Protein AF-0000000070204857 (afdb_homodimer)

Nearest PDB structures (foldseek):
  5bkc-assembly1_B  TM=8.266E-01  e=1.968E-17  Delftia acidovorans
  1oii-assembly3_C  TM=8.706E-01  e=5.759E-16  Pseudomonas putida
  4y0e-assembly2_E  TM=8.214E-01  e=3.615E-16  Mycobacteroides abscessus ATCC 19977
  6dch-assembly1_A  TM=8.134E-01  e=6.105E-16  Streptomyces coeruleorubidus
  6y0n-assembly1_A  TM=5.730E-01  e=2.270E-07  Streptomyces vinaceus

pLDDT: mean 84.27, std 20.11, range [22.27, 98.81]

Secondary structure (DSSP, 8-state):
------------------------S-SSS-----------S-EEEESSSSS-EEEES--TTS--HHHHHHHHHHHHHHSEEEE-S----HHHHHHHHHHHSPBP-GGG-TTS---TT---TTEEEEESSTTTSBTT-S-SSSB-TTTTSSS--SEEEEEEEE--SS-PEEEEEHHHHHHTS-HHHHHHHTTEEEEBSS-TT-EEESEEE-TTT-SEEE--B-GGGB---EEE-SS-EEEPPHHHHHHHHHHHHHHHHHHS--EEE---TT-EEEEETTTEEEEE-TTTT--HHHH---EEEEEEEPP-S---SS-----EEE--TT-TT-EEEEE-TTT---SSTT----HHHHHHHHHHH-TT-EEPP--SHHHHHHHHHHHHHHTS-EEEEEE--STT--EETTEEPS---BPTT-S--TTS---EEEE-TTS-EEEE-SS---STTS--S-EEE-TTSS-EEEPPEEEEEEE----/----------------------TT--SSS-----------S-EEEESSSSS-EEEES--TTS--HHHHHHHHHHHHHHSEEEE-S----HHHHHHHHHHHSPBP-GGG-TTS---TT---TTEEEEESSTTTSBTT-S-SSSB-TTTTSSS--SEEEEEEEE--SS-PEEEEEHHHHHHTS-HHHHHHHTTEEEEBSS-TT-EEESEEE-TTT-SEEE--B-GGGB---EEE-SS-EEEPPHHHHHHHHHHHHHHHHHTS--EEE---TT-EEEEETTTEEEEE-TTTT--HHHH---EEEEEEEPP-S---SS-----EEE--TT-TT-EEEEE-TTT---SSTT----HHHHHHHHHHH-TT-EEPP--SHHHHHHHHHHHHHHTS-EEEEEE--STT--EETTEEPS---BPTT-S--TTS---EEEE-TTS-EEEE-SS---STTS--S-EEE-TTS--EEE--EEEEEEE----

Radius of gyration: 36.21 Å; Cα contacts (8 Å, |Δi|>4): 2112; chains: 2; bounding box: 62×176×93 Å

InterPro domains:
  IPR001304 C-type lectin-like [PF00059] (352-445)
  IPR001304 C-type lectin-like [PS50041] (345-443)
  IPR003819 TauD/TfdA-like domain [PF02668] (44-286)
  IPR016186 C-type lectin-like/link domain superfamily [G3DSA:3.10.100.10] (314-448)
  IPR016187 C-type lectin fold [SSF56436] (350-444)
  IPR042098 Glutarate 2-hydroxylase superfamily [G3DSA:3.60.130.10] (36-313)
  IPR051178 TfdA dioxygenase [PTHR43779] (42-314)

Organism: Mizuhopecten yessoensis (NCBI:txid6573)

Sequence (958 aa):
MHRLTVSIVLLMSIGVSAVEESCDRHSGIQTECQVPFSTCGYTLRPLSSKFGAEVTGVDLTTVNQSCADALKQEALMYRFLLFRDQDLTWQEQIKFTNLLGAVFSETSSLRRPFHPKTPDPRIAYLSNDPLEGIPGQGVEAWHVDGNSVPAPHQFTLIYCVSATRNGPTLIVPLKEIVDMFTPEERAFLDSIRYVSGNNESITMPLIYKHPVRNYDTIVVALGLLSGQYILRQDDHDTILSKEETQRIKDLIEAKIIGSNLIYSHQYKSKDLLLLNNPSVAHIAGPGSQNPVEVAGLRLMHRSTVRGDRPPSKTSSIKYACAQFEPFASGYCLFSLKDSVFYPRYGFFDTRDAARQRCKSIDEGADLATIPNKKWNNLAKTIIERTGVPHWLNGTNPQEEDVFWGEVKSEFTNWHREQPNDHDGPEVCLIMGPFGTWLDLACEPKTQPGADPGPVITWEDGVRRKFNVYPLCGVLHKQSMHRLTVSIVLLMSIGVSAVEESCDRHSGIQTECQVPFSTCGYTLRPLSSKFGAEVTGVDLTTVNQSCADALKQEALMYRFLLFRDQDLTWQEQIKFTNLLGAVFSETSSLRRPFHPKTPDPRIAYLSNDPLEGIPGQGVEAWHVDGNSVPAPHQFTLIYCVSATRNGPTLIVPLKEIVDMFTPEERAFLDSIRYVSGNNESITMPLIYKHPVRNYDTIVVALGLLSGQYILRQDDHDTILSKEETQRIKDLIEAKIIGSNLIYSHQYKSKDLLLLNNPSVAHIAGPGSQNPVEVAGLRLMHRSTVRGDRPPSKTSSIKYACAQFEPFASGYCLFSLKDSVFYPRYGFFDTRDAARQRCKSIDEGADLATIPNKKWNNLAKTIIERTGVPHWLNGTNPQEEDVFWGEVKSEFTNWHREQPNDHDGPEVCLIMGPFGTWLDLACEPKTQPGADPGPVITWEDGVRRKFNVYPLCGVLHKQS

Solvent-accessible surface area (backbone atoms only — not comparable to full-atom values): 50820 Å² total; per-residue (Å²): 132,83,76,76,77,75,78,78,78,78,77,78,77,79,76,79,76,77,76,73,78,69,83,68,78,80,68,88,67,79,70,75,70,69,70,70,73,55,58,65,62,52,44,79,42,73,71,48,96,84,42,30,26,36,45,41,66,65,60,71,85,71,58,48,61,69,35,32,50,48,51,47,44,31,22,64,52,27,29,21,33,37,38,62,75,47,88,70,52,75,66,44,49,52,51,46,44,45,54,67,33,62,61,37,57,59,74,74,53,89,80,55,90,77,44,89,81,41,90,45,62,47,42,45,39,34,14,34,38,76,91,73,11,40,53,79,68,51,55,76,36,52,23,26,59,38,61,58,44,76,22,44,19,42,32,41,36,43,32,25,70,31,43,29,82,49,33,21,42,34,35,36,55,26,45,63,53,57,67,66,48,49,73,67,54,43,58,56,45,65,31,27,27,38,22,10,40,83,30,69,86,28,65,40,52,25,45,20,26,27,90,51,54,50,46,58,20,55,72,43,42,32,69,76,49,29,41,57,25,33,40,56,50,97,86,50,76,42,76,41,49,67,67,54,33,47,44,52,47,17,49,52,50,38,48,56,65,42,57,44,58,42,47,61,45,70,59,48,54,22,27,32,38,37,35,23,26,67,38,29,32,36,27,40,30,46,35,44,63,39,50,44,91,77,38,37,54,30,33,32,42,36,36,38,20,51,33,90,59,57,64,34,75,61,66,82,68,63,72,52,70,47,57,53,79,90,36,65,79,22,35,26,38,35,67,31,62,69,42,51,65,61,64,39,84,41,44,49,64,31,53,66,54,34,30,51,50,28,27,72,76,36,76,76,26,28,39,23,78,60,65,35,70,69,48,44,54,53,50,26,59,57,28,44,74,67,61,40,28,24,38,39,45,35,32,29,88,52,82,84,48,42,23,55,75,90,40,71,47,89,43,84,54,58,32,90,82,39,58,62,42,76,89,44,82,22,40,22,33,29,32,38,34,85,49,32,30,38,51,34,52,48,48,65,43,78,55,89,91,39,74,39,47,41,49,67,45,45,92,86,72,54,82,38,77,30,44,54,30,37,27,22,24,29,65,47,68,81,122,136,81,78,76,75,78,77,79,77,77,76,79,77,79,77,79,78,75,75,71,79,64,84,71,76,85,67,88,67,81,71,76,72,71,73,72,71,59,58,66,62,54,46,78,40,72,71,47,97,82,42,28,26,36,45,41,66,63,60,71,85,71,58,49,62,69,36,32,50,46,50,47,41,28,22,64,50,26,30,21,32,37,36,62,75,47,89,71,52,74,65,44,49,51,52,47,42,45,53,67,33,61,62,37,56,60,74,74,54,88,80,57,91,78,45,88,80,43,90,44,62,47,42,43,39,35,16,34,38,74,90,72,10,40,53,79,66,52,54,74,36,53,22,26,59,37,62,57,44,77,21,46,20,40,33,39,35,42,33,25,70,33,43,29,83,48,34,22,42,34,36,35,56,25,45,62,54,56,68,66,47,49,73,67,55,45,58,56,45,63,30,27,27,38,22,11,40,84,29,72,86,30,65,39,51,24,45,19,26,28,91,51,53,51,45,57,19,57,72,43,43,32,69,76,48,28,41,58,26,32,41,58,50,98,85,50,75,41,77,40,48,69,68,55,33,46,44,52,45,17,48,52,50,38,48,55,66,42,56,44,57,42,48,63,46,72,61,49,56,22,27,31,39,39,36,25,27,66,39,29,33,34,26,42,30,45,36,44,64,39,50,43,91,77,37,37,55,29,32,33,42,36,37,37,19,49,34,90,60,57,63,35,74,63,66,82,69,62,73,52,68,47,56,52,80,91,36,64,80,22,36,26,35,35,69,32,62,65,42,50,64,54,62,38,79,36,44,48,65,32,55,66,53,34,30,50,50,28,27,71,77,34,75,75,25,28,40,23,78,60,64,35,70,69,47,41,52,54,49,26,58,57,27,45,74,67,61,40,29,25,38,38,45,34,33,29,87,52,80,84,48,42,21,56,77,91,41,71,48,88,44,84,53,60,32,91,82,39,59,61,43,76,88,45,84,23,40,22,32,30,31,39,33,88,49,32,29,40,52,34,54,50,47,65,43,78,53,88,92,37,72,40,44,41,49,65,46,47,93,86,71,55,82,41,78,32,41,54,28,36,27,22,24,29,65,47,70,80,121

Structure (mmCIF, N/CA/C/O backbone):
data_AF-0000000070204857-model_v1
#
loop_
_entity.id
_entity.type
_entity.pdbx_description
1 polymer 'C-type lectin domain-containing protein'
#
loop_
_atom_site.group_PDB
_atom_site.id
_atom_site.type_symbol
_atom_site.label_atom_id
_atom_site.label_alt_id
_atom_site.label_comp_id
_atom_site.label_asym_id
_atom_site.label_entity_id
_atom_site.label_seq_id
_atom_site.pdbx_PDB_ins_code
_atom_site.Cartn_x
_atom_site.Cartn_y
_atom_site.Cartn_z
_atom_site.occupancy
_atom_site.B_iso_or_equiv
_atom_site.auth_seq_id
_atom_site.auth_comp_id
_atom_site.auth_asym_id
_atom_site.auth_atom_id
_atom_site.pdbx_PDB_model_num
ATOM 1 N N . MET A 1 1 ? -27.75 -80.562 -56.062 1 24.8 1 MET A N 1
ATOM 2 C CA . MET A 1 1 ? -27.453 -79.375 -56.844 1 24.8 1 MET A CA 1
ATOM 3 C C . MET A 1 1 ? -28.031 -78.125 -56.219 1 24.8 1 MET A C 1
ATOM 5 O O . MET A 1 1 ? -28.609 -77.25 -56.906 1 24.8 1 MET A O 1
ATOM 9 N N . HIS A 1 2 ? -28.359 -78.188 -54.969 1 28.3 2 HIS A N 1
ATOM 10 C CA . HIS A 1 2 ? -29.031 -77.25 -54.062 1 28.3 2 HIS A CA 1
ATOM 11 C C . HIS A 1 2 ? -28.328 -75.875 -54.062 1 28.3 2 HIS A C 1
ATOM 13 O O . HIS A 1 2 ? -27.141 -75.812 -53.719 1 28.3 2 HIS A O 1
ATOM 19 N N . ARG A 1 3 ? -28.906 -75 -54.969 1 26.59 3 ARG A N 1
ATOM 20 C CA . ARG A 1 3 ? -28.469 -73.688 -55.438 1 26.59 3 ARG A CA 1
ATOM 21 C C . ARG A 1 3 ? -28.422 -72.688 -54.25 1 26.59 3 ARG A C 1
ATOM 23 O O . ARG A 1 3 ? -29.453 -72.375 -53.656 1 26.59 3 ARG A O 1
ATOM 30 N N . LEU A 1 4 ? -27.422 -72.812 -53.406 1 28.52 4 LEU A N 1
ATOM 31 C CA . LEU A 1 4 ? -27.188 -72 -52.219 1 28.52 4 LEU A CA 1
ATOM 32 C C . LEU A 1 4 ? -27.188 -70.5 -52.594 1 28.52 4 LEU A C 1
ATOM 34 O O . LEU A 1 4 ? -26.344 -70.062 -53.375 1 28.52 4 LEU A O 1
ATOM 38 N N . THR A 1 5 ? -28.391 -69.938 -52.781 1 26.88 5 THR A N 1
ATOM 39 C CA . THR A 1 5 ? -28.562 -68.562 -53.219 1 26.88 5 THR A CA 1
ATOM 40 C C . THR A 1 5 ? -27.906 -67.562 -52.25 1 26.88 5 THR A C 1
ATOM 42 O O . THR A 1 5 ? -28.25 -67.562 -51.062 1 26.88 5 THR A O 1
ATOM 45 N N . VAL A 1 6 ? -26.625 -67.312 -52.375 1 28.92 6 VAL A N 1
ATOM 46 C CA . VAL A 1 6 ? -25.781 -66.438 -51.562 1 28.92 6 VAL A CA 1
ATOM 47 C C . VAL A 1 6 ? -26.359 -65 -51.594 1 28.92 6 VAL A C 1
ATOM 49 O O . VAL A 1 6 ? -26.438 -64.375 -52.656 1 28.92 6 VAL A O 1
ATOM 52 N N . SER A 1 7 ? -27.453 -64.812 -50.906 1 25.75 7 SER A N 1
ATOM 53 C CA . SER A 1 7 ? -28.047 -63.469 -50.969 1 25.75 7 SER A CA 1
ATOM 54 C C . SER A 1 7 ? -27.016 -62.375 -50.625 1 25.75 7 SER A C 1
ATOM 56 O O . SER A 1 7 ? -26.328 -62.469 -49.594 1 25.75 7 SER A O 1
ATOM 58 N N . ILE A 1 8 ? -26.531 -61.594 -51.594 1 25.61 8 ILE A N 1
ATOM 59 C CA . ILE A 1 8 ? -25.578 -60.5 -51.594 1 25.61 8 ILE A CA 1
ATOM 60 C C . ILE A 1 8 ? -26.141 -59.344 -50.781 1 25.61 8 ILE A C 1
ATOM 62 O O . ILE A 1 8 ? -27.203 -58.781 -51.094 1 25.61 8 ILE A O 1
ATOM 66 N N . VAL A 1 9 ? -26.203 -59.438 -49.469 1 24.94 9 VAL A N 1
ATOM 67 C CA . VAL A 1 9 ? -26.719 -58.312 -48.656 1 24.94 9 VAL A CA 1
ATOM 68 C C . VAL A 1 9 ? -25.938 -57.031 -49 1 24.94 9 VAL A C 1
ATOM 70 O O . VAL A 1 9 ? -24.719 -57 -48.844 1 24.94 9 VAL A O 1
ATOM 73 N N . LEU A 1 10 ? -26.375 -56.219 -49.969 1 23.8 10 LEU A N 1
ATOM 74 C CA . LEU A 1 10 ? -25.875 -54.906 -50.375 1 23.8 10 LEU A CA 1
ATOM 75 C C . LEU A 1 10 ? -25.844 -53.938 -49.188 1 23.8 10 LEU A C 1
ATOM 77 O O . LEU A 1 10 ? -26.891 -53.594 -48.625 1 23.8 10 LEU A O 1
ATOM 81 N N . LEU A 1 11 ? -24.828 -54.031 -48.312 1 22.89 11 LEU A N 1
ATOM 82 C CA . LEU A 1 11 ? -24.656 -53.062 -47.219 1 22.89 11 LEU A CA 1
ATOM 83 C C . LEU A 1 11 ? -24.625 -51.625 -47.719 1 22.89 11 LEU A C 1
ATOM 85 O O . LEU A 1 11 ? -23.719 -51.281 -48.469 1 22.89 11 LEU A O 1
ATOM 89 N N . MET A 1 12 ? -25.734 -51 -48.062 1 22.61 12 MET A N 1
ATOM 90 C CA . MET A 1 12 ? -25.797 -49.594 -48.438 1 22.61 12 MET A CA 1
ATOM 91 C C . MET A 1 12 ? -25.172 -48.719 -47.344 1 22.61 12 MET A C 1
ATOM 93 O O . MET A 1 12 ? -25.609 -48.75 -46.188 1 22.61 12 MET A O 1
ATOM 97 N N . SER A 1 13 ? -23.844 -48.438 -47.375 1 22.27 13 SER A N 1
ATOM 98 C CA . SER A 1 13 ? -23.125 -47.5 -46.5 1 22.27 13 SER A CA 1
ATOM 99 C C . SER A 1 13 ? -23.734 -46.125 -46.562 1 22.27 13 SER A C 1
ATOM 101 O O . SER A 1 13 ? -23.75 -45.469 -47.625 1 22.27 13 SER A O 1
ATOM 103 N N . ILE A 1 14 ? -24.781 -45.781 -45.906 1 25.72 14 ILE A N 1
ATOM 104 C CA . ILE A 1 14 ? -25.312 -44.438 -45.812 1 25.72 14 ILE A CA 1
ATOM 105 C C . ILE A 1 14 ? -24.219 -43.5 -45.281 1 25.72 14 ILE A C 1
ATOM 107 O O . ILE A 1 14 ? -23.719 -43.656 -44.188 1 25.72 14 ILE A O 1
ATOM 111 N N . GLY A 1 15 ? -23.406 -42.844 -46.219 1 22.52 15 GLY A N 1
ATOM 112 C CA . GLY A 1 15 ? -22.438 -41.781 -46 1 22.52 15 GLY A CA 1
ATOM 113 C C . GLY A 1 15 ? -23.016 -40.594 -45.281 1 22.52 15 GLY A C 1
ATOM 114 O O . GLY A 1 15 ? -23.938 -39.938 -45.781 1 22.52 15 GLY A O 1
ATOM 115 N N . VAL A 1 16 ? -23.219 -40.531 -43.969 1 24.33 16 VAL A N 1
ATOM 116 C CA . VAL A 1 16 ? -23.641 -39.344 -43.219 1 24.33 16 VAL A CA 1
ATOM 117 C C . VAL A 1 16 ? -22.734 -38.156 -43.594 1 24.33 16 VAL A C 1
ATOM 119 O O . VAL A 1 16 ? -21.531 -38.219 -43.375 1 24.33 16 VAL A O 1
ATOM 122 N N . SER A 1 17 ? -23.047 -37.312 -44.594 1 24.58 17 SER A N 1
ATOM 123 C CA . SER A 1 17 ? -22.453 -36.031 -44.906 1 24.58 17 SER A CA 1
ATOM 124 C C . SER A 1 17 ? -22.469 -35.094 -43.688 1 24.58 17 SER A C 1
ATOM 126 O O . SER A 1 17 ? -23.516 -34.562 -43.344 1 24.58 17 SER A O 1
ATOM 128 N N . ALA A 1 18 ? -21.656 -35.281 -42.688 1 27.3 18 ALA A N 1
ATOM 129 C CA . ALA A 1 18 ? -21.5 -34.219 -41.688 1 27.3 18 ALA A CA 1
ATOM 130 C C . ALA A 1 18 ? -21.156 -32.906 -42.375 1 27.3 18 ALA A C 1
ATOM 132 O O . ALA A 1 18 ? -20.094 -32.75 -42.969 1 27.3 18 ALA A O 1
ATOM 133 N N . VAL A 1 19 ? -22.078 -32.156 -42.906 1 26.39 19 VAL A N 1
ATOM 134 C CA . VAL A 1 19 ? -21.969 -30.781 -43.375 1 26.39 19 VAL A CA 1
ATOM 135 C C . VAL A 1 19 ? -21.125 -29.953 -42.406 1 26.39 19 VAL A C 1
ATOM 137 O O . VAL A 1 19 ? -21.547 -29.703 -41.281 1 26.39 19 VAL A O 1
ATOM 140 N N . GLU A 1 20 ? -19.828 -30 -42.531 1 27.56 20 GLU A N 1
ATOM 141 C CA . GLU A 1 20 ? -18.859 -29.047 -42 1 27.56 20 GLU A CA 1
ATOM 142 C C . GLU A 1 20 ? -19.25 -27.609 -42.344 1 27.56 20 GLU A C 1
ATOM 144 O O . GLU A 1 20 ? -19.234 -27.219 -43.5 1 27.56 20 GLU A O 1
ATOM 149 N N . GLU A 1 21 ? -20.266 -27.094 -41.656 1 29.62 21 GLU A N 1
ATOM 150 C CA . GLU A 1 21 ? -20.594 -25.703 -41.906 1 29.62 21 GLU A CA 1
ATOM 151 C C . GLU A 1 21 ? -19.344 -24.844 -42.031 1 29.62 21 GLU A C 1
ATOM 153 O O . GLU A 1 21 ? -18.531 -24.781 -41.094 1 29.62 21 GLU A O 1
ATOM 158 N N . SER A 1 22 ? -18.875 -24.609 -43.156 1 27.98 22 SER A N 1
ATOM 159 C CA . SER A 1 22 ? -17.797 -23.781 -43.719 1 27.98 22 SER A CA 1
ATOM 160 C C . SER A 1 22 ? -17.859 -22.359 -43.188 1 27.98 22 SER A C 1
ATOM 162 O O . SER A 1 22 ? -18.859 -21.656 -43.375 1 27.98 22 SER A O 1
ATOM 164 N N . CYS A 1 23 ? -17.266 -22.125 -41.969 1 31.67 23 CYS A N 1
ATOM 165 C CA . CYS A 1 23 ? -17.031 -20.719 -41.625 1 31.67 23 CYS A CA 1
ATOM 166 C C . CYS A 1 23 ? -16.422 -19.969 -42.781 1 31.67 23 CYS A C 1
ATOM 168 O O . CYS A 1 23 ? -15.266 -19.547 -42.719 1 31.67 23 CYS A O 1
ATOM 170 N N . ASP A 1 24 ? -16.75 -20.281 -44.094 1 28.94 24 ASP A N 1
ATOM 171 C CA . ASP A 1 24 ? -16.266 -19.641 -45.312 1 28.94 24 ASP A CA 1
ATOM 172 C C . ASP A 1 24 ? -16.656 -18.156 -45.344 1 28.94 24 ASP A C 1
ATOM 174 O O . ASP A 1 24 ? -17.625 -17.75 -44.719 1 28.94 24 ASP A O 1
ATOM 178 N N . ARG A 1 25 ? -16.062 -17.328 -46.219 1 29.75 25 ARG A N 1
ATOM 179 C CA . ARG A 1 25 ? -15.953 -15.945 -46.656 1 29.75 25 ARG A CA 1
ATOM 180 C C . ARG A 1 25 ? -17.328 -15.367 -47 1 29.75 25 ARG A C 1
ATOM 182 O O . ARG A 1 25 ? -17.484 -14.148 -47.125 1 29.75 25 ARG A O 1
ATOM 189 N N . HIS A 1 26 ? -18.156 -15.82 -47.906 1 26.12 26 HIS A N 1
ATOM 190 C CA . HIS A 1 26 ? -18.688 -14.844 -48.844 1 26.12 26 HIS A CA 1
ATOM 191 C C . HIS A 1 26 ? -19.672 -13.898 -48.156 1 26.12 26 HIS A C 1
ATOM 193 O O . HIS A 1 26 ? -19.875 -12.773 -48.625 1 26.12 26 HIS A O 1
ATOM 199 N N . SER A 1 27 ? -20.797 -14.336 -47.719 1 27.88 27 SER A N 1
ATOM 200 C CA . SER A 1 27 ? -21.922 -13.422 -47.625 1 27.88 27 SER A CA 1
ATOM 201 C C . SER A 1 27 ? -21.75 -12.453 -46.438 1 27.88 27 SER A C 1
ATOM 203 O O . SER A 1 27 ? -20.984 -12.734 -45.531 1 27.88 27 SER A O 1
ATOM 205 N N . GLY A 1 28 ? -22.188 -11.078 -46.469 1 27.33 28 GLY A N 1
ATOM 206 C CA . GLY A 1 28 ? -22.078 -9.875 -45.656 1 27.33 28 GLY A CA 1
ATOM 207 C C . GLY A 1 28 ? -22.141 -10.156 -44.188 1 27.33 28 GLY A C 1
ATOM 208 O O . GLY A 1 28 ? -22.078 -9.234 -43.375 1 27.33 28 GLY A O 1
ATOM 209 N N . ILE A 1 29 ? -22.969 -11.133 -43.875 1 28.77 29 ILE A N 1
ATOM 210 C CA . ILE A 1 29 ? -23.281 -11.266 -42.469 1 28.77 29 ILE A CA 1
ATOM 211 C C . ILE A 1 29 ? -22.078 -11.883 -41.719 1 28.77 29 ILE A C 1
ATOM 213 O O . ILE A 1 29 ? -21.672 -13 -42.062 1 28.77 29 ILE A O 1
ATOM 217 N N . GLN A 1 30 ? -21.156 -11.07 -41.281 1 26.59 30 GLN A N 1
ATOM 218 C CA . GLN A 1 30 ? -20.031 -11.336 -40.406 1 26.59 30 GLN A CA 1
ATOM 219 C C . GLN A 1 30 ? -20.344 -12.453 -39.406 1 26.59 30 GLN A C 1
ATOM 221 O O . GLN A 1 30 ? -20.969 -12.211 -38.375 1 26.59 30 GLN A O 1
ATOM 226 N N . THR A 1 31 ? -20.812 -13.625 -40 1 28.38 31 THR A N 1
ATOM 227 C CA . THR A 1 31 ? -21 -14.688 -39.031 1 28.38 31 THR A CA 1
ATOM 228 C C . THR A 1 31 ? -19.719 -14.938 -38.25 1 28.38 31 THR A C 1
ATOM 230 O O . THR A 1 31 ? -18.672 -15.219 -38.844 1 28.38 31 THR A O 1
ATOM 233 N N . GLU A 1 32 ? -19.531 -14.352 -37.125 1 29.53 32 GLU A N 1
ATOM 234 C CA . GLU A 1 32 ? -18.531 -14.508 -36.062 1 29.53 32 GLU A CA 1
ATOM 235 C C . GLU A 1 32 ? -18.141 -15.977 -35.906 1 29.53 32 GLU A C 1
ATOM 237 O O . GLU A 1 32 ? -19 -16.812 -35.594 1 29.53 32 GLU A O 1
ATOM 242 N N . CYS A 1 33 ? -17.453 -16.562 -36.812 1 29.3 33 CYS A N 1
ATOM 243 C CA . CYS A 1 33 ? -16.922 -17.906 -36.625 1 29.3 33 CYS A CA 1
ATOM 244 C C . CYS A 1 33 ? -16.438 -18.094 -35.188 1 29.3 33 CYS A C 1
ATOM 246 O O . CYS A 1 33 ? -15.398 -17.578 -34.812 1 29.3 33 CYS A O 1
ATOM 248 N N . GLN A 1 34 ? -17.297 -18.25 -34.312 1 30.02 34 GLN A N 1
ATOM 249 C CA . GLN A 1 34 ? -17.109 -18.547 -32.906 1 30.02 34 GLN A CA 1
ATOM 250 C C . GLN A 1 34 ? -16.344 -19.844 -32.719 1 30.02 34 GLN A C 1
ATOM 252 O O . GLN A 1 34 ? -16.812 -20.922 -33.094 1 30.02 34 GLN A O 1
ATOM 257 N N . VAL A 1 35 ? -15.164 -20.062 -33.219 1 31.95 35 VAL A N 1
ATOM 258 C CA . VAL A 1 35 ? -14.547 -21.281 -32.719 1 31.95 35 VAL A CA 1
ATOM 259 C C . VAL A 1 35 ? -14.812 -21.422 -31.203 1 31.95 35 VAL A C 1
ATOM 261 O O . VAL A 1 35 ? -14.57 -20.5 -30.438 1 31.95 35 VAL A O 1
ATOM 264 N N . PRO A 1 36 ? -15.383 -22.438 -30.703 1 33.38 36 PRO A N 1
ATOM 265 C CA . PRO A 1 36 ? -15.82 -22.531 -29.297 1 33.38 36 PRO A CA 1
ATOM 266 C C . PRO A 1 36 ? -14.656 -22.672 -28.328 1 33.38 36 PRO A C 1
ATOM 268 O O . PRO A 1 36 ? -14.062 -23.75 -28.219 1 33.38 36 PRO A O 1
ATOM 271 N N . PHE A 1 37 ? -13.375 -22.281 -28.406 1 36.69 37 PHE A N 1
ATOM 272 C CA . PHE A 1 37 ? -12.82 -22.297 -27.062 1 36.69 37 PHE A CA 1
ATOM 273 C C . PHE A 1 37 ? -13.898 -22 -26.031 1 36.69 37 PHE A C 1
ATOM 275 O O . PHE A 1 37 ? -14.484 -20.922 -26.016 1 36.69 37 PHE A O 1
ATOM 282 N N . SER A 1 38 ? -14.555 -22.875 -25.781 1 43.16 38 SER A N 1
ATOM 283 C CA . SER A 1 38 ? -15.719 -22.719 -24.906 1 43.16 38 SER A CA 1
ATOM 284 C C . SER A 1 38 ? -15.367 -21.953 -23.641 1 43.16 38 SER A C 1
ATOM 286 O O . SER A 1 38 ? -14.891 -22.547 -22.672 1 43.16 38 SER A O 1
ATOM 288 N N . THR A 1 39 ? -14.453 -20.844 -23.672 1 55.59 39 THR A N 1
ATOM 289 C CA . THR A 1 39 ? -14.727 -20.016 -22.516 1 55.59 39 THR A CA 1
ATOM 290 C C . THR A 1 39 ? -16.219 -20 -22.203 1 55.59 39 THR A C 1
ATOM 292 O O . THR A 1 39 ? -17.047 -20.188 -23.094 1 55.59 39 THR A O 1
ATOM 295 N N . CYS A 1 40 ? -16.391 -21.031 -21.266 1 70.38 40 CYS A N 1
ATOM 296 C CA . CYS A 1 40 ? -17.797 -21.047 -20.844 1 70.38 40 CYS A CA 1
ATOM 297 C C . CYS A 1 40 ? -18.359 -19.625 -20.797 1 70.38 40 CYS A C 1
ATOM 299 O O . CYS A 1 40 ? -19.203 -19.312 -19.953 1 70.38 40 CYS A O 1
ATOM 301 N N . GLY A 1 41 ? -17.797 -18.703 -21.719 1 71.69 41 GLY A N 1
ATOM 302 C CA . GLY A 1 41 ? -18.391 -17.406 -21.953 1 71.69 41 GLY A CA 1
ATOM 303 C C . GLY A 1 41 ? -18.094 -16.406 -20.844 1 71.69 41 GLY A C 1
ATOM 304 O O . GLY A 1 41 ? -18.734 -15.359 -20.75 1 71.69 41 GLY A O 1
ATOM 305 N N . TYR A 1 42 ? -17.047 -16.734 -20.016 1 83.12 42 TYR A N 1
ATOM 306 C CA . TYR A 1 42 ? -16.781 -15.789 -18.938 1 83.12 42 TYR A CA 1
ATOM 307 C C . TYR A 1 42 ? -15.961 -14.602 -19.438 1 83.12 42 TYR A C 1
ATOM 309 O O . TYR A 1 42 ? -15.383 -14.656 -20.531 1 83.12 42 TYR A O 1
ATOM 317 N N . THR A 1 43 ? -16.016 -13.508 -18.766 1 78.94 43 THR A N 1
ATOM 318 C CA . THR A 1 43 ? -15.164 -12.344 -18.984 1 78.94 43 THR A CA 1
ATOM 319 C C . THR A 1 43 ? -14.312 -12.062 -17.75 1 78.94 43 THR A C 1
ATOM 321 O O . THR A 1 43 ? -14.672 -12.461 -16.641 1 78.94 43 THR A O 1
ATOM 324 N N . LEU A 1 44 ? -13.133 -11.484 -18.031 1 80.94 44 LEU A N 1
ATOM 325 C CA . LEU A 1 44 ? -12.203 -11.18 -16.953 1 80.94 44 LEU A CA 1
ATOM 326 C C . LEU A 1 44 ? -11.977 -9.672 -16.828 1 80.94 44 LEU A C 1
ATOM 328 O O . LEU A 1 44 ? -11.875 -8.977 -17.844 1 80.94 44 LEU A O 1
ATOM 332 N N . ARG A 1 45 ? -11.93 -9.242 -15.648 1 84.44 45 ARG A N 1
ATOM 333 C CA . ARG A 1 45 ? -11.555 -7.867 -15.344 1 84.44 45 ARG A CA 1
ATOM 334 C C . ARG A 1 45 ? -10.461 -7.82 -14.281 1 84.44 45 ARG A C 1
ATOM 336 O O . ARG A 1 45 ? -10.656 -8.289 -13.164 1 84.44 45 ARG A O 1
ATOM 343 N N . PRO A 1 46 ? -9.312 -7.25 -14.633 1 84.69 46 PRO A N 1
ATOM 344 C CA . PRO A 1 46 ? -8.25 -7.152 -13.633 1 84.69 46 PRO A CA 1
ATOM 345 C C . PRO A 1 46 ? -8.688 -6.371 -12.391 1 84.69 46 PRO A C 1
ATOM 347 O O . PRO A 1 46 ? -9.414 -5.379 -12.5 1 84.69 46 PRO A O 1
ATOM 350 N N . LEU A 1 47 ? -8.273 -6.801 -11.234 1 90.81 47 LEU A N 1
ATOM 351 C CA . LEU A 1 47 ? -8.617 -6.156 -9.969 1 90.81 47 LEU A CA 1
ATOM 352 C C . LEU A 1 47 ? -7.492 -5.242 -9.508 1 90.81 47 LEU A C 1
ATOM 354 O O . LEU A 1 47 ? -7.703 -4.371 -8.656 1 90.81 47 LEU A O 1
ATOM 358 N N . SER A 1 48 ? -6.277 -5.523 -9.914 1 86.12 48 SER A N 1
ATOM 359 C CA . SER A 1 48 ? -5.102 -4.703 -9.656 1 86.12 48 SER A CA 1
ATOM 360 C C . SER A 1 48 ? -4.16 -4.688 -10.852 1 86.12 48 SER A C 1
ATOM 362 O O . SER A 1 48 ? -4.414 -5.359 -11.859 1 86.12 48 SER A O 1
ATOM 364 N N . SER A 1 49 ? -3.107 -3.912 -10.758 1 76.5 49 SER A N 1
ATOM 365 C CA . SER A 1 49 ? -2.166 -3.814 -11.867 1 76.5 49 SER A CA 1
ATOM 366 C C . SER A 1 49 ? -1.281 -5.055 -11.953 1 76.5 49 SER A C 1
ATOM 368 O O . SER A 1 49 ? -0.729 -5.359 -13.008 1 76.5 49 SER A O 1
ATOM 370 N N . LYS A 1 50 ? -1.2 -5.84 -10.883 1 80.31 50 LYS A N 1
ATOM 371 C CA . LYS A 1 50 ? -0.207 -6.91 -10.852 1 80.31 50 LYS A CA 1
ATOM 372 C C . LYS A 1 50 ? -0.875 -8.281 -10.773 1 80.31 50 LYS A C 1
ATOM 374 O O . LYS A 1 50 ? -0.32 -9.273 -11.242 1 80.31 50 LYS A O 1
ATOM 379 N N . PHE A 1 51 ? -2.09 -8.289 -10.094 1 89.19 51 PHE A N 1
ATOM 380 C CA . PHE A 1 51 ? -2.672 -9.602 -9.844 1 89.19 51 PHE A CA 1
ATOM 381 C C . PHE A 1 51 ? -4.16 -9.484 -9.547 1 89.19 51 PHE A C 1
ATOM 383 O O . PHE A 1 51 ? -4.664 -8.391 -9.281 1 89.19 51 PHE A O 1
ATOM 390 N N . GLY A 1 52 ? -4.848 -10.586 -9.695 1 92.88 52 GLY A N 1
ATOM 391 C CA . GLY A 1 52 ? -6.266 -10.672 -9.391 1 92.88 52 GLY A CA 1
ATOM 392 C C . GLY A 1 52 ? -7.152 -10.312 -10.57 1 92.88 52 GLY A C 1
ATOM 393 O O . GLY A 1 52 ? -6.848 -9.383 -11.328 1 92.88 52 GLY A O 1
ATOM 394 N N . ALA A 1 53 ? -8.172 -11.07 -10.727 1 90.31 53 ALA A N 1
ATOM 395 C CA . ALA A 1 53 ? -9.164 -10.758 -11.742 1 90.31 53 ALA A CA 1
ATOM 396 C C . ALA A 1 53 ? -10.562 -11.18 -11.297 1 90.31 53 ALA A C 1
ATOM 398 O O . ALA A 1 53 ? -10.727 -12.195 -10.625 1 90.31 53 ALA A O 1
ATOM 399 N N . GLU A 1 54 ? -11.492 -10.383 -11.641 1 93.81 54 GLU A N 1
ATOM 400 C CA . GLU A 1 54 ? -12.898 -10.742 -11.461 1 93.81 54 GLU A CA 1
ATOM 401 C C . GLU A 1 54 ? -13.43 -11.5 -12.672 1 93.81 54 GLU A C 1
ATOM 403 O O . GLU A 1 54 ? -13.188 -11.102 -13.82 1 93.81 54 GLU A O 1
ATOM 408 N N . VAL A 1 55 ? -14.031 -12.578 -12.328 1 91.94 55 VAL A N 1
ATOM 409 C CA . VAL A 1 55 ? -14.633 -13.383 -13.383 1 91.94 55 VAL A CA 1
ATOM 410 C C . VAL A 1 55 ? -16.141 -13.164 -13.406 1 91.94 55 VAL A C 1
ATOM 412 O O . VAL A 1 55 ? -16.812 -13.336 -12.383 1 91.94 55 VAL A O 1
ATOM 415 N N . THR A 1 56 ? -16.641 -12.805 -14.531 1 89.19 56 THR A N 1
ATOM 416 C CA . THR A 1 56 ? -18.078 -12.625 -14.688 1 89.19 56 THR A CA 1
ATOM 417 C C . THR A 1 56 ? -18.609 -13.484 -15.828 1 89.19 56 THR A C 1
ATOM 419 O O . THR A 1 56 ? -17.859 -13.891 -16.719 1 89.19 56 THR A O 1
ATOM 422 N N . GLY A 1 57 ? -19.906 -13.867 -15.719 1 88.19 57 GLY A N 1
ATOM 423 C CA . GLY A 1 57 ? -20.562 -14.586 -16.812 1 88.19 57 GLY A CA 1
ATOM 424 C C . GLY A 1 57 ? -20.391 -16.094 -16.719 1 88.19 57 GLY A C 1
ATOM 425 O O . GLY A 1 57 ? -20.453 -16.797 -17.719 1 88.19 57 GLY A O 1
ATOM 426 N N . VAL A 1 58 ? -20.078 -16.531 -15.562 1 92.44 58 VAL A N 1
ATOM 427 C CA . VAL A 1 58 ? -19.938 -17.984 -15.398 1 92.44 58 VAL A CA 1
ATOM 428 C C . VAL A 1 58 ? -20.719 -18.453 -14.172 1 92.44 58 VAL A C 1
ATOM 430 O O . VAL A 1 58 ? -20.781 -17.75 -13.156 1 92.44 58 VAL A O 1
ATOM 433 N N . ASP A 1 59 ? -21.391 -19.5 -14.312 1 95.31 59 ASP A N 1
ATOM 434 C CA . ASP A 1 59 ? -22.047 -20.219 -13.234 1 95.31 59 ASP A CA 1
ATOM 435 C C . ASP A 1 59 ? -21.234 -21.453 -12.836 1 95.31 59 ASP A C 1
ATOM 437 O O . ASP A 1 59 ? -21.188 -22.438 -13.578 1 95.31 59 ASP A O 1
ATOM 441 N N . LEU A 1 60 ? -20.672 -21.469 -11.625 1 96.81 60 LEU A N 1
ATOM 442 C CA . LEU A 1 60 ? -19.719 -22.484 -11.203 1 96.81 60 LEU A CA 1
ATOM 443 C C . LEU A 1 60 ? -20.422 -23.828 -10.992 1 96.81 60 LEU A C 1
ATOM 445 O O . LEU A 1 60 ? -19.766 -24.859 -10.922 1 96.81 60 LEU A O 1
ATOM 449 N N . THR A 1 61 ? -21.734 -23.812 -10.891 1 95.81 61 THR A N 1
ATOM 450 C CA . THR A 1 61 ? -22.469 -25.062 -10.711 1 95.81 61 THR A CA 1
ATOM 451 C C . THR A 1 61 ? -22.562 -25.844 -12.016 1 95.81 61 THR A C 1
ATOM 453 O O . THR A 1 61 ? -22.891 -27.031 -12.016 1 95.81 61 THR A O 1
ATOM 456 N N . THR A 1 62 ? -22.266 -25.219 -13.141 1 92.88 62 THR A N 1
ATOM 457 C CA . THR A 1 62 ? -22.469 -25.859 -14.438 1 92.88 62 THR A CA 1
ATOM 458 C C . THR A 1 62 ? -21.141 -25.984 -15.188 1 92.88 62 THR A C 1
ATOM 460 O O . THR A 1 62 ? -21.125 -26.375 -16.359 1 92.88 62 THR A O 1
ATOM 463 N N . VAL A 1 63 ? -20.141 -25.688 -14.531 1 92.75 63 VAL A N 1
ATOM 464 C CA . VAL A 1 63 ? -18.828 -25.703 -15.172 1 92.75 63 VAL A CA 1
ATOM 465 C C . VAL A 1 63 ? -18.391 -27.141 -15.469 1 92.75 63 VAL A C 1
ATOM 467 O O . VAL A 1 63 ? -18.547 -28.016 -14.625 1 92.75 63 VAL A O 1
ATOM 470 N N . ASN A 1 64 ? -17.938 -27.359 -16.703 1 88.69 64 ASN A N 1
ATOM 471 C CA . ASN A 1 64 ? -17.359 -28.656 -17.047 1 88.69 64 ASN A CA 1
ATOM 472 C C . ASN A 1 64 ? -15.836 -28.625 -16.969 1 88.69 64 ASN A C 1
ATOM 474 O O . ASN A 1 64 ? -15.25 -27.609 -16.562 1 88.69 64 ASN A O 1
ATOM 478 N N . GLN A 1 65 ? -15.219 -29.719 -17.297 1 87.31 65 GLN A N 1
ATOM 479 C CA . GLN A 1 65 ? -13.781 -29.859 -17.109 1 87.31 65 GLN A CA 1
ATOM 480 C C . GLN A 1 65 ? -13.008 -28.875 -17.984 1 87.31 65 GLN A C 1
ATOM 482 O O . GLN A 1 65 ? -12.023 -28.281 -17.531 1 87.31 65 GLN A O 1
ATOM 487 N N . SER A 1 66 ? -13.484 -28.719 -19.156 1 77.5 66 SER A N 1
ATOM 488 C CA . SER A 1 66 ? -12.789 -27.828 -20.078 1 77.5 66 SER A CA 1
ATOM 489 C C . SER A 1 66 ? -12.797 -26.391 -19.562 1 77.5 66 SER A C 1
ATOM 491 O O . SER A 1 66 ? -11.766 -25.719 -19.562 1 77.5 66 SER A O 1
ATOM 493 N N . CYS A 1 67 ? -13.953 -26.016 -19.125 1 83.69 67 CYS A N 1
ATOM 494 C CA . CYS A 1 67 ? -14.078 -24.672 -18.562 1 83.69 67 CYS A CA 1
ATOM 495 C C . CYS A 1 67 ? -13.242 -24.531 -17.297 1 83.69 67 CYS A C 1
ATOM 497 O O . CYS A 1 67 ? -12.57 -23.516 -17.109 1 83.69 67 CYS A O 1
ATOM 499 N N . ALA A 1 68 ? -13.281 -25.516 -16.469 1 90.38 68 ALA A N 1
ATOM 500 C CA . ALA A 1 68 ? -12.5 -25.5 -15.242 1 90.38 68 ALA A CA 1
ATOM 501 C C . ALA A 1 68 ? -11.008 -25.391 -15.531 1 90.38 68 ALA A C 1
ATOM 503 O O . ALA A 1 68 ? -10.273 -24.688 -14.828 1 90.38 68 ALA A O 1
ATOM 504 N N . ASP A 1 69 ? -10.57 -26.094 -16.531 1 83.19 69 ASP A N 1
ATOM 505 C CA . ASP A 1 69 ? -9.172 -26.031 -16.938 1 83.19 69 ASP A CA 1
ATOM 506 C C . ASP A 1 69 ? -8.789 -24.609 -17.359 1 83.19 69 ASP A C 1
ATOM 508 O O . ASP A 1 69 ? -7.703 -24.141 -17.016 1 83.19 69 ASP A O 1
ATOM 512 N N . ALA A 1 70 ? -9.68 -23.984 -18.047 1 77.69 70 ALA A N 1
ATOM 513 C CA . ALA A 1 70 ? -9.438 -22.609 -18.469 1 77.69 70 ALA A CA 1
ATOM 514 C C . ALA A 1 70 ? -9.352 -21.672 -17.25 1 77.69 70 ALA A C 1
ATOM 516 O O . ALA A 1 70 ? -8.453 -20.844 -17.172 1 77.69 70 ALA A O 1
ATOM 517 N N . LEU A 1 71 ? -10.281 -21.844 -16.328 1 88.25 71 LEU A N 1
ATOM 518 C CA . LEU A 1 71 ? -10.305 -21.016 -15.125 1 88.25 71 LEU A CA 1
ATOM 519 C C . LEU A 1 71 ? -9.062 -21.266 -14.281 1 88.25 71 LEU A C 1
ATOM 521 O O . LEU A 1 71 ? -8.539 -20.344 -13.656 1 88.25 71 LEU A O 1
ATOM 525 N N . LYS A 1 72 ? -8.664 -22.5 -14.273 1 88.94 72 LYS A N 1
ATOM 526 C CA . LYS A 1 72 ? -7.426 -22.828 -13.57 1 88.94 72 LYS A CA 1
ATOM 527 C C . LYS A 1 72 ? -6.238 -22.078 -14.156 1 88.94 72 LYS A C 1
ATOM 529 O O . LYS A 1 72 ? -5.422 -21.531 -13.406 1 88.94 72 LYS A O 1
ATOM 534 N N . GLN A 1 73 ? -6.188 -22.031 -15.383 1 80.56 73 GLN A N 1
ATOM 535 C CA . GLN A 1 73 ? -5.109 -21.297 -16.031 1 80.56 73 GLN A CA 1
ATOM 536 C C . GLN A 1 73 ? -5.188 -19.812 -15.734 1 80.56 73 GLN A C 1
ATOM 538 O O . GLN A 1 73 ? -4.164 -19.172 -15.484 1 80.56 73 GLN A O 1
ATOM 543 N N . GLU A 1 74 ? -6.438 -19.297 -15.742 1 83 74 GLU A N 1
ATOM 544 C CA . GLU A 1 74 ? -6.617 -17.891 -15.383 1 83 74 GLU A CA 1
ATOM 545 C C . GLU A 1 74 ? -6.145 -17.625 -13.953 1 83 74 GLU A C 1
ATOM 547 O O . GLU A 1 74 ? -5.508 -16.594 -13.688 1 83 74 GLU A O 1
ATOM 552 N N . ALA A 1 75 ? -6.402 -18.547 -13.109 1 91.56 75 ALA A N 1
ATOM 553 C CA . ALA A 1 75 ? -6.027 -18.406 -11.703 1 91.56 75 ALA A CA 1
ATOM 554 C C . ALA A 1 75 ? -4.512 -18.375 -11.539 1 91.56 75 ALA A C 1
ATOM 556 O O . ALA A 1 75 ? -3.984 -17.688 -10.664 1 91.56 75 ALA A O 1
ATOM 557 N N . LEU A 1 76 ? -3.863 -19.203 -12.336 1 86.25 76 LEU A N 1
ATOM 558 C CA . LEU A 1 76 ? -2.404 -19.219 -12.289 1 86.25 76 LEU A CA 1
ATOM 559 C C . LEU A 1 76 ? -1.836 -17.922 -12.836 1 86.25 76 LEU A C 1
ATOM 561 O O . LEU A 1 76 ? -0.877 -17.375 -12.281 1 86.25 76 LEU A O 1
ATOM 565 N N . MET A 1 77 ? -2.457 -17.375 -13.812 1 77.69 77 MET A N 1
ATOM 566 C CA . MET A 1 77 ? -1.978 -16.156 -14.453 1 77.69 77 MET A CA 1
ATOM 567 C C . MET A 1 77 ? -2.252 -14.93 -13.578 1 77.69 77 MET A C 1
ATOM 569 O O . MET A 1 77 ? -1.365 -14.102 -13.367 1 77.69 77 MET A O 1
ATOM 573 N N . TYR A 1 78 ? -3.484 -14.844 -13.102 1 86.06 78 TYR A N 1
ATOM 574 C CA . TYR A 1 78 ? -3.883 -13.672 -12.328 1 86.06 78 TYR A CA 1
ATOM 575 C C . TYR A 1 78 ? -3.582 -13.875 -10.844 1 86.06 78 TYR A C 1
ATOM 577 O O . TYR A 1 78 ? -3.719 -12.945 -10.047 1 86.06 78 TYR A O 1
ATOM 585 N N . ARG A 1 79 ? -3.141 -15.125 -10.516 1 93.38 79 ARG A N 1
ATOM 586 C CA . ARG A 1 79 ? -2.67 -15.477 -9.172 1 93.38 79 ARG A CA 1
ATOM 587 C C . ARG A 1 79 ? -3.838 -15.617 -8.203 1 93.38 79 ARG A C 1
ATOM 589 O O . ARG A 1 79 ? -3.738 -16.344 -7.207 1 93.38 79 ARG A O 1
ATOM 596 N N . PHE A 1 80 ? -4.953 -14.914 -8.43 1 96.44 80 PHE A N 1
ATOM 597 C CA . PHE A 1 80 ? -6.23 -15.258 -7.812 1 96.44 80 PHE A CA 1
ATOM 598 C C . PHE A 1 80 ? -7.395 -14.742 -8.656 1 96.44 80 PHE A C 1
ATOM 600 O O . PHE A 1 80 ? -7.223 -13.828 -9.469 1 96.44 80 PHE A O 1
ATOM 607 N N . LEU A 1 81 ? -8.562 -15.359 -8.461 1 96.81 81 LEU A N 1
ATOM 608 C CA . LEU A 1 81 ? -9.789 -14.977 -9.148 1 96.81 81 LEU A CA 1
ATOM 609 C C . LEU A 1 81 ? -10.906 -14.695 -8.156 1 96.81 81 LEU A C 1
ATOM 611 O O . LEU A 1 81 ? -10.977 -15.328 -7.098 1 96.81 81 LEU A O 1
ATOM 615 N N . LEU A 1 82 ? -11.711 -13.734 -8.477 1 98.44 82 LEU A N 1
ATOM 616 C CA . LEU A 1 82 ? -12.93 -13.414 -7.746 1 98.44 82 LEU A CA 1
ATOM 617 C C . LEU A 1 82 ? -14.164 -13.711 -8.586 1 98.44 82 LEU A C 1
ATOM 619 O O . LEU A 1 82 ? -14.297 -13.219 -9.711 1 98.44 82 LEU A O 1
ATOM 623 N N . PHE A 1 83 ? -15.023 -14.586 -8.102 1 98.12 83 PHE A N 1
ATOM 624 C CA . PHE A 1 83 ? -16.328 -14.852 -8.688 1 98.12 83 PHE A CA 1
ATOM 625 C C . PHE A 1 83 ? -17.438 -14.203 -7.867 1 98.12 83 PHE A C 1
ATOM 627 O O . PHE A 1 83 ? -17.5 -14.391 -6.652 1 98.12 83 PHE A O 1
ATOM 634 N N . ARG A 1 84 ? -18.266 -13.461 -8.516 1 96.25 84 ARG A N 1
ATOM 635 C CA . ARG A 1 84 ? -19.359 -12.789 -7.809 1 96.25 84 ARG A CA 1
ATOM 636 C C . ARG A 1 84 ? -20.672 -13.531 -8.008 1 96.25 84 ARG A C 1
ATOM 638 O O . ARG A 1 84 ? -20.859 -14.242 -9 1 96.25 84 ARG A O 1
ATOM 645 N N . ASP A 1 85 ? -21.516 -13.422 -7.043 1 96.06 85 ASP A N 1
ATOM 646 C CA . ASP A 1 85 ? -22.922 -13.812 -7.105 1 96.06 85 ASP A CA 1
ATOM 647 C C . ASP A 1 85 ? -23.062 -15.297 -7.461 1 96.06 85 ASP A C 1
ATOM 649 O O . ASP A 1 85 ? -23.797 -15.648 -8.391 1 96.06 85 ASP A O 1
ATOM 653 N N . GLN A 1 86 ? -22.281 -16.094 -6.793 1 97.88 86 GLN A N 1
ATOM 654 C CA . GLN A 1 86 ? -22.375 -17.547 -6.957 1 97.88 86 GLN A CA 1
ATOM 655 C C . GLN A 1 86 ? -23.297 -18.156 -5.898 1 97.88 86 GLN A C 1
ATOM 657 O O . GLN A 1 86 ? -23.188 -17.812 -4.715 1 97.88 86 GLN A O 1
ATOM 662 N N . ASP A 1 87 ? -24.172 -18.922 -6.332 1 97 87 ASP A N 1
ATOM 663 C CA . ASP A 1 87 ? -25.016 -19.688 -5.402 1 97 87 ASP A CA 1
ATOM 664 C C . ASP A 1 87 ? -24.547 -21.141 -5.309 1 97 87 ASP A C 1
ATOM 666 O O . ASP A 1 87 ? -25 -21.984 -6.074 1 97 87 ASP A O 1
ATOM 670 N N . LEU A 1 88 ? -23.781 -21.391 -4.258 1 97.88 88 LEU A N 1
ATOM 671 C CA . LEU A 1 88 ? -23.141 -22.703 -4.172 1 97.88 88 LEU A CA 1
ATOM 672 C C . LEU A 1 88 ? -23.578 -23.438 -2.902 1 97.88 88 LEU A C 1
ATOM 674 O O . LEU A 1 88 ? -23.578 -22.859 -1.814 1 97.88 88 LEU A O 1
ATOM 678 N N . THR A 1 89 ? -23.984 -24.672 -3.127 1 97.38 89 THR A N 1
ATOM 679 C CA . THR A 1 89 ? -24 -25.594 -1.993 1 97.38 89 THR A CA 1
ATOM 680 C C . THR A 1 89 ? -22.594 -26.094 -1.698 1 97.38 89 THR A C 1
ATOM 682 O O . THR A 1 89 ? -21.672 -25.906 -2.5 1 97.38 89 THR A O 1
ATOM 685 N N . TRP A 1 90 ? -22.453 -26.656 -0.457 1 96.31 90 TRP A N 1
ATOM 686 C CA . TRP A 1 90 ? -21.125 -27.172 -0.123 1 96.31 90 TRP A CA 1
ATOM 687 C C . TRP A 1 90 ? -20.703 -28.281 -1.093 1 96.31 90 TRP A C 1
ATOM 689 O O . TRP A 1 90 ? -19.531 -28.406 -1.432 1 96.31 90 TRP A O 1
ATOM 699 N N . GLN A 1 91 ? -21.625 -29.094 -1.625 1 97.88 91 GLN A N 1
ATOM 700 C CA . GLN A 1 91 ? -21.344 -30.156 -2.592 1 97.88 91 GLN A CA 1
ATOM 701 C C . GLN A 1 91 ? -20.859 -29.562 -3.916 1 97.88 91 GLN A C 1
ATOM 703 O O . GLN A 1 91 ? -19.922 -30.094 -4.531 1 97.88 91 GLN A O 1
ATOM 708 N N . GLU A 1 92 ? -21.547 -28.547 -4.285 1 98.12 92 GLU A N 1
ATOM 709 C CA . GLU A 1 92 ? -21.172 -27.906 -5.535 1 98.12 92 GLU A CA 1
ATOM 710 C C . GLU A 1 92 ? -19.781 -27.266 -5.43 1 98.12 92 GLU A C 1
ATOM 712 O O . GLU A 1 92 ? -19.016 -27.266 -6.395 1 98.12 92 GLU A O 1
ATOM 717 N N . GLN A 1 93 ? -19.453 -26.641 -4.266 1 98.25 93 GLN A N 1
ATOM 718 C CA . GLN A 1 93 ? -18.109 -26.109 -4.059 1 98.25 93 GLN A CA 1
ATOM 719 C C . GLN A 1 93 ? -17.047 -27.203 -4.152 1 98.25 93 GLN A C 1
ATOM 721 O O . GLN A 1 93 ? -16.016 -27.016 -4.801 1 98.25 93 GLN A O 1
ATOM 726 N N . ILE A 1 94 ? -17.328 -28.328 -3.541 1 97.44 94 ILE A N 1
ATOM 727 C CA . ILE A 1 94 ? -16.391 -29.438 -3.582 1 97.44 94 ILE A CA 1
ATOM 728 C C . ILE A 1 94 ? -16.25 -29.938 -5.02 1 97.44 94 ILE A C 1
ATOM 730 O O . ILE A 1 94 ? -15.148 -30.266 -5.465 1 97.44 94 ILE A O 1
ATOM 734 N N . LYS A 1 95 ? -17.391 -30.016 -5.723 1 97.94 95 LYS A N 1
ATOM 735 C CA . LYS A 1 95 ? -17.344 -30.438 -7.117 1 97.94 95 LYS A CA 1
ATOM 736 C C . LYS A 1 95 ? -16.438 -29.547 -7.949 1 97.94 95 LYS A C 1
ATOM 738 O O . LYS A 1 95 ? -15.609 -30.031 -8.719 1 97.94 95 LYS A O 1
ATOM 743 N N . PHE A 1 96 ? -16.672 -28.266 -7.816 1 98.12 96 PHE A N 1
ATOM 744 C CA . PHE A 1 96 ? -15.844 -27.328 -8.555 1 98.12 96 PHE A CA 1
ATOM 745 C C . PHE A 1 96 ? -14.383 -27.438 -8.141 1 98.12 96 PHE A C 1
ATOM 747 O O . PHE A 1 96 ? -13.484 -27.406 -8.984 1 98.12 96 PHE A O 1
ATOM 754 N N . THR A 1 97 ? -14.078 -27.547 -6.812 1 98.38 97 THR A N 1
ATOM 755 C CA . THR A 1 97 ? -12.719 -27.719 -6.312 1 98.38 97 THR A CA 1
ATOM 756 C C . THR A 1 97 ? -12.07 -28.953 -6.945 1 98.38 97 THR A C 1
ATOM 758 O O . THR A 1 97 ? -10.906 -28.906 -7.352 1 98.38 97 THR A O 1
ATOM 761 N N . ASN A 1 98 ? -12.828 -29.984 -7.105 1 97.5 98 ASN A N 1
ATOM 762 C CA . ASN A 1 98 ? -12.336 -31.234 -7.676 1 97.5 98 ASN A CA 1
ATOM 763 C C . ASN A 1 98 ? -11.992 -31.078 -9.148 1 97.5 98 ASN A C 1
ATOM 765 O O . ASN A 1 98 ? -11.109 -31.781 -9.664 1 97.5 98 ASN A O 1
ATOM 769 N N . LEU A 1 99 ? -12.703 -30.25 -9.852 1 96.44 99 LEU A N 1
ATOM 770 C CA . LEU A 1 99 ? -12.414 -30 -11.258 1 96.44 99 LEU A CA 1
ATOM 771 C C . LEU A 1 99 ? -11.062 -29.312 -11.414 1 96.44 99 LEU A C 1
ATOM 773 O O . LEU A 1 99 ? -10.43 -29.406 -12.469 1 96.44 99 LEU A O 1
ATOM 777 N N . LEU A 1 100 ? -10.617 -28.625 -10.367 1 96.19 100 LEU A N 1
ATOM 778 C CA . LEU A 1 100 ? -9.375 -27.875 -10.43 1 96.19 100 LEU A CA 1
ATOM 779 C C . LEU A 1 100 ? -8.188 -28.75 -10.039 1 96.19 100 LEU A C 1
ATOM 781 O O . LEU A 1 100 ? -7.039 -28.422 -10.352 1 96.19 100 LEU A O 1
ATOM 785 N N . GLY A 1 101 ? -8.406 -29.766 -9.305 1 95.88 101 GLY A N 1
ATOM 786 C CA . GLY A 1 101 ? -7.375 -30.672 -8.82 1 95.88 101 GLY A CA 1
ATOM 787 C C . GLY A 1 101 ? -7.836 -31.531 -7.66 1 95.88 101 GLY A C 1
ATOM 788 O O . GLY A 1 101 ? -9.008 -31.484 -7.273 1 95.88 101 GLY A O 1
ATOM 789 N N . ALA A 1 102 ? -6.875 -32.344 -7.094 1 95.69 102 ALA A N 1
ATOM 790 C CA . ALA A 1 102 ? -7.199 -33.219 -5.98 1 95.69 102 ALA A CA 1
ATOM 791 C C . ALA A 1 102 ? -7.57 -32.438 -4.734 1 95.69 102 ALA A C 1
ATOM 793 O O . ALA A 1 102 ? -6.781 -31.609 -4.254 1 95.69 102 ALA A O 1
ATOM 794 N N . VAL A 1 103 ? -8.75 -32.688 -4.168 1 95.75 103 VAL A N 1
ATOM 795 C CA . VAL A 1 103 ? -9.266 -31.953 -3.014 1 95.75 103 VAL A CA 1
ATOM 796 C C . VAL A 1 103 ? -8.547 -32.406 -1.748 1 95.75 103 VAL A C 1
ATOM 798 O O . VAL A 1 103 ? -8.359 -33.625 -1.544 1 95.75 103 VAL A O 1
ATOM 801 N N . PHE A 1 104 ? -8.141 -31.438 -0.982 1 92.19 104 PHE A N 1
ATOM 802 C CA . PHE A 1 104 ? -7.523 -31.734 0.305 1 92.19 104 PHE A CA 1
ATOM 803 C C . PHE A 1 104 ? -8.578 -32.125 1.33 1 92.19 104 PHE A C 1
ATOM 805 O O . PHE A 1 104 ? -9.648 -31.531 1.396 1 92.19 104 PHE A O 1
ATOM 812 N N . SER A 1 105 ? -8.328 -33.219 1.922 1 83.5 105 SER A N 1
ATOM 813 C CA . SER A 1 105 ? -9.227 -33.688 2.986 1 83.5 105 SER A CA 1
ATOM 814 C C . SER A 1 105 ? -8.531 -33.625 4.344 1 83.5 105 SER A C 1
ATOM 816 O O . SER A 1 105 ? -7.406 -34.125 4.484 1 83.5 105 SER A O 1
ATOM 818 N N . GLU A 1 106 ? -8.93 -32.688 5.152 1 64.44 106 GLU A N 1
ATOM 819 C CA . GLU A 1 106 ? -8.352 -32.5 6.477 1 64.44 106 GLU A CA 1
ATOM 820 C C . GLU A 1 106 ? -8.461 -33.75 7.34 1 64.44 106 GLU A C 1
ATOM 822 O O . GLU A 1 106 ? -8.164 -33.719 8.531 1 64.44 106 GLU A O 1
ATOM 827 N N . THR A 1 107 ? -8.984 -34.844 6.887 1 52.69 107 THR A N 1
ATOM 828 C CA . THR A 1 107 ? -9.234 -35.938 7.793 1 52.69 107 THR A CA 1
ATOM 829 C C . THR A 1 107 ? -7.996 -36.25 8.625 1 52.69 107 THR A C 1
ATOM 831 O O . THR A 1 107 ? -8.102 -36.812 9.719 1 52.69 107 THR A O 1
ATOM 834 N N . SER A 1 108 ? -6.828 -36.031 8.125 1 45.09 108 SER A N 1
ATOM 835 C CA . SER A 1 108 ? -5.73 -36.75 8.758 1 45.09 108 SER A CA 1
ATOM 836 C C . SER A 1 108 ? -5.137 -35.938 9.914 1 45.09 108 SER A C 1
ATOM 838 O O . SER A 1 108 ? -4.293 -36.469 10.656 1 45.09 108 SER A O 1
ATOM 840 N N . SER A 1 109 ? -5.27 -34.594 9.891 1 47.16 109 SER A N 1
ATOM 841 C CA . SER A 1 109 ? -4.449 -34 10.945 1 47.16 109 SER A CA 1
ATOM 842 C C . SER A 1 109 ? -5.227 -33.906 12.258 1 47.16 109 SER A C 1
ATOM 844 O O . SER A 1 109 ? -6.336 -33.344 12.281 1 47.16 109 SER A O 1
ATOM 846 N N . LEU A 1 110 ? -5.117 -34.719 13.172 1 46.66 110 LEU A N 1
ATOM 847 C CA . LEU A 1 110 ? -5.645 -34.75 14.531 1 46.66 110 LEU A CA 1
ATOM 848 C C . LEU A 1 110 ? -5.773 -33.344 15.109 1 46.66 110 LEU A C 1
ATOM 850 O O . LEU A 1 110 ? -6.543 -33.125 16.047 1 46.66 110 LEU A O 1
ATOM 854 N N . ARG A 1 111 ? -5.059 -32.406 14.602 1 50.06 111 ARG A N 1
ATOM 855 C CA . ARG A 1 111 ? -4.992 -31.156 15.352 1 50.06 111 ARG A CA 1
ATOM 856 C C . ARG A 1 111 ? -5.73 -30.047 14.625 1 50.06 111 ARG A C 1
ATOM 858 O O . ARG A 1 111 ? -5.672 -28.891 15.039 1 50.06 111 ARG A O 1
ATOM 865 N N . ARG A 1 112 ? -6.5 -30.5 13.641 1 61.88 112 ARG A N 1
ATOM 866 C CA . ARG A 1 112 ? -7.16 -29.359 13.023 1 61.88 112 ARG A CA 1
ATOM 867 C C . ARG A 1 112 ? -8.57 -29.172 13.578 1 61.88 112 ARG A C 1
ATOM 869 O O . ARG A 1 112 ? -9.305 -30.141 13.742 1 61.88 112 ARG A O 1
ATOM 876 N N . PRO A 1 113 ? -8.891 -27.922 13.828 1 69.12 113 PRO A N 1
ATOM 877 C CA . PRO A 1 113 ? -10.219 -27.656 14.375 1 69.12 113 PRO A CA 1
ATOM 878 C C . PRO A 1 113 ? -11.344 -28.047 13.422 1 69.12 113 PRO A C 1
ATOM 880 O O . PRO A 1 113 ? -11.188 -27.953 12.203 1 69.12 113 PRO A O 1
ATOM 883 N N . PHE A 1 114 ? -12.273 -28.797 13.938 1 81.56 114 PHE A N 1
ATOM 884 C CA . PHE A 1 114 ? -13.461 -29.234 13.211 1 81.56 114 PHE A CA 1
ATOM 885 C C . PHE A 1 114 ? -14.727 -28.688 13.852 1 81.56 114 PHE A C 1
ATOM 887 O O . PHE A 1 114 ? -14.844 -28.672 15.078 1 81.56 114 PHE A O 1
ATOM 894 N N . HIS A 1 115 ? -15.555 -28.156 12.945 1 90.19 115 HIS A N 1
ATOM 895 C CA . HIS A 1 115 ? -16.844 -27.703 13.445 1 90.19 115 HIS A CA 1
ATOM 896 C C . HIS A 1 115 ? -17.938 -28.719 13.188 1 90.19 115 HIS A C 1
ATOM 898 O O . HIS A 1 115 ? -18 -29.328 12.109 1 90.19 115 HIS A O 1
ATOM 904 N N . PRO A 1 116 ? -18.828 -28.828 14.078 1 90.88 116 PRO A N 1
ATOM 905 C CA . PRO A 1 116 ? -19.859 -29.859 13.938 1 90.88 116 PRO A CA 1
ATOM 906 C C . PRO A 1 116 ? -20.766 -29.625 12.734 1 90.88 116 PRO A C 1
ATOM 908 O O . PRO A 1 116 ? -21.312 -30.578 12.18 1 90.88 116 PRO A O 1
ATOM 911 N N . LYS A 1 117 ? -20.938 -28.422 12.328 1 93.44 117 LYS A N 1
ATOM 912 C CA . LYS A 1 117 ? -21.828 -28.109 11.211 1 93.44 117 LYS A CA 1
ATOM 913 C C . LYS A 1 117 ? -21.156 -28.406 9.875 1 93.44 117 LYS A C 1
ATOM 915 O O . LYS A 1 117 ? -21.812 -28.375 8.828 1 93.44 117 LYS A O 1
ATOM 920 N N . THR A 1 118 ? -19.906 -28.641 9.922 1 92.81 118 THR A N 1
ATOM 921 C CA . THR A 1 118 ? -19.203 -28.969 8.68 1 92.81 118 THR A CA 1
ATOM 922 C C . THR A 1 118 ? -19.656 -30.328 8.148 1 92.81 118 THR A C 1
ATOM 924 O O . THR A 1 118 ? -19.453 -31.344 8.797 1 92.81 118 THR A O 1
ATOM 927 N N . PRO A 1 119 ? -20.172 -30.422 6.977 1 92.56 119 PRO A N 1
ATOM 928 C CA . PRO A 1 119 ? -20.812 -31.641 6.48 1 92.56 119 PRO A CA 1
ATOM 929 C C . PRO A 1 119 ? -19.812 -32.625 5.895 1 92.56 119 PRO A C 1
ATOM 931 O O . PRO A 1 119 ? -20.141 -33.812 5.734 1 92.56 119 PRO A O 1
ATOM 934 N N . ASP A 1 120 ? -18.672 -32.219 5.52 1 92.12 120 ASP A N 1
ATOM 935 C CA . ASP A 1 120 ? -17.688 -33 4.77 1 92.12 120 ASP A CA 1
ATOM 936 C C . ASP A 1 120 ? -16.266 -32.625 5.168 1 92.12 120 ASP A C 1
ATOM 938 O O . ASP A 1 120 ? -15.969 -31.453 5.367 1 92.12 120 ASP A O 1
ATOM 942 N N . PRO A 1 121 ? -15.344 -33.562 5.348 1 91 121 PRO A N 1
ATOM 943 C CA . PRO A 1 121 ? -13.977 -33.25 5.758 1 91 121 PRO A CA 1
ATOM 944 C C . PRO A 1 121 ? -13.211 -32.469 4.707 1 91 121 PRO A C 1
ATOM 946 O O . PRO A 1 121 ? -12.148 -31.906 4.996 1 91 121 PRO A O 1
ATOM 949 N N . ARG A 1 122 ? -13.703 -32.406 3.529 1 94.25 122 ARG A N 1
ATOM 950 C CA . ARG A 1 122 ? -13.031 -31.703 2.441 1 94.25 122 ARG A CA 1
ATOM 951 C C . ARG A 1 122 ? -13.367 -30.219 2.463 1 94.25 122 ARG A C 1
ATOM 953 O O . ARG A 1 122 ? -12.812 -29.438 1.684 1 94.25 122 ARG A O 1
ATOM 960 N N . ILE A 1 123 ? -14.25 -29.844 3.383 1 94.12 123 ILE A N 1
ATOM 961 C CA . ILE A 1 123 ? -14.648 -28.438 3.463 1 94.12 123 ILE A CA 1
ATOM 962 C C . ILE A 1 123 ? -14.609 -27.969 4.914 1 94.12 123 ILE A C 1
ATOM 964 O O . ILE A 1 123 ? -14.867 -28.75 5.832 1 94.12 123 ILE A O 1
ATOM 968 N N . ALA A 1 124 ? -14.25 -26.734 5.203 1 94.38 124 ALA A N 1
ATOM 969 C CA . ALA A 1 124 ? -14.234 -26.125 6.531 1 94.38 124 ALA A CA 1
ATOM 970 C C . ALA A 1 124 ? -15.188 -24.938 6.594 1 94.38 124 ALA A C 1
ATOM 972 O O . ALA A 1 124 ? -15.266 -24.141 5.652 1 94.38 124 ALA A O 1
ATOM 973 N N . TYR A 1 125 ? -15.953 -24.859 7.637 1 96.19 125 TYR A N 1
ATOM 974 C CA . TYR A 1 125 ? -16.781 -23.688 7.922 1 96.19 125 TYR A CA 1
ATOM 975 C C . TYR A 1 125 ? -16.094 -22.75 8.883 1 96.19 125 TYR A C 1
ATOM 977 O O . TYR A 1 125 ? -15.797 -23.109 10.031 1 96.19 125 TYR A O 1
ATOM 985 N N . LEU A 1 126 ? -15.781 -21.562 8.445 1 96.62 126 LEU A N 1
ATOM 986 C CA . LEU A 1 126 ? -15.117 -20.531 9.234 1 96.62 126 LEU A CA 1
ATOM 987 C C . LEU A 1 126 ? -16.078 -19.375 9.523 1 96.62 126 LEU A C 1
ATOM 989 O O . LEU A 1 126 ? -16.828 -18.953 8.648 1 96.62 126 LEU A O 1
ATOM 993 N N . SER A 1 127 ? -16.078 -18.906 10.75 1 97.44 127 SER A N 1
ATOM 994 C CA . SER A 1 127 ? -17.078 -17.906 11.109 1 97.44 127 SER A CA 1
ATOM 995 C C . SER A 1 127 ? -16.625 -17.047 12.289 1 97.44 127 SER A C 1
ATOM 997 O O . SER A 1 127 ? -15.656 -17.406 12.969 1 97.44 127 SER A O 1
ATOM 999 N N . ASN A 1 128 ? -17.219 -15.859 12.414 1 96.94 128 ASN A N 1
ATOM 1000 C CA . ASN A 1 128 ? -17.062 -15.055 13.625 1 96.94 128 ASN A CA 1
ATOM 1001 C C . ASN A 1 128 ? -18.047 -15.484 14.711 1 96.94 128 ASN A C 1
ATOM 1003 O O . ASN A 1 128 ? -18.094 -14.883 15.789 1 96.94 128 ASN A O 1
ATOM 1007 N N . ASP A 1 129 ? -18.844 -16.484 14.445 1 96.88 129 ASP A N 1
ATOM 1008 C CA . ASP A 1 129 ? -19.797 -17.094 15.367 1 96.88 129 ASP A CA 1
ATOM 1009 C C . ASP A 1 129 ? -19.484 -18.578 15.586 1 96.88 129 ASP A C 1
ATOM 1011 O O . ASP A 1 129 ? -19.641 -19.391 14.672 1 96.88 129 ASP A O 1
ATOM 1015 N N . PRO A 1 130 ? -19.125 -18.938 16.812 1 95.81 130 PRO A N 1
ATOM 1016 C CA . PRO A 1 130 ? -18.766 -20.344 17.078 1 95.81 130 PRO A CA 1
ATOM 1017 C C . PRO A 1 130 ? -19.922 -21.297 16.828 1 95.81 130 PRO A C 1
ATOM 1019 O O . PRO A 1 130 ? -19.703 -22.516 16.688 1 95.81 130 PRO A O 1
ATOM 1022 N N . LEU A 1 131 ? -21.094 -20.766 16.797 1 96.31 131 LEU A N 1
ATOM 1023 C CA . LEU A 1 131 ? -22.234 -21.609 16.531 1 96.31 131 LEU A CA 1
ATOM 1024 C C . LEU A 1 131 ? -22.328 -21.953 15.039 1 96.31 131 LEU A C 1
ATOM 1026 O O . LEU A 1 131 ? -22.984 -22.938 14.664 1 96.31 131 LEU A O 1
ATOM 1030 N N . GLU A 1 132 ? -21.688 -21.141 14.195 1 96.75 132 GLU A N 1
ATOM 1031 C CA . GLU A 1 132 ? -21.859 -21.297 12.75 1 96.75 132 GLU A CA 1
ATOM 1032 C C . GLU A 1 132 ? -20.609 -21.859 12.094 1 96.75 132 GLU A C 1
ATOM 1034 O O . GLU A 1 132 ? -20.688 -22.469 11.023 1 96.75 132 GLU A O 1
ATOM 1039 N N . GLY A 1 133 ? -19.484 -21.703 12.641 1 96.5 133 GLY A N 1
ATOM 1040 C CA . GLY A 1 133 ? -18.203 -22.141 12.109 1 96.5 133 GLY A CA 1
ATOM 1041 C C . GLY A 1 133 ? -17.047 -21.953 13.078 1 96.5 133 GLY A C 1
ATOM 1042 O O . GLY A 1 133 ? -17.25 -21.484 14.203 1 96.5 133 GLY A O 1
ATOM 1043 N N . ILE A 1 134 ? -15.867 -22.375 12.672 1 94.88 134 ILE A N 1
ATOM 1044 C CA . ILE A 1 134 ? -14.664 -22.25 13.492 1 94.88 134 ILE A CA 1
ATOM 1045 C C . ILE A 1 134 ? -14.242 -20.781 13.562 1 94.88 134 ILE A C 1
ATOM 1047 O O . ILE A 1 134 ? -13.938 -20.172 12.539 1 94.88 134 ILE A O 1
ATOM 1051 N N . PRO A 1 135 ? -14.18 -20.156 14.734 1 94.56 135 PRO A N 1
ATOM 1052 C CA . PRO A 1 135 ? -13.727 -18.766 14.852 1 94.56 135 PRO A CA 1
ATOM 1053 C C . PRO A 1 135 ? -12.211 -18.641 14.867 1 94.56 135 PRO A C 1
ATOM 1055 O O . PRO A 1 135 ? -11.5 -19.625 15.102 1 94.56 135 PRO A O 1
ATOM 1058 N N . GLY A 1 136 ? -11.719 -17.5 14.539 1 92.31 136 GLY A N 1
ATOM 1059 C CA . GLY A 1 136 ? -10.32 -17.156 14.75 1 92.31 136 GLY A CA 1
ATOM 1060 C C . GLY A 1 136 ? -9.406 -17.703 13.672 1 92.31 136 GLY A C 1
ATOM 1061 O O . GLY A 1 136 ? -8.18 -17.688 13.82 1 92.31 136 GLY A O 1
ATOM 1062 N N . GLN A 1 137 ? -9.961 -18.219 12.633 1 89.94 137 GLN A N 1
ATOM 1063 C CA . GLN A 1 137 ? -9.133 -18.75 11.562 1 89.94 137 GLN A CA 1
ATOM 1064 C C . GLN A 1 137 ? -8.781 -17.672 10.547 1 89.94 137 GLN A C 1
ATOM 1066 O O . GLN A 1 137 ? -9.617 -16.828 10.203 1 89.94 137 GLN A O 1
ATOM 1071 N N . GLY A 1 138 ? -7.543 -17.672 10.141 1 91.75 138 GLY A N 1
ATOM 1072 C CA . GLY A 1 138 ? -7.094 -16.781 9.094 1 91.75 138 GLY A CA 1
ATOM 1073 C C . GLY A 1 138 ? -6.566 -15.453 9.617 1 91.75 138 GLY A C 1
ATOM 1074 O O . GLY A 1 138 ? -5.988 -14.664 8.875 1 91.75 138 GLY A O 1
ATOM 1075 N N . VAL A 1 139 ? -6.773 -15.188 10.906 1 93.12 139 VAL A N 1
ATOM 1076 C CA . VAL A 1 139 ? -6.402 -13.898 11.477 1 93.12 139 VAL A CA 1
ATOM 1077 C C . VAL A 1 139 ? -5.031 -14.008 12.148 1 93.12 139 VAL A C 1
ATOM 1079 O O . VAL A 1 139 ? -4.512 -13.016 12.672 1 93.12 139 VAL A O 1
ATOM 1082 N N . GLU A 1 140 ? -4.434 -15.172 12.188 1 90.94 140 GLU A N 1
ATOM 1083 C CA . GLU A 1 140 ? -3.217 -15.422 12.953 1 90.94 140 GLU A CA 1
ATOM 1084 C C . GLU A 1 140 ? -2.062 -14.555 12.461 1 90.94 140 GLU A C 1
ATOM 1086 O O . GLU A 1 140 ? -1.401 -13.875 13.25 1 90.94 140 GLU A O 1
ATOM 1091 N N . ALA A 1 141 ? -1.74 -14.633 11.203 1 96.25 141 ALA A N 1
ATOM 1092 C CA . ALA A 1 141 ? -0.68 -13.891 10.523 1 96.25 141 ALA A CA 1
ATOM 1093 C C . ALA A 1 141 ? -0.766 -14.07 9.008 1 96.25 141 ALA A C 1
ATOM 1095 O O . ALA A 1 141 ? -1.516 -14.922 8.523 1 96.25 141 ALA A O 1
ATOM 1096 N N . TRP A 1 142 ? -0.056 -13.227 8.305 1 98.5 142 TRP A N 1
ATOM 1097 C CA . TRP A 1 142 ? 0.083 -13.461 6.871 1 98.5 142 TRP A CA 1
ATOM 1098 C C . TRP A 1 142 ? 0.567 -14.875 6.598 1 98.5 142 TRP A C 1
ATOM 1100 O O . TRP A 1 142 ? 1.515 -15.352 7.227 1 98.5 142 TRP A O 1
ATOM 1110 N N . HIS A 1 143 ? -0.101 -15.562 5.609 1 98.31 143 HIS A N 1
ATOM 1111 C CA . HIS A 1 143 ? 0.281 -16.953 5.414 1 98.31 143 HIS A CA 1
ATOM 1112 C C . HIS A 1 143 ? -0.103 -17.438 4.02 1 98.31 143 HIS A C 1
ATOM 1114 O O . HIS A 1 143 ? -0.921 -16.812 3.344 1 98.31 143 HIS A O 1
ATOM 1120 N N . VAL A 1 144 ? 0.559 -18.453 3.635 1 97.25 144 VAL A N 1
ATOM 1121 C CA . VAL A 1 144 ? 0.187 -19.328 2.52 1 97.25 144 VAL A CA 1
ATOM 1122 C C . VAL A 1 144 ? -0.499 -20.578 3.049 1 97.25 144 VAL A C 1
ATOM 1124 O O . VAL A 1 144 ? -0.034 -21.188 4.016 1 97.25 144 VAL A O 1
ATOM 1127 N N . ASP A 1 145 ? -1.628 -20.891 2.453 1 96.06 145 ASP A N 1
ATOM 1128 C CA . ASP A 1 145 ? -2.266 -22.125 2.891 1 96.06 145 ASP A CA 1
ATOM 1129 C C . ASP A 1 145 ? -1.435 -23.344 2.488 1 96.06 145 ASP A C 1
ATOM 1131 O O . ASP A 1 145 ? -0.861 -23.375 1.397 1 96.06 145 ASP A O 1
ATOM 1135 N N . GLY A 1 146 ? -1.415 -24.328 3.361 1 94.31 146 GLY A N 1
ATOM 1136 C CA . GLY A 1 146 ? -0.601 -25.516 3.146 1 94.31 146 GLY A CA 1
ATOM 1137 C C . GLY A 1 146 ? 0.827 -25.344 3.633 1 94.31 146 GLY A C 1
ATOM 1138 O O . GLY A 1 146 ? 1.737 -26.016 3.129 1 94.31 146 GLY A O 1
ATOM 1139 N N . ASN A 1 147 ? 1.024 -24.438 4.586 1 94.31 147 ASN A N 1
ATOM 1140 C CA . ASN A 1 147 ? 2.348 -24.219 5.16 1 94.31 147 ASN A CA 1
ATOM 1141 C C . ASN A 1 147 ? 2.719 -25.297 6.164 1 94.31 147 ASN A C 1
ATOM 1143 O O . ASN A 1 147 ? 3.822 -25.297 6.711 1 94.31 147 ASN A O 1
ATOM 1147 N N . SER A 1 148 ? 1.827 -26.281 6.367 1 92.88 148 SER A N 1
ATOM 1148 C CA . SER A 1 148 ? 2.086 -27.359 7.328 1 92.88 148 SER A CA 1
ATOM 1149 C C . SER A 1 148 ? 2.08 -28.719 6.648 1 92.88 148 SER A C 1
ATOM 1151 O O . SER A 1 148 ? 2 -29.75 7.32 1 92.88 148 SER A O 1
ATOM 1153 N N . VAL A 1 149 ? 2.037 -28.734 5.34 1 92.81 149 VAL A N 1
ATOM 1154 C CA . VAL A 1 149 ? 2.133 -29.953 4.547 1 92.81 149 VAL A CA 1
ATOM 1155 C C . VAL A 1 149 ? 3.332 -29.875 3.607 1 92.81 149 VAL A C 1
ATOM 1157 O O . VAL A 1 149 ? 3.902 -28.797 3.414 1 92.81 149 VAL A O 1
ATOM 1160 N N . PRO A 1 150 ? 3.771 -30.953 3.072 1 93.12 150 PRO A N 1
ATOM 1161 C CA . PRO A 1 150 ? 5.027 -31 2.32 1 93.12 150 PRO A CA 1
ATOM 1162 C C . PRO A 1 150 ? 5.023 -30.062 1.113 1 93.12 150 PRO A C 1
ATOM 1164 O O . PRO A 1 150 ? 6.074 -29.531 0.73 1 93.12 150 PRO A O 1
ATOM 1167 N N . ALA A 1 151 ? 3.854 -29.953 0.504 1 94.62 151 ALA A N 1
ATOM 1168 C CA . ALA A 1 151 ? 3.68 -29 -0.593 1 94.62 151 ALA A CA 1
ATOM 1169 C C . ALA A 1 151 ? 2.527 -28.031 -0.312 1 94.62 151 ALA A C 1
ATOM 1171 O O . ALA A 1 151 ? 1.391 -28.469 -0.102 1 94.62 151 ALA A O 1
ATOM 1172 N N . PRO A 1 152 ? 2.873 -26.719 -0.356 1 95.12 152 PRO A N 1
ATOM 1173 C CA . PRO A 1 152 ? 1.758 -25.781 -0.17 1 95.12 152 PRO A CA 1
ATOM 1174 C C . PRO A 1 152 ? 0.592 -26.062 -1.116 1 95.12 152 PRO A C 1
ATOM 1176 O O . PRO A 1 152 ? 0.805 -26.469 -2.26 1 95.12 152 PRO A O 1
ATOM 1179 N N . HIS A 1 153 ? -0.629 -25.906 -0.574 1 96.62 153 HIS A N 1
ATOM 1180 C CA . HIS A 1 153 ? -1.808 -26.125 -1.401 1 96.62 153 HIS A CA 1
ATOM 1181 C C . HIS A 1 153 ? -1.751 -25.312 -2.686 1 96.62 153 HIS A C 1
ATOM 1183 O O . HIS A 1 153 ? -1.285 -24.172 -2.676 1 96.62 153 HIS A O 1
ATOM 1189 N N . GLN A 1 154 ? -2.178 -25.969 -3.74 1 96.38 154 GLN A N 1
ATOM 1190 C CA . GLN A 1 154 ? -2.158 -25.25 -5.012 1 96.38 154 GLN A CA 1
ATOM 1191 C C . GLN A 1 154 ? -3.178 -24.109 -5.02 1 96.38 154 GLN A C 1
ATOM 1193 O O . GLN A 1 154 ? -2.846 -22.969 -5.359 1 96.38 154 GLN A O 1
ATOM 1198 N N . PHE A 1 155 ? -4.43 -24.453 -4.637 1 98.06 155 PHE A N 1
ATOM 1199 C CA . PHE A 1 155 ? -5.484 -23.453 -4.621 1 98.06 155 PHE A CA 1
ATOM 1200 C C . PHE A 1 155 ? -6.262 -23.5 -3.312 1 98.06 155 PHE A C 1
ATOM 1202 O O . PHE A 1 155 ? -6.402 -24.562 -2.707 1 98.06 155 PHE A O 1
ATOM 1209 N N . THR A 1 156 ? -6.684 -22.406 -2.859 1 98.31 156 THR A N 1
ATOM 1210 C CA . THR A 1 156 ? -7.672 -22.266 -1.796 1 98.31 156 THR A CA 1
ATOM 1211 C C . THR A 1 156 ? -8.922 -21.562 -2.311 1 98.31 156 THR A C 1
ATOM 1213 O O . THR A 1 156 ? -8.828 -20.516 -2.953 1 98.31 156 THR A O 1
ATOM 1216 N N . LEU A 1 157 ? -10.055 -22.156 -2.117 1 98.69 157 LEU A N 1
ATOM 1217 C CA . LEU A 1 157 ? -11.344 -21.562 -2.459 1 98.69 157 LEU A CA 1
ATOM 1218 C C . LEU A 1 157 ? -12.078 -21.109 -1.205 1 98.69 157 LEU A C 1
ATOM 1220 O O . LEU A 1 157 ? -12.367 -21.906 -0.319 1 98.69 157 LEU A O 1
ATOM 1224 N N . ILE A 1 158 ? -12.352 -19.844 -1.122 1 98.62 158 ILE A N 1
ATOM 1225 C CA . ILE A 1 158 ? -13.102 -19.266 -0.008 1 98.62 158 ILE A CA 1
ATOM 1226 C C . ILE A 1 158 ? -14.445 -18.719 -0.506 1 98.62 158 ILE A C 1
ATOM 1228 O O . ILE A 1 158 ? -14.484 -17.734 -1.244 1 98.62 158 ILE A O 1
ATOM 1232 N N . TYR A 1 159 ? -15.492 -19.391 -0.149 1 98.75 159 TYR A N 1
ATOM 1233 C CA . TYR A 1 159 ? -16.844 -18.984 -0.518 1 98.75 159 TYR A CA 1
ATOM 1234 C C . TYR A 1 159 ? -17.531 -18.25 0.632 1 98.75 159 TYR A C 1
ATOM 1236 O O . TYR A 1 159 ? -17.625 -18.781 1.74 1 98.75 159 TYR A O 1
ATOM 1244 N N . CYS A 1 160 ? -17.984 -17.047 0.335 1 98.62 160 CYS A N 1
ATOM 1245 C CA . CYS A 1 160 ? -18.625 -16.234 1.356 1 98.62 160 CYS A CA 1
ATOM 1246 C C . CYS A 1 160 ? -20.125 -16.484 1.394 1 98.62 160 CYS A C 1
ATOM 1248 O O . CYS A 1 160 ? -20.859 -15.977 0.55 1 98.62 160 CYS A O 1
ATOM 1250 N N . VAL A 1 161 ? -20.562 -17.188 2.373 1 98.31 161 VAL A N 1
ATOM 1251 C CA . VAL A 1 161 ? -21.984 -17.438 2.562 1 98.31 161 VAL A CA 1
ATOM 1252 C C . VAL A 1 161 ? -22.672 -16.203 3.125 1 98.31 161 VAL A C 1
ATOM 1254 O O . VAL A 1 161 ? -23.734 -15.805 2.652 1 98.31 161 VAL A O 1
ATOM 1257 N N . SER A 1 162 ? -22.047 -15.641 4.098 1 97.81 162 SER A N 1
ATOM 1258 C CA . SER A 1 162 ? -22.5 -14.406 4.738 1 97.81 162 SER A CA 1
ATOM 1259 C C . SER A 1 162 ? -21.312 -13.477 5.035 1 97.81 162 SER A C 1
ATOM 1261 O O . SER A 1 162 ? -20.266 -13.93 5.48 1 97.81 162 SER A O 1
ATOM 1263 N N . ALA A 1 163 ? -21.562 -12.242 4.738 1 96.31 163 ALA A N 1
ATOM 1264 C CA . ALA A 1 163 ? -20.469 -11.281 4.883 1 96.31 163 ALA A CA 1
ATOM 1265 C C . ALA A 1 163 ? -20.734 -10.312 6.023 1 96.31 163 ALA A C 1
ATOM 1267 O O . ALA A 1 163 ? -21.891 -9.914 6.25 1 96.31 163 ALA A O 1
ATOM 1268 N N . THR A 1 164 ? -19.688 -9.961 6.73 1 93.19 164 THR A N 1
ATOM 1269 C CA . THR A 1 164 ? -19.75 -8.859 7.691 1 93.19 164 THR A CA 1
ATOM 1270 C C . THR A 1 164 ? -19.625 -7.516 6.984 1 93.19 164 THR A C 1
ATOM 1272 O O . THR A 1 164 ? -19.234 -7.453 5.82 1 93.19 164 THR A O 1
ATOM 1275 N N . ARG A 1 165 ? -20 -6.488 7.746 1 86.5 165 ARG A N 1
ATOM 1276 C CA . ARG A 1 165 ? -19.891 -5.137 7.199 1 86.5 165 ARG A CA 1
ATOM 1277 C C . ARG A 1 165 ? -18.438 -4.746 6.969 1 86.5 165 ARG A C 1
ATOM 1279 O O . ARG A 1 165 ? -18.125 -4.016 6.023 1 86.5 165 ARG A O 1
ATOM 1286 N N . ASN A 1 166 ? -17.625 -5.16 7.824 1 87.94 166 ASN A N 1
ATOM 1287 C CA . ASN A 1 166 ? -16.172 -4.977 7.688 1 87.94 166 ASN A CA 1
ATOM 1288 C C . ASN A 1 166 ? -15.422 -6.273 7.949 1 87.94 166 ASN A C 1
ATOM 1290 O O . ASN A 1 166 ? -15.992 -7.242 8.445 1 87.94 166 ASN A O 1
ATOM 1294 N N . GLY A 1 167 ? -14.18 -6.324 7.508 1 93.69 167 GLY A N 1
ATOM 1295 C CA . GLY A 1 167 ? -13.367 -7.516 7.672 1 93.69 167 GLY A CA 1
ATOM 1296 C C . GLY A 1 167 ? -12.945 -8.141 6.352 1 93.69 167 GLY A C 1
ATOM 1297 O O . GLY A 1 167 ? -13.328 -9.266 6.039 1 93.69 167 GLY A O 1
ATOM 1298 N N . PRO A 1 168 ? -12.188 -7.453 5.688 1 97.19 168 PRO A N 1
ATOM 1299 C CA . PRO A 1 168 ? -11.734 -7.949 4.391 1 97.19 168 PRO A CA 1
ATOM 1300 C C . PRO A 1 168 ? -10.734 -9.094 4.516 1 97.19 168 PRO A C 1
ATOM 1302 O O . PRO A 1 168 ? -10.219 -9.359 5.605 1 97.19 168 PRO A O 1
ATOM 1305 N N . THR A 1 169 ? -10.633 -9.859 3.525 1 98.19 169 THR A N 1
ATOM 1306 C CA . THR A 1 169 ? -9.414 -10.648 3.326 1 98.19 169 THR A CA 1
ATOM 1307 C C . THR A 1 169 ? -8.359 -9.836 2.59 1 98.19 169 THR A C 1
ATOM 1309 O O . THR A 1 169 ? -8.656 -9.18 1.59 1 98.19 169 THR A O 1
ATOM 1312 N N . LEU A 1 170 ? -7.23 -9.734 3.174 1 98.38 170 LEU A N 1
ATOM 1313 C CA . LEU A 1 170 ? -6.102 -9.047 2.551 1 98.38 170 LEU A CA 1
ATOM 1314 C C . LEU A 1 170 ? -5.211 -10.039 1.808 1 98.38 170 LEU A C 1
ATOM 1316 O O . LEU A 1 170 ? -4.922 -11.125 2.314 1 98.38 170 LEU A O 1
ATOM 1320 N N . ILE A 1 171 ? -4.836 -9.688 0.556 1 98.69 171 ILE A N 1
ATOM 1321 C CA . ILE A 1 171 ? -4.047 -10.562 -0.308 1 98.69 171 ILE A CA 1
ATOM 1322 C C . ILE A 1 171 ? -2.824 -9.805 -0.821 1 98.69 171 ILE A C 1
ATOM 1324 O O . ILE A 1 171 ? -2.92 -8.641 -1.204 1 98.69 171 ILE A O 1
ATOM 1328 N N . VAL A 1 172 ? -1.644 -10.438 -0.852 1 98.38 172 VAL A N 1
ATOM 1329 C CA . VAL A 1 172 ? -0.423 -9.805 -1.332 1 98.38 172 VAL A CA 1
ATOM 1330 C C . VAL A 1 172 ? 0.312 -10.742 -2.285 1 98.38 172 VAL A C 1
ATOM 1332 O O . VAL A 1 172 ? 0.345 -11.953 -2.066 1 98.38 172 VAL A O 1
ATOM 1335 N N . PRO A 1 173 ? 0.9 -10.25 -3.428 1 97.19 173 PRO A N 1
ATOM 1336 C CA . PRO A 1 173 ? 1.641 -11.094 -4.371 1 97.19 173 PRO A CA 1
ATOM 1337 C C . PRO A 1 173 ? 3.059 -11.398 -3.896 1 97.19 173 PRO A C 1
ATOM 1339 O O . PRO A 1 173 ? 3.816 -10.484 -3.562 1 97.19 173 PRO A O 1
ATOM 1342 N N . LEU A 1 174 ? 3.438 -12.641 -3.953 1 98.12 174 LEU A N 1
ATOM 1343 C CA . LEU A 1 174 ? 4.656 -13.094 -3.297 1 98.12 174 LEU A CA 1
ATOM 1344 C C . LEU A 1 174 ? 5.875 -12.844 -4.18 1 98.12 174 LEU A C 1
ATOM 1346 O O . LEU A 1 174 ? 6.965 -12.562 -3.674 1 98.12 174 LEU A O 1
ATOM 1350 N N . LYS A 1 175 ? 5.73 -12.938 -5.492 1 94.12 175 LYS A N 1
ATOM 1351 C CA . LYS A 1 175 ? 6.859 -12.656 -6.379 1 94.12 175 LYS A CA 1
ATOM 1352 C C . LYS A 1 175 ? 7.406 -11.25 -6.145 1 94.12 175 LYS A C 1
ATOM 1354 O O . LYS A 1 175 ? 8.617 -11.062 -6.016 1 94.12 175 LYS A O 1
ATOM 1359 N N . GLU A 1 176 ? 6.496 -10.289 -6.121 1 94.56 176 GLU A N 1
ATOM 1360 C CA . GLU A 1 176 ? 6.891 -8.898 -5.934 1 94.56 176 GLU A CA 1
ATOM 1361 C C . GLU A 1 176 ? 7.512 -8.68 -4.559 1 94.56 176 GLU A C 1
ATOM 1363 O O . GLU A 1 176 ? 8.438 -7.879 -4.414 1 94.56 176 GLU A O 1
ATOM 1368 N N . ILE A 1 177 ? 7.004 -9.336 -3.547 1 97.56 177 ILE A N 1
ATOM 1369 C CA . ILE A 1 177 ? 7.598 -9.234 -2.219 1 97.56 177 ILE A CA 1
ATOM 1370 C C . ILE A 1 177 ? 9.039 -9.734 -2.258 1 97.56 177 ILE A C 1
ATOM 1372 O O . ILE A 1 177 ? 9.938 -9.094 -1.7 1 97.56 177 ILE A O 1
ATOM 1376 N N . VAL A 1 178 ? 9.266 -10.867 -2.904 1 97.12 178 VAL A N 1
ATOM 1377 C CA . VAL A 1 178 ? 10.617 -11.414 -3.043 1 97.12 178 VAL A CA 1
ATOM 1378 C C . VAL A 1 178 ? 11.508 -10.406 -3.773 1 97.12 178 VAL A C 1
ATOM 1380 O O . VAL A 1 178 ? 12.664 -10.211 -3.398 1 97.12 178 VAL A O 1
ATOM 1383 N N . ASP A 1 179 ? 10.953 -9.766 -4.766 1 91.75 179 ASP A N 1
ATOM 1384 C CA . ASP A 1 179 ? 11.703 -8.82 -5.582 1 91.75 179 ASP A CA 1
ATOM 1385 C C . ASP A 1 179 ? 12.094 -7.586 -4.77 1 91.75 179 ASP A C 1
ATOM 1387 O O . ASP A 1 179 ? 12.977 -6.82 -5.176 1 91.75 179 ASP A O 1
ATOM 1391 N N . MET A 1 180 ? 11.516 -7.355 -3.67 1 93.56 180 MET A N 1
ATOM 1392 C CA . MET A 1 180 ? 11.758 -6.156 -2.873 1 93.56 180 MET A CA 1
ATOM 1393 C C . MET A 1 180 ? 12.977 -6.336 -1.977 1 93.56 180 MET A C 1
ATOM 1395 O O . MET A 1 180 ? 13.492 -5.363 -1.426 1 93.56 180 MET A O 1
ATOM 1399 N N . PHE A 1 181 ? 13.422 -7.578 -1.74 1 94.88 181 PHE A N 1
ATOM 1400 C CA . PHE A 1 181 ? 14.578 -7.797 -0.877 1 94.88 181 PHE A CA 1
ATOM 1401 C C . PHE A 1 181 ? 15.844 -7.242 -1.519 1 94.88 181 PHE A C 1
ATOM 1403 O O . PHE A 1 181 ? 16.047 -7.363 -2.73 1 94.88 181 PHE A O 1
ATOM 1410 N N . THR A 1 182 ? 16.688 -6.586 -0.7 1 91.81 182 THR A N 1
ATOM 1411 C CA . THR A 1 182 ? 18 -6.188 -1.176 1 91.81 182 THR A CA 1
ATOM 1412 C C . THR A 1 182 ? 18.844 -7.41 -1.524 1 91.81 182 THR A C 1
ATOM 1414 O O . THR A 1 182 ? 18.547 -8.523 -1.086 1 91.81 182 THR A O 1
ATOM 1417 N N . PRO A 1 183 ? 19.906 -7.238 -2.258 1 91.62 183 PRO A N 1
ATOM 1418 C CA . PRO A 1 183 ? 20.766 -8.375 -2.584 1 91.62 183 PRO A CA 1
ATOM 1419 C C . PRO A 1 183 ? 21.297 -9.102 -1.343 1 91.62 183 PRO A C 1
ATOM 1421 O O . PRO A 1 183 ? 21.359 -10.328 -1.318 1 91.62 183 PRO A O 1
ATOM 1424 N N . GLU A 1 184 ? 21.625 -8.312 -0.325 1 91.88 184 GLU A N 1
ATOM 1425 C CA . GLU A 1 184 ? 22.125 -8.906 0.911 1 91.88 184 GLU A CA 1
ATOM 1426 C C . GLU A 1 184 ? 21.031 -9.695 1.625 1 91.88 184 GLU A C 1
ATOM 1428 O O . GLU A 1 184 ? 21.281 -10.812 2.092 1 91.88 184 GLU A O 1
ATOM 1433 N N . GLU A 1 185 ? 19.859 -9.133 1.741 1 94.25 185 GLU A N 1
ATOM 1434 C CA . GLU A 1 185 ? 18.734 -9.828 2.34 1 94.25 185 GLU A CA 1
ATOM 1435 C C . GLU A 1 185 ? 18.406 -11.109 1.583 1 94.25 185 GLU A C 1
ATOM 1437 O O . GLU A 1 185 ? 18.188 -12.156 2.195 1 94.25 185 GLU A O 1
ATOM 1442 N N . ARG A 1 186 ? 18.453 -10.984 0.242 1 94.31 186 ARG A N 1
ATOM 1443 C CA . ARG A 1 186 ? 18.125 -12.117 -0.616 1 94.31 186 ARG A CA 1
ATOM 1444 C C . ARG A 1 186 ? 19.125 -13.258 -0.426 1 94.31 186 ARG A C 1
ATOM 1446 O O . ARG A 1 186 ? 18.719 -14.422 -0.297 1 94.31 186 ARG A O 1
ATOM 1453 N N . ALA A 1 187 ? 20.375 -12.945 -0.346 1 92.88 187 ALA A N 1
ATOM 1454 C CA . ALA A 1 187 ? 21.406 -13.953 -0.156 1 92.88 187 ALA A CA 1
ATOM 1455 C C . ALA A 1 187 ? 21.234 -14.68 1.176 1 92.88 187 ALA A C 1
ATOM 1457 O O . ALA A 1 187 ? 21.344 -15.906 1.243 1 92.88 187 ALA A O 1
ATOM 1458 N N . PHE A 1 188 ? 20.969 -13.938 2.197 1 96.25 188 PHE A N 1
ATOM 1459 C CA . PHE A 1 188 ? 20.75 -14.516 3.52 1 96.25 188 PHE A CA 1
ATOM 1460 C C . PHE A 1 188 ? 19.5 -15.406 3.521 1 96.25 188 PHE A C 1
ATOM 1462 O O . PHE A 1 188 ? 19.562 -16.547 3.973 1 96.25 188 PHE A O 1
ATOM 1469 N N . LEU A 1 189 ? 18.344 -14.898 2.914 1 97.75 189 LEU A N 1
ATOM 1470 C CA . LEU A 1 189 ? 17.078 -15.609 2.941 1 97.75 189 LEU A CA 1
ATOM 1471 C C . LEU A 1 189 ? 17.141 -16.875 2.084 1 97.75 189 LEU A C 1
ATOM 1473 O O . LEU A 1 189 ? 16.453 -17.859 2.367 1 97.75 189 LEU A O 1
ATOM 1477 N N . ASP A 1 190 ? 17.969 -16.875 1.082 1 95 190 ASP A N 1
ATOM 1478 C CA . ASP A 1 190 ? 18.156 -18.047 0.226 1 95 190 ASP A CA 1
ATOM 1479 C C . ASP A 1 190 ? 18.75 -19.219 1.012 1 95 190 ASP A C 1
ATOM 1481 O O . ASP A 1 190 ? 18.609 -20.375 0.605 1 95 190 ASP A O 1
ATOM 1485 N N . SER A 1 191 ? 19.344 -18.906 2.131 1 96.44 191 SER A N 1
ATOM 1486 C CA . SER A 1 191 ? 19.984 -19.938 2.934 1 96.44 191 SER A CA 1
ATOM 1487 C C . SER A 1 191 ? 19.078 -20.406 4.066 1 96.44 191 SER A C 1
ATOM 1489 O O . SER A 1 191 ? 19.453 -21.25 4.871 1 96.44 191 SER A O 1
ATOM 1491 N N . ILE A 1 192 ? 17.938 -19.875 4.121 1 98.25 192 ILE A N 1
ATOM 1492 C CA . ILE A 1 192 ? 17.031 -20.156 5.23 1 98.25 192 ILE A CA 1
ATOM 1493 C C . ILE A 1 192 ? 16.031 -21.234 4.816 1 98.25 192 ILE A C 1
ATOM 1495 O O . ILE A 1 192 ? 15.5 -21.203 3.705 1 98.25 192 ILE A O 1
ATOM 1499 N N . ARG A 1 193 ? 15.695 -22.156 5.699 1 97.69 193 ARG A N 1
ATOM 1500 C CA . ARG A 1 193 ? 14.602 -23.094 5.562 1 97.69 193 ARG A CA 1
ATOM 1501 C C . ARG A 1 193 ? 13.469 -22.766 6.523 1 97.69 193 ARG A C 1
ATOM 1503 O O . ARG A 1 193 ? 13.703 -22.5 7.703 1 97.69 193 ARG A O 1
ATOM 1510 N N . TYR A 1 194 ? 12.352 -22.75 5.98 1 98.12 194 TYR A N 1
ATOM 1511 C CA . TYR A 1 194 ? 11.125 -22.625 6.758 1 98.12 194 TYR A CA 1
ATOM 1512 C C . TYR A 1 194 ? 10.828 -23.906 7.527 1 98.12 194 TYR A C 1
ATOM 1514 O O . TYR A 1 194 ? 11.094 -25 7.035 1 98.12 194 TYR A O 1
ATOM 1522 N N . VAL A 1 195 ? 10.281 -23.719 8.727 1 97.44 195 VAL A N 1
ATOM 1523 C CA . VAL A 1 195 ? 9.789 -24.812 9.555 1 97.44 195 VAL A CA 1
ATOM 1524 C C . VAL A 1 195 ? 8.375 -24.5 10.031 1 97.44 195 VAL A C 1
ATOM 1526 O O . VAL A 1 195 ? 8.117 -23.406 10.562 1 97.44 195 VAL A O 1
ATOM 1529 N N . SER A 1 196 ? 7.457 -25.438 9.828 1 95.56 196 SER A N 1
ATOM 1530 C CA . SER A 1 196 ? 6.078 -25.219 10.242 1 95.56 196 SER A CA 1
ATOM 1531 C C . SER A 1 196 ? 5.949 -25.219 11.758 1 95.56 196 SER A C 1
ATOM 1533 O O . SER A 1 196 ? 6.574 -26.031 12.445 1 95.56 196 SER A O 1
ATOM 1535 N N . GLY A 1 197 ? 5.215 -24.25 12.234 1 93.38 197 GLY A N 1
ATOM 1536 C CA . GLY A 1 197 ? 4.918 -24.234 13.656 1 93.38 197 GLY A CA 1
ATOM 1537 C C . GLY A 1 197 ? 3.916 -25.297 14.078 1 93.38 197 GLY A C 1
ATOM 1538 O O . GLY A 1 197 ? 3.938 -25.766 15.219 1 93.38 197 GLY A O 1
ATOM 1539 N N . ASN A 1 198 ? 3.088 -25.688 13.195 1 88.5 198 ASN A N 1
ATOM 1540 C CA . ASN A 1 198 ? 2.037 -26.672 13.469 1 88.5 198 ASN A CA 1
ATOM 1541 C C . ASN A 1 198 ? 2.537 -28.094 13.273 1 88.5 198 ASN A C 1
ATOM 1543 O O . ASN A 1 198 ? 1.975 -29.047 13.836 1 88.5 198 ASN A O 1
ATOM 1547 N N . ASN A 1 199 ? 3.514 -28.328 12.445 1 88.69 199 ASN A N 1
ATOM 1548 C CA . ASN A 1 199 ? 4.121 -29.609 12.117 1 88.69 199 ASN A CA 1
ATOM 1549 C C . ASN A 1 199 ? 5.617 -29.469 11.852 1 88.69 199 ASN A C 1
ATOM 1551 O O . ASN A 1 199 ? 6.039 -29.359 10.695 1 88.69 199 ASN A O 1
ATOM 1555 N N . GLU A 1 200 ? 6.398 -29.625 12.828 1 90.69 200 GLU A N 1
ATOM 1556 C CA . GLU A 1 200 ? 7.816 -29.297 12.758 1 90.69 200 GLU A CA 1
ATOM 1557 C C . GLU A 1 200 ? 8.562 -30.25 11.828 1 90.69 200 GLU A C 1
ATOM 1559 O O . GLU A 1 200 ? 9.711 -29.984 11.453 1 90.69 200 GLU A O 1
ATOM 1564 N N . SER A 1 201 ? 7.934 -31.297 11.398 1 92.25 201 SER A N 1
ATOM 1565 C CA . SER A 1 201 ? 8.555 -32.219 10.445 1 92.25 201 SER A CA 1
ATOM 1566 C C . SER A 1 201 ? 8.555 -31.625 9.039 1 92.25 201 SER A C 1
ATOM 1568 O O . SER A 1 201 ? 9.273 -32.094 8.156 1 92.25 201 SER A O 1
ATOM 1570 N N . ILE A 1 202 ? 7.734 -30.656 8.867 1 94.19 202 ILE A N 1
ATOM 1571 C CA . ILE A 1 202 ? 7.648 -30 7.57 1 94.19 202 ILE A CA 1
ATOM 1572 C C . ILE A 1 202 ? 8.68 -28.875 7.484 1 94.19 202 ILE A C 1
ATOM 1574 O O . ILE A 1 202 ? 8.578 -27.875 8.188 1 94.19 202 ILE A O 1
ATOM 1578 N N . THR A 1 203 ? 9.664 -29.078 6.695 1 95.38 203 THR A N 1
ATOM 1579 C CA . THR A 1 203 ? 10.688 -28.094 6.398 1 95.38 203 THR A CA 1
ATOM 1580 C C . THR A 1 203 ? 10.836 -27.891 4.895 1 95.38 203 THR A C 1
ATOM 1582 O O . THR A 1 203 ? 10.711 -28.844 4.121 1 95.38 203 THR A O 1
ATOM 1585 N N . MET A 1 204 ? 11.07 -26.734 4.48 1 96.19 204 MET A N 1
ATOM 1586 C CA . MET A 1 204 ? 11.227 -26.422 3.064 1 96.19 204 MET A CA 1
ATOM 1587 C C . MET A 1 204 ? 12.023 -25.141 2.873 1 96.19 204 MET A C 1
ATOM 1589 O O . MET A 1 204 ? 12.172 -24.359 3.811 1 96.19 204 MET A O 1
ATOM 1593 N N . PRO A 1 205 ? 12.609 -24.969 1.659 1 97.12 205 PRO A N 1
ATOM 1594 C CA . PRO A 1 205 ? 13.273 -23.688 1.435 1 97.12 205 PRO A CA 1
ATOM 1595 C C . PRO A 1 205 ? 12.328 -22.484 1.622 1 97.12 205 PRO A C 1
ATOM 1597 O O . PRO A 1 205 ? 11.188 -22.531 1.168 1 97.12 205 PRO A O 1
ATOM 1600 N N . LEU A 1 206 ? 12.844 -21.469 2.309 1 98.25 206 LEU A N 1
ATOM 1601 C CA . LEU A 1 206 ? 12.008 -20.297 2.525 1 98.25 206 LEU A CA 1
ATOM 1602 C C . LEU A 1 206 ? 11.648 -19.641 1.2 1 98.25 206 LEU A C 1
ATOM 1604 O O . LEU A 1 206 ? 10.484 -19.297 0.968 1 98.25 206 LEU A O 1
ATOM 1608 N N . ILE A 1 207 ? 12.672 -19.422 0.326 1 97.81 207 ILE A N 1
ATOM 1609 C CA . ILE A 1 207 ? 12.477 -18.938 -1.038 1 97.81 207 ILE A CA 1
ATOM 1610 C C . ILE A 1 207 ? 12.664 -20.094 -2.021 1 97.81 207 ILE A C 1
ATOM 1612 O O . ILE A 1 207 ? 13.633 -20.844 -1.928 1 97.81 207 ILE A O 1
ATOM 1616 N N . TYR A 1 208 ? 11.695 -20.281 -2.895 1 95.62 208 TYR A N 1
ATOM 1617 C CA . TYR A 1 208 ? 11.727 -21.391 -3.842 1 95.62 208 TYR A CA 1
ATOM 1618 C C . TYR A 1 208 ? 11.125 -20.984 -5.18 1 95.62 208 TYR A C 1
ATOM 1620 O O . TYR A 1 208 ? 10.625 -19.859 -5.328 1 95.62 208 TYR A O 1
ATOM 1628 N N . LYS A 1 209 ? 11.227 -21.891 -6.156 1 90.38 209 LYS A N 1
ATOM 1629 C CA . LYS A 1 209 ? 10.664 -21.656 -7.48 1 90.38 209 LYS A CA 1
ATOM 1630 C C . LYS A 1 209 ? 9.18 -22.031 -7.523 1 90.38 209 LYS A C 1
ATOM 1632 O O . LYS A 1 209 ? 8.805 -23.125 -7.098 1 90.38 209 LYS A O 1
ATOM 1637 N N . HIS A 1 210 ? 8.43 -21.031 -7.98 1 91 210 HIS A N 1
ATOM 1638 C CA . HIS A 1 210 ? 7.023 -21.344 -8.188 1 91 210 HIS A CA 1
ATOM 1639 C C . HIS A 1 210 ? 6.859 -22.594 -9.039 1 91 210 HIS A C 1
ATOM 1641 O O . HIS A 1 210 ? 7.504 -22.734 -10.078 1 91 210 HIS A O 1
ATOM 1647 N N . PRO A 1 211 ? 6.016 -23.469 -8.617 1 85.56 211 PRO A N 1
ATOM 1648 C CA . PRO A 1 211 ? 5.969 -24.781 -9.258 1 85.56 211 PRO A CA 1
ATOM 1649 C C . PRO A 1 211 ? 5.488 -24.719 -10.703 1 85.56 211 PRO A C 1
ATOM 1651 O O . PRO A 1 211 ? 5.805 -25.609 -11.508 1 85.56 211 PRO A O 1
ATOM 1654 N N . VAL A 1 212 ? 4.77 -23.688 -11.016 1 77.62 212 VAL A N 1
ATOM 1655 C CA . VAL A 1 212 ? 4.207 -23.625 -12.359 1 77.62 212 VAL A CA 1
ATOM 1656 C C . VAL A 1 212 ? 4.832 -22.453 -13.117 1 77.62 212 VAL A C 1
ATOM 1658 O O . VAL A 1 212 ? 5.277 -22.609 -14.258 1 77.62 212 VAL A O 1
ATOM 1661 N N . ARG A 1 213 ? 5.039 -21.344 -12.43 1 76.94 213 ARG A N 1
ATOM 1662 C CA . ARG A 1 213 ? 5.457 -20.125 -13.117 1 76.94 213 ARG A CA 1
ATOM 1663 C C . ARG A 1 213 ? 6.969 -19.938 -13.039 1 76.94 213 ARG A C 1
ATOM 1665 O O . ARG A 1 213 ? 7.535 -19.109 -13.75 1 76.94 213 ARG A O 1
ATOM 1672 N N . ASN A 1 214 ? 7.621 -20.625 -12.227 1 78.56 214 ASN A N 1
ATOM 1673 C CA . ASN A 1 214 ? 9.07 -20.75 -12.109 1 78.56 214 ASN A CA 1
ATOM 1674 C C . ASN A 1 214 ? 9.703 -19.453 -11.594 1 78.56 214 ASN A C 1
ATOM 1676 O O . ASN A 1 214 ? 10.93 -19.328 -11.578 1 78.56 214 ASN A O 1
ATOM 1680 N N . TYR A 1 215 ? 8.953 -18.438 -11.305 1 81.25 215 TYR A N 1
ATOM 1681 C CA . TYR A 1 215 ? 9.562 -17.297 -10.625 1 81.25 215 TYR A CA 1
ATOM 1682 C C . TYR A 1 215 ? 9.836 -17.625 -9.156 1 81.25 215 TYR A C 1
ATOM 1684 O O . TYR A 1 215 ? 9.32 -18.609 -8.625 1 81.25 215 TYR A O 1
ATOM 1692 N N . ASP A 1 216 ? 10.656 -16.797 -8.562 1 89.94 216 ASP A N 1
ATOM 1693 C CA . ASP A 1 216 ? 10.938 -16.984 -7.145 1 89.94 216 ASP A CA 1
ATOM 1694 C C . ASP A 1 216 ? 9.758 -16.531 -6.285 1 89.94 216 ASP A C 1
ATOM 1696 O O . ASP A 1 216 ? 9.156 -15.492 -6.535 1 89.94 216 ASP A O 1
ATOM 1700 N N . THR A 1 217 ? 9.391 -17.359 -5.418 1 95.88 217 THR A N 1
ATOM 1701 C CA . THR A 1 217 ? 8.352 -17.078 -4.434 1 95.88 217 THR A CA 1
ATOM 1702 C C . THR A 1 217 ? 8.844 -17.422 -3.027 1 95.88 217 THR A C 1
ATOM 1704 O O . THR A 1 217 ? 10.016 -17.719 -2.828 1 95.88 217 THR A O 1
ATOM 1707 N N . ILE A 1 218 ? 7.988 -17.234 -1.979 1 98.38 218 ILE A N 1
ATOM 1708 C CA . ILE A 1 218 ? 8.406 -17.359 -0.586 1 98.38 218 ILE A CA 1
ATOM 1709 C C . ILE A 1 218 ? 7.289 -18.031 0.223 1 98.38 218 ILE A C 1
ATOM 1711 O O . ILE A 1 218 ? 6.109 -17.75 0.004 1 98.38 218 ILE A O 1
ATOM 1715 N N . VAL A 1 219 ? 7.637 -18.938 1.088 1 97.5 219 VAL A N 1
ATOM 1716 C CA . VAL A 1 219 ? 6.656 -19.5 2.016 1 97.5 219 VAL A CA 1
ATOM 1717 C C . VAL A 1 219 ? 6.414 -18.516 3.162 1 97.5 219 VAL A C 1
ATOM 1719 O O . VAL A 1 219 ? 7.234 -18.406 4.074 1 97.5 219 VAL A O 1
ATOM 1722 N N . VAL A 1 220 ? 5.289 -17.922 3.137 1 97.81 220 VAL A N 1
ATOM 1723 C CA . VAL A 1 220 ? 4.926 -16.984 4.184 1 97.81 220 VAL A CA 1
ATOM 1724 C C . VAL A 1 220 ? 3.982 -17.641 5.184 1 97.81 220 VAL A C 1
ATOM 1726 O O . VAL A 1 220 ? 2.879 -18.062 4.82 1 97.81 220 VAL A O 1
ATOM 1729 N N . ALA A 1 221 ? 4.312 -17.828 6.32 1 97.5 221 ALA A N 1
ATOM 1730 C CA . ALA A 1 221 ? 3.572 -18.203 7.52 1 97.5 221 ALA A CA 1
ATOM 1731 C C . ALA A 1 221 ? 4.176 -17.562 8.766 1 97.5 221 ALA A C 1
ATOM 1733 O O . ALA A 1 221 ? 5.094 -18.109 9.375 1 97.5 221 ALA A O 1
ATOM 1734 N N . LEU A 1 222 ? 3.645 -16.453 9.102 1 97 222 LEU A N 1
ATOM 1735 C CA . LEU A 1 222 ? 4.266 -15.641 10.141 1 97 222 LEU A CA 1
ATOM 1736 C C . LEU A 1 222 ? 3.615 -15.906 11.5 1 97 222 LEU A C 1
ATOM 1738 O O . LEU A 1 222 ? 2.83 -16.844 11.641 1 97 222 LEU A O 1
ATOM 1742 N N . GLY A 1 223 ? 4.047 -15.234 12.5 1 92.62 223 GLY A N 1
ATOM 1743 C CA . GLY A 1 223 ? 3.508 -15.461 13.836 1 92.62 223 GLY A CA 1
ATOM 1744 C C . GLY A 1 223 ? 3.773 -16.859 14.359 1 92.62 223 GLY A C 1
ATOM 1745 O O . GLY A 1 223 ? 4.887 -17.375 14.227 1 92.62 223 GLY A O 1
ATOM 1746 N N . LEU A 1 224 ? 2.707 -17.453 14.914 1 90.38 224 LEU A N 1
ATOM 1747 C CA . LEU A 1 224 ? 2.855 -18.766 15.539 1 90.38 224 LEU A CA 1
ATOM 1748 C C . LEU A 1 224 ? 2.717 -19.875 14.5 1 90.38 224 LEU A C 1
ATOM 1750 O O . LEU A 1 224 ? 2.826 -21.047 14.836 1 90.38 224 LEU A O 1
ATOM 1754 N N . LEU A 1 225 ? 2.529 -19.516 13.258 1 92.69 225 LEU A N 1
ATOM 1755 C CA . LEU A 1 225 ? 2.369 -20.5 12.195 1 92.69 225 LEU A CA 1
ATOM 1756 C C . LEU A 1 225 ? 3.717 -21.094 11.797 1 92.69 225 LEU A C 1
ATOM 1758 O O . LEU A 1 225 ? 3.77 -22.109 11.109 1 92.69 225 LEU A O 1
ATOM 1762 N N . SER A 1 226 ? 4.73 -20.422 12.203 1 94 226 SER A N 1
ATOM 1763 C CA . SER A 1 226 ? 6.066 -20.938 11.906 1 94 226 SER A CA 1
ATOM 1764 C C . SER A 1 226 ? 6.777 -21.406 13.164 1 94 226 SER A C 1
ATOM 1766 O O . SER A 1 226 ? 6.492 -20.922 14.266 1 94 226 SER A O 1
ATOM 1768 N N . GLY A 1 227 ? 7.648 -22.422 13 1 95.69 227 GLY A N 1
ATOM 1769 C CA . GLY A 1 227 ? 8.648 -22.766 14 1 95.69 227 GLY A CA 1
ATOM 1770 C C . GLY A 1 227 ? 9.945 -22 13.836 1 95.69 227 GLY A C 1
ATOM 1771 O O . GLY A 1 227 ? 9.984 -20.953 13.195 1 95.69 227 GLY A O 1
ATOM 1772 N N . GLN A 1 228 ? 10.938 -22.484 14.539 1 97.19 228 GLN A N 1
ATOM 1773 C CA . GLN A 1 228 ? 12.266 -21.891 14.383 1 97.19 228 GLN A CA 1
ATOM 1774 C C . GLN A 1 228 ? 12.891 -22.266 13.047 1 97.19 228 GLN A C 1
ATOM 1776 O O . GLN A 1 228 ? 13 -23.453 12.719 1 97.19 228 GLN A O 1
ATOM 1781 N N . TYR A 1 229 ? 13.289 -21.266 12.281 1 98.12 229 TYR A N 1
ATOM 1782 C CA . TYR A 1 229 ? 13.859 -21.5 10.953 1 98.12 229 TYR A CA 1
ATOM 1783 C C . TYR A 1 229 ? 15.227 -22.156 11.055 1 98.12 229 TYR A C 1
ATOM 1785 O O . TYR A 1 229 ? 15.828 -22.188 12.133 1 98.12 229 TYR A O 1
ATOM 1793 N N . ILE A 1 230 ? 15.695 -22.719 10.016 1 97.94 230 ILE A N 1
ATOM 1794 C CA . ILE A 1 230 ? 17 -23.375 9.914 1 97.94 230 ILE A CA 1
ATOM 1795 C C . ILE A 1 230 ? 17.875 -22.625 8.93 1 97.94 230 ILE A C 1
ATOM 1797 O O . ILE A 1 230 ? 17.453 -22.281 7.832 1 97.94 230 ILE A O 1
ATOM 1801 N N . LEU A 1 231 ? 19.062 -22.297 9.328 1 97.38 231 LEU A N 1
ATOM 1802 C CA . LEU A 1 231 ? 20.078 -21.719 8.453 1 97.38 231 LEU A CA 1
ATOM 1803 C C . LEU A 1 231 ? 20.938 -22.812 7.844 1 97.38 231 LEU A C 1
ATOM 1805 O O . LEU A 1 231 ? 21.594 -23.578 8.562 1 97.38 231 LEU A O 1
ATOM 1809 N N . ARG A 1 232 ? 20.906 -22.891 6.52 1 94.38 232 ARG A N 1
ATOM 1810 C CA . ARG A 1 232 ? 21.734 -23.875 5.812 1 94.38 232 ARG A CA 1
ATOM 1811 C C . ARG A 1 232 ? 23.094 -23.281 5.469 1 94.38 232 ARG A C 1
ATOM 1813 O O . ARG A 1 232 ? 23.188 -22.25 4.816 1 94.38 232 ARG A O 1
ATOM 1820 N N . GLN A 1 233 ? 24.047 -23.953 5.977 1 87.88 233 GLN A N 1
ATOM 1821 C CA . GLN A 1 233 ? 25.422 -23.609 5.664 1 87.88 233 GLN A CA 1
ATOM 1822 C C . GLN A 1 233 ? 26.141 -24.75 4.941 1 87.88 233 GLN A C 1
ATOM 1824 O O . GLN A 1 233 ? 25.547 -25.812 4.727 1 87.88 233 GLN A O 1
ATOM 1829 N N . ASP A 1 234 ? 27.266 -24.516 4.391 1 85.44 234 ASP A N 1
ATOM 1830 C CA . ASP A 1 234 ? 28.016 -25.484 3.588 1 85.44 234 ASP A CA 1
ATOM 1831 C C . ASP A 1 234 ? 28.25 -26.781 4.367 1 85.44 234 ASP A C 1
ATOM 1833 O O . ASP A 1 234 ? 28.156 -27.875 3.807 1 85.44 234 ASP A O 1
ATOM 1837 N N . ASP A 1 235 ? 28.469 -26.625 5.562 1 85.12 235 ASP A N 1
ATOM 1838 C CA . ASP A 1 235 ? 28.938 -27.812 6.27 1 85.12 235 ASP A CA 1
ATOM 1839 C C . ASP A 1 235 ? 27.891 -28.297 7.273 1 85.12 235 ASP A C 1
ATOM 1841 O O . ASP A 1 235 ? 27.938 -29.453 7.707 1 85.12 235 ASP A O 1
ATOM 1845 N N . HIS A 1 236 ? 27.016 -27.422 7.668 1 90.31 236 HIS A N 1
ATOM 1846 C CA . HIS A 1 236 ? 26.047 -27.859 8.672 1 90.31 236 HIS A CA 1
ATOM 1847 C C . HIS A 1 236 ? 24.812 -26.953 8.695 1 90.31 236 HIS A C 1
ATOM 1849 O O . HIS A 1 236 ? 24.859 -25.828 8.211 1 90.31 236 HIS A O 1
ATOM 1855 N N . ASP A 1 237 ? 23.734 -27.562 9.234 1 93.06 237 ASP A N 1
ATOM 1856 C CA . ASP A 1 237 ? 22.5 -26.812 9.477 1 93.06 237 ASP A CA 1
ATOM 1857 C C . ASP A 1 237 ? 22.453 -26.297 10.914 1 93.06 237 ASP A C 1
ATOM 1859 O O . ASP A 1 237 ? 22.906 -26.969 11.836 1 93.06 237 ASP A O 1
ATOM 1863 N N . THR A 1 238 ? 22 -25.094 11.07 1 95.81 238 THR A N 1
ATOM 1864 C CA . THR A 1 238 ? 21.844 -24.484 12.391 1 95.81 238 THR A CA 1
ATOM 1865 C C . THR A 1 238 ? 20.391 -24.047 12.609 1 95.81 238 THR A C 1
ATOM 1867 O O . THR A 1 238 ? 19.828 -23.344 11.773 1 95.81 238 THR A O 1
ATOM 1870 N N . ILE A 1 239 ? 19.844 -24.469 13.688 1 96.88 239 ILE A N 1
ATOM 1871 C CA . ILE A 1 239 ? 18.516 -23.984 14.055 1 96.88 239 ILE A CA 1
ATOM 1872 C C . ILE A 1 239 ? 18.641 -22.562 14.617 1 96.88 239 ILE A C 1
ATOM 1874 O O . ILE A 1 239 ? 19.375 -22.328 15.578 1 96.88 239 ILE A O 1
ATOM 1878 N N . LEU A 1 240 ? 17.922 -21.672 14.039 1 97.31 240 LEU A N 1
ATOM 1879 C CA . LEU A 1 240 ? 17.969 -20.297 14.5 1 97.31 240 LEU A CA 1
ATOM 1880 C C . LEU A 1 240 ? 17.188 -20.125 15.797 1 97.31 240 LEU A C 1
ATOM 1882 O O . LEU A 1 240 ? 16.234 -20.875 16.062 1 97.31 240 LEU A O 1
ATOM 1886 N N . SER A 1 241 ? 17.641 -19.219 16.625 1 96.44 241 SER A N 1
ATOM 1887 C CA . SER A 1 241 ? 16.906 -18.922 17.844 1 96.44 241 SER A CA 1
ATOM 1888 C C . SER A 1 241 ? 15.539 -18.328 17.547 1 96.44 241 SER A C 1
ATOM 1890 O O . SER A 1 241 ? 15.25 -17.969 16.406 1 96.44 241 SER A O 1
ATOM 1892 N N . LYS A 1 242 ? 14.711 -18.281 18.578 1 96.5 242 LYS A N 1
ATOM 1893 C CA . LYS A 1 242 ? 13.391 -17.672 18.422 1 96.5 242 LYS A CA 1
ATOM 1894 C C . LYS A 1 242 ? 13.508 -16.203 17.984 1 96.5 242 LYS A C 1
ATOM 1896 O O . LYS A 1 242 ? 12.734 -15.75 17.141 1 96.5 242 LYS A O 1
ATOM 1901 N N . GLU A 1 243 ? 14.484 -15.523 18.547 1 95.5 243 GLU A N 1
ATOM 1902 C CA . GLU A 1 243 ? 14.68 -14.109 18.25 1 95.5 243 GLU A CA 1
ATOM 1903 C C . GLU A 1 243 ? 15.156 -13.914 16.812 1 95.5 243 GLU A C 1
ATOM 1905 O O . GLU A 1 243 ? 14.703 -12.992 16.125 1 95.5 243 GLU A O 1
ATOM 1910 N N . GLU A 1 244 ? 16.062 -14.727 16.391 1 96.31 244 GLU A N 1
ATOM 1911 C CA . GLU A 1 244 ? 16.547 -14.656 15.023 1 96.31 244 GLU A CA 1
ATOM 1912 C C . GLU A 1 244 ? 15.438 -14.953 14.023 1 96.31 244 GLU A C 1
ATOM 1914 O O . GLU A 1 244 ? 15.344 -14.297 12.984 1 96.31 244 GLU A O 1
ATOM 1919 N N . THR A 1 245 ? 14.648 -15.945 14.352 1 97.69 245 THR A N 1
ATOM 1920 C CA . THR A 1 245 ? 13.508 -16.297 13.508 1 97.69 245 THR A CA 1
ATOM 1921 C C . THR A 1 245 ? 12.516 -15.141 13.422 1 97.69 245 THR A C 1
ATOM 1923 O O . THR A 1 245 ? 12.047 -14.797 12.344 1 97.69 245 THR A O 1
ATOM 1926 N N . GLN A 1 246 ? 12.266 -14.562 14.602 1 97 246 GLN A N 1
ATOM 1927 C CA . GLN A 1 246 ? 11.344 -13.43 14.641 1 97 246 GLN A CA 1
ATOM 1928 C C . GLN A 1 246 ? 11.852 -12.266 13.797 1 97 246 GLN A C 1
ATOM 1930 O O . GLN A 1 246 ? 11.062 -11.586 13.141 1 97 246 GLN A O 1
ATOM 1935 N N . ARG A 1 247 ? 13.117 -12.047 13.812 1 96.44 247 ARG A N 1
ATOM 1936 C CA . ARG A 1 247 ? 13.703 -10.984 13.008 1 96.44 247 ARG A CA 1
ATOM 1937 C C . ARG A 1 247 ? 13.406 -11.195 11.523 1 96.44 247 ARG A C 1
ATOM 1939 O O . ARG A 1 247 ? 13.094 -10.242 10.812 1 96.44 247 ARG A O 1
ATOM 1946 N N . ILE A 1 248 ? 13.508 -12.414 11.055 1 97.62 248 ILE A N 1
ATOM 1947 C CA . ILE A 1 248 ? 13.234 -12.734 9.656 1 97.62 248 ILE A CA 1
ATOM 1948 C C . ILE A 1 248 ? 11.75 -12.516 9.367 1 97.62 248 ILE A C 1
ATOM 1950 O O . ILE A 1 248 ? 11.398 -11.914 8.352 1 97.62 248 ILE A O 1
ATOM 1954 N N . LYS A 1 249 ? 10.906 -13.008 10.258 1 98 249 LYS A N 1
ATOM 1955 C CA . LYS A 1 249 ? 9.469 -12.828 10.094 1 98 249 LYS A CA 1
ATOM 1956 C C . LYS A 1 249 ? 9.102 -11.352 10.031 1 98 249 LYS A C 1
ATOM 1958 O O . LYS A 1 249 ? 8.273 -10.945 9.219 1 98 249 LYS A O 1
ATOM 1963 N N . ASP A 1 250 ? 9.758 -10.578 10.867 1 97.5 250 ASP A N 1
ATOM 1964 C CA . ASP A 1 250 ? 9.508 -9.141 10.898 1 97.5 250 ASP A CA 1
ATOM 1965 C C . ASP A 1 250 ? 9.945 -8.469 9.594 1 97.5 250 ASP A C 1
ATOM 1967 O O . ASP A 1 250 ? 9.281 -7.555 9.109 1 97.5 250 ASP A O 1
ATOM 1971 N N . LEU A 1 251 ? 11.094 -8.891 9.109 1 97.31 251 LEU A N 1
ATOM 1972 C CA . LEU A 1 251 ? 11.562 -8.375 7.832 1 97.31 251 LEU A CA 1
ATOM 1973 C C . LEU A 1 251 ? 10.539 -8.617 6.73 1 97.31 251 LEU A C 1
ATOM 1975 O O . LEU A 1 251 ? 10.211 -7.707 5.969 1 97.31 251 LEU A O 1
ATOM 1979 N N . ILE A 1 252 ? 10 -9.82 6.68 1 98.31 252 ILE A N 1
ATOM 1980 C CA . ILE A 1 252 ? 9.016 -10.195 5.668 1 98.31 252 ILE A CA 1
ATOM 1981 C C . ILE A 1 252 ? 7.746 -9.367 5.859 1 98.31 252 ILE A C 1
ATOM 1983 O O . ILE A 1 252 ? 7.203 -8.82 4.898 1 98.31 252 ILE A O 1
ATOM 1987 N N . GLU A 1 253 ? 7.289 -9.266 7.035 1 97.81 253 GLU A N 1
ATOM 1988 C CA . GLU A 1 253 ? 6.066 -8.523 7.324 1 97.81 253 GLU A CA 1
ATOM 1989 C C . GLU A 1 253 ? 6.227 -7.043 6.977 1 97.81 253 GLU A C 1
ATOM 1991 O O . GLU A 1 253 ? 5.312 -6.426 6.426 1 97.81 253 GLU A O 1
ATOM 1996 N N . ALA A 1 254 ? 7.391 -6.48 7.305 1 96.44 254 ALA A N 1
ATOM 1997 C CA . ALA A 1 254 ? 7.66 -5.086 6.957 1 96.44 254 ALA A CA 1
ATOM 1998 C C . ALA A 1 254 ? 7.59 -4.871 5.449 1 96.44 254 ALA A C 1
ATOM 2000 O O . ALA A 1 254 ? 7.031 -3.873 4.984 1 96.44 254 ALA A O 1
ATOM 2001 N N . LYS A 1 255 ? 8.188 -5.812 4.707 1 97.38 255 LYS A N 1
ATOM 2002 C CA . LYS A 1 255 ? 8.117 -5.719 3.254 1 97.38 255 LYS A CA 1
ATOM 2003 C C . LYS A 1 255 ? 6.672 -5.793 2.766 1 97.38 255 LYS A C 1
ATOM 2005 O O . LYS A 1 255 ? 6.273 -5.043 1.87 1 97.38 255 LYS A O 1
ATOM 2010 N N . ILE A 1 256 ? 5.863 -6.621 3.377 1 97.94 256 ILE A N 1
ATOM 2011 C CA . ILE A 1 256 ? 4.473 -6.801 2.965 1 97.94 256 ILE A CA 1
ATOM 2012 C C . ILE A 1 256 ? 3.695 -5.508 3.203 1 97.94 256 ILE A C 1
ATOM 2014 O O . ILE A 1 256 ? 3.092 -4.961 2.277 1 97.94 256 ILE A O 1
ATOM 2018 N N . ILE A 1 257 ? 3.729 -4.98 4.363 1 95.69 257 ILE A N 1
ATOM 2019 C CA . ILE A 1 257 ? 2.945 -3.809 4.73 1 95.69 257 ILE A CA 1
ATOM 2020 C C . ILE A 1 257 ? 3.428 -2.594 3.939 1 95.69 257 ILE A C 1
ATOM 2022 O O . ILE A 1 257 ? 2.619 -1.776 3.49 1 95.69 257 ILE A O 1
ATOM 2026 N N . GLY A 1 258 ? 4.719 -2.555 3.707 1 93.75 258 GLY A N 1
ATOM 2027 C CA . GLY A 1 258 ? 5.293 -1.419 3 1 93.75 258 GLY A CA 1
ATOM 2028 C C . GLY A 1 258 ? 5.238 -1.566 1.492 1 93.75 258 GLY A C 1
ATOM 2029 O O . GLY A 1 258 ? 5.641 -0.659 0.76 1 93.75 258 GLY A O 1
ATOM 2030 N N . SER A 1 259 ? 4.77 -2.656 1 1 94.56 259 SER A N 1
ATOM 2031 C CA . SER A 1 259 ? 4.812 -2.93 -0.433 1 94.56 259 SER A CA 1
ATOM 2032 C C . SER A 1 259 ? 3.824 -2.049 -1.19 1 94.56 259 SER A C 1
ATOM 2034 O O . SER A 1 259 ? 4.035 -1.738 -2.365 1 94.56 259 SER A O 1
ATOM 2036 N N . ASN A 1 260 ? 2.73 -1.702 -0.491 1 94.5 260 ASN A N 1
ATOM 2037 C CA . ASN A 1 260 ? 1.599 -1.03 -1.122 1 94.5 260 ASN A CA 1
ATOM 2038 C C . ASN A 1 260 ? 1.056 -1.833 -2.301 1 94.5 260 ASN A C 1
ATOM 2040 O O . ASN A 1 260 ? 0.792 -1.276 -3.367 1 94.5 260 ASN A O 1
ATOM 2044 N N . LEU A 1 261 ? 1.068 -3.16 -2.129 1 95.25 261 LEU A N 1
ATOM 2045 C CA . LEU A 1 261 ? 0.544 -4.07 -3.141 1 95.25 261 LEU A CA 1
ATOM 2046 C C . LEU A 1 261 ? -0.561 -4.949 -2.562 1 95.25 261 LEU A C 1
ATOM 2048 O O . LEU A 1 261 ? -0.864 -6.012 -3.109 1 95.25 261 LEU A O 1
ATOM 2052 N N . ILE A 1 262 ? -1.144 -4.484 -1.446 1 97.31 262 ILE A N 1
ATOM 2053 C CA . ILE A 1 262 ? -2.152 -5.301 -0.779 1 97.31 262 ILE A CA 1
ATOM 2054 C C . ILE A 1 262 ? -3.514 -5.078 -1.436 1 97.31 262 ILE A C 1
ATOM 2056 O O . ILE A 1 262 ? -3.959 -3.938 -1.584 1 97.31 262 ILE A O 1
ATOM 2060 N N . TYR A 1 263 ? -4.102 -6.066 -1.95 1 97.44 263 TYR A N 1
ATOM 2061 C CA . TYR A 1 263 ? -5.496 -6.02 -2.379 1 97.44 263 TYR A CA 1
ATOM 2062 C C . TYR A 1 263 ? -6.434 -6.352 -1.224 1 97.44 263 TYR A C 1
ATOM 2064 O O . TYR A 1 263 ? -6.32 -7.414 -0.609 1 97.44 263 TYR A O 1
ATOM 2072 N N . SER A 1 264 ? -7.297 -5.473 -0.879 1 97.12 264 SER A N 1
ATOM 2073 C CA . SER A 1 264 ? -8.273 -5.629 0.193 1 97.12 264 SER A CA 1
ATOM 2074 C C . SER A 1 264 ? -9.641 -6.004 -0.36 1 97.12 264 SER A C 1
ATOM 2076 O O . SER A 1 264 ? -10.32 -5.172 -0.967 1 97.12 264 SER A O 1
ATOM 2078 N N . HIS A 1 265 ? -10.094 -7.215 -0.076 1 97.69 265 HIS A N 1
ATOM 2079 C CA . HIS A 1 265 ? -11.383 -7.652 -0.599 1 97.69 265 HIS A CA 1
ATOM 2080 C C . HIS A 1 265 ? -12.453 -7.637 0.489 1 97.69 265 HIS A C 1
ATOM 2082 O O . HIS A 1 265 ? -12.508 -8.547 1.32 1 97.69 265 HIS A O 1
ATOM 2088 N N . GLN A 1 266 ? -13.297 -6.684 0.452 1 95.44 266 GLN A N 1
ATOM 2089 C CA . GLN A 1 266 ? -14.492 -6.699 1.287 1 95.44 266 GLN A CA 1
ATOM 2090 C C . GLN A 1 266 ? -15.602 -7.531 0.645 1 95.44 266 GLN A C 1
ATOM 2092 O O . GLN A 1 266 ? -16.141 -7.164 -0.403 1 95.44 266 GLN A O 1
ATOM 2097 N N . TYR A 1 267 ? -15.992 -8.57 1.312 1 96.94 267 TYR A N 1
ATOM 2098 C CA . TYR A 1 267 ? -16.875 -9.586 0.74 1 96.94 267 TYR A CA 1
ATOM 2099 C C . TYR A 1 267 ? -18.297 -9.062 0.617 1 96.94 267 TYR A C 1
ATOM 2101 O O . TYR A 1 267 ? -18.75 -8.258 1.437 1 96.94 267 TYR A O 1
ATOM 2109 N N . LYS A 1 268 ? -18.938 -9.508 -0.386 1 96.25 268 LYS A N 1
ATOM 2110 C CA . LYS A 1 268 ? -20.391 -9.656 -0.456 1 96.25 268 LYS A CA 1
ATOM 2111 C C . LYS A 1 268 ? -20.797 -11.133 -0.409 1 96.25 268 LYS A C 1
ATOM 2113 O O . LYS A 1 268 ? -20.031 -12 -0.838 1 96.25 268 LYS A O 1
ATOM 2118 N N . SER A 1 269 ? -21.953 -11.312 0.177 1 97.56 269 SER A N 1
ATOM 2119 C CA . SER A 1 269 ? -22.438 -12.688 0.115 1 97.56 269 SER A CA 1
ATOM 2120 C C . SER A 1 269 ? -22.406 -13.219 -1.313 1 97.56 269 SER A C 1
ATOM 2122 O O . SER A 1 269 ? -22.734 -12.492 -2.258 1 97.56 269 SER A O 1
ATOM 2124 N N . LYS A 1 270 ? -21.906 -14.516 -1.438 1 98.31 270 LYS A N 1
ATOM 2125 C CA . LYS A 1 270 ? -21.891 -15.242 -2.703 1 98.31 270 LYS A CA 1
ATOM 2126 C C . LYS A 1 270 ? -20.641 -14.93 -3.508 1 98.31 270 LYS A C 1
ATOM 2128 O O . LYS A 1 270 ? -20.531 -15.305 -4.68 1 98.31 270 LYS A O 1
ATOM 2133 N N . ASP A 1 271 ? -19.75 -14.195 -2.871 1 98.25 271 ASP A N 1
ATOM 2134 C CA . ASP A 1 271 ? -18.406 -14.078 -3.447 1 98.25 271 ASP A CA 1
ATOM 2135 C C . ASP A 1 271 ? -17.625 -15.375 -3.281 1 98.25 271 ASP A C 1
ATOM 2137 O O . ASP A 1 271 ? -17.703 -16.031 -2.24 1 98.25 271 ASP A O 1
ATOM 2141 N N . LEU A 1 272 ? -16.859 -15.75 -4.242 1 98.81 272 LEU A N 1
ATOM 2142 C CA . LEU A 1 272 ? -15.891 -16.844 -4.117 1 98.81 272 LEU A CA 1
ATOM 2143 C C . LEU A 1 272 ? -14.508 -16.391 -4.555 1 98.81 272 LEU A C 1
ATOM 2145 O O . LEU A 1 272 ? -14.336 -15.875 -5.668 1 98.81 272 LEU A O 1
ATOM 2149 N N . LEU A 1 273 ? -13.555 -16.531 -3.676 1 98.75 273 LEU A N 1
ATOM 2150 C CA . LEU A 1 273 ? -12.156 -16.297 -4.004 1 98.75 273 LEU A CA 1
ATOM 2151 C C . LEU A 1 273 ? -11.453 -17.609 -4.324 1 98.75 273 LEU A C 1
ATOM 2153 O O . LEU A 1 273 ? -11.609 -18.594 -3.604 1 98.75 273 LEU A O 1
ATOM 2157 N N . LEU A 1 274 ? -10.789 -17.641 -5.414 1 98.75 274 LEU A N 1
ATOM 2158 C CA . LEU A 1 274 ? -9.875 -18.719 -5.789 1 98.75 274 LEU A CA 1
ATOM 2159 C C . LEU A 1 274 ? -8.43 -18.234 -5.738 1 98.75 274 LEU A C 1
ATOM 2161 O O . LEU A 1 274 ? -7.965 -17.547 -6.648 1 98.75 274 LEU A O 1
ATOM 2165 N N . LEU A 1 275 ? -7.68 -18.672 -4.723 1 98.69 275 LEU A N 1
ATOM 2166 C CA . LEU A 1 275 ? -6.324 -18.188 -4.473 1 98.69 275 LEU A CA 1
ATOM 2167 C C . LEU A 1 275 ? -5.293 -19.219 -4.93 1 98.69 275 LEU A C 1
ATOM 2169 O O . LEU A 1 275 ? -5.395 -20.391 -4.582 1 98.69 275 LEU A O 1
ATOM 2173 N N . ASN A 1 276 ? -4.352 -18.828 -5.707 1 96.81 276 ASN A N 1
ATOM 2174 C CA . ASN A 1 276 ? -3.182 -19.656 -5.965 1 96.81 276 ASN A CA 1
ATOM 2175 C C . ASN A 1 276 ? -2.107 -19.469 -4.898 1 96.81 276 ASN A C 1
ATOM 2177 O O . ASN A 1 276 ? -1.348 -18.5 -4.945 1 96.81 276 ASN A O 1
ATOM 2181 N N . ASN A 1 277 ? -1.917 -20.359 -4.031 1 97.94 277 ASN A N 1
ATOM 2182 C CA . ASN A 1 277 ? -1.175 -20.188 -2.787 1 97.94 277 ASN A CA 1
ATOM 2183 C C . ASN A 1 277 ? 0.312 -19.969 -3.047 1 97.94 277 ASN A C 1
ATOM 2185 O O . ASN A 1 277 ? 0.954 -19.172 -2.369 1 97.94 277 ASN A O 1
ATOM 2189 N N . PRO A 1 278 ? 0.905 -20.625 -4.027 1 96.38 278 PRO A N 1
ATOM 2190 C CA . PRO A 1 278 ? 2.316 -20.328 -4.281 1 96.38 278 PRO A CA 1
ATOM 2191 C C . PRO A 1 278 ? 2.535 -18.891 -4.785 1 96.38 278 PRO A C 1
ATOM 2193 O O . PRO A 1 278 ? 3.672 -18.422 -4.824 1 96.38 278 PRO A O 1
ATOM 2196 N N . SER A 1 279 ? 1.458 -18.188 -5.148 1 96.19 279 SER A N 1
ATOM 2197 C CA . SER A 1 279 ? 1.601 -16.875 -5.758 1 96.19 279 SER A CA 1
ATOM 2198 C C . SER A 1 279 ? 1.248 -15.766 -4.77 1 96.19 279 SER A C 1
ATOM 2200 O O . SER A 1 279 ? 1.71 -14.633 -4.906 1 96.19 279 SER A O 1
ATOM 2202 N N . VAL A 1 280 ? 0.35 -16.062 -3.795 1 98.44 280 VAL A N 1
ATOM 2203 C CA . VAL A 1 280 ? -0.138 -15 -2.926 1 98.44 280 VAL A CA 1
ATOM 2204 C C . VAL A 1 280 ? -0.158 -15.484 -1.478 1 98.44 280 VAL A C 1
ATOM 2206 O O . VAL A 1 280 ? -0.318 -16.688 -1.218 1 98.44 280 VAL A O 1
ATOM 2209 N N . ALA A 1 281 ? 0.064 -14.633 -0.564 1 98.69 281 ALA A N 1
ATOM 2210 C CA . ALA A 1 281 ? -0.278 -14.82 0.844 1 98.69 281 ALA A CA 1
ATOM 2211 C C . ALA A 1 281 ? -1.522 -14.016 1.216 1 98.69 281 ALA A C 1
ATOM 2213 O O . ALA A 1 281 ? -1.915 -13.102 0.493 1 98.69 281 ALA A O 1
ATOM 2214 N N . HIS A 1 282 ? -2.18 -14.406 2.258 1 98.69 282 HIS A N 1
ATOM 2215 C CA . HIS A 1 282 ? -3.395 -13.703 2.66 1 98.69 282 HIS A CA 1
ATOM 2216 C C . HIS A 1 282 ? -3.568 -13.727 4.176 1 98.69 282 HIS A C 1
ATOM 2218 O O . HIS A 1 282 ? -2.873 -14.469 4.871 1 98.69 282 HIS A O 1
ATOM 2224 N N . ILE A 1 283 ? -4.406 -12.914 4.672 1 98.25 283 ILE A N 1
ATOM 2225 C CA . ILE A 1 283 ? -4.793 -12.836 6.074 1 98.25 283 ILE A CA 1
ATOM 2226 C C . ILE A 1 283 ? -6.211 -12.289 6.191 1 98.25 283 ILE A C 1
ATOM 2228 O O . ILE A 1 283 ? -6.633 -11.453 5.383 1 98.25 283 ILE A O 1
ATOM 2232 N N . ALA A 1 284 ? -6.984 -12.859 7.102 1 97.69 284 ALA A N 1
ATOM 2233 C CA . ALA A 1 284 ? -8.242 -12.211 7.449 1 97.69 284 ALA A CA 1
ATOM 2234 C C . ALA A 1 284 ? -8 -10.875 8.141 1 97.69 284 ALA A C 1
ATOM 2236 O O . ALA A 1 284 ? -7.383 -10.82 9.203 1 97.69 284 ALA A O 1
ATOM 2237 N N . GLY A 1 285 ? -8.469 -9.836 7.531 1 96.06 285 GLY A N 1
ATOM 2238 C CA . GLY A 1 285 ? -8.117 -8.484 7.953 1 96.06 285 GLY A CA 1
ATOM 2239 C C . GLY A 1 285 ? -8.875 -8.023 9.18 1 96.06 285 GLY A C 1
ATOM 2240 O O . GLY A 1 285 ? -9.695 -8.766 9.719 1 96.06 285 GLY A O 1
ATOM 2241 N N . PRO A 1 286 ? -8.531 -6.773 9.602 1 95.5 286 PRO A N 1
ATOM 2242 C CA . PRO A 1 286 ? -9.203 -6.207 10.773 1 95.5 286 PRO A CA 1
ATOM 2243 C C . PRO A 1 286 ? -10.727 -6.191 10.625 1 95.5 286 PRO A C 1
ATOM 2245 O O . PRO A 1 286 ? -11.242 -5.832 9.562 1 95.5 286 PRO A O 1
ATOM 2248 N N . GLY A 1 287 ? -11.422 -6.672 11.695 1 95.69 287 GLY A N 1
ATOM 2249 C CA . GLY A 1 287 ? -12.875 -6.656 11.703 1 95.69 287 GLY A CA 1
ATOM 2250 C C . GLY A 1 287 ? -13.484 -7.98 11.305 1 95.69 287 GLY A C 1
ATOM 2251 O O . GLY A 1 287 ? -14.695 -8.18 11.445 1 95.69 287 GLY A O 1
ATOM 2252 N N . SER A 1 288 ? -12.633 -8.938 10.844 1 96.44 288 SER A N 1
ATOM 2253 C CA . SER A 1 288 ? -13.148 -10.211 10.336 1 96.44 288 SER A CA 1
ATOM 2254 C C . SER A 1 288 ? -13.734 -11.055 11.461 1 96.44 288 SER A C 1
ATOM 2256 O O . SER A 1 288 ? -14.492 -11.992 11.203 1 96.44 288 SER A O 1
ATOM 2258 N N . GLN A 1 289 ? -13.352 -10.727 12.688 1 95.88 289 GLN A N 1
ATOM 2259 C CA . GLN A 1 289 ? -13.812 -11.539 13.805 1 95.88 289 GLN A CA 1
ATOM 2260 C C . GLN A 1 289 ? -14.664 -10.711 14.766 1 95.88 289 GLN A C 1
ATOM 2262 O O . GLN A 1 289 ? -14.859 -11.102 15.922 1 95.88 289 GLN A O 1
ATOM 2267 N N . ASN A 1 290 ? -15.086 -9.461 14.359 1 95.81 290 ASN A N 1
ATOM 2268 C CA . ASN A 1 290 ? -16.016 -8.703 15.188 1 95.81 290 ASN A CA 1
ATOM 2269 C C . ASN A 1 290 ? -17.281 -9.508 15.492 1 95.81 290 ASN A C 1
ATOM 2271 O O . ASN A 1 290 ? -17.766 -10.258 14.648 1 95.81 290 ASN A O 1
ATOM 2275 N N . PRO A 1 291 ? -17.797 -9.367 16.672 1 95.19 291 PRO A N 1
ATOM 2276 C CA . PRO A 1 291 ? -18.953 -10.172 17.062 1 95.19 291 PRO A CA 1
ATOM 2277 C C . PRO A 1 291 ? -20.156 -9.953 16.141 1 95.19 291 PRO A C 1
ATOM 2279 O O . PRO A 1 291 ? -20.344 -8.852 15.617 1 95.19 291 PRO A O 1
ATOM 2282 N N . VAL A 1 292 ? -20.969 -10.945 16.062 1 95 292 VAL A N 1
ATOM 2283 C CA . VAL A 1 292 ? -22.109 -10.969 15.156 1 95 292 VAL A CA 1
ATOM 2284 C C . VAL A 1 292 ? -23.062 -9.82 15.492 1 95 292 VAL A C 1
ATOM 2286 O O . VAL A 1 292 ? -23.656 -9.211 14.594 1 95 292 VAL A O 1
ATOM 2289 N N . GLU A 1 293 ? -23.203 -9.453 16.734 1 93.81 293 GLU A N 1
ATOM 2290 C CA . GLU A 1 293 ? -24.156 -8.453 17.188 1 93.81 293 GLU A CA 1
ATOM 2291 C C . GLU A 1 293 ? -23.812 -7.062 16.656 1 93.81 293 GLU A C 1
ATOM 2293 O O . GLU A 1 293 ? -24.703 -6.23 16.469 1 93.81 293 GLU A O 1
ATOM 2298 N N . VAL A 1 294 ? -22.531 -6.887 16.391 1 92.88 294 VAL A N 1
ATOM 2299 C CA . VAL A 1 294 ? -22.125 -5.527 16.031 1 92.88 294 VAL A CA 1
ATOM 2300 C C . VAL A 1 294 ? -21.797 -5.457 14.547 1 92.88 294 VAL A C 1
ATOM 2302 O O . VAL A 1 294 ? -21.969 -4.41 13.914 1 92.88 294 VAL A O 1
ATOM 2305 N N . ALA A 1 295 ? -21.312 -6.605 13.992 1 94.06 295 ALA A N 1
ATOM 2306 C CA . ALA A 1 295 ? -20.797 -6.535 12.625 1 94.06 295 ALA A CA 1
ATOM 2307 C C . ALA A 1 295 ? -21.594 -7.438 11.688 1 94.06 295 ALA A C 1
ATOM 2309 O O . ALA A 1 295 ? -21.391 -7.398 10.469 1 94.06 295 ALA A O 1
ATOM 2310 N N . GLY A 1 296 ? -22.453 -8.25 12.211 1 95.06 296 GLY A N 1
ATOM 2311 C CA . GLY A 1 296 ? -23.141 -9.25 11.406 1 95.06 296 GLY A CA 1
ATOM 2312 C C . GLY A 1 296 ? -22.375 -10.562 11.32 1 95.06 296 GLY A C 1
ATOM 2313 O O . GLY A 1 296 ? -21.234 -10.656 11.797 1 95.06 296 GLY A O 1
ATOM 2314 N N . LEU A 1 297 ? -23.031 -11.516 10.711 1 97.19 297 LEU A N 1
ATOM 2315 C CA . LEU A 1 297 ? -22.453 -12.852 10.609 1 97.19 297 LEU A CA 1
ATOM 2316 C C . LEU A 1 297 ? -21.469 -12.93 9.453 1 97.19 297 LEU A C 1
ATOM 2318 O O . LEU A 1 297 ? -21.766 -12.484 8.344 1 97.19 297 LEU A O 1
ATOM 2322 N N . ARG A 1 298 ? -20.359 -13.414 9.797 1 97.81 298 ARG A N 1
ATOM 2323 C CA . ARG A 1 298 ? -19.391 -13.875 8.797 1 97.81 298 ARG A CA 1
ATOM 2324 C C . ARG A 1 298 ? -19.375 -15.398 8.711 1 97.81 298 ARG A C 1
ATOM 2326 O O . ARG A 1 298 ? -19.156 -16.078 9.711 1 97.81 298 ARG A O 1
ATOM 2333 N N . LEU A 1 299 ? -19.656 -15.906 7.621 1 98.12 299 LEU A N 1
ATOM 2334 C CA . LEU A 1 299 ? -19.578 -17.344 7.391 1 98.12 299 LEU A CA 1
ATOM 2335 C C . LEU A 1 299 ? -18.922 -17.641 6.051 1 98.12 299 LEU A C 1
ATOM 2337 O O . LEU A 1 299 ? -19.422 -17.25 5 1 98.12 299 LEU A O 1
ATOM 2341 N N . MET A 1 300 ? -17.812 -18.344 6.133 1 97.88 300 MET A N 1
ATOM 2342 C CA . MET A 1 300 ? -17.016 -18.703 4.957 1 97.88 300 MET A CA 1
ATOM 2343 C C . MET A 1 300 ? -16.859 -20.219 4.855 1 97.88 300 MET A C 1
ATOM 2345 O O . MET A 1 300 ? -16.625 -20.891 5.859 1 97.88 300 MET A O 1
ATOM 2349 N N . HIS A 1 301 ? -17.062 -20.75 3.707 1 97.69 301 HIS A N 1
ATOM 2350 C CA . HIS A 1 301 ? -16.719 -22.141 3.396 1 97.69 301 HIS A CA 1
ATOM 2351 C C . HIS A 1 301 ? -15.398 -22.219 2.635 1 97.69 301 HIS A C 1
ATOM 2353 O O . HIS A 1 301 ? -15.234 -21.562 1.601 1 97.69 301 HIS A O 1
ATOM 2359 N N . ARG A 1 302 ? -14.5 -23.016 3.154 1 97.06 302 ARG A N 1
ATOM 2360 C CA . ARG A 1 302 ? -13.188 -23.109 2.533 1 97.06 302 ARG A CA 1
ATOM 2361 C C . ARG A 1 302 ? -12.906 -24.531 2.057 1 97.06 302 ARG A C 1
ATOM 2363 O O . ARG A 1 302 ? -13.094 -25.5 2.805 1 97.06 302 ARG A O 1
ATOM 2370 N N . SER A 1 303 ? -12.578 -24.734 0.863 1 96.94 303 SER A N 1
ATOM 2371 C CA . SER A 1 303 ? -12.023 -25.969 0.304 1 96.94 303 SER A CA 1
ATOM 2372 C C . SER A 1 303 ? -10.672 -25.719 -0.35 1 96.94 303 SER A C 1
ATOM 2374 O O . SER A 1 303 ? -10.312 -24.578 -0.634 1 96.94 303 SER A O 1
ATOM 2376 N N . THR A 1 304 ? -9.867 -26.766 -0.486 1 96.69 304 THR A N 1
ATOM 2377 C CA . THR A 1 304 ? -8.492 -26.562 -0.93 1 96.69 304 THR A CA 1
ATOM 2378 C C . THR A 1 304 ? -8.07 -27.641 -1.915 1 96.69 304 THR A C 1
ATOM 2380 O O . THR A 1 304 ? -8.5 -28.797 -1.797 1 96.69 304 THR A O 1
ATOM 2383 N N . VAL A 1 305 ? -7.348 -27.281 -2.928 1 97.44 305 VAL A N 1
ATOM 2384 C CA . VAL A 1 305 ? -6.672 -28.203 -3.842 1 97.44 305 VAL A CA 1
ATOM 2385 C C . VAL A 1 305 ? -5.25 -28.453 -3.355 1 97.44 305 VAL A C 1
ATOM 2387 O O . VAL A 1 305 ? -4.477 -27.516 -3.148 1 97.44 305 VAL A O 1
ATOM 2390 N N . ARG A 1 306 ? -4.855 -29.656 -3.225 1 95.31 306 ARG A N 1
ATOM 2391 C CA . ARG A 1 306 ? -3.545 -30.031 -2.705 1 95.31 306 ARG A CA 1
ATOM 2392 C C . ARG A 1 306 ? -2.434 -29.594 -3.654 1 95.31 306 ARG A C 1
ATOM 2394 O O . ARG A 1 306 ? -2.646 -29.516 -4.867 1 95.31 306 ARG A O 1
ATOM 2401 N N . GLY A 1 307 ? -1.298 -29.328 -3.027 1 94.06 307 GLY A N 1
ATOM 2402 C CA . GLY A 1 307 ? -0.094 -29.172 -3.826 1 94.06 307 GLY A CA 1
ATOM 2403 C C . GLY A 1 307 ? 0.552 -30.484 -4.211 1 94.06 307 GLY A C 1
ATOM 2404 O O . GLY A 1 307 ? 0.478 -31.453 -3.463 1 94.06 307 GLY A O 1
ATOM 2405 N N . ASP A 1 308 ? 1.21 -30.5 -5.387 1 88.06 308 ASP A N 1
ATOM 2406 C CA . ASP A 1 308 ? 1.792 -31.766 -5.836 1 88.06 308 ASP A CA 1
ATOM 2407 C C . ASP A 1 308 ? 3.314 -31.672 -5.91 1 88.06 308 ASP A C 1
ATOM 2409 O O . ASP A 1 308 ? 3.998 -32.688 -6.031 1 88.06 308 ASP A O 1
ATOM 2413 N N . ARG A 1 309 ? 3.82 -30.578 -5.746 1 88.69 309 ARG A N 1
ATOM 2414 C CA . ARG A 1 309 ? 5.262 -30.391 -5.859 1 88.69 309 ARG A CA 1
ATOM 2415 C C . ARG A 1 309 ? 5.828 -29.703 -4.625 1 88.69 309 ARG A C 1
ATOM 2417 O O . ARG A 1 309 ? 5.539 -28.531 -4.375 1 88.69 309 ARG A O 1
ATOM 2424 N N . PRO A 1 310 ? 6.664 -30.406 -3.939 1 93.19 310 PRO A N 1
ATOM 2425 C CA . PRO A 1 310 ? 7.32 -29.75 -2.812 1 93.19 310 PRO A CA 1
ATOM 2426 C C . PRO A 1 310 ? 8.211 -28.594 -3.25 1 93.19 310 PRO A C 1
ATOM 2428 O O . PRO A 1 310 ? 8.836 -28.656 -4.312 1 93.19 310 PRO A O 1
ATOM 2431 N N . PRO A 1 311 ? 8.297 -27.562 -2.477 1 94.94 311 PRO A N 1
ATOM 2432 C CA . PRO A 1 311 ? 9.117 -26.391 -2.82 1 94.94 311 PRO A CA 1
ATOM 2433 C C . PRO A 1 311 ? 10.578 -26.766 -3.057 1 94.94 311 PRO A C 1
ATOM 2435 O O . PRO A 1 311 ? 11.156 -27.547 -2.291 1 94.94 311 PRO A O 1
ATOM 2438 N N . SER A 1 312 ? 11.086 -26.328 -4.152 1 91.94 312 SER A N 1
ATOM 2439 C CA . SER A 1 312 ? 12.477 -26.547 -4.539 1 91.94 312 SER A CA 1
ATOM 2440 C C . SER A 1 312 ? 13.086 -25.281 -5.137 1 91.94 312 SER A C 1
ATOM 2442 O O . SER A 1 312 ? 12.375 -24.469 -5.723 1 9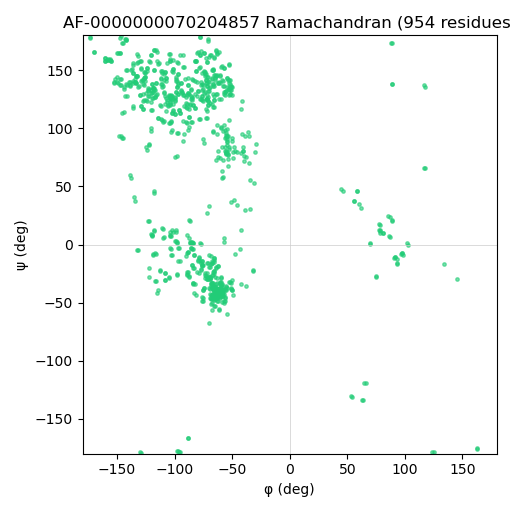1.94 312 SER A O 1
ATOM 2444 N N . LYS A 1 313 ? 14.414 -25.172 -4.938 1 89.25 313 LYS A N 1
ATOM 2445 C CA . LYS A 1 313 ? 15.117 -24.031 -5.512 1 89.25 313 LYS A CA 1
ATOM 2446 C C . LYS A 1 313 ? 15.406 -24.25 -6.992 1 89.25 313 LYS A C 1
ATOM 2448 O O . LYS A 1 313 ? 15.758 -23.312 -7.707 1 89.25 313 LYS A O 1
ATOM 2453 N N . THR A 1 314 ? 15.25 -25.391 -7.387 1 81.5 314 THR A N 1
ATOM 2454 C CA . THR A 1 314 ? 15.578 -25.75 -8.758 1 81.5 314 THR A CA 1
ATOM 2455 C C . THR A 1 314 ? 14.398 -25.469 -9.688 1 81.5 314 THR A C 1
ATOM 2457 O O . THR A 1 314 ? 13.25 -25.75 -9.352 1 81.5 314 THR A O 1
ATOM 2460 N N . SER A 1 315 ? 14.82 -24.828 -10.781 1 75.88 315 SER A N 1
ATOM 2461 C CA . SER A 1 315 ? 13.812 -24.531 -11.805 1 75.88 315 SER A CA 1
ATOM 2462 C C . SER A 1 315 ? 13.25 -25.812 -12.414 1 75.88 315 SER A C 1
ATOM 2464 O O . SER A 1 315 ? 13.953 -26.812 -12.531 1 75.88 315 SER A O 1
ATOM 2466 N N . SER A 1 316 ? 11.984 -25.766 -12.703 1 72.75 316 SER A N 1
ATOM 2467 C CA . SER A 1 316 ? 11.359 -26.891 -13.375 1 72.75 316 SER A CA 1
ATOM 2468 C C . SER A 1 316 ? 11.539 -26.797 -14.883 1 72.75 316 SER A C 1
ATOM 2470 O O . SER A 1 316 ? 11.109 -27.688 -15.617 1 72.75 316 SER A O 1
ATOM 2472 N N . ILE A 1 317 ? 12.242 -25.719 -15.227 1 77.5 317 ILE A N 1
ATOM 2473 C CA . ILE A 1 317 ? 12.508 -25.531 -16.656 1 77.5 317 ILE A CA 1
ATOM 2474 C C . ILE A 1 317 ? 13.531 -26.562 -17.125 1 77.5 317 ILE A C 1
ATOM 2476 O O . ILE A 1 317 ? 14.602 -26.703 -16.516 1 77.5 317 ILE A O 1
ATOM 2480 N N . LYS A 1 318 ? 13.141 -27.266 -18.109 1 79.31 318 LYS A N 1
ATOM 2481 C CA . LYS A 1 318 ? 14.031 -28.266 -18.672 1 79.31 318 LYS A CA 1
ATOM 2482 C C . LYS A 1 318 ? 14.797 -27.719 -19.875 1 79.31 318 LYS A C 1
ATOM 2484 O O . LYS A 1 318 ? 14.203 -27.375 -20.891 1 79.31 318 LYS A O 1
ATOM 2489 N N . TYR A 1 319 ? 16.094 -27.609 -19.656 1 86.5 319 TYR A N 1
ATOM 2490 C CA . TYR A 1 319 ? 16.969 -27.141 -20.734 1 86.5 319 TYR A CA 1
ATOM 2491 C C . TYR A 1 319 ? 17.422 -28.312 -21.609 1 86.5 319 TYR A C 1
ATOM 2493 O O . TYR A 1 319 ? 17.781 -29.375 -21.109 1 86.5 319 TYR A O 1
ATOM 2501 N N . ALA A 1 320 ? 17.266 -28.188 -22.906 1 92.62 320 ALA A N 1
ATOM 2502 C CA . ALA A 1 320 ? 17.859 -29.094 -23.875 1 92.62 320 ALA A CA 1
ATOM 2503 C C . ALA A 1 320 ? 19.078 -28.453 -24.547 1 92.62 320 ALA A C 1
ATOM 2505 O O . ALA A 1 320 ? 18.922 -27.562 -25.391 1 92.62 320 ALA A O 1
ATOM 2506 N N . CYS A 1 321 ? 20.25 -28.922 -24.156 1 93.75 321 CYS A N 1
ATOM 2507 C CA . CYS A 1 321 ? 21.484 -28.281 -24.625 1 93.75 321 CYS A CA 1
ATOM 2508 C C . CYS A 1 321 ? 22.203 -29.141 -25.641 1 93.75 321 CYS A C 1
ATOM 2510 O O . CYS A 1 321 ? 22.141 -30.375 -25.578 1 93.75 321 CYS A O 1
ATOM 2512 N N . ALA A 1 322 ? 22.812 -28.469 -26.641 1 94.62 322 ALA A N 1
ATOM 2513 C CA . ALA A 1 322 ? 23.625 -29.125 -27.656 1 94.62 322 ALA A CA 1
ATOM 2514 C C . ALA A 1 322 ? 24.734 -28.203 -28.156 1 94.62 322 ALA A C 1
ATOM 2516 O O . ALA A 1 322 ? 24.781 -27.031 -27.797 1 94.62 322 ALA A O 1
ATOM 2517 N N . GLN A 1 323 ? 25.703 -28.75 -28.828 1 94.44 323 GLN A N 1
ATOM 2518 C CA . GLN A 1 323 ? 26.844 -28 -29.359 1 94.44 323 GLN A CA 1
ATOM 2519 C C . GLN A 1 323 ? 26.891 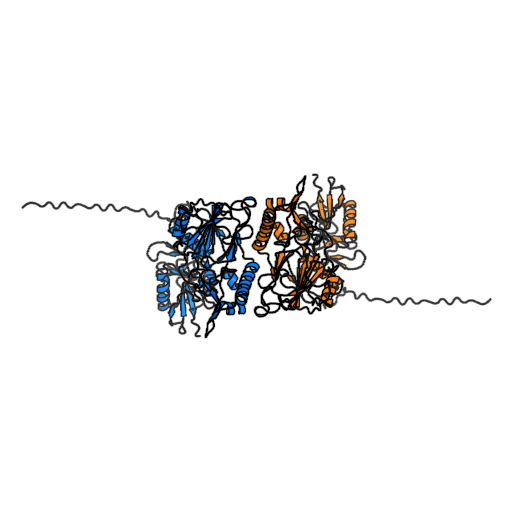-28.078 -30.875 1 94.44 323 GLN A C 1
ATOM 2521 O O . GLN A 1 323 ? 27.938 -28.328 -31.469 1 94.44 323 GLN A O 1
ATOM 2526 N N . PHE A 1 324 ? 25.781 -27.922 -31.5 1 93.62 324 PHE A N 1
ATOM 2527 C CA . PHE A 1 324 ? 25.75 -27.891 -32.969 1 93.62 324 PHE A CA 1
ATOM 2528 C C . PHE A 1 324 ? 26.219 -26.531 -33.469 1 93.62 324 PHE A C 1
ATOM 2530 O O . PHE A 1 324 ? 26.109 -25.531 -32.781 1 93.62 324 PHE A O 1
ATOM 2537 N N . GLU A 1 325 ? 26.734 -26.547 -34.625 1 92 325 GLU A N 1
ATOM 2538 C CA . GLU A 1 325 ? 27.078 -25.281 -35.25 1 92 325 GLU A CA 1
ATOM 2539 C C . GLU A 1 325 ? 25.844 -24.406 -35.438 1 92 325 GLU A C 1
ATOM 2541 O O . GLU A 1 325 ? 24.75 -24.906 -35.688 1 92 325 GLU A O 1
ATOM 2546 N N . PRO A 1 326 ? 25.812 -23.141 -35.344 1 92.56 326 PRO A N 1
ATOM 2547 C CA . PRO A 1 326 ? 27 -22.297 -35.125 1 92.56 326 PRO A CA 1
ATOM 2548 C C . PRO A 1 326 ? 27.312 -22.078 -33.656 1 92.56 326 PRO A C 1
ATOM 2550 O O . PRO A 1 326 ? 28.203 -21.281 -33.344 1 92.56 326 PRO A O 1
ATOM 2553 N N . PHE A 1 327 ? 26.656 -22.75 -32.812 1 92.56 327 PHE A N 1
ATOM 2554 C CA . PHE A 1 327 ? 26.875 -22.547 -31.391 1 92.56 327 PHE A CA 1
ATOM 2555 C C . PHE A 1 327 ? 27.797 -23.625 -30.828 1 92.56 327 PHE A C 1
ATOM 2557 O O . PHE A 1 327 ? 27.359 -24.438 -30.016 1 92.56 327 PHE A O 1
ATOM 2564 N N . ALA A 1 328 ? 29.016 -23.516 -31.094 1 87.62 328 ALA A N 1
ATOM 2565 C CA . ALA A 1 328 ? 29.984 -24.562 -30.781 1 87.62 328 ALA A CA 1
ATOM 2566 C C . ALA A 1 328 ? 30.219 -24.641 -29.266 1 87.62 328 ALA A C 1
ATOM 2568 O O . ALA A 1 328 ? 30.562 -25.703 -28.75 1 87.62 328 ALA A O 1
ATOM 2569 N N . SER A 1 329 ? 30.062 -23.562 -28.547 1 89.06 329 SER A N 1
ATOM 2570 C CA . SER A 1 329 ? 30.312 -23.531 -27.109 1 89.06 329 SER A CA 1
ATOM 2571 C C . SER A 1 329 ? 29.094 -24.031 -26.344 1 89.06 329 SER A C 1
ATOM 2573 O O . SER A 1 329 ? 29.172 -24.266 -25.125 1 89.06 329 SER A O 1
ATOM 2575 N N . GLY A 1 330 ? 28.062 -24.203 -27.078 1 93.19 330 GLY A N 1
ATOM 2576 C CA . GLY A 1 330 ? 26.875 -24.719 -26.438 1 93.19 330 GLY A CA 1
ATOM 2577 C C . GLY A 1 330 ? 25.703 -23.75 -26.484 1 93.19 330 GLY A C 1
ATOM 2578 O O . GLY A 1 330 ? 25.891 -22.547 -26.344 1 93.19 330 GLY A O 1
ATOM 2579 N N . TYR A 1 331 ? 24.562 -24.234 -26.797 1 94.81 331 TYR A N 1
ATOM 2580 C CA . TYR A 1 331 ? 23.297 -23.5 -26.859 1 94.81 331 TYR A CA 1
ATOM 2581 C C . TYR A 1 331 ? 22.141 -24.359 -26.328 1 94.81 331 TYR A C 1
ATOM 2583 O O . TYR A 1 331 ? 22.078 -25.562 -26.625 1 94.81 331 TYR A O 1
ATOM 2591 N N . CYS A 1 332 ? 21.375 -23.781 -25.375 1 95.44 332 CYS A N 1
ATOM 2592 C CA . CYS A 1 332 ? 20.266 -24.531 -24.781 1 95.44 332 CYS A CA 1
ATOM 2593 C C . CYS A 1 332 ? 18.922 -23.938 -25.188 1 95.44 332 CYS A C 1
ATOM 2595 O O . CYS A 1 332 ? 18.766 -22.719 -25.281 1 95.44 332 CYS A O 1
ATOM 2597 N N . LEU A 1 333 ? 18.031 -24.844 -25.484 1 95.5 333 LEU A N 1
ATOM 2598 C CA . LEU A 1 333 ? 16.641 -24.469 -25.766 1 95.5 333 LEU A CA 1
ATOM 2599 C C . LEU A 1 333 ? 15.719 -24.875 -24.625 1 95.5 333 LEU A C 1
ATOM 2601 O O . LEU A 1 333 ? 15.938 -25.891 -23.969 1 95.5 333 LEU A O 1
ATOM 2605 N N . PHE A 1 334 ? 14.711 -24 -24.281 1 92.31 334 PHE A N 1
ATOM 2606 C CA . PHE A 1 334 ? 13.703 -24.391 -23.297 1 92.31 334 PHE A CA 1
ATOM 2607 C C . PHE A 1 334 ? 12.375 -23.703 -23.594 1 92.31 334 PHE A C 1
ATOM 2609 O O . PHE A 1 334 ? 12.344 -22.578 -24.094 1 92.31 334 PHE A O 1
ATOM 2616 N N . SER A 1 335 ? 11.242 -24.406 -23.344 1 91.19 335 SER A N 1
ATOM 2617 C CA . SER A 1 335 ? 9.891 -23.906 -23.562 1 91.19 335 SER A CA 1
ATOM 2618 C C . SER A 1 335 ? 9.352 -23.219 -22.312 1 91.19 335 SER A C 1
ATOM 2620 O O . SER A 1 335 ? 9.633 -23.641 -21.188 1 91.19 335 SER A O 1
ATOM 2622 N N . LEU A 1 336 ? 8.586 -22.109 -22.547 1 85.38 336 LEU A N 1
ATOM 2623 C CA . LEU A 1 336 ? 7.945 -21.438 -21.422 1 85.38 336 LEU A CA 1
ATOM 2624 C C . LEU A 1 336 ? 6.469 -21.812 -21.344 1 85.38 336 LEU A C 1
ATOM 2626 O O . LEU A 1 336 ? 5.68 -21.125 -20.688 1 85.38 336 LEU A O 1
ATOM 2630 N N . LYS A 1 337 ? 6.078 -22.797 -22.109 1 76 337 LYS A N 1
ATOM 2631 C CA . LYS A 1 337 ? 4.684 -23.234 -22.109 1 76 337 LYS A CA 1
ATOM 2632 C C . LYS A 1 337 ? 4.188 -23.469 -20.688 1 76 337 LYS A C 1
ATOM 2634 O O . LYS A 1 337 ? 3.061 -23.094 -20.344 1 76 337 LYS A O 1
ATOM 2639 N N . ASP A 1 338 ? 4.949 -24 -19.844 1 64.75 338 ASP A N 1
ATOM 2640 C CA . ASP A 1 338 ? 4.496 -24.266 -18.484 1 64.75 338 ASP A CA 1
ATOM 2641 C C . ASP A 1 338 ? 4.973 -23.172 -17.516 1 64.75 338 ASP A C 1
ATOM 2643 O O . ASP A 1 338 ? 4.887 -23.344 -16.297 1 64.75 338 ASP A O 1
ATOM 2647 N N . SER A 1 339 ? 5.461 -22.094 -18.125 1 67.81 339 SER A N 1
ATOM 2648 C CA . SER A 1 339 ? 5.98 -21.016 -17.281 1 67.81 339 SER A CA 1
ATOM 2649 C C . SER A 1 339 ? 5.254 -19.703 -17.562 1 67.81 339 SER A C 1
ATOM 2651 O O . SER A 1 339 ? 5.406 -18.734 -16.828 1 67.81 339 SER A O 1
ATOM 2653 N N . VAL A 1 340 ? 4.797 -19.578 -18.734 1 63.75 340 VAL A N 1
ATOM 2654 C CA . VAL A 1 340 ? 4.047 -18.391 -19.109 1 63.75 340 VAL A CA 1
ATOM 2655 C C . VAL A 1 340 ? 2.568 -18.734 -19.281 1 63.75 340 VAL A C 1
ATOM 2657 O O . VAL A 1 340 ? 2.23 -19.828 -19.75 1 63.75 340 VAL A O 1
ATOM 2660 N N . PHE A 1 341 ? 1.755 -17.969 -18.594 1 54.78 341 PHE A N 1
ATOM 2661 C CA . PHE A 1 341 ? 0.329 -18.25 -18.703 1 54.78 341 PHE A CA 1
ATOM 2662 C C . PHE A 1 341 ? -0.373 -17.188 -19.531 1 54.78 341 PHE A C 1
ATOM 2664 O O . PHE A 1 341 ? -0.045 -16 -19.438 1 54.78 341 PHE A O 1
ATOM 2671 N N . TYR A 1 342 ? -0.892 -17.516 -20.641 1 60.03 342 TYR A N 1
ATOM 2672 C CA . TYR A 1 342 ? -1.776 -16.625 -21.406 1 60.03 342 TYR A CA 1
ATOM 2673 C C . TYR A 1 342 ? -3.236 -16.891 -21.047 1 60.03 342 TYR A C 1
ATOM 2675 O O . TYR A 1 342 ? -3.73 -18.016 -21.188 1 60.03 342 TYR A O 1
ATOM 2683 N N . PRO A 1 343 ? -3.873 -15.875 -20.203 1 50.06 343 PRO A N 1
ATOM 2684 C CA . PRO A 1 343 ? -5.215 -16.078 -19.656 1 50.06 343 PRO A CA 1
ATOM 2685 C C . PRO A 1 343 ? -6.227 -16.531 -20.703 1 50.06 343 PRO A C 1
ATOM 2687 O O . PRO A 1 343 ? -7.18 -17.234 -20.391 1 50.06 343 PRO A O 1
ATOM 2690 N N . ARG A 1 344 ? -6.191 -15.93 -21.859 1 51.91 344 ARG A N 1
ATOM 2691 C CA . ARG A 1 344 ? -7.199 -16.234 -22.859 1 51.91 344 ARG A CA 1
ATOM 2692 C C . ARG A 1 344 ? -6.551 -16.703 -24.156 1 51.91 344 ARG A C 1
ATOM 2694 O O . ARG A 1 344 ? -5.465 -16.25 -24.516 1 51.91 344 ARG A O 1
ATOM 2701 N N . TYR A 1 345 ? -7.305 -17.812 -24.531 1 49.78 345 TYR A N 1
ATOM 2702 C CA . TYR A 1 345 ? -6.93 -18.188 -25.891 1 49.78 345 TYR A CA 1
ATOM 2703 C C . TYR A 1 345 ? -6.984 -16.984 -26.828 1 49.78 345 TYR A C 1
ATOM 2705 O O . TYR A 1 345 ? -7.895 -16.156 -26.734 1 49.78 345 TYR A O 1
ATOM 2713 N N . GLY A 1 346 ? -6.086 -16.828 -27.578 1 51.84 346 GLY A N 1
ATOM 2714 C CA . GLY A 1 346 ? -5.992 -15.703 -28.484 1 51.84 346 GLY A CA 1
ATOM 2715 C C . GLY A 1 346 ? -5.207 -14.539 -27.922 1 51.84 346 GLY A C 1
ATOM 2716 O O . GLY A 1 346 ? -4.832 -13.617 -28.656 1 51.84 346 GLY A O 1
ATOM 2717 N N . PHE A 1 347 ? -5.098 -14.688 -26.578 1 56.94 347 PHE A N 1
ATOM 2718 C CA . PHE A 1 347 ? -4.25 -13.656 -25.984 1 56.94 347 PHE A CA 1
ATOM 2719 C C . PHE A 1 347 ? -2.807 -14.133 -25.891 1 56.94 347 PHE A C 1
ATOM 2721 O O . PHE A 1 347 ? -2.52 -15.109 -25.188 1 56.94 347 PHE A O 1
ATOM 2728 N N . PHE A 1 348 ? -2.109 -13.836 -27.016 1 62.97 348 PHE A N 1
ATOM 2729 C CA . PHE A 1 348 ? -0.698 -14.203 -26.938 1 62.97 348 PHE A CA 1
ATOM 2730 C C . PHE A 1 348 ? 0.17 -12.953 -26.781 1 62.97 348 PHE A C 1
ATOM 2732 O O . PHE A 1 348 ? -0.26 -11.852 -27.125 1 62.97 348 PHE A O 1
ATOM 2739 N N . ASP A 1 349 ? 1.238 -13.188 -26.266 1 72.69 349 ASP A N 1
ATOM 2740 C CA . ASP A 1 349 ? 2.252 -12.141 -26.156 1 72.69 349 ASP A CA 1
ATOM 2741 C C . ASP A 1 349 ? 2.695 -11.648 -27.531 1 72.69 349 ASP A C 1
ATOM 2743 O O . ASP A 1 349 ? 2.693 -12.414 -28.5 1 72.69 349 ASP A O 1
ATOM 2747 N N . THR A 1 350 ? 2.865 -10.344 -27.641 1 81.44 350 THR A N 1
ATOM 2748 C CA . THR A 1 350 ? 3.693 -9.898 -28.766 1 81.44 350 THR A CA 1
ATOM 2749 C C . THR A 1 350 ? 5.039 -10.617 -28.766 1 81.44 350 THR A C 1
ATOM 2751 O O . THR A 1 350 ? 5.438 -11.195 -27.75 1 81.44 350 THR A O 1
ATOM 2754 N N . ARG A 1 351 ? 5.57 -10.672 -29.938 1 89.5 351 ARG A N 1
ATOM 2755 C CA . ARG A 1 351 ? 6.91 -11.25 -30 1 89.5 351 ARG A CA 1
ATOM 2756 C C . ARG A 1 351 ? 7.84 -10.594 -28.984 1 89.5 351 ARG A C 1
ATOM 2758 O O . ARG A 1 351 ? 8.641 -11.266 -28.344 1 89.5 351 ARG A O 1
ATOM 2765 N N . ASP A 1 352 ? 7.66 -9.266 -28.812 1 88.62 352 ASP A N 1
ATOM 2766 C CA . ASP A 1 352 ? 8.531 -8.539 -27.891 1 88.62 352 ASP A CA 1
ATOM 2767 C C . ASP A 1 352 ? 8.273 -8.969 -26.438 1 88.62 352 ASP A C 1
ATOM 2769 O O . ASP A 1 352 ? 9.219 -9.133 -25.672 1 88.62 352 ASP A O 1
ATOM 2773 N N . ALA A 1 353 ? 7.039 -9.094 -26.109 1 84 353 ALA A N 1
ATOM 2774 C CA . ALA A 1 353 ? 6.707 -9.578 -24.766 1 84 353 ALA A CA 1
ATOM 2775 C C . ALA A 1 353 ? 7.262 -10.977 -24.531 1 84 353 ALA A C 1
ATOM 2777 O O . ALA A 1 353 ? 7.754 -11.289 -23.438 1 84 353 ALA A O 1
ATOM 2778 N N . ALA A 1 354 ? 7.176 -11.781 -25.578 1 89 354 ALA A N 1
ATOM 2779 C CA . ALA A 1 354 ? 7.707 -13.141 -25.484 1 89 354 ALA A CA 1
ATOM 2780 C C . ALA A 1 354 ? 9.211 -13.125 -25.25 1 89 354 ALA A C 1
ATOM 2782 O O . ALA A 1 354 ? 9.727 -13.914 -24.453 1 89 354 ALA A O 1
ATOM 2783 N N . ARG A 1 355 ? 9.906 -12.211 -25.875 1 93.25 355 ARG A N 1
ATOM 2784 C CA . ARG A 1 355 ? 11.344 -12.07 -25.672 1 93.25 355 ARG A CA 1
ATOM 2785 C C . ARG A 1 355 ? 11.664 -11.68 -24.234 1 93.25 355 ARG A C 1
ATOM 2787 O O . ARG A 1 355 ? 12.586 -12.227 -23.625 1 93.25 355 ARG A O 1
ATOM 2794 N N . GLN A 1 356 ? 10.844 -10.82 -23.75 1 86.94 356 GLN A N 1
ATOM 2795 C CA . GLN A 1 356 ? 11.055 -10.375 -22.391 1 86.94 356 GLN A CA 1
ATOM 2796 C C . GLN A 1 356 ? 10.812 -11.5 -21.391 1 86.94 356 GLN A C 1
ATOM 2798 O O . GLN A 1 356 ? 11.484 -11.594 -20.359 1 86.94 356 GLN A O 1
ATOM 2803 N N . ARG A 1 357 ? 9.922 -12.336 -21.703 1 85.06 357 ARG A N 1
ATOM 2804 C CA . ARG A 1 357 ? 9.648 -13.469 -20.828 1 85.06 357 ARG A CA 1
ATOM 2805 C C . ARG A 1 357 ? 10.844 -14.406 -20.766 1 85.06 357 ARG A C 1
ATOM 2807 O O . ARG A 1 357 ? 11.172 -14.938 -19.688 1 85.06 357 ARG A O 1
ATOM 2814 N N . CYS A 1 358 ? 11.453 -14.617 -21.891 1 89.56 358 CYS A N 1
ATOM 2815 C CA . CYS A 1 358 ? 12.656 -15.438 -21.891 1 89.56 358 CYS A CA 1
ATOM 2816 C C . CYS A 1 358 ? 13.734 -14.828 -21.016 1 89.56 358 CYS A C 1
ATOM 2818 O O . CYS A 1 358 ? 14.344 -15.516 -20.188 1 89.56 358 CYS A O 1
ATOM 2820 N N . LYS A 1 359 ? 13.828 -13.562 -21.031 1 86.81 359 LYS A N 1
ATOM 2821 C CA . LYS A 1 359 ? 14.859 -12.859 -20.281 1 86.81 359 LYS A CA 1
ATOM 2822 C C . LYS A 1 359 ? 14.555 -12.875 -18.781 1 86.81 359 LYS A C 1
ATOM 2824 O O . LYS A 1 359 ? 15.477 -12.867 -17.953 1 86.81 359 LYS A O 1
ATOM 2829 N N . SER A 1 360 ? 13.32 -12.93 -18.562 1 74.94 360 SER A N 1
ATOM 2830 C CA . SER A 1 360 ? 12.898 -12.945 -17.172 1 74.94 360 SER A CA 1
ATOM 2831 C C . SER A 1 360 ? 13.266 -14.273 -16.5 1 74.94 360 SER A C 1
ATOM 2833 O O . SER A 1 360 ? 13.406 -14.336 -15.281 1 74.94 360 SER A O 1
ATOM 2835 N N . ILE A 1 361 ? 13.336 -15.32 -17.297 1 77.12 361 ILE A N 1
ATOM 2836 C CA . ILE A 1 361 ? 13.695 -16.625 -16.781 1 77.12 361 ILE A CA 1
ATOM 2837 C C . ILE A 1 361 ? 15.211 -16.75 -16.688 1 77.12 361 ILE A C 1
ATOM 2839 O O . ILE A 1 361 ? 15.742 -17.297 -15.711 1 77.12 361 ILE A O 1
ATOM 2843 N N . ASP A 1 362 ? 15.883 -16.281 -17.672 1 80 362 ASP A N 1
ATOM 2844 C CA . ASP A 1 362 ? 17.344 -16.281 -17.797 1 80 362 ASP A CA 1
ATOM 2845 C C . ASP A 1 362 ? 17.828 -15.023 -18.531 1 80 362 ASP A C 1
ATOM 2847 O O . ASP A 1 362 ? 17.516 -14.812 -19.703 1 80 362 ASP A O 1
ATOM 2851 N N . GLU A 1 363 ? 18.531 -14.211 -17.766 1 83.56 363 GLU A N 1
ATOM 2852 C CA . GLU A 1 363 ? 18.938 -12.898 -18.266 1 83.56 363 GLU A CA 1
ATOM 2853 C C . GLU A 1 363 ? 19.641 -13.023 -19.609 1 83.56 363 GLU A C 1
ATOM 2855 O O . GLU A 1 363 ? 19.547 -12.117 -20.453 1 83.56 363 GLU A O 1
ATOM 2860 N N . GLY A 1 364 ? 20.344 -14.055 -19.891 1 88.12 364 GLY A N 1
ATOM 2861 C CA . GLY A 1 364 ? 21.047 -14.258 -21.156 1 88.12 364 GLY A CA 1
ATOM 2862 C C . GLY A 1 364 ? 20.188 -14.883 -22.219 1 88.12 364 GLY A C 1
ATOM 2863 O O . GLY A 1 364 ? 20.625 -15.078 -23.359 1 88.12 364 GLY A O 1
ATOM 2864 N N . ALA A 1 365 ? 18.938 -15.117 -21.859 1 92.62 365 ALA A N 1
ATOM 2865 C CA . ALA A 1 365 ? 18.078 -15.836 -22.797 1 92.62 365 ALA A CA 1
ATOM 2866 C C . ALA A 1 365 ? 17.328 -14.875 -23.703 1 92.62 365 ALA A C 1
ATOM 2868 O O . ALA A 1 365 ? 17.172 -13.695 -23.375 1 92.62 365 ALA A O 1
ATOM 2869 N N . ASP A 1 366 ? 17 -15.32 -24.844 1 95.38 366 ASP A N 1
ATOM 2870 C CA . ASP A 1 366 ? 16.094 -14.719 -25.812 1 95.38 366 ASP A CA 1
ATOM 2871 C C . ASP A 1 366 ? 15.266 -15.789 -26.531 1 95.38 366 ASP A C 1
ATOM 2873 O O . ASP A 1 366 ? 15.414 -16.984 -26.25 1 95.38 366 ASP A O 1
ATOM 2877 N N . LEU A 1 367 ? 14.375 -15.328 -27.375 1 96.81 367 LEU A N 1
ATOM 2878 C CA . LEU A 1 367 ? 13.719 -16.344 -28.203 1 96.81 367 LEU A CA 1
ATOM 2879 C C . LEU A 1 367 ? 14.742 -17.141 -29 1 96.81 367 LEU A C 1
ATOM 2881 O O . LEU A 1 367 ? 15.789 -16.625 -29.375 1 96.81 367 LEU A O 1
ATOM 2885 N N . ALA A 1 368 ? 14.445 -18.359 -29.312 1 97.5 368 ALA A N 1
ATOM 2886 C CA . ALA A 1 368 ? 15.383 -19.328 -29.875 1 97.5 368 ALA A CA 1
ATOM 2887 C C . ALA A 1 368 ? 15.719 -18.984 -31.328 1 97.5 368 ALA A C 1
ATOM 2889 O O . ALA A 1 368 ? 14.852 -18.578 -32.094 1 97.5 368 ALA A O 1
ATOM 2890 N N . THR A 1 369 ? 16.953 -19.141 -31.641 1 96.69 369 THR A N 1
ATOM 2891 C CA . THR A 1 369 ? 17.453 -19.172 -33.031 1 96.69 369 THR A CA 1
ATOM 2892 C C . THR A 1 369 ? 17.625 -20.609 -33.5 1 96.69 369 THR A C 1
ATOM 2894 O O . THR A 1 369 ? 18.219 -21.422 -32.781 1 96.69 369 THR A O 1
ATOM 2897 N N . ILE A 1 370 ? 17.156 -20.875 -34.75 1 96.69 370 ILE A N 1
ATOM 2898 C CA . ILE A 1 370 ? 17.203 -22.219 -35.312 1 96.69 370 ILE A CA 1
ATOM 2899 C C . ILE A 1 370 ? 17.938 -22.219 -36.625 1 96.69 370 ILE A C 1
ATOM 2901 O O . ILE A 1 370 ? 17.312 -22.312 -37.688 1 96.69 370 ILE A O 1
ATOM 2905 N N . PRO A 1 371 ? 19.188 -22.25 -36.562 1 93.94 371 PRO A N 1
ATOM 2906 C CA . PRO A 1 371 ? 19.969 -21.953 -37.75 1 93.94 371 PRO A CA 1
ATOM 2907 C C . PRO A 1 371 ? 20.047 -23.125 -38.719 1 93.94 371 PRO A C 1
ATOM 2909 O O . PRO A 1 371 ? 20.375 -22.938 -39.906 1 93.94 371 PRO A O 1
ATOM 2912 N N . ASN A 1 372 ? 19.891 -24.344 -38.281 1 95.12 372 ASN A N 1
ATOM 2913 C CA . ASN A 1 372 ? 20.031 -25.5 -39.188 1 95.12 372 ASN A CA 1
ATOM 2914 C C . ASN A 1 372 ? 19.094 -26.625 -38.781 1 95.12 372 ASN A C 1
ATOM 2916 O O . ASN A 1 372 ? 18.328 -26.5 -37.812 1 95.12 372 ASN A O 1
ATOM 2920 N N . LYS A 1 373 ? 19.156 -27.688 -39.562 1 95.94 373 LYS A N 1
ATOM 2921 C CA . LYS A 1 373 ? 18.234 -28.797 -39.406 1 95.94 373 LYS A CA 1
ATOM 2922 C C . LYS A 1 373 ? 18.406 -29.469 -38.062 1 95.94 373 LYS A C 1
ATOM 2924 O O . LYS A 1 373 ? 17.422 -29.922 -37.438 1 95.94 373 LYS A O 1
ATOM 2929 N N . LYS A 1 374 ? 19.609 -29.531 -37.531 1 96.19 374 LYS A N 1
ATOM 2930 C CA . LYS A 1 374 ? 19.859 -30.156 -36.25 1 96.19 374 LYS A CA 1
ATOM 2931 C C . LYS A 1 374 ? 19.156 -29.406 -35.125 1 96.19 374 LYS A C 1
ATOM 2933 O O . LYS A 1 374 ? 18.516 -30.016 -34.281 1 96.19 374 LYS A O 1
ATOM 2938 N N . TRP A 1 375 ? 19.266 -28.172 -35.219 1 96.56 375 TRP A N 1
ATOM 2939 C CA . TRP A 1 375 ? 18.609 -27.344 -34.188 1 96.56 375 TRP A CA 1
ATOM 2940 C C . TRP A 1 375 ? 17.094 -27.406 -34.344 1 96.56 375 TRP A C 1
ATOM 2942 O O . TRP A 1 375 ? 16.375 -27.406 -33.344 1 96.56 375 TRP A O 1
ATOM 2952 N N . ASN A 1 376 ? 16.625 -27.438 -35.562 1 96.81 376 ASN A N 1
ATOM 2953 C CA . ASN A 1 376 ? 15.188 -27.594 -35.781 1 96.81 376 ASN A CA 1
ATOM 2954 C C . ASN A 1 376 ? 14.672 -28.906 -35.156 1 96.81 376 ASN A C 1
ATOM 2956 O O . ASN A 1 376 ? 13.586 -28.938 -34.594 1 96.81 376 ASN A O 1
ATOM 2960 N N . ASN A 1 377 ? 15.445 -29.969 -35.344 1 96.19 377 ASN A N 1
ATOM 2961 C CA . ASN A 1 377 ? 15.047 -31.25 -34.781 1 96.19 377 ASN A CA 1
ATOM 2962 C C . ASN A 1 377 ? 14.992 -31.219 -33.25 1 96.19 377 ASN A C 1
ATOM 2964 O O . ASN A 1 377 ? 14.086 -31.781 -32.625 1 96.19 377 ASN A O 1
ATOM 2968 N N . LEU A 1 378 ? 15.945 -30.531 -32.719 1 96.12 378 LEU A N 1
ATOM 2969 C CA . LEU A 1 378 ? 15.945 -30.391 -31.25 1 96.12 378 LEU A CA 1
ATOM 2970 C C . LEU A 1 378 ? 14.734 -29.594 -30.797 1 96.12 378 LEU A C 1
ATOM 2972 O O . LEU A 1 378 ? 14.062 -29.969 -29.828 1 96.12 378 LEU A O 1
ATOM 2976 N N . ALA A 1 379 ? 14.484 -28.484 -31.422 1 96.88 379 ALA A N 1
ATOM 2977 C CA . ALA A 1 379 ? 13.32 -27.656 -31.094 1 96.88 379 ALA A CA 1
ATOM 2978 C C . ALA A 1 379 ? 12.023 -28.453 -31.25 1 96.88 379 ALA A C 1
ATOM 2980 O O . ALA A 1 379 ? 11.125 -28.344 -30.422 1 96.88 379 ALA A O 1
ATOM 2981 N N . LYS A 1 380 ? 11.961 -29.203 -32.281 1 94.88 380 LYS A N 1
ATOM 2982 C CA . LYS A 1 380 ? 10.781 -30.031 -32.562 1 94.88 380 LYS A CA 1
ATOM 2983 C C . LYS A 1 380 ? 10.508 -31 -31.438 1 94.88 380 LYS A C 1
ATOM 2985 O O . LYS A 1 380 ? 9.367 -31.172 -31.016 1 94.88 380 LYS A O 1
ATOM 2990 N N . THR A 1 381 ? 11.523 -31.578 -30.969 1 93.75 381 THR A N 1
ATOM 2991 C CA . THR A 1 381 ? 11.375 -32.531 -29.875 1 93.75 381 THR A CA 1
ATOM 2992 C C . THR A 1 381 ? 10.773 -31.859 -28.656 1 93.75 381 THR A C 1
ATOM 2994 O O . THR A 1 381 ? 9.922 -32.438 -27.969 1 93.75 381 THR A O 1
ATOM 2997 N N . ILE A 1 382 ? 11.164 -30.672 -28.359 1 93 382 ILE A N 1
ATOM 2998 C CA . ILE A 1 382 ? 10.672 -29.906 -27.234 1 93 382 ILE A CA 1
ATOM 2999 C C . ILE A 1 382 ? 9.211 -29.531 -27.453 1 93 382 ILE A C 1
ATOM 3001 O O . ILE A 1 382 ? 8.359 -29.766 -26.594 1 93 382 ILE A O 1
ATOM 3005 N N . ILE A 1 383 ? 8.914 -29.062 -28.594 1 90.44 383 ILE A N 1
ATOM 3006 C CA . ILE A 1 383 ? 7.621 -28.453 -28.906 1 90.44 383 ILE A CA 1
ATOM 3007 C C . ILE A 1 383 ? 6.566 -29.547 -29.047 1 90.44 383 ILE A C 1
ATOM 3009 O O . ILE A 1 383 ? 5.422 -29.375 -28.625 1 90.44 383 ILE A O 1
ATOM 3013 N N . GLU A 1 384 ? 6.957 -30.625 -29.641 1 84.81 384 GLU A N 1
ATOM 3014 C CA . GLU A 1 384 ? 6.02 -31.734 -29.812 1 84.81 384 GLU A CA 1
ATOM 3015 C C . GLU A 1 384 ? 5.504 -32.219 -28.469 1 84.81 384 GLU A C 1
ATOM 3017 O O . GLU A 1 384 ? 4.348 -32.625 -28.344 1 84.81 384 GLU A O 1
ATOM 3022 N N . ARG A 1 385 ? 6.355 -32.156 -27.578 1 82.38 385 ARG A N 1
ATOM 3023 C CA . ARG A 1 385 ? 5.965 -32.594 -26.234 1 82.38 385 ARG A CA 1
ATOM 3024 C C . ARG A 1 385 ? 4.953 -31.609 -25.625 1 82.38 385 ARG A C 1
ATOM 3026 O O . ARG A 1 385 ? 4.102 -32 -24.828 1 82.38 385 ARG A O 1
ATOM 3033 N N . THR A 1 386 ? 5.023 -30.359 -26.016 1 81.56 386 THR A N 1
ATOM 3034 C CA . THR A 1 386 ? 4.117 -29.344 -25.484 1 81.56 386 THR A CA 1
ATOM 3035 C C . THR A 1 386 ? 2.783 -29.375 -26.219 1 81.56 386 THR A C 1
ATOM 3037 O O . THR A 1 386 ? 1.749 -29 -25.656 1 81.56 386 THR A O 1
ATOM 3040 N N . GLY A 1 387 ? 2.832 -29.672 -27.453 1 77.75 387 GLY A N 1
ATOM 3041 C CA . GLY A 1 387 ? 1.638 -29.75 -28.281 1 77.75 387 GLY A CA 1
ATOM 3042 C C . GLY A 1 387 ? 1.119 -28.391 -28.703 1 77.75 387 GLY A C 1
ATOM 3043 O O . GLY A 1 387 ? -0.02 -28.281 -29.172 1 77.75 387 GLY A O 1
ATOM 3044 N N . VAL A 1 388 ? 1.863 -27.328 -28.516 1 83.19 388 VAL A N 1
ATOM 3045 C CA . VAL A 1 388 ? 1.424 -25.984 -28.875 1 83.19 388 VAL A CA 1
ATOM 3046 C C . VAL A 1 388 ? 2.531 -25.266 -29.641 1 83.19 388 VAL A C 1
ATOM 3048 O O . VAL A 1 388 ? 3.707 -25.625 -29.531 1 83.19 388 VAL A O 1
ATOM 3051 N N . PRO A 1 389 ? 2.158 -24.266 -30.453 1 88.25 389 PRO A N 1
ATOM 3052 C CA . PRO A 1 389 ? 3.176 -23.531 -31.188 1 88.25 389 PRO A CA 1
ATOM 3053 C C . PRO A 1 389 ? 4.039 -22.641 -30.297 1 88.25 389 PRO A C 1
ATOM 3055 O O . PRO A 1 389 ? 3.625 -22.281 -29.188 1 88.25 389 PRO A O 1
ATOM 3058 N N . HIS A 1 390 ? 5.234 -22.25 -30.828 1 92.62 390 HIS A N 1
ATOM 3059 C CA . HIS A 1 390 ? 6.184 -21.453 -30.047 1 92.62 390 HIS A CA 1
ATOM 3060 C C . HIS A 1 390 ? 6.762 -20.328 -30.906 1 92.62 390 HIS A C 1
ATOM 3062 O O . HIS A 1 390 ? 7.047 -20.516 -32.094 1 92.62 390 HIS A O 1
ATOM 3068 N N . TRP A 1 391 ? 6.863 -19.203 -30.266 1 93.19 391 TRP A N 1
ATOM 3069 C CA . TRP A 1 391 ? 7.602 -18.094 -30.844 1 93.19 391 TRP A CA 1
ATOM 3070 C C . TRP A 1 391 ? 9.062 -18.469 -31.078 1 93.19 391 TRP A C 1
ATOM 3072 O O . TRP A 1 391 ? 9.68 -19.125 -30.25 1 93.19 391 TRP A O 1
ATOM 3082 N N . LEU A 1 392 ? 9.625 -18.047 -32.219 1 96.12 392 LEU A N 1
ATOM 3083 C CA . LEU A 1 392 ? 11.055 -18.062 -32.5 1 96.12 392 LEU A CA 1
ATOM 3084 C C . LEU A 1 392 ? 11.594 -16.641 -32.656 1 96.12 392 LEU A C 1
ATOM 3086 O O . LEU A 1 392 ? 10.82 -15.695 -32.75 1 96.12 392 LEU A O 1
ATOM 3090 N N . ASN A 1 393 ? 12.922 -16.531 -32.625 1 96.56 393 ASN A N 1
ATOM 3091 C CA . ASN A 1 393 ? 13.555 -15.219 -32.781 1 96.56 393 ASN A CA 1
ATOM 3092 C C . ASN A 1 393 ? 13.781 -14.867 -34.25 1 96.56 393 ASN A C 1
ATOM 3094 O O . ASN A 1 393 ? 14.562 -13.969 -34.562 1 96.56 393 ASN A O 1
ATOM 3098 N N . GLY A 1 394 ? 13.094 -15.469 -35.125 1 95.81 394 GLY A N 1
ATOM 3099 C CA . GLY A 1 394 ? 13.273 -15.234 -36.562 1 95.81 394 GLY A CA 1
ATOM 3100 C C . GLY A 1 394 ? 12.273 -14.242 -37.125 1 95.81 394 GLY A C 1
ATOM 3101 O O . GLY A 1 394 ? 11.227 -14 -36.531 1 95.81 394 GLY A O 1
ATOM 3102 N N . THR A 1 395 ? 12.719 -13.625 -38.281 1 95.94 395 THR A N 1
ATOM 3103 C CA . THR A 1 395 ? 11.836 -12.742 -39.031 1 95.94 395 THR A CA 1
ATOM 3104 C C . THR A 1 395 ? 11.742 -13.188 -40.5 1 95.94 395 THR A C 1
ATOM 3106 O O . THR A 1 395 ? 12.68 -13.797 -41.031 1 95.94 395 THR A O 1
ATOM 3109 N N . ASN A 1 396 ? 10.578 -12.922 -41 1 95.12 396 ASN A N 1
ATOM 3110 C CA . ASN A 1 396 ? 10.32 -13.141 -42.438 1 95.12 396 ASN A CA 1
ATOM 3111 C C . ASN A 1 396 ? 9.859 -11.859 -43.125 1 95.12 396 ASN A C 1
ATOM 3113 O O . ASN A 1 396 ? 8.656 -11.664 -43.344 1 95.12 396 ASN A O 1
ATOM 3117 N N . PRO A 1 397 ? 10.797 -11.031 -43.562 1 89.19 397 PRO A N 1
ATOM 3118 C CA . PRO A 1 397 ? 10.422 -9.742 -44.156 1 89.19 397 PRO A CA 1
ATOM 3119 C C . PRO A 1 397 ? 9.852 -9.883 -45.562 1 89.19 397 PRO A C 1
ATOM 3121 O O . PRO A 1 397 ? 8.984 -9.102 -45.938 1 89.19 397 PRO A O 1
ATOM 3124 N N . GLN A 1 398 ? 10.422 -10.805 -46.312 1 86.38 398 GLN A N 1
ATOM 3125 C CA . GLN A 1 398 ? 9.961 -10.93 -47.688 1 86.38 398 GLN A CA 1
ATOM 3126 C C . GLN A 1 398 ? 10.086 -12.375 -48.188 1 86.38 398 GLN A C 1
ATOM 3128 O O . GLN A 1 398 ? 11.062 -13.062 -47.875 1 86.38 398 GLN A O 1
ATOM 3133 N N . GLU A 1 399 ? 9.031 -12.727 -48.906 1 90.06 399 GLU A N 1
ATOM 3134 C CA . GLU A 1 399 ? 9.031 -14.031 -49.562 1 90.06 399 GLU A CA 1
ATOM 3135 C C . GLU A 1 399 ? 9.305 -15.148 -48.562 1 90.06 399 GLU A C 1
ATOM 3137 O O . GLU A 1 399 ? 8.656 -15.219 -47.5 1 90.06 399 GLU A O 1
ATOM 3142 N N . GLU A 1 400 ? 10.258 -16.047 -48.906 1 93.5 400 GLU A N 1
ATOM 3143 C CA . GLU A 1 400 ? 10.5 -17.203 -48.031 1 93.5 400 GLU A CA 1
ATOM 3144 C C . GLU A 1 400 ? 11.766 -17.016 -47.219 1 93.5 400 GLU A C 1
ATOM 3146 O O . GLU A 1 400 ? 12.18 -17.922 -46.469 1 93.5 400 GLU A O 1
ATOM 3151 N N . ASP A 1 401 ? 12.305 -15.82 -47.25 1 95.31 401 ASP A N 1
ATOM 3152 C CA . ASP A 1 401 ? 13.562 -15.586 -46.531 1 95.31 401 ASP A CA 1
ATOM 3153 C C . ASP A 1 401 ? 13.328 -15.445 -45.031 1 95.31 401 ASP A C 1
ATOM 3155 O O . ASP A 1 401 ? 12.352 -14.828 -44.625 1 95.31 401 ASP A O 1
ATOM 3159 N N . VAL A 1 402 ? 14.227 -16.094 -44.312 1 96.56 402 VAL A N 1
ATOM 3160 C CA . VAL A 1 402 ? 14.195 -15.977 -42.844 1 96.56 402 VAL A CA 1
ATOM 3161 C C . VAL A 1 402 ? 15.516 -15.383 -42.344 1 96.56 402 VAL A C 1
ATOM 3163 O O . VAL A 1 402 ? 16.578 -15.711 -42.875 1 96.56 402 VAL A O 1
ATOM 3166 N N . PHE A 1 403 ? 15.367 -14.477 -41.375 1 96.81 403 PHE A N 1
ATOM 3167 C CA . PHE A 1 403 ? 16.547 -13.852 -40.812 1 96.81 403 PHE A CA 1
ATOM 3168 C C . PHE A 1 403 ? 16.594 -14.078 -39.281 1 96.81 403 PHE A C 1
ATOM 3170 O O . PHE A 1 403 ? 15.578 -13.977 -38.625 1 96.81 403 PHE A O 1
ATOM 3177 N N . TRP A 1 404 ? 17.766 -14.477 -38.812 1 96.06 404 TRP A N 1
ATOM 3178 C CA . TRP A 1 404 ? 18.078 -14.453 -37.406 1 96.06 404 TRP A CA 1
ATOM 3179 C C . TRP A 1 404 ? 18.875 -13.203 -37.031 1 96.06 404 TRP A C 1
ATOM 3181 O O . TRP A 1 404 ? 20.094 -13.18 -37.156 1 96.06 404 TRP A O 1
ATOM 3191 N N . GLY A 1 405 ? 18.172 -12.195 -36.562 1 91.88 405 GLY A N 1
ATOM 3192 C CA . GLY A 1 405 ? 18.797 -10.883 -36.531 1 91.88 405 GLY A CA 1
ATOM 3193 C C . GLY A 1 405 ? 19.078 -10.328 -37.906 1 91.88 405 GLY A C 1
ATOM 3194 O O . GLY A 1 405 ? 18.188 -10.227 -38.75 1 91.88 405 GLY A O 1
ATOM 3195 N N . GLU A 1 406 ? 20.359 -10.109 -38.094 1 91.31 406 GLU A N 1
ATOM 3196 C CA . GLU A 1 406 ? 20.766 -9.562 -39.375 1 91.31 406 GLU A CA 1
ATOM 3197 C C . GLU A 1 406 ? 21.297 -10.664 -40.312 1 91.31 406 GLU A C 1
ATOM 3199 O O . GLU A 1 406 ? 21.641 -10.406 -41.469 1 91.31 406 GLU A O 1
ATOM 3204 N N . VAL A 1 407 ? 21.25 -11.844 -39.875 1 92.75 407 VAL A N 1
ATOM 3205 C CA . VAL A 1 407 ? 21.844 -12.945 -40.625 1 92.75 407 VAL A CA 1
ATOM 3206 C C . VAL A 1 407 ? 20.734 -13.742 -41.312 1 92.75 407 VAL A C 1
ATOM 3208 O O . VAL A 1 407 ? 19.828 -14.25 -40.688 1 92.75 407 VAL A O 1
ATOM 3211 N N . LYS A 1 408 ? 20.906 -13.883 -42.594 1 95 408 LYS A N 1
ATOM 3212 C CA . LYS A 1 408 ? 19.953 -14.695 -43.344 1 95 408 LYS A CA 1
ATOM 3213 C C . LYS A 1 408 ? 20.141 -16.172 -43.031 1 95 408 LYS A C 1
ATOM 3215 O O . LYS A 1 408 ? 21.281 -16.672 -43.031 1 95 408 LYS A O 1
ATOM 3220 N N . SER A 1 409 ? 19.094 -16.828 -42.844 1 95.19 409 SER A N 1
ATOM 3221 C CA . SER A 1 409 ? 19.141 -18.25 -42.531 1 95.19 409 SER A CA 1
ATOM 3222 C C . SER A 1 409 ? 19.453 -19.078 -43.781 1 95.19 409 SER A C 1
ATOM 3224 O O . SER A 1 409 ? 18.906 -18.797 -44.875 1 95.19 409 SER A O 1
ATOM 3226 N N . GLU A 1 410 ? 20.297 -20.062 -43.594 1 92.38 410 GLU A N 1
ATOM 3227 C CA . GLU A 1 410 ? 20.578 -20.984 -44.688 1 92.38 410 GLU A CA 1
ATOM 3228 C C . GLU A 1 410 ? 19.594 -22.156 -44.688 1 92.38 410 GLU A C 1
ATOM 3230 O O . GLU A 1 410 ? 19.547 -22.938 -45.625 1 92.38 410 GLU A O 1
ATOM 3235 N N . PHE A 1 411 ? 18.828 -22.203 -43.688 1 95.12 411 PHE A N 1
ATOM 3236 C CA . PHE A 1 411 ? 17.875 -23.281 -43.5 1 95.12 411 PHE A CA 1
ATOM 3237 C C . PHE A 1 411 ? 16.469 -22.734 -43.25 1 95.12 411 PHE A C 1
ATOM 3239 O O . PHE A 1 411 ? 16.312 -21.75 -42.531 1 95.12 411 PHE A O 1
ATOM 3246 N N . THR A 1 412 ? 15.516 -23.25 -44 1 95.88 412 THR A N 1
ATOM 3247 C CA . THR A 1 412 ? 14.117 -22.938 -43.719 1 95.88 412 THR A CA 1
ATOM 3248 C C . THR A 1 412 ? 13.297 -24.219 -43.625 1 95.88 412 THR A C 1
ATOM 3250 O O . THR A 1 412 ? 13.68 -25.25 -44.156 1 95.88 412 THR A O 1
ATOM 3253 N N . ASN A 1 413 ? 12.219 -24.156 -42.812 1 95.69 413 ASN A N 1
ATOM 3254 C CA . ASN A 1 413 ? 11.336 -25.312 -42.656 1 95.69 413 ASN A CA 1
ATOM 3255 C C . ASN A 1 413 ? 9.875 -24.891 -42.625 1 95.69 413 ASN A C 1
ATOM 3257 O O . ASN A 1 413 ? 9.141 -25.203 -41.688 1 95.69 413 ASN A O 1
ATOM 3261 N N . TRP A 1 414 ? 9.516 -24.297 -43.688 1 94.81 414 TRP A N 1
ATOM 3262 C CA . TRP A 1 414 ? 8.156 -23.766 -43.781 1 94.81 414 TRP A CA 1
ATOM 3263 C C . TRP A 1 414 ? 7.141 -24.891 -43.906 1 94.81 414 TRP A C 1
ATOM 3265 O O . TRP A 1 414 ? 7.383 -25.875 -44.594 1 94.81 414 TRP A O 1
ATOM 3275 N N . HIS A 1 415 ? 6.074 -24.75 -43.281 1 91.06 415 HIS A N 1
ATOM 3276 C CA . HIS A 1 415 ? 4.918 -25.594 -43.562 1 91.06 415 HIS A CA 1
ATOM 3277 C C . HIS A 1 415 ? 4.375 -25.328 -44.969 1 91.06 415 HIS A C 1
ATOM 3279 O O . HIS A 1 415 ? 4.602 -24.25 -45.531 1 91.06 415 HIS A O 1
ATOM 3285 N N . ARG A 1 416 ? 3.656 -26.281 -45.406 1 87.5 416 ARG A N 1
ATOM 3286 C CA . ARG A 1 416 ? 3.055 -26.094 -46.719 1 87.5 416 ARG A CA 1
ATOM 3287 C C . ARG A 1 416 ? 2.203 -24.828 -46.781 1 87.5 416 ARG A C 1
ATOM 3289 O O . ARG A 1 416 ? 1.428 -24.562 -45.844 1 87.5 416 ARG A O 1
ATOM 3296 N N . GLU A 1 417 ? 2.361 -23.984 -47.781 1 85.88 417 GLU A N 1
ATOM 3297 C CA . GLU A 1 417 ? 1.608 -22.766 -48.062 1 85.88 417 GLU A CA 1
ATOM 3298 C C . GLU A 1 417 ? 2.045 -21.609 -47.156 1 85.88 417 GLU A C 1
ATOM 3300 O O . GLU A 1 417 ? 1.339 -20.609 -47.031 1 85.88 417 GLU A O 1
ATOM 3305 N N . GLN A 1 418 ? 3.156 -21.875 -46.531 1 90.62 418 GLN A N 1
ATOM 3306 C CA . GLN A 1 418 ? 3.723 -20.812 -45.688 1 90.62 418 GLN A CA 1
ATOM 3307 C C . GLN A 1 418 ? 5.062 -20.344 -46.25 1 90.62 418 GLN A C 1
ATOM 3309 O O . GLN A 1 418 ? 5.762 -21.094 -46.938 1 90.62 418 GLN A O 1
ATOM 3314 N N . PRO A 1 419 ? 5.441 -19.203 -45.969 1 91.88 419 PRO A N 1
ATOM 3315 C CA . PRO A 1 419 ? 4.723 -18.094 -45.344 1 91.88 419 PRO A CA 1
ATOM 3316 C C . PRO A 1 419 ? 3.604 -17.547 -46.219 1 91.88 419 PRO A C 1
ATOM 3318 O O . PRO A 1 419 ? 3.695 -17.609 -47.469 1 91.88 419 PRO A O 1
ATOM 3321 N N . ASN A 1 420 ? 2.443 -16.953 -45.656 1 88.12 420 ASN A N 1
ATOM 3322 C CA . ASN A 1 420 ? 1.307 -16.578 -46.469 1 88.12 420 ASN A CA 1
ATOM 3323 C C . ASN A 1 420 ? 0.815 -15.172 -46.156 1 88.12 420 ASN A C 1
ATOM 3325 O O . ASN A 1 420 ? -0.1 -14.656 -46.812 1 88.12 420 ASN A O 1
ATOM 3329 N N . ASP A 1 421 ? 1.409 -14.492 -45.125 1 87.56 421 ASP A N 1
ATOM 3330 C CA . ASP A 1 421 ? 0.981 -13.148 -44.781 1 87.56 421 ASP A CA 1
ATOM 3331 C C . ASP A 1 421 ? -0.542 -13.047 -44.719 1 87.56 421 ASP A C 1
ATOM 3333 O O . ASP A 1 421 ? -1.131 -12.156 -45.344 1 87.56 421 ASP A O 1
ATOM 3337 N N . HIS A 1 422 ? -1.08 -14.016 -44.062 1 81.25 422 HIS A N 1
ATOM 3338 C CA . HIS A 1 422 ? -2.537 -14.078 -44.031 1 81.25 422 HIS A CA 1
ATOM 3339 C C . HIS A 1 422 ? -3.127 -12.844 -43.375 1 81.25 422 HIS A C 1
ATOM 3341 O O . HIS A 1 422 ? -2.797 -12.539 -42.219 1 81.25 422 HIS A O 1
ATOM 3347 N N . ASP A 1 423 ? -4.035 -12.094 -44 1 79.38 423 ASP A N 1
ATOM 3348 C CA . ASP A 1 423 ? -4.738 -10.906 -43.531 1 79.38 423 ASP A CA 1
ATOM 3349 C C . ASP A 1 423 ? -3.76 -9.773 -43.188 1 79.38 423 ASP A C 1
ATOM 3351 O O . ASP A 1 423 ? -3.912 -9.078 -42.188 1 79.38 423 ASP A O 1
ATOM 3355 N N . GLY A 1 424 ? -2.699 -9.703 -43.938 1 81.44 424 GLY A N 1
ATOM 3356 C CA . GLY A 1 424 ? -1.713 -8.648 -43.75 1 81.44 424 GLY A CA 1
ATOM 3357 C C . GLY A 1 424 ? -0.313 -9.18 -43.5 1 81.44 424 GLY A C 1
ATOM 3358 O O . GLY A 1 424 ? -0.094 -10.398 -43.5 1 81.44 424 GLY A O 1
ATOM 3359 N N . PRO A 1 425 ? 0.532 -8.25 -43.312 1 84.88 425 PRO A N 1
ATOM 3360 C CA . PRO A 1 425 ? 1.934 -8.648 -43.156 1 84.88 425 PRO A CA 1
ATOM 3361 C C . PRO A 1 425 ? 2.178 -9.445 -41.875 1 84.88 425 PRO A C 1
ATOM 3363 O O . PRO A 1 425 ? 1.698 -9.055 -40.812 1 84.88 425 PRO A O 1
ATOM 3366 N N . GLU A 1 426 ? 2.801 -10.547 -42 1 90.25 426 GLU A N 1
ATOM 3367 C CA . GLU A 1 426 ? 3.268 -11.391 -40.906 1 90.25 426 GLU A CA 1
ATOM 3368 C C . GLU A 1 426 ? 4.781 -11.578 -40.969 1 90.25 426 GLU A C 1
ATOM 3370 O O . GLU A 1 426 ? 5.277 -12.445 -41.688 1 90.25 426 GLU A O 1
ATOM 3375 N N . VAL A 1 427 ? 5.48 -10.789 -40.125 1 92.62 427 VAL A N 1
ATOM 3376 C CA . VAL A 1 427 ? 6.926 -10.719 -40.312 1 92.62 427 VAL A CA 1
ATOM 3377 C C . VAL A 1 427 ? 7.621 -11.555 -39.25 1 92.62 427 VAL A C 1
ATOM 3379 O O . VAL A 1 427 ? 8.836 -11.734 -39.281 1 92.62 427 VAL A O 1
ATOM 3382 N N . CYS A 1 428 ? 6.871 -12.109 -38.375 1 94.25 428 CYS A N 1
ATOM 3383 C CA . CYS A 1 428 ? 7.492 -12.898 -37.312 1 94.25 428 CYS A CA 1
ATOM 3384 C C . CYS A 1 428 ? 7.316 -14.391 -37.562 1 94.25 428 CYS A C 1
ATOM 3386 O O . CYS A 1 428 ? 6.523 -14.781 -38.406 1 94.25 428 CYS A O 1
ATOM 3388 N N . LEU A 1 429 ? 8.148 -15.156 -36.812 1 94.25 429 LEU A N 1
ATOM 3389 C CA . LEU A 1 429 ? 8.266 -16.578 -37.062 1 94.25 429 LEU A CA 1
ATOM 3390 C C . LEU A 1 429 ? 7.84 -17.406 -35.844 1 94.25 429 LEU A C 1
ATOM 3392 O O . LEU A 1 429 ? 8.211 -17.078 -34.719 1 94.25 429 LEU A O 1
ATOM 3396 N N . ILE A 1 430 ? 7.008 -18.484 -36.125 1 93.62 430 ILE A N 1
ATOM 3397 C CA . ILE A 1 430 ? 6.688 -19.453 -35.094 1 93.62 430 ILE A CA 1
ATOM 3398 C C . ILE A 1 430 ? 6.93 -20.875 -35.594 1 93.62 430 ILE A C 1
ATOM 3400 O O . ILE A 1 430 ? 7.02 -21.094 -36.812 1 93.62 430 ILE A O 1
ATOM 3404 N N . MET A 1 431 ? 7.102 -21.719 -34.656 1 93.94 431 MET A N 1
ATOM 3405 C CA . MET A 1 431 ? 7.109 -23.156 -34.938 1 93.94 431 MET A CA 1
ATOM 3406 C C . MET A 1 431 ? 5.836 -23.828 -34.438 1 93.94 431 MET A C 1
ATOM 3408 O O . MET A 1 431 ? 5.457 -23.656 -33.281 1 93.94 431 MET A O 1
ATOM 3412 N N . GLY A 1 432 ? 5.195 -24.469 -35.312 1 89.69 432 GLY A N 1
ATOM 3413 C CA . GLY A 1 432 ? 3.975 -25.172 -34.938 1 89.69 432 GLY A CA 1
ATOM 3414 C C . GLY A 1 432 ? 4.219 -26.391 -34.094 1 89.69 432 GLY A C 1
ATOM 3415 O O . GLY A 1 432 ? 5.367 -26.797 -33.875 1 89.69 432 GLY A O 1
ATOM 3416 N N . PRO A 1 433 ? 3.146 -27.094 -33.594 1 87.56 433 PRO A N 1
ATOM 3417 C CA . PRO A 1 433 ? 3.26 -28.219 -32.688 1 87.56 433 PRO A CA 1
ATOM 3418 C C . PRO A 1 433 ? 3.904 -29.453 -33.344 1 87.56 433 PRO A C 1
ATOM 3420 O O . PRO A 1 433 ? 4.355 -30.359 -32.625 1 87.56 433 PRO A O 1
ATOM 3423 N N . PHE A 1 434 ? 3.977 -29.406 -34.656 1 86.5 434 PHE A N 1
ATOM 3424 C CA . PHE A 1 434 ? 4.547 -30.562 -35.344 1 86.5 434 PHE A CA 1
ATOM 3425 C C . PHE A 1 434 ? 5.91 -30.219 -35.938 1 86.5 434 PHE A C 1
ATOM 3427 O O . PHE A 1 434 ? 6.445 -30.984 -36.75 1 86.5 434 PHE A O 1
ATOM 3434 N N . GLY A 1 435 ? 6.414 -29.031 -35.656 1 89.69 435 GLY A N 1
ATOM 3435 C CA . GLY A 1 435 ? 7.812 -28.734 -35.906 1 89.69 435 GLY A CA 1
ATOM 3436 C C . GLY A 1 435 ? 8.031 -27.906 -37.188 1 89.69 435 GLY A C 1
ATOM 3437 O O . GLY A 1 435 ? 9.164 -27.594 -37.531 1 89.69 435 GLY A O 1
ATOM 3438 N N . THR A 1 436 ? 6.973 -27.547 -37.875 1 93.12 436 THR A N 1
ATOM 3439 C CA . THR A 1 436 ? 7.121 -26.719 -39.094 1 93.12 436 THR A CA 1
ATOM 3440 C C . THR A 1 436 ? 6.938 -25.234 -38.75 1 93.12 436 THR A C 1
ATOM 3442 O O . THR A 1 436 ? 6.43 -24.906 -37.656 1 93.12 436 THR A O 1
ATOM 3445 N N . TRP A 1 437 ? 7.418 -24.422 -39.719 1 94.75 437 TRP A N 1
ATOM 3446 C CA . TRP A 1 437 ? 7.449 -22.984 -39.438 1 94.75 437 TRP A CA 1
ATOM 3447 C C . TRP A 1 437 ? 6.23 -22.297 -40.031 1 94.75 437 TRP A C 1
ATOM 3449 O O . TRP A 1 437 ? 5.719 -22.703 -41.094 1 94.75 437 TRP A O 1
ATOM 3459 N N . LEU A 1 438 ? 5.742 -21.281 -39.406 1 92 438 LEU A N 1
ATOM 3460 C CA . LEU A 1 438 ? 4.664 -20.406 -39.844 1 92 438 LEU A CA 1
ATOM 3461 C C . LEU A 1 438 ? 5 -18.938 -39.594 1 92 438 LEU A C 1
ATOM 3463 O O . LEU A 1 438 ? 5.664 -18.609 -38.625 1 92 438 LEU A O 1
ATOM 3467 N N . ASP A 1 439 ? 4.625 -18.109 -40.531 1 91.5 439 ASP A N 1
ATOM 3468 C CA . ASP A 1 439 ? 4.75 -16.672 -40.281 1 91.5 439 ASP A CA 1
ATOM 3469 C C . ASP A 1 439 ? 3.539 -16.141 -39.5 1 91.5 439 ASP A C 1
ATOM 3471 O O . ASP A 1 439 ? 2.428 -16.656 -39.688 1 91.5 439 ASP A O 1
ATOM 3475 N N . LEU A 1 440 ? 3.74 -15.273 -38.625 1 88.38 440 LEU A N 1
ATOM 3476 C CA . LEU A 1 440 ? 2.727 -14.664 -37.781 1 88.38 440 LEU A CA 1
ATOM 3477 C C . LEU A 1 440 ? 3.012 -13.18 -37.562 1 88.38 440 LEU A C 1
ATOM 3479 O O . LEU A 1 440 ? 4.164 -12.75 -37.625 1 88.38 440 LEU A O 1
ATOM 3483 N N . ALA A 1 441 ? 1.913 -12.406 -37.375 1 87.81 441 ALA A N 1
ATOM 3484 C CA . ALA A 1 441 ? 2.123 -11.016 -37 1 87.81 441 ALA A CA 1
ATOM 3485 C C . ALA A 1 441 ? 2.814 -10.906 -35.656 1 87.81 441 ALA A C 1
ATOM 3487 O O . ALA A 1 441 ? 2.512 -11.672 -34.719 1 87.81 441 ALA A O 1
ATOM 3488 N N . CYS A 1 442 ? 3.668 -9.906 -35.438 1 89.12 442 CYS A N 1
ATOM 3489 C CA . CYS A 1 442 ? 4.453 -9.75 -34.219 1 89.12 442 CYS A CA 1
ATOM 3490 C C . CYS A 1 442 ? 3.572 -9.297 -33.062 1 89.12 442 CYS A C 1
ATOM 3492 O O . CYS A 1 442 ? 3.973 -9.398 -31.906 1 89.12 442 CYS A O 1
ATOM 3494 N N . GLU A 1 443 ? 2.506 -8.688 -33.406 1 83.19 443 GLU A N 1
ATOM 3495 C CA . GLU A 1 443 ? 1.477 -8.273 -32.469 1 83.19 443 GLU A CA 1
ATOM 3496 C C . GLU A 1 443 ? 0.079 -8.578 -33 1 83.19 443 GLU A C 1
ATOM 3498 O O . GLU A 1 443 ? -0.109 -8.742 -34.219 1 83.19 443 GLU A O 1
ATOM 3503 N N . PRO A 1 444 ? -0.876 -8.703 -32.062 1 72.75 444 PRO A N 1
ATOM 3504 C CA . PRO A 1 444 ? -2.229 -9.008 -32.562 1 72.75 444 PRO A CA 1
ATOM 3505 C C . PRO A 1 444 ? -2.725 -8.016 -33.594 1 72.75 444 PRO A C 1
ATOM 3507 O O . PRO A 1 444 ? -2.494 -6.809 -33.469 1 72.75 444 PRO A O 1
ATOM 3510 N N . LYS A 1 445 ? -3.283 -8.57 -34.594 1 72.94 445 LYS A N 1
ATOM 3511 C CA . LYS A 1 445 ? -3.832 -7.727 -35.656 1 72.94 445 LYS A CA 1
ATOM 3512 C C . LYS A 1 445 ? -5.09 -7.004 -35.188 1 72.94 445 LYS A C 1
ATOM 3514 O O . LYS A 1 445 ? -5.926 -7.586 -34.5 1 72.94 445 LYS A O 1
ATOM 3519 N N . THR A 1 446 ? -5.176 -5.727 -35.312 1 66.56 446 THR A N 1
ATOM 3520 C CA . THR A 1 446 ? -6.273 -4.922 -34.781 1 66.56 446 THR A CA 1
ATOM 3521 C C . THR A 1 446 ? -7.23 -4.512 -35.906 1 66.56 446 THR A C 1
ATOM 3523 O O . THR A 1 446 ? -8.297 -3.949 -35.656 1 66.56 446 THR A O 1
ATOM 3526 N N . GLN A 1 447 ? -6.816 -4.781 -37.125 1 64.88 447 GLN A N 1
ATOM 3527 C CA . GLN A 1 447 ? -7.68 -4.371 -38.219 1 64.88 447 GLN A CA 1
ATOM 3528 C C . GLN A 1 447 ? -8.992 -5.145 -38.219 1 64.88 447 GLN A C 1
ATOM 3530 O O . GLN A 1 447 ? -9.016 -6.336 -37.906 1 64.88 447 GLN A O 1
ATOM 3535 N N . PRO A 1 448 ? -10.117 -4.383 -38.438 1 63.81 448 PRO A N 1
ATOM 3536 C CA . PRO A 1 448 ? -11.414 -5.059 -38.469 1 63.81 448 PRO A CA 1
ATOM 3537 C C . PRO A 1 448 ? -11.43 -6.254 -39.438 1 63.81 448 PRO A C 1
ATOM 3539 O O . PRO A 1 448 ? -10.898 -6.168 -40.531 1 63.81 448 PRO A O 1
ATOM 3542 N N . GLY A 1 449 ? -11.859 -7.383 -39.031 1 60.19 449 GLY A N 1
ATOM 3543 C CA . GLY A 1 449 ? -11.961 -8.586 -39.844 1 60.19 449 GLY A CA 1
ATOM 3544 C C . GLY A 1 449 ? -10.727 -9.469 -39.781 1 60.19 449 GLY A C 1
ATOM 3545 O O . GLY A 1 449 ? -10.75 -10.609 -40.219 1 60.19 449 GLY A O 1
ATOM 3546 N N . ALA A 1 450 ? -9.688 -8.836 -39.156 1 62.25 450 ALA A N 1
ATOM 3547 C CA . ALA A 1 450 ? -8.461 -9.617 -39.062 1 62.25 450 ALA A CA 1
ATOM 3548 C C . ALA A 1 450 ? -8.523 -10.586 -37.875 1 62.25 450 ALA A C 1
ATOM 3550 O O . ALA A 1 450 ? -9.195 -10.32 -36.875 1 62.25 450 ALA A O 1
ATOM 3551 N N . ASP A 1 451 ? -8.016 -11.734 -38.094 1 58.38 451 ASP A N 1
ATOM 3552 C CA . ASP A 1 451 ? -7.867 -12.664 -37 1 58.38 451 ASP A CA 1
ATOM 3553 C C . ASP A 1 451 ? -6.836 -12.156 -35.969 1 58.38 451 ASP A C 1
ATOM 3555 O O . ASP A 1 451 ? -5.664 -11.992 -36.312 1 58.38 451 ASP A O 1
ATOM 3559 N N . PRO A 1 452 ? -7.293 -11.5 -34.875 1 55.72 452 PRO A N 1
ATOM 3560 C CA . PRO A 1 452 ? -6.395 -10.812 -33.938 1 55.72 452 PRO A CA 1
ATOM 3561 C C . PRO A 1 452 ? -5.203 -11.68 -33.531 1 55.72 452 PRO A C 1
ATOM 3563 O O . PRO A 1 452 ? -4.211 -11.156 -33 1 55.72 452 PRO A O 1
ATOM 3566 N N . GLY A 1 453 ? -5.078 -12.867 -33.812 1 52.84 453 GLY A N 1
ATOM 3567 C CA . GLY A 1 453 ? -3.762 -13.398 -33.5 1 52.84 453 GLY A CA 1
ATOM 3568 C C . GLY A 1 453 ? -3.799 -14.844 -33.031 1 52.84 453 GLY A C 1
ATOM 3569 O O . GLY A 1 453 ? -2.756 -15.438 -32.75 1 52.84 453 GLY A O 1
ATOM 3570 N N . PRO A 1 454 ? -4.867 -15.469 -32.344 1 54.28 454 PRO A N 1
ATOM 3571 C CA . PRO A 1 454 ? -4.438 -16.844 -32.094 1 54.28 454 PRO A CA 1
ATOM 3572 C C . PRO A 1 454 ? -3.965 -17.562 -33.375 1 54.28 454 PRO A C 1
ATOM 3574 O O . PRO A 1 454 ? -4.398 -17.219 -34.469 1 54.28 454 PRO A O 1
ATOM 3577 N N . VAL A 1 455 ? -2.703 -18.172 -33.281 1 60.69 455 VAL A N 1
ATOM 3578 C CA . VAL A 1 455 ? -2.162 -18.922 -34.406 1 60.69 455 VAL A CA 1
ATOM 3579 C C . VAL A 1 455 ? -3.092 -20.078 -34.75 1 60.69 455 VAL A C 1
ATOM 3581 O O . VAL A 1 455 ? -3.404 -20.906 -33.906 1 60.69 455 VAL A O 1
ATOM 3584 N N . ILE A 1 456 ? -3.934 -19.938 -35.781 1 59.78 456 ILE A N 1
ATOM 3585 C CA . ILE A 1 456 ? -4.586 -21.109 -36.344 1 59.78 456 ILE A CA 1
ATOM 3586 C C . ILE A 1 456 ? -3.566 -21.938 -37.125 1 59.78 456 ILE A C 1
ATOM 3588 O O . ILE A 1 456 ? -2.869 -21.422 -38 1 59.78 456 ILE A O 1
ATOM 3592 N N . THR A 1 457 ? -3.217 -23.094 -36.562 1 60.41 457 THR A N 1
ATOM 3593 C CA . THR A 1 457 ? -2.34 -24 -37.281 1 60.41 457 THR A CA 1
ATOM 3594 C C . THR A 1 457 ? -3.1 -25.25 -37.75 1 60.41 457 THR A C 1
ATOM 3596 O O . THR A 1 457 ? -4.176 -25.547 -37.219 1 60.41 457 THR A O 1
ATOM 3599 N N . TRP A 1 458 ? -2.787 -25.859 -38.875 1 60.56 458 TRP A N 1
ATOM 3600 C CA . TRP A 1 458 ? -3.414 -27.047 -39.469 1 60.56 458 TRP A CA 1
ATOM 3601 C C . TRP A 1 458 ? -2.361 -28.031 -39.938 1 60.56 458 TRP A C 1
ATOM 3603 O O . TRP A 1 458 ? -2.498 -28.609 -41.031 1 60.56 458 TRP A O 1
ATOM 3613 N N . GLU A 1 459 ? -1.326 -28.078 -39.125 1 67.38 459 GLU A N 1
ATOM 3614 C CA . GLU A 1 459 ? -0.208 -28.922 -39.562 1 67.38 459 GLU A CA 1
ATOM 3615 C C . GLU A 1 459 ? -0.642 -30.375 -39.75 1 67.38 459 GLU A C 1
ATOM 3617 O O . GLU A 1 459 ? -0.081 -31.078 -40.594 1 67.38 459 GLU A O 1
ATOM 3622 N N . ASP A 1 460 ? -1.665 -30.812 -39 1 61.44 460 ASP A N 1
ATOM 3623 C CA . ASP A 1 460 ? -2.166 -32.188 -39.094 1 61.44 460 ASP A CA 1
ATOM 3624 C C . ASP A 1 460 ? -3.471 -32.219 -39.906 1 61.44 460 ASP A C 1
ATOM 3626 O O . ASP A 1 460 ? -4.152 -33.25 -39.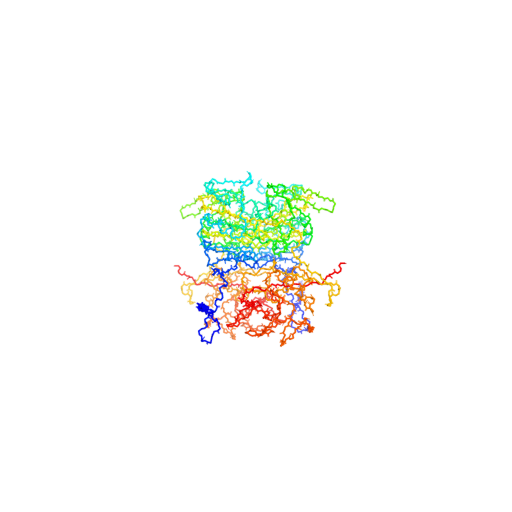938 1 61.44 460 ASP A O 1
ATOM 3630 N N . GLY A 1 461 ? -3.781 -31.156 -40.438 1 61.25 461 GLY A N 1
ATOM 3631 C CA . GLY A 1 461 ? -4.969 -31.078 -41.281 1 61.25 461 GLY A CA 1
ATOM 3632 C C . GLY A 1 461 ? -6.184 -30.547 -40.531 1 61.25 461 GLY A C 1
ATOM 3633 O O . GLY A 1 461 ? -7.242 -30.344 -41.125 1 61.25 461 GLY A O 1
ATOM 3634 N N . VAL A 1 462 ? -6.102 -30.391 -39.25 1 63.38 462 VAL A N 1
ATOM 3635 C CA . VAL A 1 462 ? -7.211 -29.875 -38.438 1 63.38 462 VAL A CA 1
ATOM 3636 C C . VAL A 1 462 ? -6.891 -28.453 -37.969 1 63.38 462 VAL A C 1
ATOM 3638 O O . VAL A 1 462 ? -5.863 -28.219 -37.344 1 63.38 462 VAL A O 1
ATOM 3641 N N . ARG A 1 463 ? -7.734 -27.578 -38.344 1 62.44 463 ARG A N 1
ATOM 3642 C CA . ARG A 1 463 ? -7.539 -26.188 -37.938 1 62.44 463 ARG A CA 1
ATOM 3643 C C . ARG A 1 463 ? -7.828 -26 -36.438 1 62.44 463 ARG A C 1
ATOM 3645 O O . ARG A 1 463 ? -8.914 -26.344 -35.969 1 62.44 463 ARG A O 1
ATOM 3652 N N . ARG A 1 464 ? -6.773 -25.672 -35.781 1 65.94 464 ARG A N 1
ATOM 3653 C CA . ARG A 1 464 ? -6.91 -25.391 -34.344 1 65.94 464 ARG A CA 1
ATOM 3654 C C . ARG A 1 464 ? -6.332 -24.016 -34 1 65.94 464 ARG A C 1
ATOM 3656 O O . ARG A 1 464 ? -5.367 -23.578 -34.625 1 65.94 464 ARG A O 1
ATOM 3663 N N . LYS A 1 465 ? -7.008 -23.391 -33.156 1 68.75 465 LYS A N 1
ATOM 3664 C CA . LYS A 1 465 ? -6.512 -22.125 -32.625 1 68.75 465 LYS A CA 1
ATOM 3665 C C . LYS A 1 465 ? -5.656 -22.344 -31.375 1 68.75 465 LYS A C 1
ATOM 3667 O O . LYS A 1 465 ? -6 -23.156 -30.516 1 68.75 465 LYS A O 1
ATOM 3672 N N . PHE A 1 466 ? -4.395 -21.766 -31.422 1 73 466 PHE A N 1
ATOM 3673 C CA . PHE A 1 466 ? -3.461 -21.938 -30.312 1 73 466 PHE A CA 1
ATOM 3674 C C . PHE A 1 466 ? -3 -20.578 -29.781 1 73 466 PHE A C 1
ATOM 3676 O O . PHE A 1 466 ? -2.967 -19.594 -30.516 1 73 466 PHE A O 1
ATOM 3683 N N . ASN A 1 467 ? -2.721 -20.578 -28.469 1 75.88 467 ASN A N 1
ATOM 3684 C CA . ASN A 1 467 ? -1.776 -19.578 -27.984 1 75.88 467 ASN A CA 1
ATOM 3685 C C . ASN A 1 467 ? -0.342 -19.922 -28.375 1 75.88 467 ASN A C 1
ATOM 3687 O O . ASN A 1 467 ? -0.02 -21.094 -28.578 1 75.88 467 ASN A O 1
ATOM 3691 N N . VAL A 1 468 ? 0.429 -18.906 -28.562 1 84.25 468 VAL A N 1
ATOM 3692 C CA . VAL A 1 468 ? 1.829 -19.109 -28.922 1 84.25 468 VAL A CA 1
ATOM 3693 C C . VAL A 1 468 ? 2.717 -18.859 -27.703 1 84.25 468 VAL A C 1
ATOM 3695 O O . VAL A 1 468 ? 2.609 -17.812 -27.047 1 84.25 468 VAL A O 1
ATOM 3698 N N . TYR A 1 469 ? 3.52 -19.828 -27.297 1 86.62 469 TYR A N 1
ATOM 3699 C CA . TYR A 1 469 ? 4.414 -19.719 -26.156 1 86.62 469 TYR A CA 1
ATOM 3700 C C . TYR A 1 469 ? 5.848 -19.453 -26.609 1 86.62 469 TYR A C 1
ATOM 3702 O O . TYR A 1 469 ? 6.203 -19.734 -27.75 1 86.62 469 TYR A O 1
ATOM 3710 N N . PRO A 1 470 ? 6.676 -18.922 -25.734 1 91.12 470 PRO A N 1
ATOM 3711 C CA . PRO A 1 470 ? 8.07 -18.688 -26.125 1 91.12 470 PRO A CA 1
ATOM 3712 C C . PRO A 1 470 ? 8.914 -19.953 -26.109 1 91.12 470 PRO A C 1
ATOM 3714 O O . PRO A 1 470 ? 8.906 -20.688 -25.109 1 91.12 470 PRO A O 1
ATOM 3717 N N . LEU A 1 471 ? 9.562 -20.281 -27.188 1 95.38 471 LEU A N 1
ATOM 3718 C CA . LEU A 1 471 ? 10.75 -21.125 -27.156 1 95.38 471 LEU A CA 1
ATOM 3719 C C . LEU A 1 471 ? 12.008 -20.281 -26.953 1 95.38 471 LEU A C 1
ATOM 3721 O O . LEU A 1 471 ? 12.352 -19.469 -27.812 1 95.38 471 LEU A O 1
ATOM 3725 N N . CYS A 1 472 ? 12.641 -20.5 -25.875 1 95.56 472 CYS A N 1
ATOM 3726 C CA . CYS A 1 472 ? 13.781 -19.672 -25.516 1 95.56 472 CYS A CA 1
ATOM 3727 C C . CYS A 1 472 ? 15.094 -20.375 -25.812 1 95.56 472 CYS A C 1
ATOM 3729 O O . CYS A 1 472 ? 15.141 -21.609 -25.844 1 95.56 472 CYS A O 1
ATOM 3731 N N . GLY A 1 473 ? 16.109 -19.547 -26.156 1 95.88 473 GLY A N 1
ATOM 3732 C CA . GLY A 1 473 ? 17.484 -20.016 -26.328 1 95.88 473 GLY A CA 1
ATOM 3733 C C . GLY A 1 473 ? 18.484 -19.219 -25.516 1 95.88 473 GLY A C 1
ATOM 3734 O O . GLY A 1 473 ? 18.344 -18 -25.359 1 95.88 473 GLY A O 1
ATOM 3735 N N . VAL A 1 474 ? 19.453 -19.938 -24.984 1 94.75 474 VAL A N 1
ATOM 3736 C CA . VAL A 1 474 ? 20.5 -19.266 -24.219 1 94.75 474 VAL A CA 1
ATOM 3737 C C . VAL A 1 474 ? 21.844 -19.953 -24.453 1 94.75 474 VAL A C 1
ATOM 3739 O O . VAL A 1 474 ? 21.906 -21.172 -24.531 1 94.75 474 VAL A O 1
ATOM 3742 N N . LEU A 1 475 ? 22.828 -19.094 -24.688 1 91.88 475 LEU A N 1
ATOM 3743 C CA . LEU A 1 475 ? 24.172 -19.656 -24.875 1 91.88 475 LEU A CA 1
ATOM 3744 C C . LEU A 1 475 ? 24.734 -20.188 -23.562 1 91.88 475 LEU A C 1
ATOM 3746 O O . LEU A 1 475 ? 24.5 -19.594 -22.5 1 91.88 475 LEU A O 1
ATOM 3750 N N . HIS A 1 476 ? 25.078 -21.406 -23.578 1 77.38 476 HIS A N 1
ATOM 3751 C CA . HIS A 1 476 ? 25.688 -22 -22.391 1 77.38 476 HIS A CA 1
ATOM 3752 C C . HIS A 1 476 ? 26.922 -21.219 -21.938 1 77.38 476 HIS A C 1
ATOM 3754 O O . HIS A 1 476 ? 27.844 -21.016 -22.734 1 77.38 476 HIS A O 1
ATOM 3760 N N . LYS A 1 477 ? 26.844 -20.328 -21.031 1 54.72 477 LYS A N 1
ATOM 3761 C CA . LYS A 1 477 ? 28.047 -19.672 -20.531 1 54.72 477 LYS A CA 1
ATOM 3762 C C . LYS A 1 477 ? 29.031 -20.688 -19.984 1 54.72 477 LYS A C 1
ATOM 3764 O O . LYS A 1 477 ? 28.656 -21.594 -19.234 1 54.72 477 LYS A O 1
ATOM 3769 N N . GLN A 1 478 ? 30.062 -21.062 -20.594 1 40.44 478 GLN A N 1
ATOM 3770 C CA . GLN A 1 478 ? 31.141 -21.766 -19.906 1 40.44 478 GLN A CA 1
ATOM 3771 C C . GLN A 1 478 ? 31.406 -21.172 -18.531 1 40.44 478 GLN A C 1
ATOM 3773 O O . GLN A 1 478 ? 31.625 -19.969 -18.406 1 40.44 478 GLN A O 1
ATOM 3778 N N . SER A 1 479 ? 30.531 -21.578 -17.547 1 34.47 479 SER A N 1
ATOM 3779 C CA . SER A 1 479 ? 31.234 -21.312 -16.297 1 34.47 479 SER A CA 1
ATOM 3780 C C . SER A 1 479 ? 32.688 -21.781 -16.359 1 34.47 479 SER A C 1
ATOM 3782 O O . SER A 1 479 ? 32.969 -22.812 -16.969 1 34.47 479 SER A O 1
ATOM 3784 N N . MET B 1 1 ? 28.641 96.75 22.078 1 24.56 1 MET B N 1
ATOM 3785 C CA . MET B 1 1 ? 28.203 96.5 20.719 1 24.56 1 MET B CA 1
ATOM 3786 C C . MET B 1 1 ? 28.766 95.188 20.172 1 24.56 1 MET B C 1
ATOM 3788 O O . MET B 1 1 ? 29.531 95.188 19.203 1 24.56 1 MET B O 1
ATOM 3792 N N . HIS B 1 2 ? 29.125 94.312 21.047 1 27.95 2 HIS B N 1
ATOM 3793 C CA . HIS B 1 2 ? 29.797 93 20.984 1 27.95 2 HIS B CA 1
ATOM 3794 C C . HIS B 1 2 ? 29.078 92.062 20.062 1 27.95 2 HIS B C 1
ATOM 3796 O O . HIS B 1 2 ? 27.891 91.75 20.281 1 27.95 2 HIS B O 1
ATOM 3802 N N . ARG B 1 3 ? 29.547 92.062 18.766 1 26.19 3 ARG B N 1
ATOM 3803 C CA . ARG B 1 3 ? 29.047 91.438 17.547 1 26.19 3 ARG B CA 1
ATOM 3804 C C . ARG B 1 3 ? 29.031 89.875 17.688 1 26.19 3 ARG B C 1
ATOM 3806 O O . ARG B 1 3 ? 30.078 89.25 17.906 1 26.19 3 ARG B O 1
ATOM 3813 N N . LEU B 1 4 ? 28.047 89.375 18.312 1 28.27 4 LEU B N 1
ATOM 3814 C CA . LEU B 1 4 ? 27.812 87.938 18.625 1 28.27 4 LEU B CA 1
ATOM 3815 C C . LEU B 1 4 ? 27.766 87.125 17.344 1 28.27 4 LEU B C 1
ATOM 3817 O O . LEU B 1 4 ? 26.828 87.25 16.547 1 28.27 4 LEU B O 1
ATOM 3821 N N . THR B 1 5 ? 28.875 87.062 16.578 1 27.16 5 THR B N 1
ATOM 3822 C CA . THR B 1 5 ? 28.766 86.438 15.289 1 27.16 5 THR B CA 1
ATOM 3823 C C . THR B 1 5 ? 28.391 84.938 15.461 1 27.16 5 THR B C 1
ATOM 3825 O O . THR B 1 5 ? 29 84.25 16.266 1 27.16 5 THR B O 1
ATOM 3828 N N . VAL B 1 6 ? 27.125 84.625 15.219 1 28.86 6 VAL B N 1
ATOM 3829 C CA . VAL B 1 6 ? 26.406 83.312 15.242 1 28.86 6 VAL B CA 1
ATOM 3830 C C . VAL B 1 6 ? 27.078 82.312 14.297 1 28.86 6 VAL B C 1
ATOM 3832 O O . VAL B 1 6 ? 27.156 82.562 13.094 1 28.86 6 VAL B O 1
ATOM 3835 N N . SER B 1 7 ? 28.141 81.688 14.688 1 25.42 7 SER B N 1
ATOM 3836 C CA . SER B 1 7 ? 28.844 80.75 13.852 1 25.42 7 SER B CA 1
ATOM 3837 C C . SER B 1 7 ? 27.906 79.625 13.328 1 25.42 7 SER B C 1
ATOM 3839 O O . SER B 1 7 ? 27.234 79 14.109 1 25.42 7 SER B O 1
ATOM 3841 N N . ILE B 1 8 ? 27.422 79.75 12.086 1 25.62 8 ILE B N 1
ATOM 3842 C CA . ILE B 1 8 ? 26.547 78.875 11.32 1 25.62 8 ILE B CA 1
ATOM 3843 C C . ILE B 1 8 ? 27.219 77.5 11.148 1 25.62 8 ILE B C 1
ATOM 3845 O O . ILE B 1 8 ? 28.281 77.438 10.547 1 25.62 8 ILE B O 1
ATOM 3849 N N . VAL B 1 9 ? 27.281 76.688 12.148 1 24.75 9 VAL B N 1
ATOM 3850 C CA . VAL B 1 9 ? 27.875 75.375 11.992 1 24.75 9 VAL B CA 1
ATOM 3851 C C . VAL B 1 9 ? 27.188 74.625 10.859 1 24.75 9 VAL B C 1
ATOM 3853 O O . VAL B 1 9 ? 25.969 74.375 10.914 1 24.75 9 VAL B O 1
ATOM 3856 N N . LEU B 1 10 ? 27.688 74.688 9.625 1 24.17 10 LEU B N 1
ATOM 3857 C CA . LEU B 1 10 ? 27.281 73.938 8.422 1 24.17 10 LEU B CA 1
ATOM 3858 C C . LEU B 1 10 ? 27.328 72.438 8.648 1 24.17 10 LEU B C 1
ATOM 3860 O O . LEU B 1 10 ? 28.406 71.875 8.859 1 24.17 10 LEU B O 1
ATOM 3864 N N . LEU B 1 11 ? 26.328 71.875 9.305 1 23.14 11 LEU B N 1
ATOM 3865 C CA . LEU B 1 11 ? 26.234 70.438 9.461 1 23.14 11 LEU B CA 1
ATOM 3866 C C . LEU B 1 11 ? 26.266 69.688 8.102 1 23.14 11 LEU B C 1
ATOM 3868 O O . LEU B 1 11 ? 25.375 69.938 7.273 1 23.14 11 LEU B O 1
ATOM 3872 N N . MET B 1 12 ? 27.438 69.5 7.457 1 22.72 12 MET B N 1
ATOM 3873 C CA . MET B 1 12 ? 27.594 68.75 6.223 1 22.72 12 MET B CA 1
ATOM 3874 C C . MET B 1 12 ? 27.016 67.312 6.383 1 22.72 12 MET B C 1
ATOM 3876 O O . MET B 1 12 ? 27.484 66.562 7.238 1 22.72 12 MET B O 1
ATOM 3880 N N . SER B 1 13 ? 25.656 67.125 6.164 1 22.36 13 SER B N 1
ATOM 3881 C CA . SER B 1 13 ? 25.031 65.812 6.152 1 22.36 13 SER B CA 1
ATOM 3882 C C . SER B 1 13 ? 25.688 64.875 5.133 1 22.36 13 SER B C 1
ATOM 3884 O O . SER B 1 13 ? 25.734 65.188 3.943 1 22.36 13 SER B O 1
ATOM 3886 N N . ILE B 1 14 ? 26.75 64.188 5.391 1 25.56 14 ILE B N 1
ATOM 3887 C CA . ILE B 1 14 ? 27.344 63.188 4.551 1 25.56 14 ILE B CA 1
ATOM 3888 C C . ILE B 1 14 ? 26.297 62.125 4.195 1 25.56 14 ILE B C 1
ATOM 3890 O O . ILE B 1 14 ? 25.781 61.438 5.078 1 25.56 14 ILE B O 1
ATOM 3894 N N . GLY B 1 15 ? 25.484 62.312 3.076 1 22.39 15 GLY B N 1
ATOM 3895 C CA . GLY B 1 15 ? 24.547 61.406 2.463 1 22.39 15 GLY B CA 1
ATOM 3896 C C . GLY B 1 15 ? 25.172 60.062 2.135 1 22.39 15 GLY B C 1
ATOM 3897 O O . GLY B 1 15 ? 26.156 59.969 1.379 1 22.39 15 GLY B O 1
ATOM 3898 N N . VAL B 1 16 ? 25.297 59.062 3.029 1 24.16 16 VAL B N 1
ATOM 3899 C CA . VAL B 1 16 ? 25.75 57.688 2.75 1 24.16 16 VAL B CA 1
ATOM 3900 C C . VAL B 1 16 ? 24.969 57.125 1.574 1 24.16 16 VAL B C 1
ATOM 3902 O O . VAL B 1 16 ? 23.734 57 1.642 1 24.16 16 VAL B O 1
ATOM 3905 N N . SER B 1 17 ? 25.375 57.281 0.318 1 24.62 17 SER B N 1
ATOM 3906 C CA . SER B 1 17 ? 24.891 56.625 -0.89 1 24.62 17 SER B CA 1
ATOM 3907 C C . SER B 1 17 ? 24.922 55.094 -0.745 1 24.62 17 SER B C 1
ATOM 3909 O O . SER B 1 17 ? 25.984 54.5 -0.795 1 24.62 17 SER B O 1
ATOM 3911 N N . ALA B 1 18 ? 24.125 54.469 0.101 1 26.8 18 ALA B N 1
ATOM 3912 C CA . ALA B 1 18 ? 23.984 53 -0.024 1 26.8 18 ALA B CA 1
ATOM 3913 C C . ALA B 1 18 ? 23.688 52.594 -1.467 1 26.8 18 ALA B C 1
ATOM 3915 O O . ALA B 1 18 ? 22.625 52.938 -2.004 1 26.8 18 ALA B O 1
ATOM 3916 N N . VAL B 1 19 ? 24.656 52.531 -2.357 1 25.98 19 VAL B N 1
ATOM 3917 C CA . VAL B 1 19 ? 24.594 51.969 -3.697 1 25.98 19 VAL B CA 1
ATOM 3918 C C . VAL B 1 19 ? 23.812 50.656 -3.66 1 25.98 19 VAL B C 1
ATOM 3920 O O . VAL B 1 19 ? 24.266 49.656 -3.066 1 25.98 19 VAL B O 1
ATOM 3923 N N . GLU B 1 20 ? 22.516 50.719 -3.611 1 27.61 20 GLU B N 1
ATOM 3924 C CA . GLU B 1 20 ? 21.641 49.594 -3.992 1 27.61 20 GLU B CA 1
ATOM 3925 C C . GLU B 1 20 ? 22.094 48.969 -5.301 1 27.61 20 GLU B C 1
ATOM 3927 O O . GLU B 1 20 ? 22.078 49.625 -6.348 1 27.61 20 GLU B O 1
ATOM 3932 N N . GLU B 1 21 ? 23.125 48.125 -5.215 1 29.81 21 GLU B N 1
ATOM 3933 C CA . GLU B 1 21 ? 23.547 47.406 -6.422 1 29.81 21 GLU B CA 1
ATOM 3934 C C . GLU B 1 21 ? 22.359 46.969 -7.254 1 29.81 21 GLU B C 1
ATOM 3936 O O . GLU B 1 21 ? 21.5 46.219 -6.77 1 29.81 21 GLU B O 1
ATOM 3941 N N . SER B 1 22 ? 21.953 47.688 -8.172 1 28.47 22 SER B N 1
ATOM 3942 C CA . SER B 1 22 ? 20.938 47.594 -9.211 1 28.47 22 SER B CA 1
ATOM 3943 C C . SER B 1 22 ? 21.016 46.25 -9.945 1 28.47 22 SER B C 1
ATOM 3945 O O . SER B 1 22 ? 22.047 45.938 -10.547 1 28.47 22 SER B O 1
ATOM 3947 N N . CYS B 1 23 ? 20.438 45.156 -9.352 1 31.62 23 CYS B N 1
ATOM 3948 C CA . CYS B 1 23 ? 20.25 43.969 -10.18 1 31.62 23 CYS B CA 1
ATOM 3949 C C . CYS B 1 23 ? 19.734 44.344 -11.562 1 31.62 23 CYS B C 1
ATOM 3951 O O . CYS B 1 23 ? 19.156 43.5 -12.258 1 31.62 23 CYS B O 1
ATOM 3953 N N . ASP B 1 24 ? 19.75 45.625 -11.977 1 28.62 24 ASP B N 1
ATOM 3954 C CA . ASP B 1 24 ? 19.25 46 -13.297 1 28.62 24 ASP B CA 1
ATOM 3955 C C . ASP B 1 24 ? 20.141 45.438 -14.406 1 28.62 24 ASP B C 1
ATOM 3957 O O . ASP B 1 24 ? 19.75 45.438 -15.57 1 28.62 24 ASP B O 1
ATOM 3961 N N . ARG B 1 25 ? 21.531 45.688 -14.5 1 29.3 25 ARG B N 1
ATOM 3962 C CA . ARG B 1 25 ? 22.203 46.25 -15.656 1 29.3 25 ARG B CA 1
ATOM 3963 C C . ARG B 1 25 ? 22.391 45.219 -16.766 1 29.3 25 ARG B C 1
ATOM 3965 O O . ARG B 1 25 ? 22.312 44.031 -16.5 1 29.3 25 ARG B O 1
ATOM 3972 N N . HIS B 1 26 ? 22.781 45.594 -18.188 1 27.05 26 HIS B N 1
ATOM 3973 C CA . HIS B 1 26 ? 23.016 45.188 -19.562 1 27.05 26 HIS B CA 1
ATOM 3974 C C . HIS B 1 26 ? 24.078 44.094 -19.641 1 27.05 26 HIS B C 1
ATOM 3976 O O . HIS B 1 26 ? 24.406 43.625 -20.734 1 27.05 26 HIS B O 1
ATOM 3982 N N . SER B 1 27 ? 25.172 44.156 -18.906 1 28.42 27 SER B N 1
ATOM 3983 C CA . SER B 1 27 ? 26.25 43.375 -19.484 1 28.42 27 SER B CA 1
ATOM 3984 C C . SER B 1 27 ? 25.922 41.906 -19.484 1 28.42 27 SER B C 1
ATOM 3986 O O . SER B 1 27 ? 25.094 41.438 -18.672 1 28.42 27 SER B O 1
ATOM 3988 N N . GLY B 1 28 ? 26.328 41 -20.5 1 26.84 28 GLY B N 1
ATOM 3989 C CA . GLY B 1 28 ? 26.078 39.625 -20.922 1 26.84 28 GLY B CA 1
ATOM 3990 C C . GLY B 1 28 ? 26.031 38.656 -19.766 1 26.84 28 GLY B C 1
ATOM 3991 O O . GLY B 1 28 ? 25.859 37.438 -19.984 1 26.84 28 GLY B O 1
ATOM 3992 N N . ILE B 1 29 ? 26.875 38.969 -18.766 1 29.22 29 ILE B N 1
ATOM 3993 C CA . ILE B 1 29 ? 27.031 37.906 -17.781 1 29.22 29 ILE B CA 1
ATOM 3994 C C . ILE B 1 29 ? 25.781 37.844 -16.891 1 29.22 29 ILE B C 1
ATOM 3996 O O . ILE B 1 29 ? 25.422 38.812 -16.234 1 29.22 29 ILE B O 1
ATOM 4000 N N . GLN B 1 30 ? 24.797 37.062 -17.234 1 26.53 30 GLN B N 1
ATOM 4001 C CA . GLN B 1 30 ? 23.562 36.688 -16.562 1 26.53 30 GLN B CA 1
ATOM 4002 C C . GLN B 1 30 ? 23.781 36.594 -15.055 1 26.53 30 GLN B C 1
ATOM 4004 O O . GLN B 1 30 ? 24.266 35.594 -14.547 1 26.53 30 GLN B O 1
ATOM 4009 N N . THR B 1 31 ? 24.312 37.75 -14.445 1 28.25 31 THR B N 1
ATOM 4010 C CA . THR B 1 31 ? 24.406 37.656 -12.992 1 28.25 31 THR B CA 1
ATOM 4011 C C . THR B 1 31 ? 23.047 37.344 -12.375 1 28.25 31 THR B C 1
ATOM 4013 O O . THR B 1 31 ? 22.062 38.062 -12.617 1 28.25 31 THR B O 1
ATOM 4016 N N . GLU B 1 32 ? 22.75 36.125 -12.047 1 29.41 32 GLU B N 1
ATOM 4017 C CA . GLU B 1 32 ? 21.641 35.5 -11.328 1 29.41 32 GLU B CA 1
ATOM 4018 C C . GLU B 1 32 ? 21.219 36.344 -10.133 1 29.41 32 GLU B C 1
ATOM 4020 O O . GLU B 1 32 ? 22.016 36.625 -9.242 1 29.41 32 GLU B O 1
ATOM 4025 N N . CYS B 1 33 ? 20.578 37.469 -10.312 1 29.03 33 CYS B N 1
ATOM 4026 C CA . CYS B 1 33 ? 20 38.219 -9.227 1 29.03 33 CYS B CA 1
ATOM 4027 C C . CYS B 1 33 ? 19.359 37.312 -8.188 1 29.03 33 CYS B C 1
ATOM 4029 O O . CYS B 1 33 ? 18.312 36.719 -8.422 1 29.03 33 CYS B O 1
ATOM 4031 N N . GLN B 1 34 ? 20.109 36.688 -7.395 1 29.73 34 GLN B N 1
ATOM 4032 C CA . GLN B 1 34 ? 19.766 35.844 -6.258 1 29.73 34 GLN B CA 1
ATOM 4033 C C . GLN B 1 34 ? 18.938 36.625 -5.23 1 29.73 34 GLN B C 1
ATOM 4035 O O . GLN B 1 34 ? 19.438 37.562 -4.625 1 29.73 34 GLN B O 1
ATOM 4040 N N . VAL B 1 35 ? 17.844 37.188 -5.48 1 31.44 35 VAL B N 1
ATOM 4041 C CA . VAL B 1 35 ? 17.141 37.625 -4.285 1 31.44 35 VAL B CA 1
ATOM 4042 C C . VAL B 1 35 ? 17.219 36.562 -3.203 1 31.44 35 VAL B C 1
ATOM 4044 O O . VAL B 1 35 ? 16.875 35.406 -3.438 1 31.44 35 VAL B O 1
ATOM 4047 N N . PRO B 1 36 ? 17.797 36.719 -2.062 1 32.75 36 PRO B N 1
ATOM 4048 C CA . PRO B 1 36 ? 18.031 35.688 -1.062 1 32.75 36 PRO B CA 1
ATOM 4049 C C . PRO B 1 36 ? 16.734 35.219 -0.389 1 32.75 36 PRO B C 1
ATOM 4051 O O . PRO B 1 36 ? 16.125 35.969 0.365 1 32.75 36 PRO B O 1
ATOM 4054 N N . PHE B 1 37 ? 15.508 35.094 -0.837 1 36.28 37 PHE B N 1
ATOM 4055 C CA . PHE B 1 37 ? 14.758 34.219 0.054 1 36.28 37 PHE B CA 1
ATOM 4056 C C . PHE B 1 37 ? 15.68 33.219 0.717 1 36.28 37 PHE B C 1
ATOM 4058 O O . PHE B 1 37 ? 16.344 32.438 0.034 1 36.28 37 PHE B O 1
ATOM 4065 N N . SER B 1 38 ? 16.188 33.531 1.647 1 42.59 38 SER B N 1
ATOM 4066 C CA . SER B 1 38 ? 17.203 32.688 2.297 1 42.59 38 SER B CA 1
ATOM 4067 C C . SER B 1 38 ? 16.719 31.266 2.504 1 42.59 38 SER B C 1
ATOM 4069 O O . SER B 1 38 ? 16.062 30.969 3.508 1 42.59 38 SER B O 1
ATOM 4071 N N . THR B 1 39 ? 15.898 30.594 1.573 1 55.53 39 THR B N 1
ATOM 4072 C CA . THR B 1 39 ? 16.062 29.156 1.728 1 55.53 39 THR B CA 1
ATOM 4073 C C . THR B 1 39 ? 17.5 28.797 2.074 1 55.53 39 THR B C 1
ATOM 4075 O O . THR B 1 39 ? 18.422 29.547 1.742 1 55.53 39 THR B O 1
ATOM 4078 N N . CYS B 1 40 ? 17.484 28.672 3.475 1 70.62 40 CYS B N 1
ATOM 4079 C CA . CYS B 1 40 ? 18.828 28.297 3.893 1 70.62 40 CYS B CA 1
ATOM 4080 C C . CYS B 1 40 ? 19.453 27.297 2.91 1 70.62 40 CYS B C 1
ATOM 4082 O O . CYS B 1 40 ? 20.219 26.422 3.303 1 70.62 40 CYS B O 1
ATOM 4084 N N . GLY B 1 41 ? 19 27.422 1.542 1 71.12 41 GLY B N 1
ATOM 4085 C CA . GLY B 1 41 ? 19.688 26.719 0.465 1 71.12 41 GLY B CA 1
ATOM 4086 C C . GLY B 1 41 ? 19.328 25.25 0.397 1 71.12 41 GLY B C 1
ATOM 4087 O O . GLY B 1 41 ? 20.016 24.469 -0.252 1 71.12 41 GLY B O 1
ATOM 4088 N N . TYR B 1 42 ? 18.172 24.875 1.083 1 82.62 42 TYR B N 1
ATOM 4089 C CA . TYR B 1 42 ? 17.859 23.453 1.044 1 82.62 42 TYR B CA 1
ATOM 4090 C C . TYR B 1 42 ? 17.141 23.078 -0.254 1 82.62 42 TYR B C 1
ATOM 4092 O O . TYR B 1 42 ? 16.688 23.969 -0.981 1 82.62 42 TYR B O 1
ATOM 4100 N N . THR B 1 43 ? 17.188 21.844 -0.623 1 78.88 43 THR B N 1
ATOM 4101 C CA . THR B 1 43 ? 16.422 21.281 -1.725 1 78.88 43 THR B CA 1
ATOM 4102 C C . THR B 1 43 ? 15.469 20.203 -1.217 1 78.88 43 THR B C 1
ATOM 4104 O O . THR B 1 43 ? 15.688 19.609 -0.157 1 78.88 43 THR B O 1
ATOM 4107 N N . LEU B 1 44 ? 14.352 20.094 -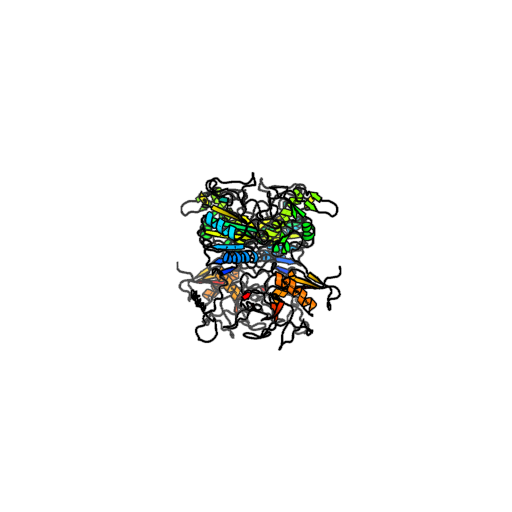1.951 1 79.62 44 LEU B N 1
ATOM 4108 C CA . LEU B 1 44 ? 13.328 19.125 -1.568 1 79.62 44 LEU B CA 1
ATOM 4109 C C . LEU B 1 44 ? 13.164 18.047 -2.645 1 79.62 44 LEU B C 1
ATOM 4111 O O . LEU B 1 44 ? 13.211 18.359 -3.838 1 79.62 44 LEU B O 1
ATOM 4115 N N . ARG B 1 45 ? 13.016 16.875 -2.215 1 83.62 45 ARG B N 1
ATOM 4116 C CA . ARG B 1 45 ? 12.672 15.766 -3.092 1 83.62 45 ARG B CA 1
ATOM 4117 C C . ARG B 1 45 ? 11.477 14.984 -2.547 1 83.62 45 ARG B C 1
ATOM 4119 O O . ARG B 1 45 ? 11.547 14.43 -1.445 1 83.62 45 ARG B O 1
ATOM 4126 N N . PRO B 1 46 ? 10.398 14.938 -3.322 1 83.94 46 PRO B N 1
ATOM 4127 C CA . PRO B 1 46 ? 9.25 14.164 -2.848 1 83.94 46 PRO B CA 1
ATOM 4128 C C . PRO B 1 46 ? 9.586 12.695 -2.584 1 83.94 46 PRO B C 1
ATOM 4130 O O . PRO B 1 46 ? 10.367 12.102 -3.328 1 83.94 46 PRO B O 1
ATOM 4133 N N . LEU B 1 47 ? 9.047 12.141 -1.541 1 90.69 47 LEU B N 1
ATOM 4134 C CA . LEU B 1 47 ? 9.297 10.75 -1.168 1 90.69 47 LEU B CA 1
ATOM 4135 C C . LEU B 1 47 ? 8.164 9.844 -1.662 1 90.69 47 LEU B C 1
ATOM 4137 O O . LEU B 1 47 ? 8.328 8.625 -1.745 1 90.69 47 LEU B O 1
ATOM 4141 N N . SER B 1 48 ? 6.984 10.391 -1.836 1 86 48 SER B N 1
ATOM 4142 C CA . SER B 1 48 ? 5.824 9.711 -2.404 1 86 48 SER B CA 1
ATOM 4143 C C . SER B 1 48 ? 5.02 10.648 -3.297 1 86 48 SER B C 1
ATOM 4145 O O . SER B 1 48 ? 5.344 11.828 -3.418 1 86 48 SER B O 1
ATOM 4147 N N . SER B 1 49 ? 3.992 10.125 -3.922 1 76.19 49 SER B N 1
ATOM 4148 C CA . SER B 1 49 ? 3.178 10.938 -4.816 1 76.19 49 SER B CA 1
ATOM 4149 C C . SER B 1 49 ? 2.254 11.867 -4.031 1 76.19 49 SER B C 1
ATOM 4151 O O . SER B 1 49 ? 1.809 12.891 -4.547 1 76.19 49 SER B O 1
ATOM 4153 N N . LYS B 1 50 ? 2.027 11.57 -2.76 1 80.44 50 LYS B N 1
ATOM 4154 C CA . LYS B 1 50 ? 0.989 12.297 -2.037 1 80.44 50 LYS B CA 1
ATOM 4155 C C . LYS B 1 50 ? 1.582 13.102 -0.886 1 80.44 50 LYS B C 1
ATOM 4157 O O . LYS B 1 50 ? 1.032 14.133 -0.496 1 80.44 50 LYS B O 1
ATOM 4162 N N . PHE B 1 51 ? 2.713 12.547 -0.308 1 89.12 51 PHE B N 1
ATOM 4163 C CA . PHE B 1 51 ? 3.207 13.195 0.899 1 89.12 51 PHE B CA 1
ATOM 4164 C C . PHE B 1 51 ? 4.66 12.828 1.158 1 89.12 51 PHE B C 1
ATOM 4166 O O . PHE B 1 51 ? 5.184 11.891 0.552 1 89.12 51 PHE B O 1
ATOM 4173 N N . GLY B 1 52 ? 5.32 13.617 1.949 1 92.5 52 GLY B N 1
ATOM 4174 C CA . GLY B 1 52 ? 6.695 13.383 2.357 1 92.5 52 GLY B CA 1
ATOM 4175 C C . GLY B 1 52 ? 7.711 13.992 1.412 1 92.5 52 GLY B C 1
ATOM 4176 O O . GLY B 1 52 ? 7.523 13.969 0.194 1 92.5 52 GLY B O 1
ATOM 4177 N N . ALA B 1 53 ? 8.703 14.555 2 1 89.62 53 ALA B N 1
ATOM 4178 C CA . ALA B 1 53 ? 9.812 15.07 1.197 1 89.62 53 ALA B CA 1
ATOM 4179 C C . ALA B 1 53 ? 11.133 14.945 1.946 1 89.62 53 ALA B C 1
ATOM 4181 O O . ALA B 1 53 ? 11.18 15.094 3.17 1 89.62 53 ALA B O 1
ATOM 4182 N N . GLU B 1 54 ? 12.133 14.641 1.215 1 93.5 54 GLU B N 1
ATOM 4183 C CA . GLU B 1 54 ? 13.492 14.68 1.738 1 93.5 54 GLU B CA 1
ATOM 4184 C C . GLU B 1 54 ? 14.109 16.062 1.571 1 93.5 54 GLU B C 1
ATOM 4186 O O . GLU B 1 54 ? 13.992 16.672 0.507 1 93.5 54 GLU B O 1
ATOM 4191 N N . VAL B 1 55 ? 14.625 16.484 2.664 1 91.56 55 VAL B N 1
ATOM 4192 C CA . VAL B 1 55 ? 15.289 17.781 2.641 1 91.56 55 VAL B CA 1
ATOM 4193 C C . VAL B 1 55 ? 16.812 17.578 2.613 1 91.56 55 VAL B C 1
ATOM 4195 O O . VAL B 1 55 ? 17.359 16.891 3.473 1 91.56 55 VAL B O 1
ATOM 4198 N N . THR B 1 56 ? 17.422 18.172 1.653 1 89.06 56 THR B N 1
ATOM 4199 C CA . THR B 1 56 ? 18.875 18.094 1.561 1 89.06 56 THR B CA 1
ATOM 4200 C C . THR B 1 56 ? 19.484 19.5 1.527 1 89.06 56 THR B C 1
ATOM 4202 O O . THR B 1 56 ? 18.797 20.469 1.186 1 89.06 56 THR B O 1
ATOM 4205 N N . GLY B 1 57 ? 20.734 19.594 2.021 1 88.06 57 GLY B N 1
ATOM 4206 C CA . GLY B 1 57 ? 21.453 20.859 1.924 1 88.06 57 GLY B CA 1
ATOM 4207 C C . GLY B 1 57 ? 21.203 21.781 3.098 1 88.06 57 GLY B C 1
ATOM 4208 O O . GLY B 1 57 ? 21.328 23 2.971 1 88.06 57 GLY B O 1
ATOM 4209 N N . VAL B 1 58 ? 20.781 21.234 4.16 1 92.5 58 VAL B N 1
ATOM 4210 C CA . VAL B 1 58 ? 20.531 22.062 5.332 1 92.5 58 VAL B CA 1
ATOM 4211 C C . VAL B 1 58 ? 21.172 21.422 6.562 1 92.5 58 VAL B C 1
ATOM 4213 O O . VAL B 1 58 ? 21.156 20.188 6.703 1 92.5 58 VAL B O 1
ATOM 4216 N N . ASP B 1 59 ? 21.797 22.188 7.324 1 95.38 59 ASP B N 1
ATOM 4217 C CA . ASP B 1 59 ? 22.297 21.828 8.641 1 95.38 59 ASP B CA 1
ATOM 4218 C C . ASP B 1 59 ? 21.406 22.375 9.75 1 95.38 59 ASP B C 1
ATOM 4220 O O . ASP B 1 59 ? 21.391 23.578 10 1 95.38 59 ASP B O 1
ATOM 4224 N N . LEU B 1 60 ? 20.734 21.484 10.492 1 96.88 60 LEU B N 1
ATOM 4225 C CA . LEU B 1 60 ? 19.703 21.875 11.438 1 96.88 60 LEU B CA 1
ATOM 4226 C C . LEU B 1 60 ? 20.312 22.562 12.656 1 96.88 60 LEU B C 1
ATOM 4228 O O . LEU B 1 60 ? 19.609 23.234 13.414 1 96.88 60 LEU B O 1
ATOM 4232 N N . THR B 1 61 ? 21.594 22.438 12.852 1 95.88 61 THR B N 1
ATOM 4233 C CA . THR B 1 61 ? 22.266 23.078 13.977 1 95.88 61 THR B CA 1
ATOM 4234 C C . THR B 1 61 ? 22.453 24.578 13.727 1 95.88 61 THR B C 1
ATOM 4236 O O . THR B 1 61 ? 22.719 25.344 14.648 1 95.88 61 THR B O 1
ATOM 4239 N N . THR B 1 62 ? 22.281 25.031 12.5 1 92.88 62 THR B N 1
ATOM 4240 C CA . THR B 1 62 ? 22.578 26.406 12.148 1 92.88 62 THR B CA 1
ATOM 4241 C C . THR B 1 62 ? 21.344 27.125 11.625 1 92.88 62 THR B C 1
ATOM 4243 O O . THR B 1 62 ? 21.422 28.266 11.172 1 92.88 62 THR B O 1
ATOM 4246 N N . VAL B 1 63 ? 20.297 26.469 11.727 1 92.94 63 VAL B N 1
ATOM 4247 C CA . VAL B 1 63 ? 19.047 27.016 11.18 1 92.94 63 VAL B CA 1
ATOM 4248 C C . VAL B 1 63 ? 18.594 28.203 12.023 1 92.94 63 VAL B C 1
ATOM 4250 O O . VAL B 1 63 ? 18.609 28.141 13.258 1 92.94 63 VAL B O 1
ATOM 4253 N N . ASN B 1 64 ? 18.25 29.297 11.352 1 88.94 64 ASN B N 1
ATOM 4254 C CA . ASN B 1 64 ? 17.656 30.453 12.031 1 88.94 64 ASN B CA 1
ATOM 4255 C C . ASN B 1 64 ? 16.125 30.422 11.914 1 88.94 64 ASN B C 1
ATOM 4257 O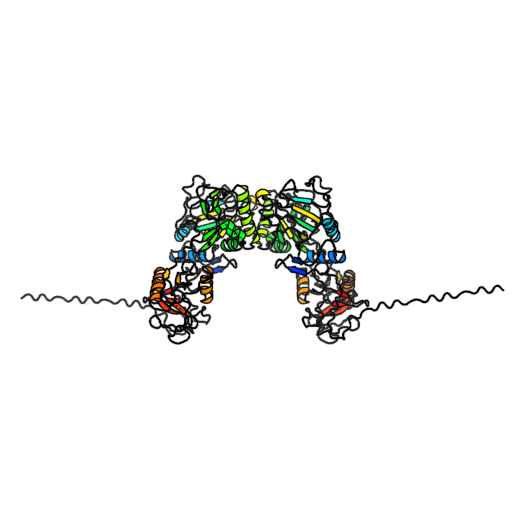 O . ASN B 1 64 ? 15.555 29.5 11.352 1 88.94 64 ASN B O 1
ATOM 4261 N N . GLN B 1 65 ? 15.508 31.438 12.445 1 87 65 GLN B N 1
ATOM 4262 C CA . GLN B 1 65 ? 14.055 31.438 12.531 1 87 65 GLN B CA 1
ATOM 4263 C C . GLN B 1 65 ? 13.414 31.484 11.148 1 87 65 GLN B C 1
ATOM 4265 O O . GLN B 1 65 ? 12.422 30.797 10.891 1 87 65 GLN B O 1
ATOM 4270 N N . SER B 1 66 ? 14.008 32.25 10.305 1 76.88 66 SER B N 1
ATOM 4271 C CA . SER B 1 66 ? 13.453 32.375 8.961 1 76.88 66 SER B CA 1
ATOM 4272 C C . SER B 1 66 ? 13.477 31.047 8.219 1 76.88 66 SER B C 1
ATOM 4274 O O . SER B 1 66 ? 12.484 30.656 7.598 1 76.88 66 SER B O 1
ATOM 4276 N N . CYS B 1 67 ? 14.602 30.422 8.336 1 83.44 67 CYS B N 1
ATOM 4277 C CA . CYS B 1 67 ? 14.734 29.109 7.707 1 83.44 67 CYS B CA 1
ATOM 4278 C C . CYS B 1 67 ? 13.781 28.094 8.344 1 83.44 67 CYS B C 1
ATOM 4280 O O . CYS B 1 67 ? 13.141 27.312 7.637 1 83.44 67 CYS B O 1
ATOM 4282 N N . ALA B 1 68 ? 13.688 28.141 9.625 1 89.88 68 ALA B N 1
ATOM 4283 C CA . ALA B 1 68 ? 12.789 27.234 10.336 1 89.88 68 ALA B CA 1
ATOM 4284 C C . ALA B 1 68 ? 11.336 27.453 9.914 1 89.88 68 ALA B C 1
ATOM 4286 O O . ALA B 1 68 ? 10.578 26.484 9.773 1 89.88 68 ALA B O 1
ATOM 4287 N N . ASP B 1 69 ? 10.984 28.688 9.75 1 82.75 69 ASP B N 1
ATOM 4288 C CA . ASP B 1 69 ? 9.633 29 9.297 1 82.75 69 ASP B CA 1
ATOM 4289 C C . ASP B 1 69 ? 9.359 28.406 7.918 1 82.75 69 ASP B C 1
ATOM 4291 O O . ASP B 1 69 ? 8.273 27.891 7.664 1 82.75 69 ASP B O 1
ATOM 4295 N N . ALA B 1 70 ? 10.352 28.484 7.082 1 77.12 70 ALA B N 1
ATOM 4296 C CA . ALA B 1 70 ? 10.219 27.906 5.75 1 77.12 70 ALA B CA 1
ATOM 4297 C C . ALA B 1 70 ? 10.062 26.391 5.828 1 77.12 70 ALA B C 1
ATOM 4299 O O . ALA B 1 70 ? 9.203 25.812 5.16 1 77.12 70 ALA B O 1
ATOM 4300 N N . LEU B 1 71 ? 10.875 25.75 6.648 1 87.38 71 LEU B N 1
ATOM 4301 C CA . LEU B 1 71 ? 10.812 24.312 6.816 1 87.38 71 LEU B CA 1
ATOM 4302 C C . LEU B 1 71 ? 9.484 23.891 7.426 1 87.38 71 LEU B C 1
ATOM 4304 O O . LEU B 1 71 ? 8.938 22.828 7.078 1 87.38 71 LEU B O 1
ATOM 4308 N N . LYS B 1 72 ? 9.031 24.719 8.32 1 88.56 72 LYS B N 1
ATOM 4309 C CA . LYS B 1 72 ? 7.715 24.469 8.898 1 88.56 72 LYS B CA 1
ATOM 4310 C C . LYS B 1 72 ? 6.629 24.453 7.828 1 88.56 72 LYS B C 1
ATOM 4312 O O . LYS B 1 72 ? 5.758 23.578 7.824 1 88.56 72 LYS B O 1
ATOM 4317 N N . GLN B 1 73 ? 6.711 25.359 6.992 1 80 73 GLN B N 1
ATOM 4318 C CA . GLN B 1 73 ? 5.742 25.422 5.906 1 80 73 GLN B CA 1
ATOM 4319 C C . GLN B 1 73 ? 5.852 24.203 4.992 1 80 73 GLN B C 1
ATOM 4321 O O . GLN B 1 73 ? 4.836 23.656 4.566 1 80 73 GLN B O 1
ATOM 4326 N N . GLU B 1 74 ? 7.125 23.812 4.723 1 81.81 74 GLU B N 1
ATOM 4327 C CA . GLU B 1 74 ? 7.332 22.609 3.924 1 81.81 74 GLU B CA 1
ATOM 4328 C C . GLU B 1 74 ? 6.73 21.391 4.605 1 81.81 74 GLU B C 1
ATOM 4330 O O . GLU B 1 74 ? 6.117 20.547 3.947 1 81.81 74 GLU B O 1
ATOM 4335 N N . ALA B 1 75 ? 6.855 21.344 5.883 1 91.06 75 ALA B N 1
ATOM 4336 C CA . ALA B 1 75 ? 6.352 20.203 6.648 1 91.06 75 ALA B CA 1
ATOM 4337 C C . ALA B 1 75 ? 4.828 20.141 6.59 1 91.06 75 ALA B C 1
ATOM 4339 O O . ALA B 1 75 ? 4.25 19.047 6.578 1 91.06 75 ALA B O 1
ATOM 4340 N N . LEU B 1 76 ? 4.223 21.312 6.629 1 85.81 76 LEU B N 1
ATOM 4341 C CA . LEU B 1 76 ? 2.77 21.344 6.516 1 85.81 76 LEU B CA 1
ATOM 4342 C C . LEU B 1 76 ? 2.32 20.938 5.117 1 85.81 76 LEU B C 1
ATOM 4344 O O . LEU B 1 76 ? 1.336 20.203 4.969 1 85.81 76 LEU B O 1
ATOM 4348 N N . MET B 1 77 ? 3.062 21.266 4.148 1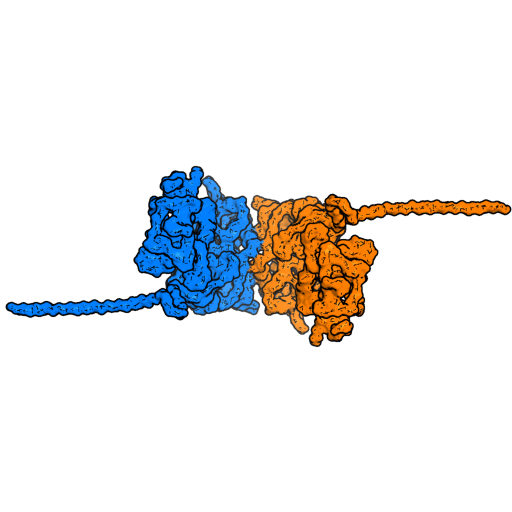 77.38 77 MET B N 1
ATOM 4349 C CA . MET B 1 77 ? 2.703 20.984 2.766 1 77.38 77 MET B CA 1
ATOM 4350 C C . MET B 1 77 ? 2.936 19.5 2.443 1 77.38 77 MET B C 1
ATOM 4352 O O . MET B 1 77 ? 2.07 18.844 1.862 1 77.38 77 MET B O 1
ATOM 4356 N N . TYR B 1 78 ? 4.125 19.031 2.814 1 85.44 78 TYR B N 1
ATOM 4357 C CA . TYR B 1 78 ? 4.492 17.672 2.48 1 85.44 78 TYR B CA 1
ATOM 4358 C C . TYR B 1 78 ? 4.031 16.703 3.564 1 85.44 78 TYR B C 1
ATOM 4360 O O . TYR B 1 78 ? 4.133 15.484 3.404 1 85.44 78 TYR B O 1
ATOM 4368 N N . ARG B 1 79 ? 3.506 17.297 4.684 1 93.06 79 ARG B N 1
ATOM 4369 C CA . ARG B 1 79 ? 2.889 16.547 5.77 1 93.06 79 ARG B CA 1
ATOM 4370 C C . ARG B 1 79 ? 3.943 15.844 6.625 1 93.06 79 ARG B C 1
ATOM 4372 O O . ARG B 1 79 ? 3.713 15.578 7.805 1 93.06 79 ARG B O 1
ATOM 4379 N N . PHE B 1 80 ? 5.109 15.508 6.059 1 96.38 80 PHE B N 1
ATOM 4380 C CA . PHE B 1 80 ? 6.301 15.203 6.844 1 96.38 80 PHE B CA 1
ATOM 4381 C C . PHE B 1 80 ? 7.562 15.445 6.023 1 96.38 80 PHE B C 1
ATOM 4383 O O . PHE B 1 80 ? 7.516 15.469 4.793 1 96.38 80 PHE B O 1
ATOM 4390 N N . LEU B 1 81 ? 8.68 15.648 6.727 1 96.5 81 LEU B N 1
ATOM 4391 C CA . LEU B 1 81 ? 9.984 15.859 6.113 1 96.5 81 LEU B CA 1
ATOM 4392 C C . LEU B 1 81 ? 11.008 14.875 6.664 1 96.5 81 LEU B C 1
ATOM 4394 O O . LEU B 1 81 ? 10.938 14.484 7.832 1 96.5 81 LEU B O 1
ATOM 4398 N N . LEU B 1 82 ? 11.883 14.445 5.805 1 98.5 82 LEU B N 1
ATOM 4399 C CA . LEU B 1 82 ? 13.039 13.625 6.164 1 98.5 82 LEU B CA 1
ATOM 4400 C C . LEU B 1 82 ? 14.336 14.398 5.965 1 98.5 82 LEU B C 1
ATOM 4402 O O . LEU B 1 82 ? 14.602 14.914 4.879 1 98.5 82 LEU B O 1
ATOM 4406 N N . PHE B 1 83 ? 15.086 14.578 7.035 1 98.19 83 PHE B N 1
ATOM 4407 C CA . PHE B 1 83 ? 16.438 15.133 6.98 1 98.19 83 PHE B CA 1
ATOM 4408 C C . PHE B 1 83 ? 17.484 14.039 7.137 1 98.19 83 PHE B C 1
ATOM 4410 O O . PHE B 1 83 ? 17.422 13.242 8.078 1 98.19 83 PHE B O 1
ATOM 4417 N N . ARG B 1 84 ? 18.406 14 6.238 1 96.25 84 ARG B N 1
ATOM 4418 C CA . ARG B 1 84 ? 19.453 12.984 6.301 1 96.25 84 ARG B CA 1
ATOM 4419 C C . ARG B 1 84 ? 20.75 13.562 6.859 1 96.25 84 ARG B C 1
ATOM 4421 O O . ARG B 1 84 ? 21 14.766 6.766 1 96.25 84 ARG B O 1
ATOM 4428 N N . ASP B 1 85 ? 21.5 12.719 7.488 1 96 85 ASP B N 1
ATOM 4429 C CA . ASP B 1 85 ? 22.891 12.961 7.883 1 96 85 ASP B CA 1
ATOM 4430 C C . ASP B 1 85 ? 22.984 14.195 8.781 1 96 85 ASP B C 1
ATOM 4432 O O . ASP B 1 85 ? 23.797 15.086 8.523 1 96 85 ASP B O 1
ATOM 4436 N N . GLN B 1 86 ? 22.094 14.242 9.727 1 97.88 86 GLN B N 1
ATOM 4437 C CA . GLN B 1 86 ? 22.141 15.312 10.727 1 97.88 86 GLN B CA 1
ATOM 4438 C C . GLN B 1 86 ? 22.922 14.875 11.961 1 97.88 86 GLN B C 1
ATOM 4440 O O . GLN B 1 86 ? 22.734 13.758 12.453 1 97.88 86 GLN B O 1
ATOM 4445 N N . ASP B 1 87 ? 23.797 15.672 12.359 1 97 87 ASP B N 1
ATOM 4446 C CA . ASP B 1 87 ? 24.516 15.43 13.609 1 97 87 ASP B CA 1
ATOM 4447 C C . ASP B 1 87 ? 23.984 16.328 14.727 1 97 87 ASP B C 1
ATOM 4449 O O . ASP B 1 87 ? 24.484 17.438 14.93 1 97 87 ASP B O 1
ATOM 4453 N N . LEU B 1 88 ? 23.094 15.75 15.523 1 97.94 88 LEU B N 1
ATOM 4454 C CA . LEU B 1 88 ? 22.391 16.578 16.516 1 97.94 88 LEU B CA 1
ATOM 4455 C C . LEU B 1 88 ? 22.672 16.078 17.922 1 97.94 88 LEU B C 1
ATOM 4457 O O . LEU B 1 88 ? 22.562 14.875 18.188 1 97.94 88 LEU B O 1
ATOM 4461 N N . THR B 1 89 ? 23.047 17.031 18.75 1 97.38 89 THR B N 1
ATOM 4462 C CA . THR B 1 89 ? 22.906 16.781 20.188 1 97.38 89 THR B CA 1
ATOM 4463 C C . THR B 1 89 ? 21.453 16.953 20.625 1 97.38 89 THR B C 1
ATOM 4465 O O . THR B 1 89 ? 20.625 17.469 19.859 1 97.38 89 THR B O 1
ATOM 4468 N N . TRP B 1 90 ? 21.141 16.391 21.844 1 96.31 90 TRP B N 1
ATOM 4469 C CA . TRP B 1 90 ? 19.781 16.547 22.312 1 96.31 90 TRP B CA 1
ATOM 4470 C C . TRP B 1 90 ? 19.406 18.016 22.469 1 96.31 90 TRP B C 1
ATOM 4472 O O . TRP B 1 90 ? 18.266 18.406 22.234 1 96.31 90 TRP B O 1
ATOM 4482 N N . GLN B 1 91 ? 20.344 18.906 22.828 1 97.88 91 GLN B N 1
ATOM 4483 C CA . GLN B 1 91 ? 20.109 20.344 22.969 1 97.88 91 GLN B CA 1
ATOM 4484 C C . GLN B 1 91 ? 19.781 20.969 21.609 1 97.88 91 GLN B C 1
ATOM 4486 O O . GLN B 1 91 ? 18.891 21.828 21.516 1 97.88 91 GLN B O 1
ATOM 4491 N N . GLU B 1 92 ? 20.547 20.562 20.672 1 98.12 92 GLU B N 1
ATOM 4492 C CA . GLU B 1 92 ? 20.328 21.094 19.344 1 98.12 92 GLU B CA 1
ATOM 4493 C C . GLU B 1 92 ? 18.984 20.656 18.781 1 98.12 92 GLU B C 1
ATOM 4495 O O . GLU B 1 92 ? 18.312 21.422 18.094 1 98.12 92 GLU B O 1
ATOM 4500 N N . GLN B 1 93 ? 18.547 19.391 19.047 1 98.25 93 GLN B N 1
ATOM 4501 C CA . GLN B 1 93 ? 17.219 18.938 18.641 1 98.25 93 GLN B CA 1
ATOM 4502 C C . GLN B 1 93 ? 16.125 19.781 19.297 1 98.25 93 GLN B C 1
ATOM 4504 O O . GLN B 1 93 ? 15.172 20.188 18.641 1 98.25 93 GLN B O 1
ATOM 4509 N N . ILE B 1 94 ? 16.297 20.047 20.578 1 97.44 94 ILE B N 1
ATOM 4510 C CA . ILE B 1 94 ? 15.32 20.844 21.297 1 97.44 94 ILE B CA 1
ATOM 4511 C C . ILE B 1 94 ? 15.305 22.266 20.719 1 97.44 94 ILE B C 1
ATOM 4513 O O . ILE B 1 94 ? 14.234 22.875 20.578 1 97.44 94 ILE B O 1
ATOM 4517 N N . LYS B 1 95 ? 16.5 22.797 20.422 1 97.94 95 LYS B N 1
ATOM 4518 C CA . LYS B 1 95 ? 16.578 24.125 19.844 1 97.94 95 LYS B CA 1
ATOM 4519 C C . LYS B 1 95 ? 15.805 24.203 18.531 1 97.94 95 LYS B C 1
ATOM 4521 O O . LYS B 1 95 ? 15.031 25.141 18.312 1 97.94 95 LYS B O 1
ATOM 4526 N N . PHE B 1 96 ? 16.078 23.25 17.672 1 98.12 96 PHE B N 1
ATOM 4527 C CA . PHE B 1 96 ? 15.367 23.234 16.406 1 98.12 96 PHE B CA 1
ATOM 4528 C C . PHE B 1 96 ? 13.867 23.062 16.625 1 98.12 96 PHE B C 1
ATOM 4530 O O . PHE B 1 96 ? 13.062 23.719 15.953 1 98.12 96 PHE B O 1
ATOM 4537 N N . THR B 1 97 ? 13.43 22.141 17.531 1 98.38 97 THR B N 1
ATOM 4538 C CA . THR B 1 97 ? 12.023 21.938 17.859 1 98.38 97 THR B CA 1
ATOM 4539 C C . THR B 1 97 ? 11.383 23.25 18.312 1 98.38 97 THR B C 1
ATOM 4541 O O . THR B 1 97 ? 10.273 23.578 17.891 1 98.38 97 THR B O 1
ATOM 4544 N N . ASN B 1 98 ? 12.117 24.016 19.062 1 97.5 98 ASN B N 1
ATOM 4545 C CA . ASN B 1 98 ? 11.625 25.297 19.578 1 97.5 98 ASN B CA 1
ATOM 4546 C C . ASN B 1 98 ? 11.43 26.312 18.469 1 97.5 98 ASN B C 1
ATOM 4548 O O . ASN B 1 98 ? 10.578 27.203 18.578 1 97.5 98 ASN B O 1
ATOM 4552 N N . LEU B 1 99 ? 12.25 26.281 17.438 1 96.44 99 LEU B N 1
ATOM 4553 C CA . LEU B 1 99 ? 12.102 27.188 16.312 1 96.44 99 LEU B CA 1
ATOM 4554 C C . LEU B 1 99 ? 10.812 26.906 15.555 1 96.44 99 LEU B C 1
ATOM 4556 O O . LEU B 1 99 ? 10.281 27.797 14.875 1 96.44 99 LEU B O 1
ATOM 4560 N N . LEU B 1 100 ? 10.305 25.688 15.695 1 95.94 100 LEU B N 1
ATOM 4561 C CA . LEU B 1 100 ? 9.102 25.297 14.961 1 95.94 100 LEU B CA 1
ATOM 4562 C C . LEU B 1 100 ? 7.848 25.625 15.758 1 95.94 100 LEU B C 1
ATOM 4564 O O . LEU B 1 100 ? 6.75 25.703 15.195 1 95.94 100 LEU B O 1
ATOM 4568 N N . GLY B 1 101 ? 7.941 25.734 17.016 1 95.75 101 GLY B N 1
ATOM 4569 C CA . GLY B 1 101 ? 6.832 26.016 17.922 1 95.75 101 GLY B CA 1
ATOM 4570 C C . GLY B 1 101 ? 7.133 25.688 19.359 1 95.75 101 GLY B C 1
ATOM 4571 O O . GLY B 1 101 ? 8.258 25.312 19.703 1 95.75 101 GLY B O 1
ATOM 4572 N N . ALA B 1 102 ? 6.082 25.828 20.25 1 95.69 102 ALA B N 1
ATOM 4573 C CA . ALA B 1 102 ? 6.25 25.547 21.672 1 95.69 102 ALA B CA 1
ATOM 4574 C C . ALA B 1 102 ? 6.535 24.078 21.922 1 95.69 102 ALA B C 1
ATOM 4576 O O . ALA B 1 102 ? 5.742 23.203 21.531 1 95.69 102 ALA B O 1
ATOM 4577 N N . VAL B 1 103 ? 7.641 23.766 22.609 1 95.75 103 VAL B N 1
ATOM 4578 C CA . VAL B 1 103 ? 8.07 22.391 22.859 1 95.75 103 VAL B CA 1
ATOM 4579 C C . VAL B 1 103 ? 7.211 21.766 23.969 1 95.75 103 VAL B C 1
ATOM 4581 O O . VAL B 1 103 ? 6.949 22.406 24.984 1 95.75 103 VAL B O 1
ATOM 4584 N N . PHE B 1 104 ? 6.777 20.562 23.672 1 92.25 104 PHE B N 1
ATOM 4585 C CA . PHE B 1 104 ? 6.027 19.812 24.672 1 92.25 104 PHE B CA 1
ATOM 4586 C C . PHE B 1 104 ? 6.961 19.25 25.734 1 92.25 104 PHE B C 1
ATOM 4588 O O . PHE B 1 104 ? 8.047 18.766 25.422 1 92.25 104 PHE B O 1
ATOM 4595 N N . SER B 1 105 ? 6.598 19.547 26.922 1 83.31 105 SER B N 1
ATOM 4596 C CA . SER B 1 105 ? 7.363 19 28.031 1 83.31 105 SER B CA 1
ATOM 4597 C C . SER B 1 105 ? 6.543 17.984 28.812 1 83.31 105 SER B C 1
ATOM 4599 O O . SER B 1 105 ? 5.391 18.25 29.172 1 83.31 105 SER B O 1
ATOM 4601 N N . GLU B 1 106 ? 6.898 16.734 28.656 1 64 106 GLU B N 1
ATOM 4602 C CA . GLU B 1 106 ? 6.199 15.617 29.312 1 64 106 GLU B CA 1
ATOM 4603 C C . GLU B 1 106 ? 6.18 15.781 30.828 1 64 106 GLU B C 1
ATOM 4605 O O . GLU B 1 106 ? 5.816 14.859 31.547 1 64 106 GLU B O 1
ATOM 4610 N N . THR B 1 107 ? 6.637 16.859 31.391 1 52.53 107 THR B N 1
ATOM 4611 C CA . THR B 1 107 ? 6.781 16.875 32.844 1 52.53 107 THR B CA 1
ATOM 4612 C C . THR B 1 107 ? 5.488 16.438 33.531 1 52.53 107 THR B C 1
ATOM 4614 O O . THR B 1 107 ? 5.508 15.953 34.656 1 52.53 107 THR B O 1
ATOM 4617 N N . SER B 1 108 ? 4.355 16.734 32.969 1 45 108 SER B N 1
ATOM 4618 C CA . SER B 1 108 ? 3.205 16.75 33.875 1 45 108 SER B CA 1
ATOM 4619 C C . SER B 1 108 ? 2.561 15.375 33.969 1 45 108 SER B C 1
ATOM 4621 O O . SER B 1 108 ? 1.649 15.156 34.75 1 45 108 SER B O 1
ATOM 4623 N N . SER B 1 109 ? 2.701 14.523 32.906 1 46.41 109 SER B N 1
ATOM 4624 C CA . SER B 1 109 ? 1.803 13.391 33.094 1 46.41 109 SER B CA 1
ATOM 4625 C C . SER B 1 109 ? 2.463 12.289 33.906 1 46.41 109 SER B C 1
ATOM 4627 O O . SER B 1 109 ? 3.58 11.867 33.625 1 46.41 109 SER B O 1
ATOM 4629 N N . LEU B 1 110 ? 2.232 12.125 35.094 1 46.5 110 LEU B N 1
ATOM 4630 C CA . LEU B 1 110 ? 2.609 11.094 36.062 1 46.5 110 LEU B CA 1
ATOM 4631 C C . LEU B 1 110 ? 2.744 9.734 35.375 1 46.5 110 LEU B C 1
ATOM 4633 O O . LEU B 1 110 ? 3.426 8.844 35.906 1 46.5 110 LEU B O 1
ATOM 4637 N N . ARG B 1 111 ? 2.121 9.555 34.281 1 50.34 111 ARG B N 1
ATOM 4638 C CA . ARG B 1 111 ? 2.047 8.172 33.812 1 50.34 111 ARG B CA 1
ATOM 4639 C C . ARG B 1 111 ? 2.895 7.973 32.562 1 50.34 111 ARG B C 1
ATOM 4641 O O . ARG B 1 111 ? 2.85 6.91 31.938 1 50.34 111 ARG B O 1
ATOM 4648 N N . ARG B 1 112 ? 3.738 8.984 32.344 1 61.84 112 ARG B N 1
ATOM 4649 C CA . ARG B 1 112 ? 4.504 8.672 31.141 1 61.84 112 ARG B CA 1
ATOM 4650 C C . ARG B 1 112 ? 5.859 8.07 31.5 1 61.84 112 ARG B C 1
ATOM 4652 O O . ARG B 1 112 ? 6.539 8.555 32.406 1 61.84 112 ARG B O 1
ATOM 4659 N N . PRO B 1 113 ? 6.215 7.059 30.734 1 68.62 113 PRO B N 1
ATOM 4660 C CA . PRO B 1 113 ? 7.496 6.414 31.016 1 68.62 113 PRO B CA 1
ATOM 4661 C C . PRO B 1 113 ? 8.688 7.344 30.797 1 68.62 113 PRO B C 1
ATOM 4663 O O . PRO B 1 113 ? 8.648 8.203 29.922 1 68.62 113 PRO B O 1
ATOM 4666 N N . PHE B 1 114 ? 9.531 7.402 31.797 1 81 114 PHE B N 1
ATOM 4667 C CA . PHE B 1 114 ? 10.758 8.188 31.766 1 81 114 PHE B CA 1
ATOM 4668 C C . PHE B 1 114 ? 11.984 7.281 31.906 1 81 114 PHE B C 1
ATOM 4670 O O . PHE B 1 114 ? 11.977 6.348 32.719 1 81 114 PHE B O 1
ATOM 4677 N N . HIS B 1 115 ? 12.914 7.582 30.984 1 90.31 115 HIS B N 1
ATOM 4678 C CA . HIS B 1 115 ? 14.164 6.84 31.078 1 90.31 115 HIS B CA 1
ATOM 4679 C C . HIS B 1 115 ? 15.234 7.66 31.797 1 90.31 115 HIS B C 1
ATOM 4681 O O . HIS B 1 115 ? 15.359 8.867 31.562 1 90.31 115 HIS B O 1
ATOM 4687 N N . PRO B 1 116 ? 16.016 7.027 32.562 1 90.81 116 PRO B N 1
ATOM 4688 C CA . PRO B 1 116 ? 17.016 7.758 33.344 1 90.81 116 PRO B CA 1
ATOM 4689 C C . PRO B 1 116 ? 18.047 8.477 32.469 1 90.81 116 PRO B C 1
ATOM 4691 O O . PRO B 1 116 ? 18.609 9.492 32.906 1 90.81 116 PRO B O 1
ATOM 4694 N N . LYS B 1 117 ? 18.312 7.969 31.312 1 93.38 117 LYS B N 1
ATOM 4695 C CA . LYS B 1 117 ? 19.328 8.57 30.453 1 93.38 117 LYS B CA 1
ATOM 4696 C C . LYS B 1 117 ? 18.781 9.805 29.734 1 93.38 117 LYS B C 1
ATOM 4698 O O . LYS B 1 117 ? 19.531 10.539 29.094 1 93.38 117 LYS B O 1
ATOM 4703 N N . THR B 1 118 ? 17.5 9.977 29.828 1 92.75 118 THR B N 1
ATOM 4704 C CA . THR B 1 118 ? 16.922 11.156 29.188 1 92.75 118 THR B CA 1
ATOM 4705 C C . THR B 1 118 ? 17.359 12.43 29.922 1 92.75 118 THR B C 1
ATOM 4707 O O . THR B 1 118 ? 17.062 12.617 31.094 1 92.75 118 THR B O 1
ATOM 4710 N N . PRO B 1 119 ? 18 13.352 29.266 1 92.44 119 PRO B N 1
ATOM 4711 C CA . PRO B 1 119 ? 18.625 14.5 29.922 1 92.44 119 PRO B CA 1
ATOM 4712 C C . PRO B 1 119 ? 17.656 15.641 30.203 1 92.44 119 PRO B C 1
ATOM 4714 O O . PRO B 1 119 ? 17.938 16.516 31.031 1 92.44 119 PRO B O 1
ATOM 4717 N N . ASP B 1 120 ? 16.562 15.711 29.547 1 92.06 120 ASP B N 1
ATOM 4718 C CA . ASP B 1 120 ? 15.633 16.828 29.547 1 92.06 120 ASP B CA 1
ATOM 4719 C C . ASP B 1 120 ? 14.195 16.344 29.375 1 92.06 120 ASP B C 1
ATOM 4721 O O . ASP B 1 120 ? 13.93 15.438 28.578 1 92.06 120 ASP B O 1
ATOM 4725 N N . PRO B 1 121 ? 13.211 16.875 30.109 1 90.94 121 PRO B N 1
ATOM 4726 C CA . PRO B 1 121 ? 11.82 16.422 30 1 90.94 121 PRO B CA 1
ATOM 4727 C C . PRO B 1 121 ? 11.203 16.734 28.625 1 90.94 121 PRO B C 1
ATOM 4729 O O . PRO B 1 121 ? 10.141 16.203 28.297 1 90.94 121 PRO B O 1
ATOM 4732 N N . ARG B 1 122 ? 11.82 17.562 27.891 1 94.25 122 ARG B N 1
ATOM 4733 C CA . ARG B 1 122 ? 11.289 17.953 26.578 1 94.25 122 ARG B CA 1
ATOM 4734 C C . ARG B 1 122 ? 11.688 16.953 25.516 1 94.25 122 ARG B C 1
ATOM 4736 O O . ARG B 1 122 ? 11.25 17.047 24.359 1 94.25 122 ARG B O 1
ATOM 4743 N N . ILE B 1 123 ? 12.492 15.961 25.906 1 94.12 123 ILE B N 1
ATOM 4744 C CA . ILE B 1 123 ? 12.945 14.961 24.938 1 94.12 123 ILE B CA 1
ATOM 4745 C C . ILE B 1 123 ? 12.781 13.562 25.531 1 94.12 123 ILE B C 1
ATOM 4747 O O . ILE B 1 123 ? 12.906 13.375 26.734 1 94.12 123 ILE B O 1
ATOM 4751 N N . ALA B 1 124 ? 12.445 12.562 24.75 1 94.38 124 ALA B N 1
ATOM 4752 C CA . ALA B 1 124 ? 12.328 11.164 25.156 1 94.38 124 ALA B CA 1
ATOM 4753 C C . ALA B 1 124 ? 13.312 10.281 24.391 1 94.38 124 ALA B C 1
ATOM 4755 O O . ALA B 1 124 ? 13.523 10.469 23.188 1 94.38 124 ALA B O 1
ATOM 4756 N N . TYR B 1 125 ? 13.977 9.406 25.094 1 96.19 125 TYR B N 1
ATOM 4757 C CA . TYR B 1 125 ? 14.828 8.391 24.484 1 96.19 125 TYR B CA 1
ATOM 4758 C C . TYR B 1 125 ? 14.078 7.074 24.328 1 96.19 125 TYR B C 1
ATOM 4760 O O . TYR B 1 125 ? 13.672 6.465 25.312 1 96.19 125 TYR B O 1
ATOM 4768 N N . LEU B 1 126 ? 13.867 6.645 23.109 1 96.62 126 LEU B N 1
ATOM 4769 C CA . LEU B 1 126 ? 13.188 5.402 22.781 1 96.62 126 LEU B CA 1
ATOM 4770 C C . LEU B 1 126 ? 14.164 4.387 22.203 1 96.62 126 LEU B C 1
ATOM 4772 O O . LEU B 1 126 ? 15.016 4.734 21.375 1 96.62 126 LEU B O 1
ATOM 4776 N N . SER B 1 127 ? 14.062 3.152 22.641 1 97.44 127 SER B N 1
ATOM 4777 C CA . SER B 1 127 ? 15.07 2.182 22.219 1 97.44 127 SER B CA 1
ATOM 4778 C C . SER B 1 127 ? 14.531 0.758 22.297 1 97.44 127 SER B C 1
ATOM 4780 O O . SER B 1 127 ? 13.484 0.515 22.906 1 97.44 127 SER B O 1
ATOM 4782 N N . ASN B 1 128 ? 15.18 -0.158 21.547 1 97 128 ASN B N 1
ATOM 4783 C CA . ASN B 1 128 ? 14.938 -1.587 21.719 1 97 128 ASN B CA 1
ATOM 4784 C C . ASN B 1 128 ? 15.789 -2.17 22.844 1 97 128 ASN B C 1
ATOM 4786 O O . ASN B 1 128 ? 15.75 -3.375 23.094 1 97 128 ASN B O 1
ATOM 4790 N N . ASP B 1 129 ? 16.547 -1.332 23.5 1 96.94 129 ASP B N 1
ATOM 4791 C CA . ASP B 1 129 ? 17.375 -1.671 24.656 1 96.94 129 ASP B CA 1
ATOM 4792 C C . ASP B 1 129 ? 16.984 -0.85 25.875 1 96.94 129 ASP B C 1
ATOM 4794 O O . ASP B 1 129 ? 17.203 0.363 25.922 1 96.94 129 ASP B O 1
ATOM 4798 N N . PRO B 1 130 ? 16.484 -1.526 26.922 1 95.81 130 PRO B N 1
ATOM 4799 C CA . PRO B 1 130 ? 16.031 -0.792 28.109 1 95.81 130 PRO B CA 1
ATOM 4800 C C . PRO B 1 130 ? 17.172 -0.025 28.781 1 95.81 130 PRO B C 1
ATOM 4802 O O . PRO B 1 130 ? 16.922 0.883 29.578 1 95.81 130 PRO B O 1
ATOM 4805 N N . LEU B 1 131 ? 18.359 -0.399 28.469 1 96.31 131 LEU B N 1
ATOM 4806 C CA . LEU B 1 131 ? 19.5 0.309 29.047 1 96.31 131 LEU B CA 1
ATOM 4807 C C . LEU B 1 131 ? 19.719 1.646 28.359 1 96.31 131 LEU B C 1
ATOM 4809 O O . LEU B 1 131 ? 20.344 2.545 28.906 1 96.31 131 LEU B O 1
ATOM 4813 N N . GLU B 1 132 ? 19.188 1.771 27.109 1 96.81 132 GLU B N 1
ATOM 4814 C CA . GLU B 1 132 ? 19.5 2.945 26.312 1 96.81 132 GLU B CA 1
ATOM 4815 C C . GLU B 1 132 ? 18.297 3.867 26.188 1 96.81 132 GLU B C 1
ATOM 4817 O O . GLU B 1 132 ? 18.453 5.07 25.953 1 96.81 132 GLU B O 1
ATOM 4822 N N . GLY B 1 133 ? 17.125 3.406 26.312 1 96.44 133 GLY B N 1
ATOM 4823 C CA . GLY B 1 133 ? 15.883 4.16 26.188 1 96.44 133 GLY B CA 1
ATOM 4824 C C . GLY B 1 133 ? 14.656 3.354 26.547 1 96.44 133 GLY B C 1
ATOM 4825 O O . GLY B 1 133 ? 14.766 2.195 26.953 1 96.44 133 GLY B O 1
ATOM 4826 N N . ILE B 1 134 ? 13.492 3.994 26.484 1 94.94 134 ILE B N 1
ATOM 4827 C CA . ILE B 1 134 ? 12.227 3.35 26.797 1 94.94 134 ILE B CA 1
ATOM 4828 C C . ILE B 1 134 ? 11.867 2.352 25.703 1 94.94 134 ILE B C 1
ATOM 4830 O O . ILE B 1 134 ? 11.688 2.73 24.547 1 94.94 134 ILE B O 1
ATOM 4834 N N . PRO B 1 135 ? 11.711 1.058 25.984 1 94.5 135 PRO B N 1
ATOM 4835 C CA . PRO B 1 135 ? 11.312 0.074 24.969 1 94.5 135 PRO B CA 1
ATOM 4836 C C . PRO B 1 135 ? 9.805 0.051 24.734 1 94.5 135 PRO B C 1
ATOM 4838 O O . PRO B 1 135 ? 9.039 0.552 25.562 1 94.5 135 PRO B O 1
ATOM 4841 N N . GLY B 1 136 ? 9.414 -0.427 23.609 1 92.25 136 GLY B N 1
ATOM 4842 C CA . GLY B 1 136 ? 8.023 -0.743 23.344 1 92.25 136 GLY B CA 1
ATOM 4843 C C . GLY B 1 136 ? 7.195 0.472 22.969 1 92.25 136 GLY B C 1
ATOM 4844 O O . GLY B 1 136 ? 5.965 0.404 22.922 1 92.25 136 GLY B O 1
ATOM 4845 N N . GLN B 1 137 ? 7.824 1.563 22.734 1 90.06 137 GLN B N 1
ATOM 4846 C CA . GLN B 1 137 ? 7.086 2.764 22.359 1 90.06 137 GLN B CA 1
ATOM 4847 C C . GLN B 1 137 ? 6.883 2.832 20.844 1 90.06 137 GLN B C 1
ATOM 4849 O O . GLN B 1 137 ? 7.789 2.506 20.078 1 90.06 137 GLN B O 1
ATOM 4854 N N . GLY B 1 138 ? 5.699 3.199 20.469 1 91.88 138 GLY B N 1
ATOM 4855 C CA . GLY B 1 138 ? 5.395 3.418 19.062 1 91.88 138 GLY B CA 1
ATOM 4856 C C . GLY B 1 138 ? 4.875 2.176 18.359 1 91.88 138 GLY B C 1
ATOM 4857 O O . GLY B 1 138 ? 4.398 2.248 17.219 1 91.88 138 GLY B O 1
ATOM 4858 N N . VAL B 1 139 ? 4.977 1.024 19.016 1 93.38 139 VAL B N 1
ATOM 4859 C CA . VAL B 1 139 ? 4.605 -0.236 18.375 1 93.38 139 VAL B CA 1
ATOM 4860 C C . VAL B 1 139 ? 3.174 -0.607 18.766 1 93.38 139 VAL B C 1
ATOM 4862 O O . VAL B 1 139 ? 2.648 -1.628 18.312 1 93.38 139 VAL B O 1
ATOM 4865 N N . GLU B 1 140 ? 2.525 0.161 19.609 1 90.94 140 GLU B N 1
ATOM 4866 C CA . GLU B 1 140 ? 1.229 -0.195 20.172 1 90.94 140 GLU B CA 1
ATOM 4867 C C . GLU B 1 140 ? 0.17 -0.339 19.094 1 90.94 140 GLU B C 1
ATOM 4869 O O . GLU B 1 140 ? -0.542 -1.344 19.031 1 90.94 140 GLU B O 1
ATOM 4874 N N . ALA B 1 141 ? -0.03 0.672 18.297 1 96.25 141 ALA B N 1
ATOM 4875 C CA . ALA B 1 141 ? -0.984 0.744 17.188 1 96.25 141 ALA B CA 1
ATOM 4876 C C . ALA B 1 141 ? -0.758 1.996 16.344 1 96.25 141 ALA B C 1
ATOM 4878 O O . ALA B 1 141 ? 0.002 2.885 16.734 1 96.25 141 ALA B O 1
ATOM 4879 N N . TRP B 1 142 ? -1.355 1.993 15.188 1 98.5 142 TRP B N 1
ATOM 4880 C CA . TRP B 1 142 ? -1.361 3.23 14.414 1 98.5 142 TRP B CA 1
ATOM 4881 C C . TRP B 1 142 ? -1.88 4.395 15.25 1 98.5 142 TRP B C 1
ATOM 4883 O O . TRP B 1 142 ? -2.904 4.273 15.922 1 98.5 142 TRP B O 1
ATOM 4893 N N . HIS B 1 143 ? -1.151 5.562 15.188 1 98.31 143 HIS B N 1
ATOM 4894 C CA . HIS B 1 143 ? -1.576 6.645 16.078 1 98.31 143 HIS B CA 1
ATOM 4895 C C . HIS B 1 143 ? -1.08 7.992 15.57 1 98.31 143 HIS B C 1
ATOM 4897 O O . HIS B 1 143 ? -0.177 8.055 14.734 1 98.31 143 HIS B O 1
ATOM 4903 N N . VAL B 1 144 ? -1.744 8.969 16.016 1 97.25 144 VAL B N 1
ATOM 4904 C CA . VAL B 1 144 ? -1.306 10.359 15.984 1 97.25 144 VAL B CA 1
ATOM 4905 C C . VAL B 1 144 ? -0.733 10.758 17.344 1 97.25 144 VAL B C 1
ATOM 4907 O O . VAL B 1 144 ? -1.321 10.453 18.391 1 97.25 144 VAL B O 1
ATOM 4910 N N . ASP B 1 145 ? 0.438 11.359 17.312 1 96.06 145 ASP B N 1
ATOM 4911 C CA . ASP B 1 145 ? 0.973 11.812 18.594 1 96.06 145 ASP B CA 1
ATOM 4912 C C . ASP B 1 145 ? 0.135 12.953 19.172 1 96.06 145 ASP B C 1
ATOM 4914 O O . ASP B 1 145 ? -0.325 13.82 18.422 1 96.06 145 ASP B O 1
ATOM 4918 N N . GLY B 1 146 ? -0.019 12.93 20.453 1 94.31 146 GLY B N 1
ATOM 4919 C CA . GLY B 1 146 ? -0.859 13.914 21.125 1 94.31 146 GLY B CA 1
ATOM 4920 C C . GLY B 1 146 ? -2.32 13.508 21.188 1 94.31 146 GLY B C 1
ATOM 4921 O O . GLY B 1 146 ? -3.203 14.359 21.281 1 94.31 146 GLY B O 1
ATOM 4922 N N . ASN B 1 147 ? -2.572 12.203 21.094 1 94.25 147 ASN B N 1
ATOM 4923 C CA . ASN B 1 147 ? -3.934 11.68 21.156 1 94.25 147 ASN B CA 1
ATOM 4924 C C . ASN B 1 147 ? -4.453 11.656 22.594 1 94.25 147 ASN B C 1
ATOM 4926 O O . ASN B 1 147 ? -5.605 11.297 22.844 1 94.25 147 ASN B O 1
ATOM 4930 N N . SER B 1 148 ? -3.637 12.102 23.562 1 92.88 148 SER B N 1
ATOM 4931 C CA . SER B 1 148 ? -4.035 12.094 24.969 1 92.88 148 SER B CA 1
ATOM 4932 C C . SER B 1 148 ? -4.027 13.5 25.562 1 92.88 148 SER B C 1
ATOM 4934 O O . SER B 1 148 ? -4.062 13.664 26.781 1 92.88 148 SER B O 1
ATOM 4936 N N . VAL B 1 149 ? -3.848 14.492 24.734 1 92.75 149 VAL B N 1
ATOM 4937 C CA . VAL B 1 149 ? -3.918 15.898 25.125 1 92.75 149 VAL B CA 1
ATOM 4938 C C . VAL B 1 149 ? -5.016 16.609 24.328 1 92.75 149 VAL B C 1
ATOM 4940 O O . VAL B 1 149 ? -5.512 16.078 23.344 1 92.75 149 VAL B O 1
ATOM 4943 N N . PRO B 1 150 ? -5.449 17.734 24.75 1 93.06 150 PRO B N 1
ATOM 4944 C CA . PRO B 1 150 ? -6.625 18.391 24.172 1 93.06 150 PRO B CA 1
ATOM 4945 C C . PRO B 1 150 ? -6.465 18.688 22.688 1 93.06 150 PRO B C 1
ATOM 4947 O O . PRO B 1 150 ? -7.445 18.672 21.938 1 93.06 150 PRO B O 1
ATOM 4950 N N . ALA B 1 151 ? -5.234 19.016 22.312 1 94.62 151 ALA B N 1
ATOM 4951 C CA . ALA B 1 151 ? -4.91 19.203 20.906 1 94.62 151 ALA B CA 1
ATOM 4952 C C . ALA B 1 151 ? -3.75 18.312 20.469 1 94.62 151 ALA B C 1
ATOM 4954 O O . ALA B 1 151 ? -2.664 18.375 21.062 1 94.62 151 ALA B O 1
ATOM 4955 N N . PRO B 1 152 ? -4.031 17.5 19.406 1 95.12 152 PRO B N 1
ATOM 4956 C CA . PRO B 1 152 ? -2.898 16.703 18.938 1 95.12 152 PRO B CA 1
ATOM 4957 C C . PRO B 1 152 ? -1.657 17.547 18.656 1 95.12 152 PRO B C 1
ATOM 4959 O O . PRO B 1 152 ? -1.773 18.688 18.203 1 95.12 152 PRO B O 1
ATOM 4962 N N . HIS B 1 153 ? -0.491 16.969 19.016 1 96.56 153 HIS B N 1
ATOM 4963 C CA . HIS B 1 153 ? 0.752 17.703 18.766 1 96.56 153 HIS B CA 1
ATOM 4964 C C . HIS B 1 153 ? 0.861 18.125 17.312 1 96.56 153 HIS B C 1
ATOM 4966 O O . HIS B 1 153 ? 0.446 17.406 16.406 1 96.56 153 HIS B O 1
ATOM 4972 N N . GLN B 1 154 ? 1.379 19.328 17.156 1 96.25 154 GLN B N 1
ATOM 4973 C CA . GLN B 1 154 ? 1.52 19.828 15.789 1 96.25 154 GLN B CA 1
ATOM 4974 C C . GLN B 1 154 ? 2.582 19.031 15.023 1 96.25 154 GLN B C 1
ATOM 4976 O O . GLN B 1 154 ? 2.334 18.562 13.914 1 96.25 154 GLN B O 1
ATOM 4981 N N . PHE B 1 155 ? 3.77 18.906 15.656 1 97.88 155 PHE B N 1
ATOM 4982 C CA . PHE B 1 155 ? 4.863 18.188 15.016 1 97.88 155 PHE B CA 1
ATOM 4983 C C . PHE B 1 155 ? 5.504 17.203 15.984 1 97.88 155 PHE B C 1
ATOM 4985 O O . PHE B 1 155 ? 5.539 17.453 17.188 1 97.88 155 PHE B O 1
ATOM 4992 N N . THR B 1 156 ? 5.922 16.125 15.508 1 98.31 156 THR B N 1
ATOM 4993 C CA . THR B 1 156 ? 6.805 15.188 16.188 1 98.31 156 THR B CA 1
ATOM 4994 C C . THR B 1 156 ? 8.133 15.055 15.445 1 98.31 156 THR B C 1
ATOM 4996 O O . THR B 1 156 ? 8.148 14.852 14.227 1 98.31 156 THR B O 1
ATOM 4999 N N . LEU B 1 157 ? 9.211 15.25 16.141 1 98.75 157 LEU B N 1
ATOM 5000 C CA . LEU B 1 157 ? 10.555 15.062 15.594 1 98.75 157 LEU B CA 1
ATOM 5001 C C . LEU B 1 157 ? 11.18 13.781 16.141 1 98.75 157 LEU B C 1
ATOM 5003 O O . LEU B 1 157 ? 11.344 13.633 17.344 1 98.75 157 LEU B O 1
ATOM 5007 N N . ILE B 1 158 ? 11.508 12.875 15.25 1 98.62 158 ILE B N 1
ATOM 5008 C CA . ILE B 1 158 ? 12.164 11.625 15.617 1 98.62 158 ILE B CA 1
ATOM 5009 C C . ILE B 1 158 ? 13.57 11.586 15.023 1 98.62 158 ILE B C 1
ATOM 5011 O O . ILE B 1 158 ? 13.734 11.492 13.805 1 98.62 158 ILE B O 1
ATOM 5015 N N . TYR B 1 159 ? 14.547 11.711 15.859 1 98.75 159 TYR B N 1
ATOM 5016 C CA . TYR B 1 159 ? 15.945 11.664 15.453 1 98.75 159 TYR B CA 1
ATOM 5017 C C . TYR B 1 159 ? 16.547 10.289 15.719 1 98.75 159 TYR B C 1
ATOM 5019 O O . TYR B 1 159 ? 16.516 9.797 16.844 1 98.75 159 TYR B O 1
ATOM 5027 N N . CYS B 1 160 ? 17.078 9.688 14.648 1 98.62 160 CYS B N 1
ATOM 5028 C CA . CYS B 1 160 ? 17.656 8.352 14.758 1 98.62 160 CYS B CA 1
ATOM 5029 C C . CYS B 1 160 ? 19.125 8.422 15.125 1 98.62 160 CYS B C 1
ATOM 5031 O O . CYS B 1 160 ? 19.969 8.688 14.266 1 98.62 160 CYS B O 1
ATOM 5033 N N . VAL B 1 161 ? 19.438 8.133 16.344 1 98.31 161 VAL B N 1
ATOM 5034 C CA . VAL B 1 161 ? 20.812 8.094 16.797 1 98.31 161 VAL B CA 1
ATOM 5035 C C . VAL B 1 161 ? 21.5 6.82 16.297 1 98.31 161 VAL B C 1
ATOM 5037 O O . VAL B 1 161 ? 22.625 6.867 15.812 1 98.31 161 VAL B O 1
ATOM 5040 N N . SER B 1 162 ? 20.812 5.746 16.453 1 97.81 162 SER B N 1
ATOM 5041 C CA . SER B 1 162 ? 21.234 4.434 15.977 1 97.81 162 SER B CA 1
ATOM 5042 C C . SER B 1 162 ? 20.078 3.656 15.359 1 97.81 162 SER B C 1
ATOM 5044 O O . SER B 1 162 ? 18.969 3.672 15.883 1 97.81 162 SER B O 1
ATOM 5046 N N . ALA B 1 163 ? 20.406 3.045 14.25 1 96.38 163 ALA B N 1
ATOM 5047 C CA . ALA B 1 163 ? 19.344 2.355 13.516 1 96.38 163 ALA B CA 1
ATOM 5048 C C . ALA B 1 163 ? 19.547 0.843 13.547 1 96.38 163 ALA B C 1
ATOM 5050 O O . ALA B 1 163 ? 20.688 0.362 13.508 1 96.38 163 ALA B O 1
ATOM 5051 N N . THR B 1 164 ? 18.453 0.14 13.641 1 93.19 164 THR B N 1
ATOM 5052 C CA . THR B 1 164 ? 18.469 -1.305 13.445 1 93.19 164 THR B CA 1
ATOM 5053 C C . THR B 1 164 ? 18.484 -1.649 11.961 1 93.19 164 THR B C 1
ATOM 5055 O O . THR B 1 164 ? 18.219 -0.79 11.117 1 93.19 164 THR B O 1
ATOM 5058 N N . ARG B 1 165 ? 18.797 -2.916 11.719 1 86.94 165 ARG B N 1
ATOM 5059 C CA . ARG B 1 165 ? 18.828 -3.385 10.336 1 86.94 165 ARG B CA 1
ATOM 5060 C C . ARG B 1 165 ? 17.422 -3.4 9.742 1 86.94 165 ARG B C 1
ATOM 5062 O O . ARG B 1 165 ? 17.25 -3.168 8.547 1 86.94 165 ARG B O 1
ATOM 5069 N N . ASN B 1 166 ? 16.5 -3.723 10.531 1 88.06 166 ASN B N 1
ATOM 5070 C CA . ASN B 1 166 ? 15.094 -3.664 10.156 1 88.06 166 ASN B CA 1
ATOM 5071 C C . ASN B 1 166 ? 14.258 -2.971 11.227 1 88.06 166 ASN B C 1
ATOM 5073 O O . ASN B 1 166 ? 14.742 -2.717 12.336 1 88.06 166 ASN B O 1
ATOM 5077 N N . GLY B 1 167 ? 13.07 -2.574 10.867 1 93.81 167 GLY B N 1
ATOM 5078 C CA . GLY B 1 167 ? 12.188 -1.876 11.789 1 93.81 167 GLY B CA 1
ATOM 5079 C C . GLY B 1 167 ? 11.875 -0.458 11.359 1 93.81 167 GLY B C 1
ATOM 5080 O O . GLY B 1 167 ? 12.242 0.503 12.031 1 93.81 167 GLY B O 1
ATOM 5081 N N . PRO B 1 168 ? 11.219 -0.37 10.328 1 97.25 168 PRO B N 1
ATOM 5082 C CA . PRO B 1 168 ? 10.867 0.957 9.812 1 97.25 168 PRO B CA 1
ATOM 5083 C C . PRO B 1 168 ? 9.805 1.658 10.656 1 97.25 168 PRO B C 1
ATOM 5085 O O . PRO B 1 168 ? 9.172 1.027 11.508 1 97.25 168 PRO B O 1
ATOM 5088 N N . THR B 1 169 ? 9.773 2.908 10.578 1 98.25 169 THR B N 1
ATOM 5089 C CA . THR B 1 169 ? 8.555 3.629 10.93 1 98.25 169 THR B CA 1
ATOM 5090 C C . THR B 1 169 ? 7.613 3.699 9.727 1 98.25 169 THR B C 1
ATOM 5092 O O . THR B 1 169 ? 8.039 4.012 8.617 1 98.25 169 THR B O 1
ATOM 5095 N N . LEU B 1 170 ? 6.434 3.25 9.922 1 98.44 170 LEU B N 1
ATOM 5096 C CA . LEU B 1 170 ? 5.402 3.32 8.891 1 98.44 170 LEU B CA 1
ATOM 5097 C C . LEU B 1 170 ? 4.543 4.57 9.062 1 98.44 170 LEU B C 1
ATOM 5099 O O . LEU B 1 170 ? 4.156 4.91 10.188 1 98.44 170 LEU B O 1
ATOM 5103 N N . ILE B 1 171 ? 4.32 5.309 7.949 1 98.69 171 ILE B N 1
ATOM 5104 C CA . ILE B 1 171 ? 3.582 6.566 7.969 1 98.69 171 ILE B CA 1
ATOM 5105 C C . ILE B 1 171 ? 2.451 6.516 6.945 1 98.69 171 ILE B C 1
ATOM 5107 O O . ILE B 1 171 ? 2.641 6.035 5.824 1 98.69 171 ILE B O 1
ATOM 5111 N N . VAL B 1 172 ? 1.258 7.004 7.289 1 98.38 172 VAL B N 1
ATOM 5112 C CA . VAL B 1 172 ? 0.121 7 6.375 1 98.38 172 VAL B CA 1
ATOM 5113 C C . VAL B 1 172 ? -0.557 8.367 6.391 1 98.38 172 VAL B C 1
ATOM 5115 O O . VAL B 1 172 ? -0.668 9 7.441 1 98.38 172 VAL B O 1
ATOM 5118 N N . PRO B 1 173 ? -1.01 8.945 5.219 1 97.19 173 PRO B N 1
ATOM 5119 C CA . PRO B 1 173 ? -1.689 10.242 5.168 1 97.19 173 PRO B CA 1
ATOM 5120 C C . PRO B 1 173 ? -3.16 10.156 5.566 1 97.19 173 PRO B C 1
ATOM 5122 O O . PRO B 1 173 ? -3.904 9.336 5.023 1 97.19 173 PRO B O 1
ATOM 5125 N N . LEU B 1 174 ? -3.59 11.023 6.422 1 98.12 174 LEU B N 1
ATOM 5126 C CA . LEU B 1 174 ? -4.891 10.883 7.066 1 98.12 174 LEU B CA 1
ATOM 5127 C C . LEU B 1 174 ? -6 11.438 6.18 1 98.12 174 LEU B C 1
ATOM 5129 O O . LEU B 1 174 ? -7.121 10.922 6.188 1 98.12 174 LEU B O 1
ATOM 5133 N N . LYS B 1 175 ? -5.734 12.492 5.414 1 94.25 175 LYS B N 1
ATOM 5134 C CA . LYS B 1 175 ? -6.75 13.023 4.516 1 94.25 175 LYS B CA 1
ATOM 5135 C C . LYS B 1 175 ? -7.254 11.953 3.553 1 94.25 175 LYS B C 1
ATOM 5137 O O . LYS B 1 175 ? -8.461 11.789 3.373 1 94.25 175 LYS B O 1
ATOM 5142 N N . GLU B 1 176 ? -6.309 11.266 2.934 1 94.88 176 GLU B N 1
ATOM 5143 C CA . GLU B 1 176 ? -6.652 10.227 1.966 1 94.88 176 GLU B CA 1
ATOM 5144 C C . GLU B 1 176 ? -7.402 9.078 2.633 1 94.88 176 GLU B C 1
ATOM 5146 O O . GLU B 1 176 ? -8.305 8.484 2.033 1 94.88 176 GLU B O 1
ATOM 5151 N N . ILE B 1 177 ? -7.023 8.719 3.84 1 97.62 177 ILE B N 1
ATOM 5152 C CA . ILE B 1 177 ? -7.742 7.676 4.566 1 97.62 177 ILE B CA 1
ATOM 5153 C C . ILE B 1 177 ? -9.195 8.102 4.77 1 97.62 177 ILE B C 1
ATOM 5155 O O . ILE B 1 177 ? -10.117 7.305 4.566 1 97.62 177 ILE B O 1
ATOM 5159 N N . VAL B 1 178 ? -9.414 9.336 5.188 1 97.31 178 VAL B N 1
ATOM 5160 C CA . VAL B 1 178 ? -10.766 9.859 5.375 1 97.31 178 VAL B CA 1
ATOM 5161 C C . VAL B 1 178 ? -11.531 9.797 4.055 1 97.31 178 VAL B C 1
ATOM 5163 O O . VAL B 1 178 ? -12.711 9.438 4.035 1 97.31 178 VAL B O 1
ATOM 5166 N N . ASP B 1 179 ? -10.852 10.102 2.982 1 92.12 179 ASP B N 1
ATOM 5167 C CA . ASP B 1 179 ? -11.477 10.125 1.664 1 92.12 179 ASP B CA 1
ATOM 5168 C C . ASP B 1 179 ? -11.891 8.727 1.224 1 92.12 179 ASP B C 1
ATOM 5170 O O . ASP B 1 179 ? -12.688 8.57 0.295 1 92.12 179 ASP B O 1
ATOM 5174 N N . MET B 1 180 ? -11.414 7.715 1.822 1 94.06 180 MET B N 1
ATOM 5175 C CA . MET B 1 180 ? -11.68 6.34 1.411 1 94.06 180 MET B CA 1
ATOM 5176 C C . MET B 1 180 ? -12.984 5.836 2.008 1 94.06 180 MET B C 1
ATOM 5178 O O . MET B 1 180 ? -13.516 4.805 1.581 1 94.06 180 MET B O 1
ATOM 5182 N N . PHE B 1 181 ? -13.508 6.496 3.064 1 95.25 181 PHE B N 1
ATOM 5183 C CA . PHE B 1 181 ? -14.75 6.039 3.674 1 95.25 181 PHE B CA 1
ATOM 5184 C C . PHE B 1 181 ? -15.922 6.215 2.713 1 95.25 181 PHE B C 1
ATOM 5186 O O . PHE B 1 181 ? -16 7.219 1.998 1 95.25 181 PHE B O 1
ATOM 5193 N N . THR B 1 182 ? -16.812 5.215 2.66 1 92.69 182 THR B N 1
ATOM 5194 C CA . THR B 1 182 ? -18.047 5.371 1.917 1 92.69 182 THR B CA 1
ATOM 5195 C C . THR B 1 182 ? -18.906 6.473 2.529 1 92.69 182 THR B C 1
ATOM 5197 O O . THR B 1 182 ? -18.703 6.859 3.682 1 92.69 182 THR B O 1
ATOM 5200 N N . PRO B 1 183 ? -19.906 6.949 1.815 1 92.38 183 PRO B N 1
ATOM 5201 C CA . PRO B 1 183 ? -20.781 7.98 2.375 1 92.38 183 PRO B CA 1
ATOM 5202 C C . PRO B 1 183 ? -21.453 7.543 3.674 1 92.38 183 PRO B C 1
ATOM 5204 O O . PRO B 1 183 ? -21.578 8.336 4.609 1 92.38 183 PRO B O 1
ATOM 5207 N N . GLU B 1 184 ? -21.844 6.289 3.721 1 92.56 184 GLU B N 1
ATOM 5208 C CA . GLU B 1 184 ? -22.5 5.77 4.922 1 92.56 184 GLU B CA 1
ATOM 5209 C C . GLU B 1 184 ? -21.516 5.703 6.094 1 92.56 184 GLU B C 1
ATOM 5211 O O . GLU B 1 184 ? -21.844 6.094 7.211 1 92.56 184 GLU B O 1
ATOM 5216 N N . GLU B 1 185 ? -20.344 5.18 5.844 1 94.5 185 GLU B N 1
ATOM 5217 C CA . GLU B 1 185 ? -19.297 5.137 6.867 1 94.5 185 GLU B CA 1
ATOM 5218 C C . GLU B 1 185 ? -18.969 6.535 7.375 1 94.5 185 GLU B C 1
ATOM 5220 O O . GLU B 1 185 ? -18.844 6.754 8.586 1 94.5 185 GLU B O 1
ATOM 5225 N N . ARG B 1 186 ? -18.859 7.465 6.414 1 94.56 186 ARG B N 1
ATOM 5226 C CA . ARG B 1 186 ? -18.5 8.844 6.738 1 94.56 186 ARG B CA 1
ATOM 5227 C C . ARG B 1 186 ? -19.562 9.492 7.625 1 94.56 186 ARG B C 1
ATOM 5229 O O . ARG B 1 186 ? -19.234 10.133 8.625 1 94.56 186 ARG B O 1
ATOM 5236 N N . ALA B 1 187 ? -20.797 9.281 7.32 1 93.31 187 ALA B N 1
ATOM 5237 C CA . ALA B 1 187 ? -21.891 9.852 8.102 1 93.31 187 ALA B CA 1
ATOM 5238 C C . ALA B 1 187 ? -21.875 9.312 9.531 1 93.31 187 ALA B C 1
ATOM 5240 O O . ALA B 1 187 ? -22.062 10.07 10.484 1 93.31 187 ALA B O 1
ATOM 5241 N N . PHE B 1 188 ? -21.688 8.047 9.656 1 96.25 188 PHE B N 1
ATOM 5242 C CA . PHE B 1 188 ? -21.625 7.422 10.977 1 96.25 188 PHE B CA 1
ATOM 5243 C C . PHE B 1 188 ? -20.438 7.941 11.766 1 96.25 188 PHE B C 1
ATOM 5245 O O . PHE B 1 188 ? -20.578 8.352 12.922 1 96.25 188 PHE B O 1
ATOM 5252 N N . LEU B 1 189 ? -19.188 8.016 11.109 1 97.81 189 LEU B N 1
ATOM 5253 C CA . LEU B 1 189 ? -17.969 8.398 11.789 1 97.81 189 LEU B CA 1
ATOM 5254 C C . LEU B 1 189 ? -18 9.875 12.18 1 97.81 189 LEU B C 1
ATOM 5256 O O . LEU B 1 189 ? -17.391 10.273 13.172 1 97.81 189 LEU B O 1
ATOM 5260 N N . ASP B 1 190 ? -18.719 10.68 11.453 1 95.12 190 ASP B N 1
ATOM 5261 C CA . ASP B 1 190 ? -18.875 12.102 11.766 1 95.12 190 ASP B CA 1
ATOM 5262 C C . ASP B 1 190 ? -19.594 12.297 13.102 1 95.12 190 ASP B C 1
ATOM 5264 O O . ASP B 1 190 ? -19.469 13.352 13.719 1 95.12 190 ASP B O 1
ATOM 5268 N N . SER B 1 191 ? -20.281 11.281 13.523 1 96.44 191 SER B N 1
ATOM 5269 C CA . SER B 1 191 ? -21.047 11.383 14.766 1 96.44 191 SER B CA 1
ATOM 5270 C C . SER B 1 191 ? -20.281 10.789 15.938 1 96.44 191 SER B C 1
ATOM 5272 O O . SER B 1 191 ? -20.766 10.758 17.062 1 96.44 191 SER B O 1
ATOM 5274 N N . ILE B 1 192 ? -19.125 10.344 15.695 1 98.25 192 ILE B N 1
ATOM 5275 C CA . ILE B 1 192 ? -18.359 9.648 16.719 1 98.25 192 ILE B CA 1
ATOM 5276 C C . ILE B 1 192 ? -17.359 10.617 17.359 1 98.25 192 ILE B C 1
ATOM 5278 O O . ILE B 1 192 ? -16.719 11.406 16.656 1 98.25 192 ILE B O 1
ATOM 5282 N N . ARG B 1 193 ? -17.172 10.531 18.656 1 97.69 193 ARG B N 1
ATOM 5283 C CA . ARG B 1 193 ? -16.109 11.211 19.391 1 97.69 193 ARG B CA 1
ATOM 5284 C C . ARG B 1 193 ? -15.055 10.219 19.875 1 97.69 193 ARG B C 1
ATOM 5286 O O . ARG B 1 193 ? -15.398 9.164 20.406 1 97.69 193 ARG B O 1
ATOM 5293 N N . TYR B 1 194 ? -13.898 10.555 19.609 1 98.12 194 TYR B N 1
ATOM 5294 C CA . TYR B 1 194 ? -12.75 9.836 20.141 1 98.12 194 TYR B CA 1
ATOM 5295 C C . TYR B 1 194 ? -12.594 10.078 21.641 1 98.12 194 TYR B C 1
ATOM 5297 O O . TYR B 1 194 ? -12.859 11.18 22.125 1 98.12 194 TYR B O 1
ATOM 5305 N N . VAL B 1 195 ? -12.156 9.031 22.344 1 97.44 195 VAL B N 1
ATOM 5306 C CA . VAL B 1 195 ? -11.789 9.109 23.75 1 97.44 195 VAL B CA 1
ATOM 5307 C C . VAL B 1 195 ? -10.422 8.477 23.969 1 97.44 195 VAL B C 1
ATOM 5309 O O . VAL B 1 195 ? -10.172 7.352 23.516 1 97.44 195 VAL B O 1
ATOM 5312 N N . SER B 1 196 ? -9.531 9.203 24.625 1 95.62 196 SER B N 1
ATOM 5313 C CA . SER B 1 196 ? -8.188 8.68 24.859 1 95.62 196 SER B CA 1
ATOM 5314 C C . SER B 1 196 ? -8.211 7.531 25.859 1 95.62 196 SER B C 1
ATOM 5316 O O . SER B 1 196 ? -8.938 7.578 26.844 1 95.62 196 SER B O 1
ATOM 5318 N N . GLY B 1 197 ? -7.48 6.508 25.516 1 93.5 197 GLY B N 1
ATOM 5319 C CA . GLY B 1 197 ? -7.328 5.406 26.453 1 93.5 197 GLY B CA 1
ATOM 5320 C C . GLY B 1 197 ? -6.422 5.742 27.625 1 93.5 197 GLY B C 1
ATOM 5321 O O . GLY B 1 197 ? -6.574 5.188 28.719 1 93.5 197 GLY B O 1
ATOM 5322 N N . ASN B 1 198 ? -5.535 6.629 27.438 1 88.44 198 ASN B N 1
ATOM 5323 C CA . ASN B 1 198 ? -4.562 7.02 28.453 1 88.44 198 ASN B CA 1
ATOM 5324 C C . ASN B 1 198 ? -5.105 8.117 29.359 1 88.44 198 ASN B C 1
ATOM 5326 O O . ASN B 1 198 ? -4.652 8.281 30.484 1 88.44 198 ASN B O 1
ATOM 5330 N N . ASN B 1 199 ? -5.992 8.93 28.891 1 88.56 199 ASN B N 1
ATOM 5331 C CA . ASN B 1 199 ? -6.625 10.047 29.578 1 88.56 199 ASN B CA 1
ATOM 5332 C C . ASN B 1 199 ? -8.078 10.219 29.156 1 88.56 199 ASN B C 1
ATOM 5334 O O . ASN B 1 199 ? -8.383 11.047 28.297 1 88.56 199 ASN B O 1
ATOM 5338 N N . GLU B 1 200 ? -8.961 9.625 29.844 1 90.69 200 GLU B N 1
ATOM 5339 C CA . GLU B 1 200 ? -10.352 9.523 29.391 1 90.69 200 GLU B CA 1
ATOM 5340 C C . GLU B 1 200 ? -11.047 10.883 29.438 1 90.69 200 GLU B C 1
ATOM 5342 O O . GLU B 1 200 ? -12.133 11.047 28.891 1 90.69 200 GLU B O 1
ATOM 5347 N N . SER B 1 201 ? -10.414 11.859 30.016 1 92.31 201 SER B N 1
ATOM 5348 C CA . SER B 1 201 ? -10.984 13.203 30.016 1 92.31 201 SER B CA 1
ATOM 5349 C C . SER B 1 201 ? -10.82 13.883 28.672 1 92.31 201 SER B C 1
ATOM 5351 O O . SER B 1 201 ? -11.469 14.898 28.391 1 92.31 201 SER B O 1
ATOM 5353 N N . ILE B 1 202 ? -9.938 13.344 27.906 1 94.19 202 ILE B N 1
ATOM 5354 C CA . ILE B 1 202 ? -9.695 13.891 26.578 1 94.19 202 ILE B CA 1
ATOM 5355 C C . ILE B 1 202 ? -10.656 13.266 25.578 1 94.19 202 ILE B C 1
ATOM 5357 O O . ILE B 1 202 ? -10.578 12.078 25.281 1 94.19 202 ILE B O 1
ATOM 5361 N N . THR B 1 203 ? -11.57 14.031 25.125 1 95.38 203 THR B N 1
ATOM 5362 C CA . THR B 1 203 ? -12.516 13.648 24.078 1 95.38 203 THR B CA 1
ATOM 5363 C C . THR B 1 203 ? -12.5 14.664 22.938 1 95.38 203 THR B C 1
ATOM 5365 O O . THR B 1 203 ? -12.344 15.867 23.172 1 95.38 203 THR B O 1
ATOM 5368 N N . MET B 1 204 ? -12.641 14.242 21.766 1 96.12 204 MET B N 1
ATOM 5369 C CA . MET B 1 204 ? -12.648 15.117 20.609 1 96.12 204 MET B CA 1
ATOM 5370 C C . MET B 1 204 ? -13.359 14.453 19.438 1 96.12 204 MET B C 1
ATOM 5372 O O . MET B 1 204 ? -13.57 13.234 19.438 1 96.12 204 MET B O 1
ATOM 5376 N N . PRO B 1 205 ? -13.812 15.281 18.453 1 97.06 205 PRO B N 1
ATOM 5377 C CA . PRO B 1 205 ? -14.398 14.641 17.281 1 97.06 205 PRO B CA 1
ATOM 5378 C C . PRO B 1 205 ? -13.43 13.68 16.594 1 97.06 205 PRO B C 1
ATOM 5380 O O . PRO B 1 205 ? -12.25 13.992 16.438 1 97.06 205 PRO B O 1
ATOM 5383 N N . LEU B 1 206 ? -13.961 12.523 16.219 1 98.25 206 LEU B N 1
ATOM 5384 C CA . LEU B 1 206 ? -13.102 11.547 15.555 1 98.25 206 LEU B CA 1
ATOM 5385 C C . LEU B 1 206 ? -12.578 12.094 14.227 1 98.25 206 LEU B C 1
ATOM 5387 O O . LEU B 1 206 ? -11.383 11.992 13.938 1 98.25 206 LEU B O 1
ATOM 5391 N N . ILE B 1 207 ? -13.508 12.656 13.398 1 97.81 207 ILE B N 1
ATOM 5392 C CA . ILE B 1 207 ? -13.156 13.367 12.172 1 97.81 207 ILE B CA 1
ATOM 5393 C C . ILE B 1 207 ? -13.297 14.867 12.391 1 97.81 207 ILE B C 1
ATOM 5395 O O . ILE B 1 207 ? -14.305 15.336 12.93 1 97.81 207 ILE B O 1
ATOM 5399 N N . TYR B 1 208 ? -12.258 15.602 12.047 1 95.56 208 TYR B N 1
ATOM 5400 C CA . TYR B 1 208 ? -12.25 17.047 12.266 1 95.56 208 TYR B CA 1
ATOM 5401 C C . TYR B 1 208 ? -11.492 17.766 11.156 1 95.56 208 TYR B C 1
ATOM 5403 O O . TYR B 1 208 ? -10.938 17.125 10.258 1 95.56 208 TYR B O 1
ATOM 5411 N N . LYS B 1 209 ? -11.539 19.094 11.188 1 90.75 209 LYS B N 1
ATOM 5412 C CA . LYS B 1 209 ? -10.836 19.906 10.203 1 90.75 209 LYS B CA 1
ATOM 5413 C C . LYS B 1 209 ? -9.383 20.125 10.609 1 90.75 209 LYS B C 1
ATOM 5415 O O . LYS B 1 209 ? -9.094 20.5 11.742 1 90.75 209 LYS B O 1
ATOM 5420 N N . HIS B 1 210 ? -8.539 19.766 9.633 1 91.38 210 HIS B N 1
ATOM 5421 C CA . HIS B 1 210 ? -7.133 20.078 9.883 1 91.38 210 HIS B CA 1
ATOM 5422 C C . HIS B 1 210 ? -6.945 21.531 10.297 1 91.38 210 HIS B C 1
ATOM 5424 O O . HIS B 1 210 ? -7.496 22.438 9.672 1 91.38 210 HIS B O 1
ATOM 5430 N N . PRO B 1 211 ? -6.184 21.75 11.328 1 86 211 PRO B N 1
ATOM 5431 C CA . PRO B 1 211 ? -6.133 23.094 11.906 1 86 211 PRO B CA 1
ATOM 5432 C C . PRO B 1 211 ? -5.508 24.109 10.961 1 86 211 PRO B C 1
ATOM 5434 O O . PRO B 1 211 ? -5.77 25.312 11.094 1 86 211 PRO B O 1
ATOM 5437 N N . VAL B 1 212 ? -4.738 23.641 10.047 1 78.06 212 VAL B N 1
ATOM 5438 C CA . VAL B 1 212 ? -4.051 24.578 9.172 1 78.06 212 VAL B CA 1
ATOM 5439 C C . VAL B 1 212 ? -4.555 24.406 7.738 1 78.06 212 VAL B C 1
ATOM 5441 O O . VAL B 1 212 ? -4.949 25.375 7.094 1 78.06 212 VAL B O 1
ATOM 5444 N N . ARG B 1 213 ? -4.734 23.188 7.309 1 76.94 213 ARG B N 1
ATOM 5445 C CA . ARG B 1 213 ? -5.027 22.922 5.902 1 76.94 213 ARG B CA 1
ATOM 5446 C C . ARG B 1 213 ? -6.531 22.812 5.668 1 76.94 213 ARG B C 1
ATOM 5448 O O . ARG B 1 213 ? -6.988 22.812 4.523 1 76.94 213 ARG B O 1
ATOM 5455 N N . ASN B 1 214 ? -7.289 22.688 6.652 1 78.94 214 ASN B N 1
ATOM 5456 C CA . ASN B 1 214 ? -8.75 22.75 6.672 1 78.94 214 ASN B CA 1
ATOM 5457 C C . ASN B 1 214 ? -9.367 21.547 5.977 1 78.94 214 ASN B C 1
ATOM 5459 O O . ASN B 1 214 ? -10.586 21.5 5.777 1 78.94 214 ASN B O 1
ATOM 5463 N N . TYR B 1 215 ? -8.602 20.609 5.457 1 81.81 215 TYR B N 1
ATOM 5464 C CA . TYR B 1 215 ? -9.227 19.391 4.984 1 81.81 215 TYR B CA 1
ATOM 5465 C C . TYR B 1 215 ? -9.656 18.5 6.152 1 81.81 215 TYR B C 1
ATOM 5467 O O . TYR B 1 215 ? -9.242 18.734 7.289 1 81.81 215 TYR B O 1
ATOM 5475 N N . ASP B 1 216 ? -10.492 17.562 5.836 1 90.31 216 ASP B N 1
ATOM 5476 C CA . ASP B 1 216 ? -10.93 16.625 6.871 1 90.31 216 ASP B CA 1
ATOM 5477 C C . ASP B 1 216 ? -9.82 15.641 7.215 1 90.31 216 ASP B C 1
ATOM 5479 O O . ASP B 1 216 ? -9.148 15.117 6.32 1 90.31 216 ASP B O 1
ATOM 5483 N N . THR B 1 217 ? -9.578 15.492 8.43 1 95.81 217 THR B N 1
ATOM 5484 C CA . THR B 1 217 ? -8.633 14.516 8.961 1 95.81 217 THR B CA 1
ATOM 5485 C C . THR B 1 217 ? -9.266 13.703 10.086 1 95.81 217 THR B C 1
ATOM 5487 O O . THR B 1 217 ? -10.477 13.805 10.328 1 95.81 217 THR B O 1
ATOM 5490 N N . ILE B 1 218 ? -8.508 12.758 10.711 1 98.38 218 ILE B N 1
ATOM 5491 C CA . ILE B 1 218 ? -9.07 11.812 11.68 1 98.38 218 ILE B CA 1
ATOM 5492 C C . ILE B 1 218 ? -8.07 11.586 12.812 1 98.38 218 ILE B C 1
ATOM 5494 O O . ILE B 1 218 ? -6.863 11.516 12.578 1 98.38 218 ILE B O 1
ATOM 5498 N N . VAL B 1 219 ? -8.547 11.539 14.031 1 97.44 219 VAL B N 1
ATOM 5499 C CA . VAL B 1 219 ? -7.691 11.164 15.148 1 97.44 219 VAL B CA 1
ATOM 5500 C C . VAL B 1 219 ? -7.52 9.648 15.18 1 97.44 219 VAL B C 1
ATOM 5502 O O . VAL B 1 219 ? -8.414 8.922 15.617 1 97.44 219 VAL B O 1
ATOM 5505 N N . VAL B 1 220 ? -6.375 9.227 14.828 1 97.75 220 VAL B N 1
ATOM 5506 C CA . VAL B 1 220 ? -6.074 7.797 14.828 1 97.75 220 VAL B CA 1
ATOM 5507 C C . VAL B 1 220 ? -5.266 7.441 16.078 1 97.75 220 VAL B C 1
ATOM 5509 O O . VAL B 1 220 ? -4.152 7.938 16.266 1 97.75 220 VAL B O 1
ATOM 5512 N N . ALA B 1 221 ? -5.715 6.711 16.906 1 97.44 221 ALA B N 1
ATOM 5513 C CA . ALA B 1 221 ? -5.113 6.02 18.047 1 97.44 221 ALA B CA 1
ATOM 5514 C C . ALA B 1 221 ? -5.809 4.688 18.312 1 97.44 221 ALA B C 1
ATOM 5516 O O . ALA B 1 221 ? -6.809 4.633 19.031 1 97.44 221 ALA B O 1
ATOM 5517 N N . LEU B 1 222 ? -5.262 3.682 17.734 1 97 222 LEU B N 1
ATOM 5518 C CA . LEU B 1 222 ? -5.949 2.395 17.75 1 97 222 LEU B CA 1
ATOM 5519 C C . LEU B 1 222 ? -5.449 1.521 18.891 1 97 222 LEU B C 1
ATOM 5521 O O . LEU B 1 222 ? -4.715 1.994 19.766 1 97 222 LEU B O 1
ATOM 5525 N N . GLY B 1 223 ? -5.945 0.333 19.016 1 92.44 223 GLY B N 1
ATOM 5526 C CA . GLY B 1 223 ? -5.551 -0.549 20.094 1 92.44 223 GLY B CA 1
ATOM 5527 C C . GLY B 1 223 ? -5.93 -0.016 21.469 1 92.44 223 GLY B C 1
ATOM 5528 O O . GLY B 1 223 ? -7.043 0.475 21.656 1 92.44 223 GLY B O 1
ATOM 5529 N N . LEU B 1 224 ? -4.953 -0.094 22.375 1 90.25 224 LEU B N 1
ATOM 5530 C CA . LEU B 1 224 ? -5.223 0.306 23.75 1 90.25 224 LEU B CA 1
ATOM 5531 C C . LEU B 1 224 ? -5.031 1.809 23.938 1 90.25 224 LEU B C 1
ATOM 5533 O O . LEU B 1 224 ? -5.227 2.34 25.031 1 90.25 224 LEU B O 1
ATOM 5537 N N . LEU B 1 225 ? -4.707 2.496 22.859 1 92.62 225 LEU B N 1
ATOM 5538 C CA . LEU B 1 225 ? -4.488 3.938 22.938 1 92.62 225 LEU B CA 1
ATOM 5539 C C . LEU B 1 225 ? -5.816 4.688 22.984 1 92.62 225 LEU B C 1
ATOM 5541 O O . LEU B 1 225 ? -5.848 5.879 23.297 1 92.62 225 LEU B O 1
ATOM 5545 N N . SER B 1 226 ? -6.832 3.988 22.656 1 93.94 226 SER B N 1
ATOM 5546 C CA . SER B 1 226 ? -8.148 4.609 22.719 1 93.94 226 SER B CA 1
ATOM 5547 C C . SER B 1 226 ? -9.008 4 23.812 1 93.94 226 SER B C 1
ATOM 5549 O O . SER B 1 226 ? -8.812 2.842 24.188 1 93.94 226 SER B O 1
ATOM 5551 N N . GLY B 1 227 ? -9.906 4.84 24.391 1 95.69 227 GLY B N 1
ATOM 5552 C CA . GLY B 1 227 ? -11.008 4.359 25.203 1 95.69 227 GLY B CA 1
ATOM 5553 C C . GLY B 1 227 ? -12.25 4.039 24.391 1 95.69 227 GLY B C 1
ATOM 5554 O O . GLY B 1 227 ? -12.172 3.836 23.188 1 95.69 227 GLY B O 1
ATOM 5555 N N . GLN B 1 228 ? -13.328 3.867 25.109 1 97.19 228 GLN B N 1
ATOM 5556 C CA . GLN B 1 228 ? -14.602 3.65 24.438 1 97.19 228 GLN B CA 1
ATOM 5557 C C . GLN B 1 228 ? -15.109 4.938 23.781 1 97.19 228 GLN B C 1
ATOM 5559 O O . GLN B 1 228 ? -15.242 5.961 24.453 1 97.19 228 GLN B O 1
ATOM 5564 N N . TYR B 1 229 ? -15.383 4.879 22.5 1 98.06 229 TYR B N 1
ATOM 5565 C CA . TYR B 1 229 ? -15.828 6.051 21.75 1 98.06 229 TYR B CA 1
ATOM 5566 C C . TYR B 1 229 ? -17.219 6.473 22.188 1 98.06 229 TYR B C 1
ATOM 5568 O O . TYR B 1 229 ? -17.938 5.711 22.844 1 98.06 229 TYR B O 1
ATOM 5576 N N . ILE B 1 230 ? -17.625 7.66 21.875 1 97.94 230 ILE B N 1
ATOM 5577 C CA . ILE B 1 230 ? -18.938 8.219 22.188 1 97.94 230 ILE B CA 1
ATOM 5578 C C . ILE B 1 230 ? -19.688 8.508 20.891 1 97.94 230 ILE B C 1
ATOM 5580 O O . ILE B 1 230 ? -19.125 9.086 19.953 1 97.94 230 ILE B O 1
ATOM 5584 N N . LEU B 1 231 ? -20.875 8.039 20.781 1 97.38 231 LEU B N 1
ATOM 5585 C CA . LEU B 1 231 ? -21.781 8.367 19.688 1 97.38 231 LEU B CA 1
ATOM 5586 C C . LEU B 1 231 ? -22.625 9.586 20.031 1 97.38 231 LEU B C 1
ATOM 5588 O O . LEU B 1 231 ? -23.391 9.57 21 1 97.38 231 LEU B O 1
ATOM 5592 N N . ARG B 1 232 ? -22.469 10.641 19.234 1 94.31 232 ARG B N 1
ATOM 5593 C CA . ARG B 1 232 ? -23.25 11.852 19.422 1 94.31 232 ARG B CA 1
ATOM 5594 C C . ARG B 1 232 ? -24.562 11.789 18.625 1 94.31 232 ARG B C 1
ATOM 5596 O O . ARG B 1 232 ? -24.531 11.609 17.406 1 94.31 232 ARG B O 1
ATOM 5603 N N . GLN B 1 233 ? -25.578 11.891 19.375 1 87.88 233 GLN B N 1
ATOM 5604 C CA . GLN B 1 233 ? -26.906 11.961 18.766 1 87.88 233 GLN B CA 1
ATOM 5605 C C . GLN B 1 233 ? -27.594 13.281 19.094 1 87.88 233 GLN B C 1
ATOM 5607 O O . GLN B 1 233 ? -27.031 14.109 19.812 1 87.88 233 GLN B O 1
ATOM 5612 N N . ASP B 1 234 ? -28.656 13.586 18.438 1 85.56 234 ASP B N 1
ATOM 5613 C CA . ASP B 1 234 ? -29.359 14.859 18.578 1 85.56 234 ASP B CA 1
ATOM 5614 C C . ASP B 1 234 ? -29.734 15.125 20.047 1 85.56 234 ASP B C 1
ATOM 5616 O O . ASP B 1 234 ? -29.656 16.266 20.516 1 85.56 234 ASP B O 1
ATOM 5620 N N . ASP B 1 235 ? -30.047 14.133 20.688 1 85.06 235 ASP B N 1
ATOM 5621 C CA . ASP B 1 235 ? -30.641 14.383 21.984 1 85.06 235 ASP B CA 1
ATOM 5622 C C . ASP B 1 235 ? -29.719 13.914 23.109 1 85.06 235 ASP B C 1
ATOM 5624 O O . ASP B 1 235 ? -29.859 14.344 24.266 1 85.06 235 ASP B O 1
ATOM 5628 N N . HIS B 1 236 ? -28.844 12.992 22.781 1 90.31 236 HIS B N 1
ATOM 5629 C CA . HIS B 1 236 ? -28 12.492 23.859 1 90.31 236 HIS B CA 1
ATOM 5630 C C . HIS B 1 236 ? -26.75 11.828 23.328 1 90.31 236 HIS B C 1
ATOM 5632 O O . HIS B 1 236 ? -26.703 11.445 22.156 1 90.31 236 HIS B O 1
ATOM 5638 N N . ASP B 1 237 ? -25.75 11.781 24.234 1 93.06 237 ASP B N 1
ATOM 5639 C CA . ASP B 1 237 ? -24.516 11.047 23.938 1 93.06 237 ASP B CA 1
ATOM 5640 C C . ASP B 1 237 ? -24.578 9.625 24.484 1 93.06 237 ASP B C 1
ATOM 5642 O O . ASP B 1 237 ? -25.156 9.391 25.562 1 93.06 237 ASP B O 1
ATOM 5646 N N . THR B 1 238 ? -24.094 8.695 23.734 1 95.81 238 THR B N 1
ATOM 5647 C CA . THR B 1 238 ? -24.031 7.301 24.156 1 95.81 238 THR B CA 1
ATOM 5648 C C . THR B 1 238 ? -22.594 6.781 24.094 1 95.81 238 THR B C 1
ATOM 5650 O O . THR B 1 238 ? -21.922 6.926 23.078 1 95.81 238 THR B O 1
ATOM 5653 N N . ILE B 1 239 ? -22.172 6.223 25.188 1 96.88 239 ILE B N 1
ATOM 5654 C CA . ILE B 1 239 ? -20.875 5.559 25.188 1 96.88 239 ILE B CA 1
ATOM 5655 C C . ILE B 1 239 ? -20.984 4.215 24.469 1 96.88 239 ILE B C 1
ATOM 5657 O O . ILE B 1 239 ? -21.797 3.369 24.844 1 96.88 239 ILE B O 1
ATOM 5661 N N . LEU B 1 240 ? -20.188 4.043 23.484 1 97.31 240 LEU B N 1
ATOM 5662 C CA . LEU B 1 240 ? -20.203 2.793 22.734 1 97.31 240 LEU B CA 1
ATOM 5663 C C . LEU B 1 240 ? -19.562 1.666 23.547 1 97.31 240 LEU B C 1
ATOM 5665 O O . LEU B 1 240 ? -18.672 1.909 24.359 1 97.31 240 LEU B O 1
ATOM 5669 N N . SER B 1 241 ? -20.047 0.476 23.344 1 96.44 241 SER B N 1
ATOM 5670 C CA . SER B 1 241 ? -19.438 -0.688 23.969 1 96.44 241 SER B CA 1
ATOM 5671 C C . SER B 1 241 ? -18.016 -0.906 23.469 1 96.44 241 SER B C 1
ATOM 5673 O O . SER B 1 241 ? -17.594 -0.291 22.484 1 96.44 241 SER B O 1
ATOM 5675 N N . LYS B 1 242 ? -17.312 -1.753 24.188 1 96.44 242 LYS B N 1
ATOM 5676 C CA . LYS B 1 242 ? -15.953 -2.105 23.766 1 96.44 242 LYS B CA 1
ATOM 5677 C C . LYS B 1 242 ? -15.953 -2.723 22.375 1 96.44 242 LYS B C 1
ATOM 5679 O O . LYS B 1 242 ? -15.078 -2.426 21.547 1 96.44 242 LYS B O 1
ATOM 5684 N N . GLU B 1 243 ? -16.953 -3.537 22.109 1 95.44 243 GLU B N 1
ATOM 5685 C CA . GLU B 1 243 ? -17.047 -4.23 20.844 1 95.44 243 GLU B CA 1
ATOM 5686 C C . GLU B 1 243 ? -17.359 -3.258 19.703 1 95.44 243 GLU B C 1
ATOM 5688 O O . GLU B 1 243 ? -16.812 -3.365 18.609 1 95.44 243 GLU B O 1
ATOM 5693 N N . GLU B 1 244 ? -18.25 -2.377 19.969 1 96.25 244 GLU B N 1
ATOM 5694 C CA . GLU B 1 244 ? -18.609 -1.37 18.969 1 96.25 244 GLU B CA 1
ATOM 5695 C C . GLU B 1 244 ? -17.406 -0.469 18.656 1 96.25 244 GLU B C 1
ATOM 5697 O O . GLU B 1 244 ? -17.188 -0.118 17.5 1 96.25 244 GLU B O 1
ATOM 5702 N N . THR B 1 245 ? -16.703 -0.102 19.703 1 97.62 245 THR B N 1
ATOM 5703 C CA . THR B 1 245 ? -15.5 0.711 19.531 1 97.62 245 THR B CA 1
ATOM 5704 C C . THR B 1 245 ? -14.461 -0.032 18.703 1 97.62 245 THR B C 1
ATOM 5706 O O . THR B 1 245 ? -13.867 0.539 17.781 1 97.62 245 THR B O 1
ATOM 5709 N N . GLN B 1 246 ? -14.305 -1.304 19.047 1 96.94 246 GLN B N 1
ATOM 5710 C CA . GLN B 1 246 ? -13.344 -2.119 18.312 1 96.94 246 GLN B CA 1
ATOM 5711 C C . GLN B 1 246 ? -13.711 -2.221 16.844 1 96.94 246 GLN B C 1
ATOM 5713 O O . GLN B 1 246 ? -12.828 -2.211 15.977 1 96.94 246 GLN B O 1
ATOM 5718 N N . ARG B 1 247 ? -14.953 -2.324 16.562 1 96.38 247 ARG B N 1
ATOM 5719 C CA . ARG B 1 247 ? -15.406 -2.387 15.172 1 96.38 247 ARG B CA 1
ATOM 5720 C C . ARG B 1 247 ? -14.977 -1.146 14.398 1 96.38 247 ARG B C 1
ATOM 5722 O O . ARG B 1 247 ? -14.547 -1.243 13.25 1 96.38 247 ARG B O 1
ATOM 5729 N N . ILE B 1 248 ? -15.086 0.009 15 1 97.62 248 ILE B N 1
ATOM 5730 C CA . ILE B 1 248 ? -14.688 1.261 14.367 1 97.62 248 ILE B CA 1
ATOM 5731 C C . ILE B 1 248 ? -13.172 1.273 14.164 1 97.62 248 ILE B C 1
ATOM 5733 O O . ILE B 1 248 ? -12.695 1.63 13.086 1 97.62 248 ILE B O 1
ATOM 5737 N N . LYS B 1 249 ? -12.445 0.878 15.195 1 98 249 LYS B N 1
ATOM 5738 C CA . LYS B 1 249 ? -10.992 0.819 15.094 1 98 249 LYS B CA 1
ATOM 5739 C C . LYS B 1 249 ? -10.555 -0.121 13.977 1 98 249 LYS B C 1
ATOM 5741 O O . LYS B 1 249 ? -9.625 0.188 13.227 1 98 249 LYS B O 1
ATOM 5746 N N . ASP B 1 250 ? -11.258 -1.216 13.867 1 97.5 250 ASP B N 1
ATOM 5747 C CA . ASP B 1 250 ? -10.945 -2.195 12.828 1 97.5 250 ASP B CA 1
ATOM 5748 C C . ASP B 1 250 ? -11.219 -1.63 11.438 1 97.5 250 ASP B C 1
ATOM 5750 O O . ASP B 1 250 ? -10.469 -1.894 10.5 1 97.5 250 ASP B O 1
ATOM 5754 N N . LEU B 1 251 ? -12.336 -0.941 11.328 1 97.25 251 LEU B N 1
ATOM 5755 C CA . LEU B 1 251 ? -12.656 -0.298 10.062 1 97.25 251 LEU B CA 1
ATOM 5756 C C . LEU B 1 251 ? -11.531 0.645 9.633 1 97.25 251 LEU B C 1
ATOM 5758 O O . LEU B 1 251 ? -11.086 0.605 8.484 1 97.25 251 LEU B O 1
ATOM 5762 N N . ILE B 1 252 ? -11.047 1.453 10.562 1 98.31 252 ILE B N 1
ATOM 5763 C CA . ILE B 1 252 ? -9.984 2.412 10.281 1 98.31 252 ILE B CA 1
ATOM 5764 C C . ILE B 1 252 ? -8.703 1.668 9.914 1 98.31 252 ILE B C 1
ATOM 5766 O O . ILE B 1 252 ? -8.039 2.01 8.93 1 98.31 252 ILE B O 1
ATOM 5770 N N . GLU B 1 253 ? -8.367 0.695 10.648 1 97.81 253 GLU B N 1
ATOM 5771 C CA . GLU B 1 253 ? -7.145 -0.065 10.391 1 97.81 253 GLU B CA 1
ATOM 5772 C C . GLU B 1 253 ? -7.203 -0.764 9.031 1 97.81 253 GLU B C 1
ATOM 5774 O O . GLU B 1 253 ? -6.211 -0.796 8.305 1 97.81 253 GLU B O 1
ATOM 5779 N N . ALA B 1 254 ? -8.367 -1.329 8.703 1 96.5 254 ALA B N 1
ATOM 5780 C CA . ALA B 1 254 ? -8.531 -1.969 7.406 1 96.5 254 ALA B CA 1
ATOM 5781 C C . ALA B 1 254 ? -8.305 -0.975 6.27 1 96.5 254 ALA B C 1
ATOM 5783 O O . ALA B 1 254 ? -7.664 -1.305 5.27 1 96.5 254 ALA B O 1
ATOM 5784 N N . LYS B 1 255 ? -8.867 0.221 6.438 1 97.38 255 LYS B N 1
ATOM 5785 C CA . LYS B 1 255 ? -8.648 1.255 5.43 1 97.38 255 LYS B CA 1
ATOM 5786 C C . LYS B 1 255 ? -7.164 1.603 5.309 1 97.38 255 LYS B C 1
ATOM 5788 O O . LYS B 1 255 ? -6.645 1.769 4.203 1 97.38 255 LYS B O 1
ATOM 5793 N N . ILE B 1 256 ? -6.453 1.657 6.418 1 97.94 256 ILE B N 1
ATOM 5794 C CA . ILE B 1 256 ? -5.039 2.02 6.422 1 97.94 256 ILE B CA 1
ATOM 5795 C C . ILE B 1 256 ? -4.234 0.958 5.68 1 97.94 256 ILE B C 1
ATOM 5797 O O . ILE B 1 256 ? -3.516 1.269 4.727 1 97.94 256 ILE B O 1
ATOM 5801 N N . ILE B 1 257 ? -4.359 -0.26 6.023 1 95.75 257 ILE B N 1
ATOM 5802 C CA . ILE B 1 257 ? -3.566 -1.344 5.457 1 95.75 257 ILE B CA 1
ATOM 5803 C C . ILE B 1 257 ? -3.912 -1.521 3.982 1 95.75 257 ILE B C 1
ATOM 5805 O O . ILE B 1 257 ? -3.027 -1.76 3.154 1 95.75 257 ILE B O 1
ATOM 5809 N N . GLY B 1 258 ? -5.176 -1.311 3.676 1 93.81 258 GLY B N 1
ATOM 5810 C CA . GLY B 1 258 ? -5.621 -1.497 2.305 1 93.81 258 GLY B CA 1
ATOM 5811 C C . GLY B 1 258 ? -5.426 -0.267 1.44 1 93.81 258 GLY B C 1
ATOM 5812 O O . GLY B 1 258 ? -5.711 -0.293 0.241 1 93.81 258 GLY B O 1
ATOM 5813 N N . SER B 1 259 ? -4.957 0.795 1.979 1 94.62 259 SER B N 1
ATOM 5814 C CA . SER B 1 259 ? -4.871 2.057 1.251 1 94.62 259 SER B CA 1
ATOM 5815 C C . SER B 1 259 ? -3.773 2.008 0.191 1 94.62 259 SER B C 1
ATOM 5817 O O . SER B 1 259 ? -3.857 2.699 -0.827 1 94.62 259 SER B O 1
ATOM 5819 N N . ASN B 1 260 ? -2.738 1.201 0.483 1 94.56 260 ASN B N 1
ATOM 5820 C CA . ASN B 1 260 ? -1.52 1.189 -0.32 1 94.56 260 ASN B CA 1
ATOM 5821 C C . ASN B 1 260 ? -0.899 2.58 -0.419 1 94.56 260 ASN B C 1
ATOM 5823 O O . ASN B 1 260 ? -0.513 3.018 -1.504 1 94.56 260 ASN B O 1
ATOM 5827 N N . LEU B 1 261 ? -0.978 3.32 0.696 1 95.25 261 LEU B N 1
ATOM 5828 C CA . LEU B 1 261 ? -0.398 4.656 0.782 1 95.25 261 LEU B CA 1
ATOM 5829 C C . LEU B 1 261 ? 0.598 4.746 1.934 1 95.25 261 LEU B C 1
ATOM 5831 O O . LEU B 1 261 ? 0.896 5.836 2.42 1 95.25 261 LEU B O 1
ATOM 5835 N N . ILE B 1 262 ? 1.094 3.57 2.367 1 97.38 262 ILE B N 1
ATOM 5836 C CA . ILE B 1 262 ? 1.992 3.555 3.518 1 97.38 262 ILE B CA 1
ATOM 5837 C C . ILE B 1 262 ? 3.42 3.842 3.061 1 97.38 262 ILE B C 1
ATOM 5839 O O . ILE B 1 262 ? 3.934 3.18 2.154 1 97.38 262 ILE B O 1
ATOM 5843 N N . TYR B 1 263 ? 4.012 4.855 3.531 1 97.5 263 TYR B N 1
ATOM 5844 C CA . TYR B 1 263 ? 5.441 5.086 3.357 1 97.5 263 TYR B CA 1
ATOM 5845 C C . TYR B 1 263 ? 6.242 4.383 4.449 1 97.5 263 TYR B C 1
ATOM 5847 O O . TYR B 1 263 ? 6.023 4.625 5.641 1 97.5 263 TYR B O 1
ATOM 5855 N N . SER B 1 264 ? 7.105 3.508 4.098 1 97.19 264 SER B N 1
ATOM 5856 C CA . SER B 1 264 ? 7.961 2.756 5.008 1 97.19 264 SER B CA 1
ATOM 5857 C C . SER B 1 264 ? 9.359 3.354 5.07 1 97.19 264 SER B C 1
ATOM 5859 O O . SER B 1 264 ? 10.133 3.23 4.117 1 97.19 264 SER B O 1
ATOM 5861 N N . HIS B 1 265 ? 9.719 3.924 6.211 1 97.69 265 HIS B N 1
ATOM 5862 C CA . HIS B 1 265 ? 11.031 4.547 6.324 1 97.69 265 HIS B CA 1
ATOM 5863 C C . HIS B 1 265 ? 11.992 3.666 7.125 1 97.69 265 HIS B C 1
ATOM 5865 O O . HIS B 1 265 ? 11.93 3.631 8.352 1 97.69 265 HIS B O 1
ATOM 5871 N N . GLN B 1 266 ? 12.875 3.031 6.461 1 95.56 266 GLN B N 1
ATOM 5872 C CA . GLN B 1 266 ? 13.984 2.359 7.133 1 95.56 266 GLN B CA 1
ATOM 5873 C C . GLN B 1 266 ? 15.109 3.338 7.453 1 95.56 266 GLN B C 1
ATOM 5875 O O . GLN B 1 266 ? 15.758 3.861 6.543 1 95.56 266 GLN B O 1
ATOM 5880 N N . TYR B 1 267 ? 15.383 3.5 8.703 1 97 267 TYR B N 1
ATOM 5881 C CA . TYR B 1 267 ? 16.266 4.559 9.188 1 97 267 TYR B CA 1
ATOM 5882 C C . TYR B 1 267 ? 17.719 4.242 8.852 1 97 267 TYR B C 1
ATOM 5884 O O . TYR B 1 267 ? 18.125 3.076 8.82 1 97 267 TYR B O 1
ATOM 5892 N N . LYS B 1 268 ? 18.453 5.262 8.602 1 96.25 268 LYS B N 1
ATOM 5893 C CA . LYS B 1 268 ? 19.891 5.344 8.82 1 96.25 268 LYS B CA 1
ATOM 5894 C C . LYS B 1 268 ? 20.219 6.254 10 1 96.25 268 LYS B C 1
ATOM 5896 O O . LYS B 1 268 ? 19.469 7.18 10.305 1 96.25 268 LYS B O 1
ATOM 5901 N N . SER B 1 269 ? 21.297 5.875 10.625 1 97.56 269 SER B N 1
ATOM 5902 C CA . SER B 1 269 ? 21.734 6.801 11.672 1 97.56 269 SER B CA 1
ATOM 5903 C C . SER B 1 269 ? 21.812 8.227 11.141 1 97.56 269 SER B C 1
ATOM 5905 O O . SER B 1 269 ? 22.266 8.453 10.016 1 97.56 269 SER B O 1
ATOM 5907 N N . LYS B 1 270 ? 21.266 9.195 11.984 1 98.25 270 LYS B N 1
ATOM 5908 C CA . LYS B 1 270 ? 21.344 10.633 11.711 1 98.25 270 LYS B CA 1
ATOM 5909 C C . LYS B 1 270 ? 20.188 11.086 10.836 1 98.25 270 LYS B C 1
ATOM 5911 O O . LYS B 1 270 ? 20.188 12.219 10.344 1 98.25 270 LYS B O 1
ATOM 5916 N N . ASP B 1 271 ? 19.266 10.156 10.602 1 98.25 271 ASP B N 1
ATOM 5917 C CA . ASP B 1 271 ? 18 10.57 10.008 1 98.25 271 ASP B CA 1
ATOM 5918 C C . ASP B 1 271 ? 17.141 11.328 11.016 1 98.25 271 ASP B C 1
ATOM 5920 O O . ASP B 1 271 ? 17.094 10.969 12.195 1 98.25 271 ASP B O 1
ATOM 5924 N N . LEU B 1 272 ? 16.469 12.336 10.594 1 98.81 272 LEU B N 1
ATOM 5925 C CA . LEU B 1 272 ? 15.453 13 11.398 1 98.81 272 LEU B CA 1
ATOM 5926 C C . LEU B 1 272 ? 14.133 13.094 10.633 1 98.81 272 LEU B C 1
ATOM 5928 O O . LEU B 1 272 ? 14.102 13.602 9.508 1 98.81 272 LEU B O 1
ATOM 5932 N N . LEU B 1 273 ? 13.102 12.578 11.227 1 98.75 273 LEU B N 1
ATOM 5933 C CA . LEU B 1 273 ? 11.75 12.742 10.703 1 98.75 273 LEU B CA 1
ATOM 5934 C C . LEU B 1 273 ? 11.023 13.883 11.406 1 98.75 273 LEU B C 1
ATOM 5936 O O . LEU B 1 273 ? 11.07 13.977 12.641 1 98.75 273 LEU B O 1
ATOM 5940 N N . LEU B 1 274 ? 10.469 14.75 10.656 1 98.75 274 LEU B N 1
ATOM 5941 C CA . LEU B 1 274 ? 9.555 15.781 11.133 1 98.75 274 LEU B CA 1
ATOM 5942 C C . LEU B 1 274 ? 8.125 15.5 10.664 1 98.75 274 LEU B C 1
ATOM 5944 O O . LEU B 1 274 ? 7.789 15.758 9.508 1 98.75 274 LEU B O 1
ATOM 5948 N N . LEU B 1 275 ? 7.27 15.039 11.57 1 98.69 275 LEU B N 1
ATOM 5949 C CA . LEU B 1 275 ? 5.918 14.602 11.234 1 98.69 275 LEU B CA 1
ATOM 5950 C C . LEU B 1 275 ? 4.895 15.664 11.609 1 98.69 275 LEU B C 1
ATOM 5952 O O . LEU B 1 275 ? 4.902 16.172 12.734 1 98.69 275 LEU B O 1
ATOM 5956 N N . ASN B 1 276 ? 4.051 16.047 10.719 1 96.75 276 ASN B N 1
ATOM 5957 C CA . ASN B 1 276 ? 2.877 16.844 11.062 1 96.75 276 ASN B CA 1
ATOM 5958 C C . ASN B 1 276 ? 1.713 15.961 11.5 1 96.75 276 ASN B C 1
ATOM 5960 O O . ASN B 1 276 ? 0.998 15.398 10.664 1 96.75 276 ASN B O 1
ATOM 5964 N N . ASN B 1 277 ? 1.395 15.891 12.719 1 97.88 277 ASN B N 1
ATOM 5965 C CA . ASN B 1 277 ? 0.54 14.875 13.328 1 97.88 277 ASN B CA 1
ATOM 5966 C C . ASN B 1 277 ? -0.903 14.992 12.844 1 97.88 277 ASN B C 1
ATOM 5968 O O . ASN B 1 277 ? -1.572 13.984 12.617 1 97.88 277 ASN B O 1
ATOM 5972 N N . PRO B 1 278 ? -1.418 16.188 12.641 1 96.44 278 PRO B N 1
ATOM 5973 C CA . PRO B 1 278 ? -2.781 16.25 12.109 1 96.44 278 PRO B CA 1
ATOM 5974 C C . PRO B 1 278 ? -2.887 15.703 10.688 1 96.44 278 PRO B C 1
ATOM 5976 O O . PRO B 1 278 ? -3.992 15.469 10.195 1 96.44 278 PRO B O 1
ATOM 5979 N N . SER B 1 279 ? -1.754 15.469 10.023 1 96.06 279 SER B N 1
ATOM 5980 C CA . SER B 1 279 ? -1.778 15.07 8.625 1 96.06 279 SER B CA 1
ATOM 5981 C C . SER B 1 279 ? -1.475 13.586 8.461 1 96.06 279 SER B C 1
ATOM 5983 O O . SER B 1 279 ? -1.864 12.969 7.469 1 96.06 279 SER B O 1
ATOM 5985 N N . VAL B 1 280 ? -0.696 13.008 9.414 1 98.38 280 VAL B N 1
ATOM 5986 C CA . VAL B 1 280 ? -0.248 11.633 9.227 1 98.38 280 VAL B CA 1
ATOM 5987 C C . VAL B 1 280 ? -0.392 10.859 10.531 1 98.38 280 VAL B C 1
ATOM 5989 O O . VAL B 1 280 ? -0.313 11.438 11.617 1 98.38 280 VAL B O 1
ATOM 5992 N N . ALA B 1 281 ? -0.663 9.617 10.461 1 98.69 281 ALA B N 1
ATOM 5993 C CA . ALA B 1 281 ? -0.473 8.664 11.547 1 98.69 281 ALA B CA 1
ATOM 5994 C C . ALA B 1 281 ? 0.76 7.797 11.312 1 98.69 281 ALA B C 1
ATOM 5996 O O . ALA B 1 281 ? 1.263 7.723 10.188 1 98.69 281 ALA B O 1
ATOM 5997 N N . HIS B 1 282 ? 1.291 7.242 12.344 1 98.69 282 HIS B N 1
ATOM 5998 C CA . HIS B 1 282 ? 2.488 6.422 12.203 1 98.69 282 HIS B CA 1
ATOM 5999 C C . HIS B 1 282 ? 2.506 5.285 13.219 1 98.69 282 HIS B C 1
ATOM 6001 O O . HIS B 1 282 ? 1.704 5.27 14.156 1 98.69 282 HIS B O 1
ATOM 6007 N N . ILE B 1 283 ? 3.338 4.332 13.008 1 98.25 283 ILE B N 1
ATOM 6008 C CA . ILE B 1 283 ? 3.582 3.209 13.898 1 98.25 283 ILE B CA 1
ATOM 6009 C C . ILE B 1 283 ? 5.004 2.691 13.703 1 98.25 283 ILE B C 1
ATOM 6011 O O . ILE B 1 283 ? 5.539 2.734 12.594 1 98.25 283 ILE B O 1
ATOM 6015 N N . ALA B 1 284 ? 5.66 2.355 14.812 1 97.69 284 ALA B N 1
ATOM 6016 C CA . ALA B 1 284 ? 6.906 1.609 14.68 1 97.69 284 ALA B CA 1
ATOM 6017 C C . ALA B 1 284 ? 6.656 0.223 14.094 1 97.69 284 ALA B C 1
ATOM 6019 O O . ALA B 1 284 ? 5.941 -0.588 14.688 1 97.69 284 ALA B O 1
ATOM 6020 N N . GLY B 1 285 ? 7.227 -0.023 12.953 1 96.12 285 GLY B N 1
ATOM 6021 C CA . GLY B 1 285 ? 6.895 -1.206 12.18 1 96.12 285 GLY B CA 1
ATOM 6022 C C . GLY B 1 285 ? 7.551 -2.469 12.703 1 96.12 285 GLY B C 1
ATOM 6023 O O . GLY B 1 285 ? 8.289 -2.428 13.688 1 96.12 285 GLY B O 1
ATOM 6024 N N . PRO B 1 286 ? 7.223 -3.592 12.008 1 95.56 286 PRO B N 1
ATOM 6025 C CA . PRO B 1 286 ? 7.805 -4.875 12.406 1 95.56 286 PRO B CA 1
ATOM 6026 C C . PRO B 1 286 ? 9.328 -4.844 12.445 1 95.56 286 PRO B C 1
ATOM 6028 O O . PRO B 1 286 ? 9.969 -4.305 11.531 1 95.56 286 PRO B O 1
ATOM 6031 N N . GLY B 1 287 ? 9.898 -5.363 13.562 1 95.88 287 GLY B N 1
ATOM 6032 C CA . GLY B 1 287 ? 11.344 -5.449 13.703 1 95.88 287 GLY B CA 1
ATOM 6033 C C . GLY B 1 287 ? 11.938 -4.305 14.508 1 95.88 287 GLY B C 1
ATOM 6034 O O . GLY B 1 287 ? 13.117 -4.336 14.867 1 95.88 287 GLY B O 1
ATOM 6035 N N . SER B 1 288 ? 11.086 -3.297 14.852 1 96.5 288 SER B N 1
ATOM 6036 C CA . SER B 1 288 ? 11.586 -2.105 15.523 1 96.5 288 SER B CA 1
ATOM 6037 C C . SER B 1 288 ? 12.023 -2.42 16.953 1 96.5 288 SER B C 1
ATOM 6039 O O . SER B 1 288 ? 12.766 -1.647 17.562 1 96.5 288 SER B O 1
ATOM 6041 N N . GLN B 1 289 ? 11.531 -3.539 17.453 1 96 289 GLN B N 1
ATOM 6042 C CA . GLN B 1 289 ? 11.852 -3.867 18.844 1 96 289 GLN B CA 1
ATOM 6043 C C . GLN B 1 289 ? 12.633 -5.172 18.938 1 96 289 GLN B C 1
ATOM 6045 O O . GLN B 1 289 ? 12.695 -5.793 20 1 96 289 GLN B O 1
ATOM 6050 N N . ASN B 1 290 ? 13.156 -5.715 17.766 1 95.94 290 ASN B N 1
ATOM 6051 C CA . ASN B 1 290 ? 14.031 -6.879 17.828 1 95.94 290 ASN B CA 1
ATOM 6052 C C . ASN B 1 290 ? 15.211 -6.641 18.766 1 95.94 290 ASN B C 1
ATOM 6054 O O . ASN B 1 290 ? 15.75 -5.531 18.828 1 95.94 290 ASN B O 1
ATOM 6058 N N . PRO B 1 291 ? 15.617 -7.645 19.469 1 95.38 291 PRO B N 1
ATOM 6059 C CA . PRO B 1 291 ? 16.703 -7.457 20.438 1 95.38 291 PRO B CA 1
ATOM 6060 C C . PRO B 1 291 ? 18 -6.965 19.797 1 95.38 291 PRO B C 1
ATOM 6062 O O . PRO B 1 291 ? 18.281 -7.305 18.656 1 95.38 291 PRO B O 1
ATOM 6065 N N . VAL B 1 292 ? 18.766 -6.289 20.578 1 95.12 292 VAL B N 1
ATOM 6066 C CA . VAL B 1 292 ? 19.984 -5.645 20.125 1 95.12 292 VAL B CA 1
ATOM 6067 C C . VAL B 1 292 ? 20.953 -6.691 19.578 1 95.12 292 VAL B C 1
ATOM 6069 O O . VAL B 1 292 ? 21.656 -6.441 18.594 1 95.12 292 VAL B O 1
ATOM 6072 N N . GLU B 1 293 ? 20.969 -7.871 20.109 1 93.94 293 GLU B N 1
ATOM 6073 C CA . GLU B 1 293 ? 21.922 -8.922 19.766 1 93.94 293 GLU B CA 1
ATOM 6074 C C . GLU B 1 293 ? 21.688 -9.414 18.328 1 93.94 293 GLU B C 1
ATOM 6076 O O . GLU B 1 293 ? 22.625 -9.859 17.672 1 93.94 293 GLU B O 1
ATOM 6081 N N . VAL B 1 294 ? 20.469 -9.266 17.891 1 93 294 VAL B N 1
ATOM 6082 C CA . VAL B 1 294 ? 20.156 -9.883 16.609 1 93 294 VAL B CA 1
ATOM 6083 C C . VAL B 1 294 ? 19.984 -8.797 15.547 1 93 294 VAL B C 1
ATOM 6085 O O . VAL B 1 294 ? 20.266 -9.008 14.367 1 93 294 VAL B O 1
ATOM 6088 N N . ALA B 1 295 ? 19.5 -7.598 16 1 94.38 295 ALA B N 1
ATOM 6089 C CA . ALA B 1 295 ? 19.125 -6.598 15 1 94.38 295 ALA B CA 1
ATOM 6090 C C . ALA B 1 295 ? 19.969 -5.332 15.148 1 94.38 295 ALA B C 1
ATOM 6092 O O . ALA B 1 295 ? 19.906 -4.43 14.312 1 94.38 295 ALA B O 1
ATOM 6093 N N . GLY B 1 296 ? 20.75 -5.234 16.188 1 95.19 296 GLY B N 1
ATOM 6094 C CA . GLY B 1 296 ? 21.453 -3.998 16.484 1 95.19 296 GLY B CA 1
ATOM 6095 C C . GLY B 1 296 ? 20.641 -3.037 17.344 1 95.19 296 GLY B C 1
ATOM 6096 O O . GLY B 1 296 ? 19.469 -3.275 17.609 1 95.19 296 GLY B O 1
ATOM 6097 N N . LEU B 1 297 ? 21.312 -1.983 17.734 1 97.25 297 LEU B N 1
ATOM 6098 C CA . LEU B 1 297 ? 20.703 -0.999 18.609 1 97.25 297 LEU B CA 1
ATOM 6099 C C . LEU B 1 297 ? 19.812 -0.035 17.828 1 97.25 297 LEU B C 1
ATOM 6101 O O . LEU B 1 297 ? 20.234 0.487 16.797 1 97.25 297 LEU B O 1
ATOM 6105 N N . ARG B 1 298 ? 18.656 0.061 18.312 1 97.88 298 ARG B N 1
ATOM 6106 C CA . ARG B 1 298 ? 17.781 1.159 17.906 1 97.88 298 ARG B CA 1
ATOM 6107 C C . ARG B 1 298 ? 17.703 2.225 18.984 1 97.88 298 ARG B C 1
ATOM 6109 O O . ARG B 1 298 ? 17.344 1.93 20.141 1 97.88 298 ARG B O 1
ATOM 6116 N N . LEU B 1 299 ? 18.062 3.381 18.703 1 98.12 299 LEU B N 1
ATOM 6117 C CA . LEU B 1 299 ? 17.953 4.504 19.625 1 98.12 299 LEU B CA 1
ATOM 6118 C C . LEU B 1 299 ? 17.422 5.742 18.922 1 98.12 299 LEU B C 1
ATOM 6120 O O . LEU B 1 299 ? 18.047 6.258 17.984 1 98.12 299 LEU B O 1
ATOM 6124 N N . MET B 1 300 ? 16.266 6.18 19.375 1 97.88 300 MET B N 1
ATOM 6125 C CA . MET B 1 300 ? 15.578 7.336 18.812 1 97.88 300 MET B CA 1
ATOM 6126 C C . MET B 1 300 ? 15.359 8.414 19.859 1 97.88 300 MET B C 1
ATOM 6128 O O . MET B 1 300 ? 14.992 8.109 21 1 97.88 300 MET B O 1
ATOM 6132 N N . HIS B 1 301 ? 15.656 9.625 19.547 1 97.69 301 HIS B N 1
ATOM 6133 C CA . HIS B 1 301 ? 15.281 10.773 20.359 1 97.69 301 HIS B CA 1
ATOM 6134 C C . HIS B 1 301 ? 14.047 11.461 19.797 1 97.69 301 HIS B C 1
ATOM 6136 O O . HIS B 1 301 ? 14.008 11.82 18.609 1 97.69 301 HIS B O 1
ATOM 6142 N N . ARG B 1 302 ? 13.062 11.641 20.641 1 97 302 ARG B N 1
ATOM 6143 C CA . ARG B 1 302 ? 11.812 12.234 20.172 1 97 302 ARG B CA 1
ATOM 6144 C C . ARG B 1 302 ? 11.516 13.539 20.906 1 97 302 ARG B C 1
ATOM 6146 O O . ARG B 1 302 ? 11.578 13.594 22.141 1 97 302 ARG B O 1
ATOM 6153 N N . SER B 1 303 ? 11.305 14.586 20.266 1 96.94 303 SER B N 1
ATOM 6154 C CA . SER B 1 303 ? 10.758 15.836 20.766 1 96.94 303 SER B CA 1
ATOM 6155 C C . SER B 1 303 ? 9.484 16.234 20.016 1 96.94 303 SER B C 1
ATOM 6157 O O . SER B 1 303 ? 9.211 15.703 18.938 1 96.94 303 SER B O 1
ATOM 6159 N N . THR B 1 304 ? 8.656 17.047 20.641 1 96.69 304 THR B N 1
ATOM 6160 C CA . THR B 1 304 ? 7.34 17.312 20.062 1 96.69 304 THR B CA 1
ATOM 6161 C C . THR B 1 304 ? 6.973 18.781 20.188 1 96.69 304 THR B C 1
ATOM 6163 O O . THR B 1 304 ? 7.332 19.438 21.172 1 96.69 304 THR B O 1
ATOM 6166 N N . VAL B 1 305 ? 6.375 19.344 19.188 1 97.44 305 VAL B N 1
ATOM 6167 C CA . VAL B 1 305 ? 5.754 20.672 19.219 1 97.44 305 VAL B CA 1
ATOM 6168 C C . VAL B 1 305 ? 4.277 20.531 19.594 1 97.44 305 VAL B C 1
ATOM 6170 O O . VAL B 1 305 ? 3.529 19.797 18.938 1 97.44 305 VAL B O 1
ATOM 6173 N N . ARG B 1 306 ? 3.818 21.25 20.547 1 95.38 306 ARG B N 1
ATOM 6174 C CA . ARG B 1 306 ? 2.447 21.156 21.031 1 95.38 306 ARG B CA 1
ATOM 6175 C C . ARG B 1 306 ? 1.457 21.641 19.984 1 95.38 306 ARG B C 1
ATOM 6177 O O . ARG B 1 306 ? 1.79 22.484 19.156 1 95.38 306 ARG B O 1
ATOM 6184 N N . GLY B 1 307 ? 0.278 21.031 20.078 1 94.06 307 GLY B N 1
ATOM 6185 C CA . GLY B 1 307 ? -0.833 21.578 19.312 1 94.06 307 GLY B CA 1
ATOM 6186 C C . GLY B 1 307 ? -1.493 22.766 20 1 94.06 307 GLY B C 1
ATOM 6187 O O . GLY B 1 307 ? -1.527 22.844 21.234 1 94.06 307 GLY B O 1
ATOM 6188 N N . ASP B 1 308 ? -2.035 23.688 19.188 1 88.12 308 ASP B N 1
ATOM 6189 C CA . ASP B 1 308 ? -2.623 24.875 19.797 1 88.12 308 ASP B CA 1
ATOM 6190 C C . ASP B 1 308 ? -4.121 24.953 19.516 1 88.12 308 ASP B C 1
ATOM 6192 O O . ASP B 1 308 ? -4.832 25.766 20.125 1 88.12 308 ASP B O 1
ATOM 6196 N N . ARG B 1 309 ? -4.605 24.141 18.75 1 88.69 309 ARG B N 1
ATOM 6197 C CA . ARG B 1 309 ? -6.02 24.172 18.391 1 88.69 309 ARG B CA 1
ATOM 6198 C C . ARG B 1 309 ? -6.672 22.812 18.625 1 88.69 309 ARG B C 1
ATOM 6200 O O . ARG B 1 309 ? -6.355 21.844 17.922 1 88.69 309 ARG B O 1
ATOM 6207 N N . PRO B 1 310 ? -7.602 22.797 19.516 1 93.12 310 PRO B N 1
ATOM 6208 C CA . PRO B 1 310 ? -8.336 21.531 19.688 1 93.12 310 PRO B CA 1
ATOM 6209 C C . PRO B 1 310 ? -9.125 21.156 18.438 1 93.12 310 PRO B C 1
ATOM 6211 O O . PRO B 1 310 ? -9.648 22.031 17.734 1 93.12 310 PRO B O 1
ATOM 6214 N N . PRO B 1 311 ? -9.234 19.891 18.141 1 94.88 311 PRO B N 1
ATOM 6215 C CA . PRO B 1 311 ? -9.969 19.438 16.969 1 94.88 311 PRO B CA 1
ATOM 6216 C C . PRO B 1 311 ? -11.422 19.922 16.938 1 94.88 311 PRO B C 1
ATOM 6218 O O . PRO B 1 311 ? -12.102 19.875 17.969 1 94.88 311 PRO B O 1
ATOM 6221 N N . SER B 1 312 ? -11.797 20.5 15.859 1 91.94 312 SER B N 1
ATOM 6222 C CA . SER B 1 312 ? -13.148 20.984 15.641 1 91.94 312 SER B CA 1
ATOM 6223 C C . SER B 1 312 ? -13.641 20.641 14.234 1 91.94 312 SER B C 1
ATOM 6225 O O . SER B 1 312 ? -12.844 20.5 13.305 1 91.94 312 SER B O 1
ATOM 6227 N N . LYS B 1 313 ? -14.977 20.484 14.148 1 89.38 313 LYS B N 1
ATOM 6228 C CA . LYS B 1 313 ? -15.578 20.203 12.852 1 89.38 313 LYS B CA 1
ATOM 6229 C C . LYS B 1 313 ? -15.727 21.469 12.016 1 89.38 313 LYS B C 1
ATOM 6231 O O . LYS B 1 313 ? -15.969 21.406 10.812 1 89.38 313 LYS B O 1
ATOM 6236 N N . THR B 1 314 ? -15.586 22.5 12.633 1 81.81 314 THR B N 1
ATOM 6237 C CA . THR B 1 314 ? -15.805 23.781 11.977 1 81.81 314 THR B CA 1
ATOM 6238 C C . THR B 1 314 ? -14.539 24.25 11.258 1 81.81 314 THR B C 1
ATOM 6240 O O . THR B 1 314 ? -13.438 24.141 11.797 1 81.81 314 THR B O 1
ATOM 6243 N N . SER B 1 315 ? -14.836 24.672 10.031 1 76.5 315 SER B N 1
ATOM 6244 C CA . SER B 1 315 ? -13.742 25.203 9.227 1 76.5 315 SER B CA 1
ATOM 6245 C C . SER B 1 315 ? -13.188 26.484 9.836 1 76.5 315 SER B C 1
ATOM 6247 O O . SER B 1 315 ? -13.922 27.266 10.453 1 76.5 315 SER B O 1
ATOM 6249 N N . SER B 1 316 ? -11.914 26.625 9.758 1 72.88 316 SER B N 1
ATOM 6250 C CA . SER B 1 316 ? -11.289 27.844 10.234 1 72.88 316 SER B CA 1
ATOM 6251 C C . SER B 1 316 ? -11.32 28.938 9.164 1 72.88 316 SER B C 1
ATOM 6253 O O . SER B 1 316 ? -10.859 30.047 9.391 1 72.88 316 SER B O 1
ATOM 6255 N N . ILE B 1 317 ? -11.945 28.5 8.062 1 78 317 ILE B N 1
ATOM 6256 C CA . ILE B 1 317 ? -12.055 29.453 6.969 1 78 317 ILE B CA 1
ATOM 6257 C C . ILE B 1 317 ? -13.055 30.547 7.34 1 78 317 ILE B C 1
ATOM 6259 O O . ILE B 1 317 ? -14.18 30.25 7.75 1 78 317 ILE B O 1
ATOM 6263 N N . LYS B 1 318 ? -12.57 31.734 7.281 1 80.06 318 LYS B N 1
ATOM 6264 C CA . LYS B 1 318 ? -13.43 32.875 7.578 1 80.06 318 LYS B CA 1
ATOM 6265 C C . LYS B 1 318 ? -14.023 33.469 6.301 1 80.06 318 LYS B C 1
ATOM 6267 O O . LYS B 1 318 ? -13.297 34 5.457 1 80.06 318 LYS B O 1
ATOM 6272 N N . TYR B 1 319 ? -15.344 33.312 6.207 1 87.12 319 TYR B N 1
ATOM 6273 C CA . TYR B 1 319 ? -16.062 33.875 5.07 1 87.12 319 TYR B CA 1
ATOM 6274 C C . TYR B 1 319 ? -16.438 35.344 5.332 1 87.12 319 TYR B C 1
ATOM 6276 O O . TYR B 1 319 ? -16.906 35.688 6.426 1 87.12 319 TYR B O 1
ATOM 6284 N N . ALA B 1 320 ? -16.109 36.219 4.434 1 93.12 320 ALA B N 1
ATOM 6285 C CA . ALA B 1 320 ? -16.609 37.594 4.426 1 93.12 320 ALA B CA 1
ATOM 6286 C C . ALA B 1 320 ? -17.703 37.781 3.377 1 93.12 320 ALA B C 1
ATOM 6288 O O . ALA B 1 320 ? -17.422 37.812 2.18 1 93.12 320 ALA B O 1
ATOM 6289 N N . CYS B 1 321 ? -18.938 37.875 3.857 1 94.12 321 CYS B N 1
ATOM 6290 C CA . CYS B 1 321 ? -20.078 37.875 2.939 1 94.12 321 CYS B CA 1
ATOM 6291 C C . CYS B 1 321 ? -20.703 39.281 2.859 1 94.12 321 CYS B C 1
ATOM 6293 O O . CYS B 1 321 ? -20.672 40.031 3.834 1 94.12 321 CYS B O 1
ATOM 6295 N N . ALA B 1 322 ? -21.156 39.625 1.637 1 94.88 322 ALA B N 1
ATOM 6296 C CA . ALA B 1 322 ? -21.875 40.906 1.396 1 94.88 322 ALA B CA 1
ATOM 6297 C C . ALA B 1 322 ? -22.875 40.75 0.262 1 94.88 322 ALA B C 1
ATOM 6299 O O . ALA B 1 322 ? -22.922 39.719 -0.407 1 94.88 322 ALA B O 1
ATOM 6300 N N . GLN B 1 323 ? -23.766 41.688 0.151 1 94.75 323 GLN B N 1
ATOM 6301 C CA . GLN B 1 323 ? -24.797 41.688 -0.881 1 94.75 323 GLN B CA 1
ATOM 6302 C C . GLN B 1 323 ? -24.641 42.906 -1.801 1 94.75 323 GLN B C 1
ATOM 6304 O O . GLN B 1 323 ? -25.625 43.562 -2.1 1 94.75 323 GLN B O 1
ATOM 6309 N N . PHE B 1 324 ? -23.469 43.156 -2.203 1 93.88 324 PHE B N 1
ATOM 6310 C CA . PHE B 1 324 ? -23.25 44.25 -3.158 1 93.88 324 PHE B CA 1
ATOM 6311 C C . PHE B 1 324 ? -23.609 43.812 -4.57 1 93.88 324 PHE B C 1
ATOM 6313 O O . PHE B 1 324 ? -23.516 42.625 -4.891 1 93.88 324 PHE B O 1
ATOM 6320 N N . GLU B 1 325 ? -23.984 44.719 -5.34 1 92.31 325 GLU B N 1
ATOM 6321 C CA . GLU B 1 325 ? -24.188 44.375 -6.75 1 92.31 325 GLU B CA 1
ATOM 6322 C C . GLU B 1 325 ? -22.891 43.875 -7.391 1 92.31 325 GLU B C 1
ATOM 6324 O O . GLU B 1 325 ? -21.797 44.344 -7.062 1 92.31 325 GLU B O 1
ATOM 6329 N N . PRO B 1 326 ? -22.844 42.969 -8.312 1 93 326 PRO B N 1
ATOM 6330 C CA . PRO B 1 326 ? -24 42.344 -8.953 1 93 326 PRO B CA 1
ATOM 6331 C C . PRO B 1 326 ? -24.5 41.125 -8.203 1 93 326 PRO B C 1
ATOM 6333 O O . PRO B 1 326 ? -25.391 40.406 -8.688 1 93 326 PRO B O 1
ATOM 6336 N N . PHE B 1 327 ? -23.984 40.844 -7.098 1 92.81 327 PHE B N 1
ATOM 6337 C CA . PHE B 1 327 ? -24.375 39.656 -6.355 1 92.81 327 PHE B CA 1
ATOM 6338 C C . PHE B 1 327 ? -25.391 40 -5.277 1 92.81 327 PHE B C 1
ATOM 6340 O O . PHE B 1 327 ? -25.094 39.875 -4.082 1 92.81 327 PHE B O 1
ATOM 6347 N N . ALA B 1 328 ? -26.578 40.219 -5.664 1 88.06 328 ALA B N 1
ATOM 6348 C CA . ALA B 1 328 ? -27.609 40.719 -4.762 1 88.06 328 ALA B CA 1
ATOM 6349 C C . ALA B 1 328 ? -28.031 39.656 -3.756 1 88.06 328 ALA B C 1
ATOM 6351 O O . ALA B 1 328 ? -28.469 39.969 -2.65 1 88.06 328 ALA B O 1
ATOM 6352 N N . SER B 1 329 ? -27.938 38.406 -4.09 1 89.56 329 SER B N 1
ATOM 6353 C CA . SER B 1 329 ? -28.359 37.312 -3.203 1 89.56 329 SER B CA 1
ATOM 6354 C C . SER B 1 329 ? -27.266 36.969 -2.191 1 89.56 329 SER B C 1
ATOM 6356 O O . SER B 1 329 ? -27.5 36.219 -1.25 1 89.56 329 SER B O 1
ATOM 6358 N N . GLY B 1 330 ? -26.172 37.562 -2.447 1 93.56 330 GLY B N 1
ATOM 6359 C CA . GLY B 1 330 ? -25.078 37.344 -1.512 1 93.56 330 GLY B CA 1
ATOM 6360 C C . GLY B 1 330 ? -23.891 36.656 -2.146 1 93.56 330 GLY B C 1
ATOM 6361 O O . GLY B 1 330 ? -24.047 35.781 -3.002 1 93.56 330 GLY B O 1
ATOM 6362 N N . TYR B 1 331 ? -22.719 37.094 -1.851 1 95.06 331 TYR B N 1
ATOM 6363 C CA . TYR B 1 331 ? -21.438 36.594 -2.299 1 95.06 331 TYR B CA 1
ATOM 6364 C C . TYR B 1 331 ? -20.406 36.688 -1.186 1 95.06 331 TYR B C 1
ATOM 6366 O O . TYR B 1 331 ? -20.344 37.656 -0.452 1 95.06 331 TYR B O 1
ATOM 6374 N N . CYS B 1 332 ? -19.734 35.531 -0.922 1 95.81 332 CYS B N 1
ATOM 6375 C CA . CYS B 1 332 ? -18.734 35.469 0.148 1 95.81 332 CYS B CA 1
ATOM 6376 C C . CYS B 1 332 ? -17.328 35.312 -0.417 1 95.81 332 CYS B C 1
ATOM 6378 O O . CYS B 1 332 ? -17.125 34.562 -1.383 1 95.81 332 CYS B O 1
ATOM 6380 N N . LEU B 1 333 ? -16.438 36.031 0.174 1 96 333 LEU B N 1
ATOM 6381 C CA . LEU B 1 333 ? -15.023 35.906 -0.151 1 96 333 LEU B CA 1
ATOM 6382 C C . LEU B 1 333 ? -14.266 35.25 0.989 1 96 333 LEU B C 1
ATOM 6384 O O . LEU B 1 333 ? -14.594 35.438 2.16 1 96 333 LEU B O 1
ATOM 6388 N N . PHE B 1 334 ? -13.273 34.375 0.661 1 92.81 334 PHE B N 1
ATOM 6389 C CA . PHE B 1 334 ? -12.414 33.812 1.693 1 92.81 334 PHE B CA 1
ATOM 6390 C C . PHE B 1 334 ? -11.039 33.469 1.134 1 92.81 334 PHE B C 1
ATOM 6392 O O . PHE B 1 334 ? -10.898 33.125 -0.04 1 92.81 334 PHE B O 1
ATOM 6399 N N . SER B 1 335 ? -9.977 33.688 1.939 1 92.06 335 SER B N 1
ATOM 6400 C CA . SER B 1 335 ? -8.594 33.406 1.571 1 92.06 335 SER B CA 1
ATOM 6401 C C . SER B 1 335 ? -8.188 31.984 1.906 1 92.06 335 SER B C 1
ATOM 6403 O O . SER B 1 335 ? -8.617 31.438 2.922 1 92.06 335 SER B O 1
ATOM 6405 N N . LEU B 1 336 ? -7.348 31.375 1.007 1 87.31 336 LEU B N 1
ATOM 6406 C CA . LEU B 1 336 ? -6.82 30.047 1.304 1 87.31 336 LEU B CA 1
ATOM 6407 C C . LEU B 1 336 ? -5.379 30.141 1.792 1 87.31 336 LEU B C 1
ATOM 6409 O O . LEU B 1 336 ? -4.637 29.156 1.726 1 87.31 336 LEU B O 1
ATOM 6413 N N . LYS B 1 337 ? -4.926 31.312 2.109 1 78.88 337 LYS B N 1
ATOM 6414 C CA . LYS B 1 337 ? -3.559 31.516 2.582 1 78.88 337 LYS B CA 1
ATOM 6415 C C . LYS B 1 337 ? -3.215 30.547 3.705 1 78.88 337 LYS B C 1
ATOM 6417 O O . LYS B 1 337 ? -2.117 29.984 3.736 1 78.88 337 LYS B O 1
ATOM 6422 N N . ASP B 1 338 ? -4.113 30.266 4.594 1 67.81 338 ASP B N 1
ATOM 6423 C CA . ASP B 1 338 ? -3.812 29.391 5.711 1 67.81 338 ASP B CA 1
ATOM 6424 C C . ASP B 1 338 ? -4.305 27.969 5.434 1 67.81 338 ASP B C 1
ATOM 6426 O O . ASP B 1 338 ? -4.238 27.094 6.305 1 67.81 338 ASP B O 1
ATOM 6430 N N . SER B 1 339 ? -4.688 27.766 4.16 1 72.56 339 SER B N 1
ATOM 6431 C CA . SER B 1 339 ? -5.23 26.469 3.807 1 72.56 339 SER B CA 1
ATOM 6432 C C . SER B 1 339 ? -4.422 25.812 2.688 1 72.56 339 SER B C 1
ATOM 6434 O O . SER B 1 339 ? -4.656 24.656 2.336 1 72.56 339 SER B O 1
ATOM 6436 N N . VAL B 1 340 ? -3.723 26.594 1.995 1 70.19 340 VAL B N 1
ATOM 6437 C CA . VAL B 1 340 ? -2.865 26.125 0.914 1 70.19 340 VAL B CA 1
ATOM 6438 C C . VAL B 1 340 ? -1.409 26.469 1.222 1 70.19 340 VAL B C 1
ATOM 6440 O O . VAL B 1 340 ? -1.119 27.531 1.777 1 70.19 340 VAL B O 1
ATOM 6443 N N . PHE B 1 341 ? -0.652 25.453 1.057 1 60.69 341 PHE B N 1
ATOM 6444 C CA . PHE B 1 341 ? 0.75 25.672 1.386 1 60.69 341 PHE B CA 1
ATOM 6445 C C . PHE B 1 341 ? 1.639 25.422 0.174 1 60.69 341 PHE B C 1
ATOM 6447 O O . PHE B 1 341 ? 1.391 24.5 -0.602 1 60.69 341 PHE B O 1
ATOM 6454 N N . TYR B 1 342 ? 2.346 26.422 -0.121 1 63.84 342 TYR B N 1
ATOM 6455 C CA . TYR B 1 342 ? 3.367 26.281 -1.153 1 63.84 342 TYR B CA 1
ATOM 6456 C C . TYR B 1 342 ? 4.75 26.125 -0.535 1 63.84 342 TYR B C 1
ATOM 6458 O O . TYR B 1 342 ? 5.113 26.859 0.383 1 63.84 342 TYR B O 1
ATOM 6466 N N . PRO B 1 343 ? 5.406 24.938 -0.874 1 51 343 PRO B N 1
ATOM 6467 C CA . PRO B 1 343 ? 6.676 24.641 -0.213 1 51 343 PRO B CA 1
ATOM 6468 C C . PRO B 1 343 ? 7.703 25.766 -0.373 1 51 343 PRO B C 1
ATOM 6470 O O . PRO B 1 343 ? 8.617 25.891 0.448 1 51 343 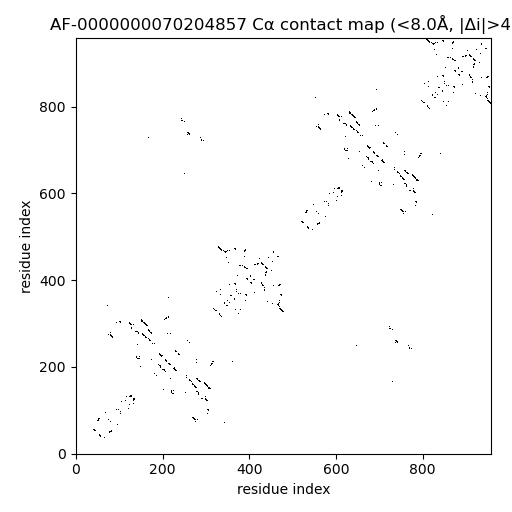PRO B O 1
ATOM 6473 N N . ARG B 1 344 ? 7.734 26.422 -1.53 1 54.97 344 ARG B N 1
ATOM 6474 C CA . ARG B 1 344 ? 8.758 27.438 -1.795 1 54.97 344 ARG B CA 1
ATOM 6475 C C . ARG B 1 344 ? 8.141 28.688 -2.41 1 54.97 344 ARG B C 1
ATOM 6477 O O . ARG B 1 344 ? 7.113 28.609 -3.086 1 54.97 344 ARG B O 1
ATOM 6484 N N . TYR B 1 345 ? 8.836 29.766 -1.777 1 55.5 345 TYR B N 1
ATOM 6485 C CA . TYR B 1 345 ? 8.461 30.984 -2.482 1 55.5 345 TYR B CA 1
ATOM 6486 C C . TYR B 1 345 ? 8.672 30.844 -3.984 1 55.5 345 TYR B C 1
ATOM 6488 O O . TYR B 1 345 ? 9.664 30.25 -4.422 1 55.5 345 TYR B O 1
ATOM 6496 N N . GLY B 1 346 ? 7.852 31.281 -4.633 1 56.28 346 GLY B N 1
ATOM 6497 C CA . GLY B 1 346 ? 7.918 31.219 -6.082 1 56.28 346 GLY B CA 1
ATOM 6498 C C . GLY B 1 346 ? 7.203 30 -6.656 1 56.28 346 GLY B C 1
ATOM 6499 O O . GLY B 1 346 ? 6.973 29.938 -7.863 1 56.28 346 GLY B O 1
ATOM 6500 N N . PHE B 1 347 ? 6.977 29.078 -5.707 1 60.72 347 PHE B N 1
ATOM 6501 C CA . PHE B 1 347 ? 6.133 27.984 -6.148 1 60.72 347 PHE B CA 1
ATOM 6502 C C . PHE B 1 347 ? 4.668 28.266 -5.863 1 60.72 347 PHE B C 1
ATOM 6504 O O . PHE B 1 347 ? 4.289 28.531 -4.719 1 60.72 347 PHE B O 1
ATOM 6511 N N . PHE B 1 348 ? 4.094 28.781 -6.926 1 65.31 348 PHE B N 1
ATOM 6512 C CA . PHE B 1 348 ? 2.668 29.016 -6.734 1 65.31 348 PHE B CA 1
ATOM 6513 C C . PHE B 1 348 ? 1.837 28.141 -7.664 1 65.31 348 PHE B C 1
ATOM 6515 O O . PHE B 1 348 ? 2.34 27.656 -8.68 1 65.31 348 PHE B O 1
ATOM 6522 N N . ASP B 1 349 ? 0.711 27.984 -7.27 1 74.81 349 ASP B N 1
ATOM 6523 C CA . ASP B 1 349 ? -0.263 27.266 -8.086 1 74.81 349 ASP B CA 1
ATOM 6524 C C . ASP B 1 349 ? -0.518 28 -9.406 1 74.81 349 ASP B C 1
ATOM 6526 O O . ASP B 1 349 ? -0.451 29.234 -9.461 1 74.81 349 ASP B O 1
ATOM 6530 N N . THR B 1 350 ? -0.615 27.219 -10.484 1 82.75 350 THR B N 1
ATOM 6531 C CA . THR B 1 350 ? -1.271 27.812 -11.641 1 82.75 350 THR B CA 1
ATOM 6532 C C . THR B 1 350 ? -2.637 28.375 -11.25 1 82.75 350 THR B C 1
ATOM 6534 O O . THR B 1 350 ? -3.189 28.016 -10.211 1 82.75 350 THR B O 1
ATOM 6537 N N . ARG B 1 351 ? -3.014 29.328 -12.039 1 90.12 351 ARG B N 1
ATOM 6538 C CA . ARG B 1 351 ? -4.355 29.844 -11.805 1 90.12 351 ARG B CA 1
ATOM 6539 C C . ARG B 1 351 ? -5.383 28.719 -11.758 1 90.12 351 ARG B C 1
ATOM 6541 O O . ARG B 1 351 ? -6.289 28.734 -10.922 1 90.12 351 ARG B O 1
ATOM 6548 N N . ASP B 1 352 ? -5.18 27.719 -12.633 1 89.62 352 ASP B N 1
ATOM 6549 C CA . ASP B 1 352 ? -6.129 26.609 -12.688 1 89.62 352 ASP B CA 1
ATOM 6550 C C . ASP B 1 352 ? -6.074 25.781 -11.406 1 89.62 352 ASP B C 1
ATOM 6552 O O . ASP B 1 352 ? -7.109 25.359 -10.883 1 89.62 352 ASP B O 1
ATOM 6556 N N . ALA B 1 353 ? -4.891 25.516 -10.953 1 85.75 353 ALA B N 1
ATOM 6557 C CA . ALA B 1 353 ? -4.746 24.781 -9.695 1 85.75 353 ALA B CA 1
ATOM 6558 C C . ALA B 1 353 ? -5.379 25.562 -8.539 1 85.75 353 ALA B C 1
ATOM 6560 O O . ALA B 1 353 ? -6.02 24.969 -7.668 1 85.75 353 ALA B O 1
ATOM 6561 N N . ALA B 1 354 ? -5.195 26.859 -8.578 1 90 354 ALA B N 1
ATOM 6562 C CA . ALA B 1 354 ? -5.789 27.703 -7.551 1 90 354 ALA B CA 1
ATOM 6563 C C . ALA B 1 354 ? -7.312 27.609 -7.578 1 90 354 ALA B C 1
ATOM 6565 O O . ALA B 1 354 ? -7.957 27.562 -6.527 1 90 354 ALA B O 1
ATOM 6566 N N . ARG B 1 355 ? -7.871 27.562 -8.75 1 93.69 355 ARG B N 1
ATOM 6567 C CA . ARG B 1 355 ? -9.32 27.422 -8.898 1 93.69 355 ARG B CA 1
ATOM 6568 C C . ARG B 1 355 ? -9.805 26.094 -8.312 1 93.69 355 ARG B C 1
ATOM 6570 O O . ARG B 1 355 ? -10.82 26.062 -7.617 1 93.69 355 ARG B O 1
ATOM 6577 N N . GLN B 1 356 ? -9.039 25.109 -8.578 1 87.94 356 GLN B N 1
ATOM 6578 C CA . GLN B 1 356 ? -9.406 23.797 -8.07 1 87.94 356 GLN B CA 1
ATOM 6579 C C . GLN B 1 356 ? -9.336 23.75 -6.543 1 87.94 356 GLN B C 1
ATOM 6581 O O . GLN B 1 356 ? -10.141 23.078 -5.895 1 87.94 356 GLN B O 1
ATOM 6586 N N . ARG B 1 357 ? -8.438 24.469 -6 1 86.38 357 ARG B N 1
ATOM 6587 C CA . ARG B 1 357 ? -8.32 24.516 -4.547 1 86.38 357 ARG B CA 1
ATOM 6588 C C . ARG B 1 357 ? -9.555 25.156 -3.922 1 86.38 357 ARG B C 1
ATOM 6590 O O . ARG B 1 357 ? -10.023 24.719 -2.871 1 86.38 357 ARG B O 1
ATOM 6597 N N . CYS B 1 358 ? -10.008 26.188 -4.539 1 89.81 358 CYS B N 1
ATOM 6598 C CA . CYS B 1 358 ? -11.234 26.812 -4.051 1 89.81 358 CYS B CA 1
ATOM 6599 C C . CYS B 1 358 ? -12.391 25.828 -4.07 1 89.81 358 CYS B C 1
ATOM 6601 O O . CYS B 1 358 ? -13.117 25.688 -3.088 1 89.81 358 CYS B O 1
ATOM 6603 N N . LYS B 1 359 ? -12.453 25.047 -5.07 1 87.19 359 LYS B N 1
ATOM 6604 C CA . LYS B 1 359 ? -13.539 24.094 -5.238 1 87.19 359 LYS B CA 1
ATOM 6605 C C . LYS B 1 359 ? -13.422 22.938 -4.234 1 87.19 359 LYS B C 1
ATOM 6607 O O . LYS B 1 359 ? -14.438 22.375 -3.807 1 87.19 359 LYS B O 1
ATOM 6612 N N . SER B 1 360 ? -12.227 22.703 -3.912 1 75.81 360 SER B N 1
ATOM 6613 C CA . SER B 1 360 ? -11.984 21.625 -2.955 1 75.81 360 SER B CA 1
ATOM 6614 C C . SER B 1 360 ? -12.484 22 -1.562 1 75.81 360 SER B C 1
ATOM 6616 O O . SER B 1 360 ? -12.789 21.141 -0.749 1 75.81 360 SER B O 1
ATOM 6618 N N . ILE B 1 361 ? -12.461 23.297 -1.271 1 77.81 361 ILE B N 1
ATOM 6619 C CA . ILE B 1 361 ? -12.93 23.781 0.023 1 77.81 361 ILE B CA 1
ATOM 6620 C C . ILE B 1 361 ? -14.453 23.891 0.009 1 77.81 361 ILE B C 1
ATOM 6622 O O . ILE B 1 361 ? -15.117 23.547 0.99 1 77.81 361 ILE B O 1
ATOM 6626 N N . ASP B 1 362 ? -14.969 24.406 -1.07 1 80.5 362 ASP B N 1
ATOM 6627 C CA . ASP B 1 362 ? -16.391 24.609 -1.311 1 80.5 362 ASP B CA 1
ATOM 6628 C C . ASP B 1 362 ? -16.75 24.375 -2.779 1 80.5 362 ASP B C 1
ATOM 6630 O O . ASP B 1 362 ? -16.297 25.109 -3.654 1 80.5 362 ASP B O 1
ATOM 6634 N N . GLU B 1 363 ? -17.531 23.328 -2.982 1 83.81 363 GLU B N 1
ATOM 6635 C CA . GLU B 1 363 ? -17.828 22.891 -4.344 1 83.81 363 GLU B CA 1
ATOM 6636 C C . GLU B 1 363 ? -18.359 24.031 -5.191 1 83.81 363 GLU B C 1
ATOM 6638 O O . GLU B 1 363 ? -18.125 24.078 -6.402 1 83.81 363 GLU B O 1
ATOM 6643 N N . GLY B 1 364 ? -19.047 24.953 -4.656 1 89.06 364 GLY B N 1
ATOM 6644 C CA . GLY B 1 364 ? -19.594 26.078 -5.387 1 89.06 364 GLY B CA 1
ATOM 6645 C C . GLY B 1 364 ? -18.625 27.25 -5.508 1 89.06 364 GLY B C 1
ATOM 6646 O O . GLY B 1 364 ? -18.938 28.25 -6.133 1 89.06 364 GLY B O 1
ATOM 6647 N N . ALA B 1 365 ? -17.438 27.031 -4.977 1 92.94 365 ALA B N 1
ATOM 6648 C CA . ALA B 1 365 ? -16.5 28.156 -4.938 1 92.94 365 ALA B CA 1
ATOM 6649 C C . ALA B 1 365 ? -15.602 28.172 -6.168 1 92.94 365 ALA B C 1
ATOM 6651 O O . ALA B 1 365 ? -15.453 27.141 -6.844 1 92.94 365 ALA B O 1
ATOM 6652 N N . ASP B 1 366 ? -15.156 29.297 -6.527 1 95.56 366 ASP B N 1
ATOM 6653 C CA . ASP B 1 366 ? -14.117 29.578 -7.508 1 95.56 366 ASP B CA 1
ATOM 6654 C C . ASP B 1 366 ? -13.242 30.75 -7.055 1 95.56 366 ASP B C 1
ATOM 6656 O O . ASP B 1 366 ? -13.477 31.328 -5.988 1 95.56 366 ASP B O 1
ATOM 6660 N N . LEU B 1 367 ? -12.234 31.031 -7.859 1 97.19 367 LEU B N 1
ATOM 6661 C CA . LEU B 1 367 ? -11.516 32.281 -7.555 1 97.19 367 LEU B CA 1
ATOM 6662 C C . LEU B 1 367 ? -12.461 33.469 -7.562 1 97.19 367 LEU B C 1
ATOM 6664 O O . LEU B 1 367 ? -13.438 33.469 -8.32 1 97.19 367 LEU B O 1
ATOM 6668 N N . ALA B 1 368 ? -12.172 34.469 -6.824 1 97.62 368 ALA B N 1
ATOM 6669 C CA . ALA B 1 368 ? -13.07 35.594 -6.551 1 97.62 368 ALA B CA 1
ATOM 6670 C C . ALA B 1 368 ? -13.203 36.5 -7.777 1 97.62 368 ALA B C 1
ATOM 6672 O O . ALA B 1 368 ? -12.227 36.75 -8.484 1 97.62 368 ALA B O 1
ATOM 6673 N N . THR B 1 369 ? -14.391 36.938 -8.008 1 96.88 369 THR B N 1
ATOM 6674 C CA . THR B 1 369 ? -14.695 38.031 -8.922 1 96.88 369 THR B CA 1
ATOM 6675 C C . THR B 1 369 ? -14.867 39.344 -8.156 1 96.88 369 THR B C 1
ATOM 6677 O O . THR B 1 369 ? -15.57 39.375 -7.152 1 96.88 369 THR B O 1
ATOM 6680 N N . ILE B 1 370 ? -14.242 40.438 -8.703 1 96.75 370 ILE B N 1
ATOM 6681 C CA . ILE B 1 370 ? -14.266 41.719 -8.039 1 96.75 370 ILE B CA 1
ATOM 6682 C C . ILE B 1 370 ? -14.82 42.781 -8.992 1 96.75 370 ILE B C 1
ATOM 6684 O O . ILE B 1 370 ? -14.07 43.594 -9.523 1 96.75 370 ILE B O 1
ATOM 6688 N N . PRO B 1 371 ? -16.078 42.844 -9.039 1 94.06 371 PRO B N 1
ATOM 6689 C CA . PRO B 1 371 ? -16.688 43.594 -10.125 1 94.06 371 PRO B CA 1
ATOM 6690 C C . PRO B 1 371 ? -16.688 45.125 -9.859 1 94.06 371 PRO B C 1
ATOM 6692 O O . PRO B 1 371 ? -16.844 45.906 -10.789 1 94.06 371 PRO B O 1
ATOM 6695 N N . ASN B 1 372 ? -16.625 45.594 -8.641 1 95.38 372 ASN B N 1
ATOM 6696 C CA . ASN B 1 372 ? -16.688 47 -8.352 1 95.38 372 ASN B CA 1
ATOM 6697 C C . ASN B 1 372 ? -15.859 47.375 -7.125 1 95.38 372 ASN B C 1
ATOM 6699 O O . ASN B 1 372 ? -15.203 46.5 -6.535 1 95.38 372 ASN B O 1
ATOM 6703 N N . LYS B 1 373 ? -15.852 48.656 -6.844 1 96.12 373 LYS B N 1
ATOM 6704 C CA . LYS B 1 373 ? -14.992 49.188 -5.793 1 96.12 373 LYS B CA 1
ATOM 6705 C C . LYS B 1 373 ? -15.359 48.625 -4.43 1 96.12 373 LYS B C 1
ATOM 6707 O O . LYS B 1 373 ? -14.484 48.375 -3.592 1 96.12 373 LYS B O 1
ATOM 6712 N N . LYS B 1 374 ? -16.625 48.344 -4.191 1 96.31 374 LYS B N 1
ATOM 6713 C CA . LYS B 1 374 ? -17.078 47.812 -2.912 1 96.31 374 LYS B CA 1
ATOM 6714 C C . LYS B 1 374 ? -16.5 46.406 -2.686 1 96.31 374 LYS B C 1
ATOM 6716 O O . LYS B 1 374 ? -15.992 46.125 -1.603 1 96.31 374 LYS B O 1
ATOM 6721 N N . TRP B 1 375 ? -16.547 45.688 -3.693 1 96.75 375 TRP B N 1
ATOM 6722 C CA . TRP B 1 375 ? -15.992 44.344 -3.6 1 96.75 375 TRP B CA 1
ATOM 6723 C C . TRP B 1 375 ? -14.469 44.375 -3.467 1 96.75 375 TRP B C 1
ATOM 6725 O O . TRP B 1 375 ? -13.883 43.562 -2.752 1 96.75 375 TRP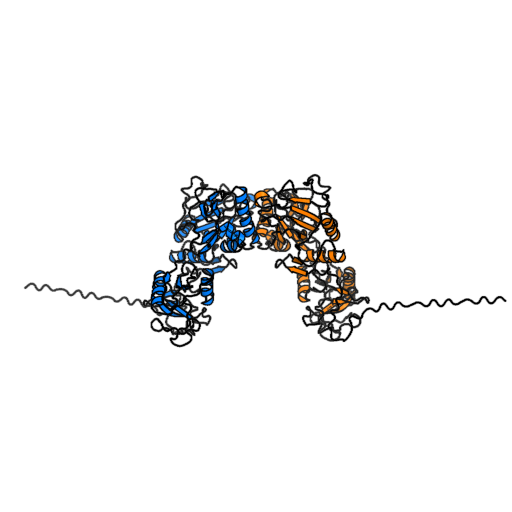 B O 1
ATOM 6735 N N . ASN B 1 376 ? -13.859 45.281 -4.18 1 97 376 ASN B N 1
ATOM 6736 C CA . ASN B 1 376 ? -12.414 45.438 -4.035 1 97 376 ASN B CA 1
ATOM 6737 C C . ASN B 1 376 ? -12.031 45.781 -2.598 1 97 376 ASN B C 1
ATOM 6739 O O . ASN B 1 376 ? -11.031 45.281 -2.08 1 97 376 ASN B O 1
ATOM 6743 N N . ASN B 1 377 ? -12.812 46.656 -1.987 1 96.38 377 ASN B N 1
ATOM 6744 C CA . ASN B 1 377 ? -12.539 47.062 -0.608 1 96.38 377 ASN B CA 1
ATOM 6745 C C . ASN B 1 377 ? -12.672 45.875 0.347 1 96.38 377 ASN B C 1
ATOM 6747 O O . ASN B 1 377 ? -11.875 45.719 1.272 1 96.38 377 ASN B O 1
ATOM 6751 N N . LEU B 1 378 ? -13.664 45.094 0.072 1 96.38 378 LEU B N 1
ATOM 6752 C CA . LEU B 1 378 ? -13.844 43.906 0.891 1 96.38 378 LEU B CA 1
ATOM 6753 C C . LEU B 1 378 ? -12.672 42.938 0.719 1 96.38 378 LEU B C 1
ATOM 6755 O O . LEU B 1 378 ? -12.148 42.406 1.702 1 96.38 378 LEU B O 1
ATOM 6759 N N . ALA B 1 379 ? -12.297 42.688 -0.482 1 97.12 379 ALA B N 1
ATOM 6760 C CA . ALA B 1 379 ? -11.156 41.812 -0.775 1 97.12 379 ALA B CA 1
ATOM 6761 C C . ALA B 1 379 ? -9.875 42.344 -0.137 1 97.12 379 ALA B C 1
ATOM 6763 O O . ALA B 1 379 ? -9.086 41.594 0.418 1 97.12 379 ALA B O 1
ATOM 6764 N N . LYS B 1 380 ? -9.719 43.625 -0.232 1 95.19 380 LYS B N 1
ATOM 6765 C CA . LYS B 1 380 ? -8.547 44.281 0.343 1 95.19 380 LYS B CA 1
ATOM 6766 C C . LYS B 1 380 ? -8.461 44.031 1.847 1 95.19 380 LYS B C 1
ATOM 6768 O O . LYS B 1 380 ? -7.387 43.75 2.373 1 95.19 380 LYS B O 1
ATOM 6773 N N . THR B 1 381 ? -9.547 44.156 2.461 1 93.94 381 THR B N 1
ATOM 6774 C CA . THR B 1 381 ? -9.578 43.938 3.902 1 93.94 381 THR B CA 1
ATOM 6775 C C . THR B 1 381 ? -9.109 42.5 4.246 1 93.94 381 THR B C 1
ATOM 6777 O O . THR B 1 381 ? -8.367 42.312 5.207 1 93.94 381 THR B O 1
ATOM 6780 N N . ILE B 1 382 ? -9.477 41.562 3.486 1 93.5 382 ILE B N 1
ATOM 6781 C CA . ILE B 1 382 ? -9.109 40.156 3.691 1 93.5 382 ILE B CA 1
ATOM 6782 C C . ILE B 1 382 ? -7.617 39.969 3.416 1 93.5 382 ILE B C 1
ATOM 6784 O O . ILE B 1 382 ? -6.891 39.438 4.242 1 93.5 382 ILE B O 1
ATOM 6788 N N . ILE B 1 383 ? -7.164 40.5 2.377 1 91.5 383 ILE B N 1
ATOM 6789 C CA . ILE B 1 383 ? -5.82 40.25 1.865 1 91.5 383 ILE B CA 1
ATOM 6790 C C . ILE B 1 383 ? -4.797 41 2.717 1 91.5 383 ILE B C 1
ATOM 6792 O O . ILE B 1 383 ? -3.711 40.5 2.99 1 91.5 383 ILE B O 1
ATOM 6796 N N . GLU B 1 384 ? -5.148 42.188 3.102 1 85.5 384 GLU B N 1
ATOM 6797 C CA . GLU B 1 384 ? -4.242 42.969 3.941 1 85.5 384 GLU B CA 1
ATOM 6798 C C . GLU B 1 384 ? -3.926 42.25 5.238 1 85.5 384 GLU B C 1
ATOM 6800 O O . GLU B 1 384 ? -2.811 42.344 5.758 1 85.5 384 GLU B O 1
ATOM 6805 N N . ARG B 1 385 ? -4.887 41.562 5.672 1 83.81 385 ARG B N 1
ATOM 6806 C CA . ARG B 1 385 ? -4.688 40.781 6.898 1 83.81 385 ARG B CA 1
ATOM 6807 C C . ARG B 1 385 ? -3.732 39.625 6.664 1 83.81 385 ARG B C 1
ATOM 6809 O O . ARG B 1 385 ? -3.002 39.219 7.57 1 83.81 385 ARG B O 1
ATOM 6816 N N . THR B 1 386 ? -3.709 39.125 5.457 1 83.19 386 THR B N 1
ATOM 6817 C CA . THR B 1 386 ? -2.848 37.969 5.137 1 83.19 386 THR B CA 1
ATOM 6818 C C . THR B 1 386 ? -1.43 38.469 4.828 1 83.19 386 THR B C 1
ATOM 6820 O O . THR B 1 386 ? -0.466 37.719 5.02 1 83.19 386 THR B O 1
ATOM 6823 N N . GLY B 1 387 ? -1.326 39.594 4.266 1 79.5 387 GLY B N 1
ATOM 6824 C CA . GLY B 1 387 ? -0.036 40.156 3.932 1 79.5 387 GLY B CA 1
ATOM 6825 C C . GLY B 1 387 ? 0.583 39.562 2.68 1 79.5 387 GLY B C 1
ATOM 6826 O O . GLY B 1 387 ? 1.772 39.75 2.42 1 79.5 387 GLY B O 1
ATOM 6827 N N . VAL B 1 388 ? -0.137 38.781 1.927 1 85 388 VAL B N 1
ATOM 6828 C CA . VAL B 1 388 ? 0.395 38.125 0.726 1 85 388 VAL B CA 1
ATOM 6829 C C . VAL B 1 388 ? -0.576 38.344 -0.437 1 85 388 VAL B C 1
ATOM 6831 O O . VAL B 1 388 ? -1.769 38.562 -0.225 1 85 388 VAL B O 1
ATOM 6834 N N . PRO B 1 389 ? -0.049 38.25 -1.683 1 89 389 PRO B N 1
ATOM 6835 C CA . PRO B 1 389 ? -0.936 38.438 -2.836 1 89 389 PRO B CA 1
ATOM 6836 C C . PRO B 1 389 ? -1.877 37.25 -3.033 1 89 389 PRO B C 1
ATOM 6838 O O . PRO B 1 389 ? -1.601 36.156 -2.547 1 89 389 PRO B O 1
ATOM 6841 N N . HIS B 1 390 ? -2.975 37.5 -3.783 1 93.38 390 HIS B N 1
ATOM 6842 C CA . HIS B 1 390 ? -3.982 36.469 -4.008 1 93.38 390 HIS B CA 1
ATOM 6843 C C . HIS B 1 390 ? -4.406 36.406 -5.473 1 93.38 390 HIS B C 1
ATOM 6845 O O . HIS B 1 390 ? -4.535 37.469 -6.121 1 93.38 390 HIS B O 1
ATOM 6851 N N . TRP B 1 391 ? -4.574 35.219 -5.938 1 93.94 391 TRP B N 1
ATOM 6852 C CA . TRP B 1 391 ? -5.188 35 -7.242 1 93.94 391 TRP B CA 1
ATOM 6853 C C . TRP B 1 391 ? -6.617 35.531 -7.27 1 93.94 391 TRP B C 1
ATOM 6855 O O . TRP B 1 391 ? -7.359 35.375 -6.297 1 93.94 391 TRP B O 1
ATOM 6865 N N . LEU B 1 392 ? -7.012 36.156 -8.383 1 96.38 392 LEU B N 1
ATOM 6866 C CA . LEU B 1 392 ? -8.398 36.469 -8.695 1 96.38 392 LEU B CA 1
ATOM 6867 C C . LEU B 1 392 ? -8.859 35.719 -9.945 1 96.38 392 LEU B C 1
ATOM 6869 O O . LEU B 1 392 ? -8.039 35.125 -10.664 1 96.38 392 LEU B O 1
ATOM 6873 N N . ASN B 1 393 ? -10.18 35.719 -10.172 1 96.75 393 ASN B N 1
ATOM 6874 C CA . ASN B 1 393 ? -10.734 35.031 -11.328 1 96.75 393 ASN B CA 1
ATOM 6875 C C . ASN B 1 393 ? -10.75 35.938 -12.562 1 96.75 393 ASN B C 1
ATOM 6877 O O . ASN B 1 393 ? -11.453 35.656 -13.531 1 96.75 393 ASN B O 1
ATOM 6881 N N . GLY B 1 394 ? -9.984 36.906 -12.586 1 96 394 GLY B N 1
ATOM 6882 C CA . GLY B 1 394 ? -9.969 37.844 -13.695 1 96 394 GLY B CA 1
ATOM 6883 C C . GLY B 1 394 ? -8.875 37.562 -14.711 1 96 394 GLY B C 1
ATOM 6884 O O . GLY B 1 394 ? -7.898 36.875 -14.398 1 96 394 GLY B O 1
ATOM 6885 N N . THR B 1 395 ? -9.141 38.094 -15.977 1 95.94 395 THR B N 1
ATOM 6886 C CA . THR B 1 395 ? -8.141 38.031 -17.047 1 95.94 395 THR B CA 1
ATOM 6887 C C . THR B 1 395 ? -7.875 39.406 -17.625 1 95.94 395 THR B C 1
ATOM 6889 O O . THR B 1 395 ? -8.75 40.281 -17.609 1 95.94 395 THR B O 1
ATOM 6892 N N . ASN B 1 396 ? -6.633 39.531 -18.016 1 95.12 396 ASN B N 1
ATOM 6893 C CA . ASN B 1 396 ? -6.211 40.719 -18.734 1 95.12 396 ASN B CA 1
ATOM 6894 C C . ASN B 1 396 ? -5.609 40.375 -20.094 1 95.12 396 ASN B C 1
ATOM 6896 O O . ASN B 1 396 ? -4.387 40.344 -20.25 1 95.12 396 ASN B O 1
ATOM 6900 N N . PRO B 1 397 ? -6.457 40.25 -21.125 1 87.94 397 PRO B N 1
ATOM 6901 C CA . PRO B 1 397 ? -5.957 39.844 -22.438 1 87.94 397 PRO B CA 1
ATOM 6902 C C . PRO B 1 397 ? -5.211 40.938 -23.156 1 87.94 397 PRO B C 1
ATOM 6904 O O . PRO B 1 397 ? -4.266 40.688 -23.906 1 87.94 397 PRO B O 1
ATOM 6907 N N . GLN B 1 398 ? -5.699 42.156 -23 1 86.12 398 GLN B N 1
ATOM 6908 C CA . GLN B 1 398 ? -5.066 43.25 -23.734 1 86.12 398 GLN B CA 1
ATOM 6909 C C . GLN B 1 398 ? -5.18 44.562 -22.969 1 86.12 398 GLN B C 1
ATOM 6911 O O . GLN B 1 398 ? -6.211 44.844 -22.359 1 86.12 398 GLN B O 1
ATOM 6916 N N . GLU B 1 399 ? -4.055 45.25 -23.062 1 89.81 399 GLU B N 1
ATOM 6917 C CA . GLU B 1 399 ? -4.02 46.594 -22.484 1 89.81 399 GLU B CA 1
ATOM 6918 C C . GLU B 1 399 ? -4.465 46.594 -21.016 1 89.81 399 GLU B C 1
ATOM 6920 O O . GLU B 1 399 ? -3.961 45.812 -20.219 1 89.81 399 GLU B O 1
ATOM 6925 N N . GLU B 1 400 ? -5.395 47.5 -20.656 1 93.5 400 GLU B N 1
ATOM 6926 C CA . GLU B 1 400 ? -5.785 47.625 -19.25 1 93.5 400 GLU B CA 1
ATOM 6927 C C . GLU B 1 400 ? -7.145 46.969 -19.016 1 93.5 400 GLU B C 1
ATOM 6929 O O . GLU B 1 400 ? -7.676 47.031 -17.891 1 93.5 400 GLU B O 1
ATOM 6934 N N . ASP B 1 401 ? -7.648 46.281 -20 1 95.25 401 ASP B N 1
ATOM 6935 C CA . ASP B 1 401 ? -8.969 45.688 -19.875 1 95.25 401 ASP B CA 1
ATOM 6936 C C . ASP B 1 401 ? -8.93 44.438 -18.984 1 95.25 401 ASP B C 1
ATOM 6938 O O . ASP B 1 401 ? -7.988 43.625 -19.078 1 95.25 401 ASP B O 1
ATOM 6942 N N . VAL B 1 402 ? -9.938 44.344 -18.125 1 96.56 402 VAL B N 1
ATOM 6943 C CA . VAL B 1 402 ? -10.086 43.188 -17.281 1 96.56 402 VAL B CA 1
ATOM 6944 C C . VAL B 1 402 ? -11.43 42.5 -17.562 1 96.56 402 VAL B C 1
ATOM 6946 O O . VAL B 1 402 ? -12.438 43.188 -17.766 1 96.56 402 VAL B O 1
ATOM 6949 N N . PHE B 1 403 ? -11.375 41.188 -17.609 1 96.81 403 PHE B N 1
ATOM 6950 C CA . PHE B 1 403 ? -12.602 40.406 -17.844 1 96.81 403 PHE B CA 1
ATOM 6951 C C . PHE B 1 403 ? -12.852 39.406 -16.719 1 96.81 403 PHE B C 1
ATOM 6953 O O . PHE B 1 403 ? -11.922 38.75 -16.25 1 96.81 403 PHE B O 1
ATOM 6960 N N . TRP B 1 404 ? -14.086 39.406 -16.234 1 96.19 404 TRP B N 1
ATOM 6961 C CA . TRP B 1 404 ? -14.586 38.344 -15.383 1 96.19 404 TRP B CA 1
ATOM 6962 C C . TRP B 1 404 ? -15.375 37.312 -16.188 1 96.19 404 TRP B C 1
ATOM 6964 O O . TRP B 1 404 ? -16.578 37.469 -16.422 1 96.19 404 TRP B O 1
ATOM 6974 N N . GLY B 1 405 ? -14.711 36.25 -16.562 1 92.06 405 GLY B N 1
ATOM 6975 C CA . GLY B 1 405 ? -15.273 35.406 -17.609 1 92.06 405 GLY B CA 1
ATOM 6976 C C . GLY B 1 405 ? -15.367 36.125 -18.938 1 92.06 405 GLY B C 1
ATOM 6977 O O . GLY B 1 405 ? -14.359 36.625 -19.453 1 92.06 405 GLY B O 1
ATOM 6978 N N . GLU B 1 406 ? -16.594 36.219 -19.375 1 91.38 406 GLU B N 1
ATOM 6979 C CA . GLU B 1 406 ? -16.828 36.875 -20.656 1 91.38 406 GLU B CA 1
ATOM 6980 C C . GLU B 1 406 ? -17.266 38.312 -20.469 1 91.38 406 GLU B C 1
ATOM 6982 O O . GLU B 1 406 ? -17.422 39.062 -21.438 1 91.38 406 GLU B O 1
ATOM 6987 N N . VAL B 1 407 ? -17.312 38.75 -19.312 1 92.69 407 VAL B N 1
ATOM 6988 C CA . VAL B 1 407 ? -17.844 40.094 -19.016 1 92.69 407 VAL B CA 1
ATOM 6989 C C . VAL B 1 407 ? -16.688 41.031 -18.734 1 92.69 407 VAL B C 1
ATOM 6991 O O . VAL B 1 407 ? -15.883 40.812 -17.828 1 92.69 407 VAL B O 1
ATOM 6994 N N . LYS B 1 408 ? -16.688 42.094 -19.453 1 94.88 408 LYS B N 1
ATOM 6995 C CA . LYS B 1 408 ? -15.688 43.125 -19.219 1 94.88 408 LYS B CA 1
ATOM 6996 C C . LYS B 1 408 ? -15.969 43.875 -17.922 1 94.88 408 LYS B C 1
ATOM 6998 O O . LYS B 1 408 ? -17.094 44.281 -17.656 1 94.88 408 LYS B O 1
ATOM 7003 N N . SER B 1 409 ? -14.961 44.094 -17.188 1 95.19 409 SER B N 1
ATOM 7004 C CA . SER B 1 409 ? -15.109 44.781 -15.914 1 95.19 409 SER B CA 1
ATOM 7005 C C . SER B 1 409 ? -15.273 46.281 -16.125 1 95.19 409 SER B C 1
ATOM 7007 O O . SER B 1 409 ? -14.594 46.875 -16.969 1 95.19 409 SER B O 1
ATOM 7009 N N . GLU B 1 410 ? -16.156 46.844 -15.328 1 92.25 410 GLU B N 1
ATOM 7010 C CA . GLU B 1 410 ? -16.328 48.281 -15.359 1 92.25 410 GLU B CA 1
ATOM 7011 C C . GLU B 1 410 ? -15.391 48.969 -14.367 1 92.25 410 GLU B C 1
ATOM 7013 O O . GLU B 1 410 ? -15.258 50.188 -14.391 1 92.25 410 GLU B O 1
ATOM 7018 N N . PHE B 1 411 ? -14.805 48.188 -13.578 1 95.19 411 PHE B N 1
ATOM 7019 C CA . PHE B 1 411 ? -13.914 48.688 -12.531 1 95.19 411 PHE B CA 1
ATOM 7020 C C . PHE B 1 411 ? -12.539 48.031 -12.648 1 95.19 411 PHE B C 1
ATOM 7022 O O . PHE B 1 411 ? -12.43 46.844 -12.906 1 95.19 411 PHE B O 1
ATOM 7029 N N . THR B 1 412 ? -11.508 48.875 -12.633 1 95.88 412 THR B N 1
ATOM 7030 C CA . THR B 1 412 ? -10.148 48.344 -12.531 1 95.88 412 THR B CA 1
ATOM 7031 C C . THR B 1 412 ? -9.383 49.062 -11.406 1 95.88 412 THR B C 1
ATOM 7033 O O . THR B 1 412 ? -9.742 50.156 -11.008 1 95.88 412 THR B O 1
ATOM 7036 N N . ASN B 1 413 ? -8.422 48.344 -10.82 1 95.88 413 ASN B N 1
ATOM 7037 C CA . ASN B 1 413 ? -7.613 48.875 -9.742 1 95.88 413 ASN B CA 1
ATOM 7038 C C . ASN B 1 413 ? -6.145 48.5 -9.891 1 95.88 413 ASN B C 1
ATOM 7040 O O . ASN B 1 413 ? -5.555 47.938 -8.969 1 95.88 413 ASN B O 1
ATOM 7044 N N . TRP B 1 414 ? -5.629 48.875 -10.984 1 95.06 414 TRP B N 1
ATOM 7045 C CA . TRP B 1 414 ? -4.254 48.5 -11.305 1 95.06 414 TRP B CA 1
ATOM 7046 C C . TRP B 1 414 ? -3.268 49.25 -10.414 1 95.06 414 TRP B C 1
ATOM 7048 O O . TRP B 1 414 ? -3.459 50.438 -10.125 1 95.06 414 TRP B O 1
ATOM 7058 N N . HIS B 1 415 ? -2.291 48.594 -10 1 91.25 415 HIS B N 1
ATOM 7059 C CA . HIS B 1 415 ? -1.139 49.281 -9.422 1 91.25 415 HIS B CA 1
ATOM 7060 C C . HIS B 1 415 ? -0.416 50.125 -10.461 1 91.25 415 HIS B C 1
ATOM 7062 O O . HIS B 1 415 ? -0.536 49.875 -11.664 1 91.25 415 HIS B O 1
ATOM 7068 N N . ARG B 1 416 ? 0.344 51.031 -9.938 1 87.75 416 ARG B N 1
ATOM 7069 C CA . ARG B 1 416 ? 1.112 51.844 -10.859 1 87.75 416 ARG B CA 1
ATOM 7070 C C . ARG B 1 416 ? 2.008 51 -11.758 1 87.75 416 ARG B C 1
ATOM 7072 O O . ARG B 1 416 ? 2.674 50.094 -11.281 1 87.75 416 ARG B O 1
ATOM 7079 N N . GLU B 1 417 ? 1.994 51.219 -13.062 1 86.25 417 GLU B N 1
ATOM 7080 C CA . GLU B 1 417 ? 2.822 50.594 -14.086 1 86.25 417 GLU B CA 1
ATOM 7081 C C . GLU B 1 417 ? 2.307 49.188 -14.422 1 86.25 417 GLU B C 1
ATOM 7083 O O . GLU B 1 417 ? 3.025 48.375 -15.016 1 86.25 417 GLU B O 1
ATOM 7088 N N . GLN B 1 418 ? 1.138 48.938 -13.945 1 90.75 418 GLN B N 1
ATOM 7089 C CA . GLN B 1 418 ? 0.502 47.656 -14.281 1 90.75 418 GLN B CA 1
ATOM 7090 C C . GLN B 1 418 ? -0.733 47.875 -15.148 1 90.75 418 GLN B C 1
ATOM 7092 O O . GLN B 1 418 ? -1.357 48.938 -15.094 1 90.75 418 GLN B O 1
ATOM 7097 N N . PRO B 1 419 ? -1.125 47 -15.852 1 91.94 419 PRO B N 1
ATOM 7098 C CA . PRO B 1 419 ? -0.456 45.75 -16.219 1 91.94 419 PRO B CA 1
ATOM 7099 C C . PRO B 1 419 ? 0.792 45.969 -17.078 1 91.94 419 PRO B C 1
ATOM 7101 O O . PRO B 1 419 ? 0.859 46.938 -17.828 1 91.94 419 PRO B O 1
ATOM 7104 N N . ASN B 1 420 ? 1.895 45.031 -17.016 1 88.25 420 ASN B N 1
ATOM 7105 C CA . ASN B 1 420 ? 3.146 45.312 -17.703 1 88.25 420 ASN B CA 1
ATOM 7106 C C . ASN B 1 420 ? 3.637 44.125 -18.516 1 88.25 420 ASN B C 1
ATOM 7108 O O . ASN B 1 420 ? 4.645 44.219 -19.219 1 88.25 420 ASN B O 1
ATOM 7112 N N . ASP B 1 421 ? 2.943 42.969 -18.438 1 87.56 421 ASP B N 1
ATOM 7113 C CA . ASP B 1 421 ? 3.365 41.781 -19.172 1 87.56 421 ASP B CA 1
ATOM 7114 C C . ASP B 1 421 ? 4.871 41.562 -19.047 1 87.56 421 ASP B C 1
ATOM 7116 O O . ASP B 1 421 ? 5.566 41.406 -20.062 1 87.56 421 ASP B O 1
ATOM 7120 N N . HIS B 1 422 ? 5.289 41.656 -17.844 1 81.19 422 HIS B N 1
ATOM 7121 C CA . HIS B 1 422 ? 6.727 41.531 -17.609 1 81.19 422 HIS B CA 1
ATOM 7122 C C . HIS B 1 422 ? 7.27 40.188 -18.078 1 81.19 422 HIS B C 1
ATOM 7124 O O . HIS B 1 422 ? 6.805 39.156 -17.625 1 81.19 422 HIS B O 1
ATOM 7130 N N . ASP B 1 423 ? 8.281 40.125 -18.938 1 79.25 423 ASP B N 1
ATOM 7131 C CA . ASP B 1 423 ? 8.961 38.938 -19.469 1 79.25 423 ASP B CA 1
ATOM 7132 C C . ASP B 1 423 ? 7.988 38.062 -20.25 1 79.25 423 ASP B C 1
ATOM 7134 O O . ASP B 1 423 ? 8.039 36.844 -20.125 1 79.25 423 ASP B O 1
ATOM 7138 N N . GLY B 1 424 ? 7.02 38.656 -20.875 1 81.62 424 GLY B N 1
ATOM 7139 C CA . GLY B 1 424 ? 6.051 37.906 -21.672 1 81.62 424 GLY B CA 1
ATOM 7140 C C . GLY B 1 424 ? 4.613 38.188 -21.25 1 81.62 424 GLY B C 1
ATOM 7141 O O . GLY B 1 424 ? 4.355 38.969 -20.359 1 81.62 424 GLY B O 1
ATOM 7142 N N . PRO B 1 425 ? 3.779 37.5 -21.938 1 84.69 425 PRO B N 1
ATOM 7143 C CA . PRO B 1 425 ? 2.355 37.719 -21.688 1 84.69 425 PRO B CA 1
ATOM 7144 C C . PRO B 1 425 ? 1.925 37.281 -20.281 1 84.69 425 PRO B C 1
ATOM 7146 O O . PRO B 1 425 ? 2.283 36.188 -19.828 1 84.69 425 PRO B O 1
ATOM 7149 N N . GLU B 1 426 ? 1.289 38.125 -19.578 1 90.31 426 GLU B N 1
ATOM 7150 C CA . GLU B 1 426 ? 0.657 37.906 -18.297 1 90.31 426 GLU B CA 1
ATOM 7151 C C . GLU B 1 426 ? -0.843 38.188 -18.344 1 90.31 426 GLU B C 1
ATOM 7153 O O . GLU B 1 426 ? -1.274 39.312 -18.188 1 90.31 426 GLU B O 1
ATOM 7158 N N . VAL B 1 427 ? -1.61 37.125 -18.5 1 92.62 427 VAL B N 1
ATOM 7159 C CA . VAL B 1 427 ? -3.018 37.312 -18.844 1 92.62 427 VAL B CA 1
ATOM 7160 C C . VAL B 1 427 ? -3.879 37.094 -17.594 1 92.62 427 VAL B C 1
ATOM 7162 O O . VAL B 1 427 ? -5.09 37.312 -17.625 1 92.62 427 VAL B O 1
ATOM 7165 N N . CYS B 1 428 ? -3.281 36.719 -16.531 1 94.38 428 CYS B N 1
ATOM 7166 C CA . CYS B 1 428 ? -4.066 36.469 -15.328 1 94.38 428 CYS B CA 1
ATOM 7167 C C . CYS B 1 428 ? -3.906 37.625 -14.336 1 94.38 428 CYS B C 1
ATOM 7169 O O . CYS B 1 428 ? -3.008 38.469 -14.477 1 94.38 428 CYS B O 1
ATOM 7171 N N . LEU B 1 429 ? -4.863 37.625 -13.367 1 94.38 429 LEU B N 1
ATOM 7172 C CA . LEU B 1 429 ? -4.988 38.75 -12.469 1 94.38 429 LEU B CA 1
ATOM 7173 C C . LEU B 1 429 ? -4.75 38.344 -11.023 1 94.38 429 LEU B C 1
ATOM 7175 O O . LEU B 1 429 ? -5.25 37.312 -10.586 1 94.38 429 LEU B O 1
ATOM 7179 N N . ILE B 1 430 ? -3.93 39.188 -10.281 1 93.88 430 ILE B N 1
ATOM 7180 C CA . ILE B 1 430 ? -3.777 39 -8.844 1 93.88 430 ILE B CA 1
ATOM 7181 C C . ILE B 1 430 ? -4 40.312 -8.125 1 93.88 430 ILE B C 1
ATOM 7183 O O . ILE B 1 430 ? -3.938 41.375 -8.742 1 93.88 430 ILE B O 1
ATOM 7187 N N . MET B 1 431 ? -4.328 40.188 -6.883 1 94.25 431 MET B N 1
ATOM 7188 C CA . MET B 1 431 ? -4.348 41.344 -5.992 1 94.25 431 MET B CA 1
ATOM 7189 C C . MET B 1 431 ? -3.172 41.281 -5.023 1 94.25 431 MET B C 1
ATOM 7191 O O . MET B 1 431 ? -2.941 40.281 -4.359 1 94.25 431 MET B O 1
ATOM 7195 N N . GLY B 1 432 ? -2.445 42.312 -5.008 1 90.25 432 GLY B N 1
ATOM 7196 C CA . GLY B 1 432 ? -1.304 42.406 -4.113 1 90.25 432 GLY B CA 1
ATOM 7197 C C . GLY B 1 432 ? -1.697 42.562 -2.658 1 90.25 432 GLY B C 1
ATOM 7198 O O . GLY B 1 432 ? -2.875 42.781 -2.348 1 90.25 432 GLY B O 1
ATOM 7199 N N . PRO B 1 433 ? -0.717 42.594 -1.711 1 88.31 433 PRO B N 1
ATOM 7200 C CA . PRO B 1 433 ? -0.983 42.656 -0.271 1 88.31 433 PRO B CA 1
ATOM 7201 C C . PRO B 1 433 ? -1.591 43.969 0.176 1 88.31 433 PRO B C 1
ATOM 7203 O O . PRO B 1 433 ? -2.16 44.062 1.268 1 88.31 433 PRO B O 1
ATOM 7206 N N . PHE B 1 434 ? -1.474 44.969 -0.692 1 87.25 434 PHE B N 1
ATOM 7207 C CA . PHE B 1 434 ? -1.996 46.25 -0.309 1 87.25 434 PHE B CA 1
ATOM 7208 C C . PHE B 1 434 ? -3.254 46.594 -1.102 1 87.25 434 PHE B C 1
ATOM 7210 O O . PHE B 1 434 ? -3.703 47.75 -1.11 1 87.25 434 PHE B O 1
ATOM 7217 N N . GLY B 1 435 ? -3.744 45.656 -1.892 1 90.31 435 GLY B N 1
ATOM 7218 C CA . GLY B 1 435 ? -5.09 45.75 -2.434 1 90.31 435 GLY B CA 1
ATOM 7219 C C . GLY B 1 435 ? -5.113 46.188 -3.889 1 90.31 435 GLY B C 1
ATOM 7220 O O . GLY B 1 435 ? -6.184 46.312 -4.488 1 90.31 435 GLY B O 1
ATOM 7221 N N . THR B 1 436 ? -3.961 46.438 -4.508 1 93.56 436 THR B N 1
ATOM 7222 C CA . THR B 1 436 ? -3.93 46.781 -5.918 1 93.56 436 THR B CA 1
ATOM 7223 C C . THR B 1 436 ? -3.738 45.562 -6.793 1 93.56 436 THR B C 1
ATOM 7225 O O . THR B 1 436 ? -3.373 44.5 -6.301 1 93.56 436 THR B O 1
ATOM 7228 N N . TRP B 1 437 ? -4.074 45.812 -8.109 1 95.06 437 TRP B N 1
ATOM 7229 C CA . TRP B 1 437 ? -4.086 44.656 -9.016 1 95.06 437 TRP B CA 1
ATOM 7230 C C . TRP B 1 437 ? -2.777 44.562 -9.797 1 95.06 437 TRP B C 1
ATOM 7232 O O . TRP B 1 437 ? -2.148 45.594 -10.086 1 95.06 437 TRP B O 1
ATOM 7242 N N . LEU B 1 438 ? -2.342 43.375 -10.086 1 92.12 438 LEU B N 1
ATOM 7243 C CA . LEU B 1 438 ? -1.182 43.062 -10.914 1 92.12 438 LEU B CA 1
ATOM 7244 C C . LEU B 1 438 ? -1.499 41.969 -11.906 1 92.12 438 LEU B C 1
ATOM 7246 O O . LEU B 1 438 ? -2.285 41.062 -11.609 1 92.12 438 LEU B O 1
ATOM 7250 N N . ASP B 1 439 ? -0.962 42.094 -13.102 1 91.62 439 ASP B N 1
ATOM 7251 C CA . ASP B 1 439 ? -1.076 40.969 -14.039 1 91.62 439 ASP B CA 1
ATOM 7252 C C . ASP B 1 439 ? 0.041 39.938 -13.812 1 91.62 439 ASP B C 1
ATOM 7254 O O . ASP B 1 439 ? 1.148 40.312 -13.414 1 91.62 439 ASP B O 1
ATOM 7258 N N . LEU B 1 440 ? -0.253 38.719 -13.945 1 88.62 440 LEU B N 1
ATOM 7259 C CA . LEU B 1 440 ? 0.658 37.594 -13.75 1 88.62 440 LEU B CA 1
ATOM 7260 C C . LEU B 1 440 ? 0.398 36.531 -14.781 1 88.62 440 LEU B C 1
ATOM 7262 O O . LEU B 1 440 ? -0.723 36.375 -15.281 1 88.62 440 LEU B O 1
ATOM 7266 N N . ALA B 1 441 ? 1.496 35.781 -15.125 1 88.19 441 ALA B N 1
ATOM 7267 C CA . ALA B 1 441 ? 1.283 34.625 -15.977 1 88.19 441 ALA B CA 1
ATOM 7268 C C . ALA B 1 441 ? 0.427 33.562 -15.266 1 88.19 441 ALA B C 1
ATOM 7270 O O . ALA B 1 441 ? 0.58 33.344 -14.062 1 88.19 441 ALA B O 1
ATOM 7271 N N . CYS B 1 442 ? -0.417 32.844 -16 1 89.56 442 CYS B N 1
ATOM 7272 C CA . CYS B 1 442 ? -1.34 31.859 -15.414 1 89.56 442 CYS B CA 1
ATOM 7273 C C . CYS B 1 442 ? -0.598 30.625 -14.938 1 89.56 442 CYS B C 1
ATOM 7275 O O . CYS B 1 442 ? -1.136 29.828 -14.156 1 89.56 442 CYS B O 1
ATOM 7277 N N . GLU B 1 443 ? 0.518 30.406 -15.523 1 84.25 443 GLU B N 1
ATOM 7278 C CA . GLU B 1 443 ? 1.433 29.344 -15.141 1 84.25 443 GLU B CA 1
ATOM 7279 C C . GLU B 1 443 ? 2.877 29.828 -15.117 1 84.25 443 GLU B C 1
ATOM 7281 O O . GLU B 1 443 ? 3.211 30.828 -15.758 1 84.25 443 GLU B O 1
ATOM 7286 N N . PRO B 1 444 ? 3.705 29.141 -14.305 1 73.88 444 PRO B N 1
ATOM 7287 C CA . PRO B 1 444 ? 5.094 29.594 -14.242 1 73.88 444 PRO B CA 1
ATOM 7288 C C . PRO B 1 444 ? 5.746 29.703 -15.625 1 73.88 444 PRO B C 1
ATOM 7290 O O . PRO B 1 444 ? 5.547 28.828 -16.469 1 73.88 444 PRO B O 1
ATOM 7293 N N . LYS B 1 445 ? 6.426 30.781 -15.781 1 73.12 445 LYS B N 1
ATOM 7294 C CA . LYS B 1 445 ? 7.125 30.984 -17.047 1 73.12 445 LYS B CA 1
ATOM 7295 C C . LYS B 1 445 ? 8.32 30.062 -17.172 1 73.12 445 LYS B C 1
ATOM 7297 O O . LYS B 1 445 ? 9.039 29.812 -16.203 1 73.12 445 LYS B O 1
ATOM 7302 N N . THR B 1 446 ? 8.453 29.328 -18.266 1 66.62 446 THR B N 1
ATOM 7303 C CA . THR B 1 446 ? 9.492 28.312 -18.453 1 66.62 446 THR B CA 1
ATOM 7304 C C . THR B 1 446 ? 10.609 28.828 -19.344 1 66.62 446 THR B C 1
ATOM 7306 O O . THR B 1 446 ? 11.648 28.188 -19.484 1 66.62 446 THR B O 1
ATOM 7309 N N . GLN B 1 447 ? 10.367 29.969 -19.922 1 64.88 447 GLN B N 1
ATOM 7310 C CA . GLN B 1 447 ? 11.383 30.484 -20.828 1 64.88 447 GLN B CA 1
ATOM 7311 C C . GLN B 1 447 ? 12.664 30.844 -20.078 1 64.88 447 GLN B C 1
ATOM 7313 O O . GLN B 1 447 ? 12.602 31.359 -18.953 1 64.88 447 GLN B O 1
ATOM 7318 N N . PRO B 1 448 ? 13.828 30.438 -20.688 1 64.12 448 PRO B N 1
ATOM 7319 C CA . PRO B 1 448 ? 15.094 30.781 -20.047 1 64.12 448 PRO B CA 1
ATOM 7320 C C . PRO B 1 448 ? 15.211 32.25 -19.719 1 64.12 448 PRO B C 1
ATOM 7322 O O . PRO B 1 448 ? 14.852 33.094 -20.547 1 64.12 448 PRO B O 1
ATOM 7325 N N . GLY B 1 449 ? 15.539 32.656 -18.562 1 60.22 449 GLY B N 1
ATOM 7326 C CA . GLY B 1 449 ? 15.719 34.031 -18.141 1 60.22 449 GLY B CA 1
ATOM 7327 C C . GLY B 1 449 ? 14.461 34.625 -17.547 1 60.22 449 GLY B C 1
ATOM 7328 O O . GLY B 1 449 ? 14.516 35.719 -16.953 1 60.22 449 GLY B O 1
ATOM 7329 N N . ALA B 1 450 ? 13.391 33.844 -17.781 1 61.91 450 ALA B N 1
ATOM 7330 C CA . ALA B 1 450 ? 12.141 34.375 -17.25 1 61.91 450 ALA B CA 1
ATOM 7331 C C . ALA B 1 450 ? 12 34.094 -15.766 1 61.91 450 ALA B C 1
ATOM 7333 O O . ALA B 1 450 ? 12.523 33.094 -15.273 1 61.91 450 ALA B O 1
ATOM 7334 N N . ASP B 1 451 ? 11.523 35.031 -15.078 1 57.5 451 ASP B N 1
ATOM 7335 C CA . ASP B 1 451 ? 11.195 34.781 -13.68 1 57.5 451 ASP B CA 1
ATOM 7336 C C . ASP B 1 451 ? 10.039 33.781 -13.57 1 57.5 451 ASP B C 1
ATOM 7338 O O . ASP B 1 451 ? 8.938 34.062 -14.07 1 57.5 451 ASP B O 1
ATOM 7342 N N . PRO B 1 452 ? 10.32 32.469 -13.336 1 55.62 452 PRO B N 1
ATOM 7343 C CA . PRO B 1 452 ? 9.289 31.438 -13.359 1 55.62 452 PRO B CA 1
ATOM 7344 C C . PRO B 1 452 ? 8.008 31.859 -12.641 1 55.62 452 PRO B C 1
ATOM 7346 O O . PRO B 1 452 ? 6.969 31.219 -12.805 1 55.62 452 PRO B O 1
ATOM 7349 N N . GLY B 1 453 ? 7.914 32.938 -12.039 1 52.56 453 GLY B N 1
ATOM 7350 C CA . GLY B 1 453 ? 6.594 33.312 -11.555 1 52.56 453 GLY B CA 1
ATOM 7351 C C . GLY B 1 453 ? 6.605 33.812 -10.125 1 52.56 453 GLY B C 1
ATOM 7352 O O . GLY B 1 453 ? 5.547 34.031 -9.531 1 52.56 453 GLY B O 1
ATOM 7353 N N . PRO B 1 454 ? 7.633 33.594 -9.273 1 53.19 454 PRO B N 1
ATOM 7354 C CA . PRO B 1 454 ? 7.18 34.25 -8.039 1 53.19 454 PRO B CA 1
ATOM 7355 C C . PRO B 1 454 ? 6.699 35.688 -8.266 1 53.19 454 PRO B C 1
ATOM 7357 O O . PRO B 1 454 ? 7.184 36.375 -9.164 1 53.19 454 PRO B O 1
ATOM 7360 N N . VAL B 1 455 ? 5.461 36.031 -7.773 1 61.72 455 VAL B N 1
ATOM 7361 C CA . VAL B 1 455 ? 4.969 37.375 -7.891 1 61.72 455 VAL B CA 1
ATOM 7362 C C . VAL B 1 455 ? 5.879 38.344 -7.109 1 61.72 455 VAL B C 1
ATOM 7364 O O . VAL B 1 455 ? 6.059 38.188 -5.898 1 61.72 455 VAL B O 1
ATOM 7367 N N . ILE B 1 456 ? 6.828 38.969 -7.719 1 61.34 456 ILE B N 1
ATOM 7368 C CA . ILE B 1 456 ? 7.508 40.094 -7.105 1 61.34 456 ILE B CA 1
ATOM 7369 C C . ILE B 1 456 ? 6.578 41.312 -7.094 1 61.34 456 ILE B C 1
ATOM 7371 O O . ILE B 1 456 ? 6.016 41.688 -8.125 1 61.34 456 ILE B O 1
ATOM 7375 N N . THR B 1 457 ? 6.117 41.656 -5.902 1 62.31 457 THR B N 1
ATOM 7376 C CA . THR B 1 457 ? 5.32 42.875 -5.809 1 62.31 457 THR B CA 1
ATOM 7377 C C . THR B 1 457 ? 6.082 43.969 -5.047 1 62.31 457 THR B C 1
ATOM 7379 O O . THR B 1 457 ? 7.035 43.688 -4.328 1 62.31 457 THR B O 1
ATOM 7382 N N . TRP B 1 458 ? 5.898 45.281 -5.371 1 63.34 458 TRP B N 1
ATOM 7383 C CA . TRP B 1 458 ? 6.539 46.438 -4.762 1 63.34 458 TRP B CA 1
ATOM 7384 C C . TRP B 1 458 ? 5.523 47.531 -4.496 1 63.34 458 TRP B C 1
ATOM 7386 O O . TRP B 1 458 ? 5.777 48.719 -4.793 1 63.34 458 TRP B O 1
ATOM 7396 N N . GLU B 1 459 ? 4.379 47.031 -4.023 1 70.19 459 GLU B N 1
ATOM 7397 C CA . GLU B 1 459 ? 3.289 47.969 -3.83 1 70.19 459 GLU B CA 1
ATOM 7398 C C . GLU B 1 459 ? 3.678 49.062 -2.834 1 70.19 459 GLU B C 1
ATOM 7400 O O . GLU B 1 459 ? 3.211 50.219 -2.936 1 70.19 459 GLU B O 1
ATOM 7405 N N . ASP B 1 460 ? 4.586 48.719 -1.876 1 66 460 ASP B N 1
ATOM 7406 C CA . ASP B 1 460 ? 5.023 49.688 -0.874 1 66 460 ASP B CA 1
ATOM 7407 C C . ASP B 1 460 ? 6.418 50.219 -1.195 1 66 460 ASP B C 1
ATOM 7409 O O . ASP B 1 460 ? 7.047 50.875 -0.363 1 66 460 ASP B O 1
ATOM 7413 N N . GLY B 1 461 ? 6.867 49.875 -2.273 1 63.62 461 GLY B N 1
ATOM 7414 C CA . GLY B 1 461 ? 8.164 50.344 -2.717 1 63.62 461 GLY B CA 1
ATOM 7415 C C . GLY B 1 461 ? 9.289 49.344 -2.484 1 63.62 461 GLY B C 1
ATOM 7416 O O . GLY B 1 461 ? 10.43 49.594 -2.889 1 63.62 461 GLY B O 1
ATOM 7417 N N . VAL B 1 462 ? 9.023 48.312 -1.777 1 65.31 462 VAL B N 1
ATOM 7418 C CA . VAL B 1 462 ? 10.031 47.281 -1.506 1 65.31 462 VAL B CA 1
ATOM 7419 C C . VAL B 1 462 ? 9.727 46.031 -2.318 1 65.31 462 VAL B C 1
ATOM 7421 O O . VAL B 1 462 ? 8.633 45.469 -2.219 1 65.31 462 VAL B O 1
ATOM 7424 N N . ARG B 1 463 ? 10.648 45.656 -3.078 1 65.12 463 ARG B N 1
ATOM 7425 C CA . ARG B 1 463 ? 10.477 44.469 -3.896 1 65.12 463 ARG B CA 1
ATOM 7426 C C . ARG B 1 463 ? 10.547 43.188 -3.043 1 65.12 463 ARG B C 1
ATOM 7428 O O . ARG B 1 463 ? 11.516 43 -2.311 1 65.12 463 ARG B O 1
ATOM 7435 N N . ARG B 1 464 ? 9.43 42.5 -3.031 1 68.19 464 ARG B N 1
ATOM 7436 C CA . ARG B 1 464 ? 9.375 41.25 -2.291 1 68.19 464 ARG B CA 1
ATOM 7437 C C . ARG B 1 464 ? 8.828 40.125 -3.162 1 68.19 464 ARG B C 1
ATOM 7439 O O . ARG B 1 464 ? 7.977 40.344 -4.02 1 68.19 464 ARG B O 1
ATOM 7446 N N . LYS B 1 465 ? 9.406 38.969 -3.01 1 70.19 465 LYS B N 1
ATOM 7447 C CA . LYS B 1 465 ? 8.906 37.781 -3.674 1 70.19 465 LYS B CA 1
ATOM 7448 C C . LYS B 1 465 ? 7.867 37.062 -2.812 1 70.19 465 LYS B C 1
ATOM 7450 O O . LYS B 1 465 ? 8.047 36.938 -1.599 1 70.19 465 LYS B O 1
ATOM 7455 N N . PHE B 1 466 ? 6.688 36.781 -3.443 1 75.5 466 PHE B N 1
ATOM 7456 C CA . PHE B 1 466 ? 5.598 36.156 -2.719 1 75.5 466 PHE B CA 1
ATOM 7457 C C . PHE B 1 466 ? 5.129 34.906 -3.451 1 75.5 466 PHE B C 1
ATOM 7459 O O . PHE B 1 466 ? 5.277 34.781 -4.672 1 75.5 466 PHE B O 1
ATOM 7466 N N . ASN B 1 467 ? 4.641 33.906 -2.643 1 77.62 467 ASN B N 1
ATOM 7467 C CA . ASN B 1 467 ? 3.672 32.969 -3.199 1 77.62 467 ASN B CA 1
ATOM 7468 C C . ASN B 1 467 ? 2.293 33.625 -3.338 1 77.62 467 ASN B C 1
ATOM 7470 O O . ASN B 1 467 ? 1.957 34.531 -2.602 1 77.62 467 ASN B O 1
ATOM 7474 N N . VAL B 1 468 ? 1.59 33.188 -4.34 1 85.81 468 VAL B N 1
ATOM 7475 C CA . VAL B 1 468 ? 0.245 33.719 -4.574 1 85.81 468 VAL B CA 1
ATOM 7476 C C . VAL B 1 468 ? -0.789 32.688 -4.098 1 85.81 468 VAL B C 1
ATOM 7478 O O . VAL B 1 468 ? -0.727 31.516 -4.469 1 85.81 468 VAL B O 1
ATOM 7481 N N . TYR B 1 469 ? -1.673 33.125 -3.207 1 88.12 469 TYR B N 1
ATOM 7482 C CA . TYR B 1 469 ? -2.697 32.219 -2.656 1 88.12 469 TYR B CA 1
ATOM 7483 C C . TYR B 1 469 ? -4.055 32.5 -3.291 1 88.12 469 TYR B C 1
ATOM 7485 O O . TYR B 1 469 ? -4.27 33.562 -3.871 1 88.12 469 TYR B O 1
ATOM 7493 N N . PRO B 1 470 ? -4.961 31.562 -3.227 1 92 470 PRO B N 1
ATOM 7494 C CA . PRO B 1 470 ? -6.281 31.797 -3.816 1 92 470 PRO B CA 1
ATOM 7495 C C . PRO B 1 470 ? -7.168 32.688 -2.936 1 92 470 PRO B C 1
ATOM 7497 O O . PRO B 1 470 ? -7.328 32.406 -1.744 1 92 470 PRO B O 1
ATOM 7500 N N . LEU B 1 471 ? -7.664 33.75 -3.467 1 95.94 471 LEU B N 1
ATOM 7501 C CA . LEU B 1 471 ? -8.883 34.344 -2.932 1 95.94 471 LEU B CA 1
ATOM 7502 C C . LEU B 1 471 ? -10.117 33.75 -3.584 1 95.94 471 LEU B C 1
ATOM 7504 O O . LEU B 1 471 ? -10.32 33.875 -4.793 1 95.94 471 LEU B O 1
ATOM 7508 N N . CYS B 1 472 ? -10.898 33.125 -2.781 1 95.81 472 CYS B N 1
ATOM 7509 C CA . CYS B 1 472 ? -12.047 32.406 -3.311 1 95.81 472 CYS B CA 1
ATOM 7510 C C . CYS B 1 472 ? -13.336 33.188 -3.104 1 95.81 472 CYS B C 1
ATOM 7512 O O . CYS B 1 472 ? -13.414 34.031 -2.211 1 95.81 472 CYS B O 1
ATOM 7514 N N . GLY B 1 473 ? -14.273 32.969 -4.055 1 96.19 473 GLY B N 1
ATOM 7515 C CA . GLY B 1 473 ? -15.625 33.5 -3.959 1 96.19 473 GLY B CA 1
ATOM 7516 C C . GLY B 1 473 ? -16.703 32.438 -4.16 1 96.19 473 GLY B C 1
ATOM 7517 O O . GLY B 1 473 ? -16.516 31.516 -4.957 1 96.19 473 GLY B O 1
ATOM 7518 N N . VAL B 1 474 ? -17.75 32.562 -3.391 1 95 474 VAL B N 1
ATOM 7519 C CA . VAL B 1 474 ? -18.844 31.625 -3.531 1 95 474 VAL B CA 1
ATOM 7520 C C . VAL B 1 474 ? -20.172 32.344 -3.307 1 95 474 VAL B C 1
ATOM 7522 O O . VAL B 1 474 ? -20.281 33.219 -2.438 1 95 474 VAL B O 1
ATOM 7525 N N . LEU B 1 475 ? -21.109 32.031 -4.18 1 92.06 475 LEU B N 1
ATOM 7526 C CA . LEU B 1 475 ? -22.438 32.625 -4.031 1 92.06 475 LEU B CA 1
ATOM 7527 C C . LEU B 1 475 ? -23.172 32.031 -2.836 1 92.06 475 LEU B C 1
ATOM 7529 O O . LEU B 1 475 ? -23.047 30.844 -2.566 1 92.06 475 LEU B O 1
ATOM 7533 N N . HIS B 1 476 ? -23.578 32.844 -2.006 1 77.56 476 HIS B N 1
ATOM 7534 C CA . HIS B 1 476 ? -24.328 32.406 -0.824 1 77.56 476 HIS B CA 1
ATOM 7535 C C . HIS B 1 476 ? -25.594 31.641 -1.211 1 77.56 476 HIS B C 1
ATOM 7537 O O . HIS B 1 476 ? -26.406 32.125 -1.981 1 77.56 476 HIS B O 1
ATOM 7543 N N . LYS B 1 477 ? -25.594 30.266 -1.225 1 54.66 477 LYS B N 1
ATOM 7544 C CA . LYS B 1 477 ? -26.828 29.531 -1.485 1 54.66 477 LYS B CA 1
ATOM 7545 C C . LYS B 1 477 ? -27.891 29.875 -0.443 1 54.66 477 LYS B C 1
ATOM 7547 O O . LYS B 1 477 ? -27.609 29.875 0.757 1 54.66 477 LYS B O 1
ATOM 7552 N N . GLN B 1 478 ? -28.781 30.656 -0.728 1 43.25 478 GLN B N 1
ATOM 7553 C CA . GLN B 1 478 ? -29.969 30.672 0.116 1 43.25 478 GLN B CA 1
ATOM 7554 C C . GLN B 1 478 ? -30.391 29.266 0.519 1 43.25 478 GLN B C 1
ATOM 7556 O O . GLN B 1 478 ? -30.562 28.391 -0.338 1 43.25 478 GLN B O 1
ATOM 7561 N N . SER B 1 479 ? -29.719 28.703 1.547 1 35.12 479 SER B N 1
ATOM 7562 C CA . SER B 1 479 ? -30.547 27.641 2.082 1 35.12 479 SER B CA 1
ATOM 7563 C C . SER B 1 479 ? -32 28.078 2.164 1 35.12 479 SER B C 1
ATOM 7565 O O . SER B 1 479 ? -32.312 29.234 2.484 1 35.12 479 SER B O 1
#

Foldseek 3Di:
DPPPPPPPPPPPPPPPPPPPVPPDDDDPPPPVPCPPLVCCPWDWDQPDPQAEIEIPDDALLPDDLSNLVLVLLLCVARQKYKYPDYDDDPVSVVVSQVSNADWDFPVPDPPDDAQPPDPGSQKAKEKLDSNGGPYDPQAQDWFFAPLQPQAGFQKKKKAWQAFWPDKWKKKFWFLVLLVPDDPVRNVQLQQKWWAFLSHRVHIARQWFADPQQGGIGGGDDAHSRTDFMWGHDPVDIDGDDPVVSNVNNVVSVVSRVPVVRMDTDRDDHGMMMMGRRRTMIIGTDPPRNPHCVVTNMTIMMMITHGDDDGGHRDGPWDWDKDCDPPQNQIKTKTWCLRNDRQSDQLRADQQVVLQVSQCSNPVQKGFDDQQDDVSLVVVLVRLLVVQFKAFHCWWAPDDQWIDNVPHTHPDAFAQPCPPPCPPHRFTGWMAGNRRGIYGFHSAFDPDPPDSRGQDQDCSVPDTDGGHYTGIMMGRDPPD/DPCPPPPPPPPPPPPPPPPPVPPDDDDPPPPPPCPPLVCVPWDWDQPDPQAEIEIPDDALLPDDLSNLVLVLLLCVARQKYKYPDYDDDPVSVVVSQVSNADWDFCVPDPPDDAQPPDPGSQKAKEKLDSNGGPYDPQAQDWFFAPLQPQAGFQKKKKAWQDFWPDKWKKKFWFLVLLVPDDPVRNVQLQQKWWAFLVHRVHIARQWFADPQQGGIGGGDDAHSRTDFMWGHDPVDIDGDDPVVSNVNNVVSVVSRVPVVRMDTDRDDHGMMMMGRRRTMIIGGDPPRNPHCVVTNMTIMMMITHGDDDGGHRDGPWDWDKDCDPPQNQIKTKTWCLRNDGDSDQLDADQQVRLQVSQCVNPVQKGFADQQDPVSLVVVLVRLLVSQFKAFHQWWAPDDQWIDNVPRTHPDAFAQPCPPPCPPHRFTGWMAGNRRGIYGFRSAQDPDPPDSRTQPQDCSVPDTDGGHYTGIMMGRDPPD